Protein AF-A0A346S4J8-F1 (afdb_monomer_lite)

Foldseek 3Di:
DVVVVVVVLVVVQVLLVVLVVVCVVPVLSLLQWAWAPPDPDQFTFTQQLSVQVVSPHHSVVRNPRCVVRPVVSRVVSVVSCVVVVLGDRPAHSVLSNLLSLLVSLLVVCLVPVVSLVQQDDDQLFGPVVSNCVSCVVSVHDPLLVDDDPDPNSVNNVCCVPVPRSVSSSVVCVVVVNHDPPDDDDPPPPPPPPPDPPLVVLLVPDDAQAPVSLQVQQDDALSLLSVLLSLLCVPPDDPVLSVLSVVLSVLLVVLVVVVVDRRPDDSPVSQDQCSLVSSLVVVVVCVVVVVDPLVSQLSSSVSNVSSLVSNCSHHPNPVPHHDRDHGGPDPDDPLNLAAADDPLLLVLLLVLLVVLLVVLLCLQVDDQDQDPDADAQWDQDPVGIDGNLVRLDLRNLSNLCCPVVVLDDDAPVVVVPDDPPHSNVNSVVSVVSVCVVCVVVNDDPVNSCSVSSRHDAAALLSCVSLLLVLLLLQVDDSVQSLQFFLPQWDCQDPPGGFTWGWTADDDPPPDDDDPDPPPGTDIQTDDPVSSVVNVVSSVSLCVRCVVLLVPDDPPDPCNGTSAWTADDPPPRGSDIDRSPPDAPVPSQVVSCVVCVVSQARPVPRDGNRRNSSNSSSNVVVVCVVVVHDLVVNCVNRVPPDSVVSVVSCVSNPCVVVVVVVVVVVVVVVCVVVVDPDPPPPPPPDPPPDFFWWDDDLVGIDRAQLDDDVVQVPDPQDPNGGRPCPCCQLVPPPHDDDLVCLLVLLLLLVLLVVVQVVPPCCPDSCVVVSVVSNVSSCCCQHPVHPDDPVSSVVSNVSNVVDPHPTDRDDPDD

Secondary structure (DSSP, 8-state):
-HHHHHHHHHHHHHHHHHHHHHHTT-HHHHTTSPEE--SS-SS-EE-HHHHHHHTT--HHHHHHHHHHH-HHHHHHHHHHHHHTT---TT--HHHHHHHHHHHHHHHHHHH-HHHHHTS-EETTEE-HHHHHHH-GGG---GGGGS---SGGGHHHHHHIIIIIHHHHHHHHHHTT-S-S--PPP--------S--HHHHHHHH----BHHHHHHH--STTHHHHHHHHHHTTT---HHHHHHHHHHHHHHHHHHHHTT--S-S-HHHHT-TTHHHHHHHHHHHHHHTTSS-HHHHHHHHHHHHHHHHHHHTSBT-TT---PPPP----TT-TTGGGPPPPHHHHHHHHHHHHHHHHHHHHHHHSPPPPP------EEEETTEEEE-TTS--HHHHHHHHHHHSTT-PPPTTTTTTS-TT-HHHHHHHHHHHHHHHTGGG---HHHHHHHHT---PPBHHHHHHHHHHHHHHH---HHHHHT-BTT-EESS-TTT---EEEEE-----SS---S-GGG-EEEEE--HHHHHHHHHHHHHHHHHTHHHHHTS-TT-TTTTBSSEEEPPTTSSTT-EEETTSS-HHHHHHHHHHHTTTTSB-TTT--B----HHHHHHHHHHHHHHTT--HHHHHHHHT-SSHHHHHHHHHHTTHHHHHHHHHHHHHHHHHHHHHS-------------TT---EEETTEEES-TTS--HHHHTSTT--SSS-TTSSTTTT-TT----TTTHHHHHHHHHHHHHHHHTSTTTTSTTHHHHHHHHHHHHHHHSTT-SS-HHHHHHHHHHHTTS--S--------

Structure (mmCIF, N/CA/C/O backbone):
data_AF-A0A346S4J8-F1
#
_entry.id   AF-A0A346S4J8-F1
#
loop_
_atom_site.group_PDB
_atom_site.id
_atom_site.type_symbol
_atom_site.label_atom_id
_atom_site.label_alt_id
_atom_site.label_comp_id
_atom_site.label_asym_id
_atom_site.label_entity_id
_atom_site.label_seq_id
_atom_site.pdbx_PDB_ins_code
_atom_site.Cartn_x
_atom_site.Cartn_y
_atom_site.Cartn_z
_atom_site.occupancy
_atom_site.B_iso_or_equiv
_atom_site.auth_seq_id
_atom_site.auth_comp_id
_atom_site.auth_asym_id
_atom_site.auth_atom_id
_atom_site.pdbx_PDB_model_num
ATOM 1 N N . MET A 1 1 ? 22.183 -30.608 55.702 1.00 37.34 1 MET A N 1
ATOM 2 C CA . MET A 1 1 ? 21.819 -29.664 54.615 1.00 37.34 1 MET A CA 1
ATOM 3 C C . MET A 1 1 ? 22.971 -28.703 54.272 1.00 37.34 1 MET A C 1
ATOM 5 O O . MET A 1 1 ? 23.202 -28.449 53.096 1.00 37.34 1 MET A O 1
ATOM 9 N N . GLU A 1 2 ? 23.778 -28.271 55.250 1.00 33.50 2 GLU A N 1
ATOM 10 C CA . GLU A 1 2 ? 24.963 -27.404 55.054 1.00 33.50 2 GLU A CA 1
ATOM 11 C C . GLU A 1 2 ? 26.104 -28.022 54.215 1.00 33.50 2 GLU A C 1
ATOM 13 O O . GLU A 1 2 ? 26.750 -27.324 53.435 1.00 33.50 2 GLU A O 1
ATOM 18 N N . LEU A 1 3 ? 26.303 -29.345 54.272 1.00 31.64 3 LEU A N 1
ATOM 19 C CA . LEU A 1 3 ? 27.314 -30.059 53.468 1.00 31.64 3 LEU A CA 1
ATOM 20 C C . LEU A 1 3 ? 27.028 -30.060 51.949 1.00 31.64 3 LEU A C 1
ATOM 22 O O . LEU A 1 3 ? 27.965 -30.024 51.152 1.00 31.64 3 LEU A O 1
ATOM 26 N N . LYS A 1 4 ? 25.750 -30.037 51.527 1.00 42.16 4 LYS A N 1
ATOM 27 C CA . LYS A 1 4 ? 25.360 -29.881 50.106 1.00 42.16 4 LYS A CA 1
ATOM 28 C C . LYS A 1 4 ? 25.546 -28.436 49.611 1.00 42.16 4 LYS A C 1
ATOM 30 O O . LYS A 1 4 ? 25.823 -28.229 48.435 1.00 42.16 4 LYS A O 1
ATOM 35 N N . SER A 1 5 ? 25.441 -27.451 50.508 1.00 50.47 5 SER A N 1
ATOM 36 C CA . SER A 1 5 ? 25.664 -26.027 50.212 1.00 50.47 5 SER A CA 1
ATOM 37 C C . SER A 1 5 ? 27.150 -25.711 49.976 1.00 50.47 5 SER A C 1
ATOM 39 O O . SER A 1 5 ? 27.487 -25.044 48.999 1.00 50.47 5 SER A O 1
ATOM 41 N N . ARG A 1 6 ? 28.059 -26.275 50.792 1.00 49.91 6 ARG A N 1
ATOM 42 C CA . ARG A 1 6 ? 29.518 -26.111 50.619 1.00 49.91 6 ARG A CA 1
ATOM 43 C C . ARG A 1 6 ? 30.056 -26.741 49.324 1.00 49.91 6 ARG A C 1
ATOM 45 O O . ARG A 1 6 ? 30.763 -26.062 48.590 1.00 49.91 6 ARG A O 1
ATOM 52 N N . LYS A 1 7 ? 29.654 -27.973 48.974 1.00 54.97 7 LYS A N 1
ATOM 53 C CA . LYS A 1 7 ? 30.094 -28.629 47.718 1.00 54.97 7 LYS A CA 1
ATOM 54 C C . LYS A 1 7 ? 29.681 -27.865 46.450 1.00 54.97 7 LYS A C 1
ATOM 56 O O . LYS A 1 7 ? 30.449 -27.811 45.495 1.00 54.97 7 LYS A O 1
ATOM 61 N N . ASN A 1 8 ? 28.500 -27.243 46.447 1.00 59.34 8 ASN A N 1
ATOM 62 C CA . ASN A 1 8 ? 28.046 -26.414 45.325 1.00 59.34 8 ASN A CA 1
ATOM 63 C C . ASN A 1 8 ? 28.783 -25.066 45.246 1.00 59.34 8 ASN A C 1
ATOM 65 O O . ASN A 1 8 ? 28.968 -24.544 44.147 1.00 59.34 8 ASN A O 1
ATOM 69 N N . LYS A 1 9 ? 29.239 -24.525 46.384 1.00 62.66 9 LYS A N 1
ATOM 70 C CA . LYS A 1 9 ? 30.029 -23.286 46.458 1.00 62.66 9 LYS A CA 1
ATOM 71 C C . LYS A 1 9 ? 31.413 -23.454 45.825 1.00 62.66 9 LYS A C 1
ATOM 73 O O . LYS A 1 9 ? 31.794 -22.643 44.983 1.00 62.66 9 LYS A O 1
ATOM 78 N N . ASP A 1 10 ? 32.116 -24.533 46.164 1.00 67.38 10 ASP A N 1
ATOM 79 C CA . ASP A 1 10 ? 33.457 -24.814 45.628 1.00 67.38 10 ASP A CA 1
ATOM 80 C C . ASP A 1 10 ? 33.421 -25.217 44.146 1.00 67.38 10 ASP A C 1
ATOM 82 O O . ASP A 1 10 ? 34.368 -24.969 43.404 1.00 67.38 10 ASP A O 1
ATOM 86 N N . LEU A 1 11 ? 32.317 -25.811 43.681 1.00 73.69 11 LEU A N 1
ATOM 87 C CA . LEU A 1 11 ? 32.107 -26.093 42.261 1.00 73.69 11 LEU A CA 1
ATOM 88 C C . LEU A 1 11 ? 31.893 -24.808 41.446 1.00 73.69 11 LEU A C 1
ATOM 90 O O . LEU A 1 11 ? 32.565 -24.619 40.439 1.00 73.69 11 LEU A O 1
ATOM 94 N N . CYS A 1 12 ? 31.012 -23.902 41.891 1.00 72.81 12 CYS A N 1
ATOM 95 C CA . CYS A 1 12 ? 30.755 -22.646 41.174 1.00 72.81 12 CYS A CA 1
ATOM 96 C C . CYS A 1 12 ? 32.002 -21.756 41.114 1.00 72.81 12 CYS A C 1
ATOM 98 O O . CYS A 1 12 ? 32.2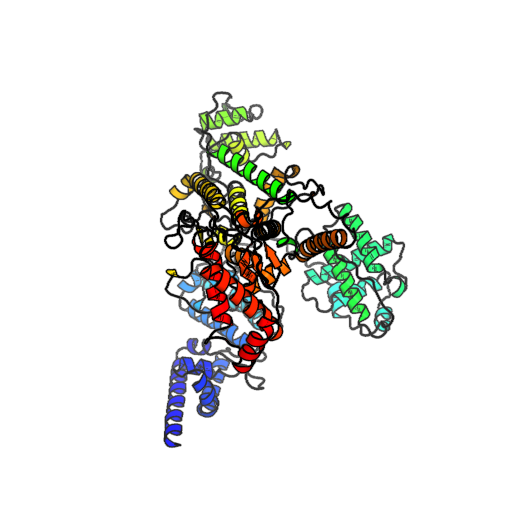90 -21.179 40.071 1.00 72.81 12 CYS A O 1
ATOM 100 N N . ARG A 1 13 ? 32.765 -21.677 42.212 1.00 77.06 13 ARG A N 1
ATOM 101 C CA . ARG A 1 13 ? 34.015 -20.913 42.256 1.00 77.06 13 ARG A CA 1
ATOM 102 C C . ARG A 1 13 ? 35.065 -21.466 41.289 1.00 77.06 13 ARG A C 1
ATOM 104 O O . ARG A 1 13 ? 35.664 -20.681 40.563 1.00 77.06 13 ARG A O 1
ATOM 111 N N . ARG A 1 14 ? 35.248 -22.791 41.234 1.00 80.50 14 ARG A N 1
ATOM 112 C CA . ARG A 1 14 ? 36.176 -23.425 40.281 1.00 80.50 14 ARG A CA 1
ATOM 113 C C . ARG A 1 14 ? 35.792 -23.147 38.829 1.00 80.50 14 ARG A C 1
ATOM 115 O O . ARG A 1 14 ? 36.650 -22.728 38.069 1.00 80.50 14 ARG A O 1
ATOM 122 N N . LEU A 1 15 ? 34.509 -23.270 38.478 1.00 81.88 15 LEU A N 1
ATOM 123 C CA . LEU A 1 15 ? 34.027 -22.987 37.119 1.00 81.88 15 LEU A CA 1
ATOM 124 C C . LEU A 1 15 ? 34.261 -21.527 36.697 1.00 81.88 15 LEU A C 1
ATOM 126 O O . LEU A 1 15 ? 34.626 -21.259 35.557 1.00 81.88 15 LEU A O 1
ATOM 130 N N . VAL A 1 16 ? 34.078 -20.569 37.613 1.00 81.62 16 VAL A N 1
ATOM 131 C CA . VAL A 1 16 ? 34.369 -19.153 37.329 1.00 81.62 16 VAL A CA 1
ATOM 132 C C . VAL A 1 16 ? 35.878 -18.912 37.198 1.00 81.62 16 VAL A C 1
ATOM 134 O O . VAL A 1 16 ? 36.291 -18.157 36.325 1.00 81.62 16 VAL A O 1
ATOM 137 N N . GLN A 1 17 ? 36.712 -19.560 38.015 1.00 83.56 17 GLN A N 1
ATOM 138 C CA . GLN A 1 17 ? 38.174 -19.441 37.932 1.00 83.56 17 GLN A CA 1
ATOM 139 C C . GLN A 1 17 ? 38.753 -20.076 36.659 1.00 83.56 17 GLN A C 1
ATOM 141 O O . GLN A 1 17 ? 39.645 -19.492 36.046 1.00 83.56 17 GLN A O 1
ATOM 146 N N . GLU A 1 18 ? 38.226 -21.223 36.228 1.00 83.38 18 GLU A N 1
ATOM 147 C CA . GLU A 1 18 ? 38.561 -21.840 34.937 1.00 83.38 18 GLU A CA 1
ATOM 148 C C . GLU A 1 18 ? 38.204 -20.896 33.784 1.00 83.38 18 GLU A C 1
ATOM 150 O O . GLU A 1 18 ? 39.050 -20.604 32.939 1.00 83.38 18 GLU A O 1
ATOM 155 N N . TRP A 1 19 ? 37.002 -20.314 33.821 1.00 86.06 19 TRP A N 1
ATOM 156 C CA . TRP A 1 19 ? 36.563 -19.331 32.832 1.00 86.06 19 TRP A CA 1
ATOM 157 C C . TRP A 1 19 ? 37.439 -18.065 32.816 1.00 86.06 19 TRP A C 1
ATOM 159 O O . TRP A 1 19 ? 37.783 -17.569 31.745 1.00 86.06 19 TRP A O 1
ATOM 169 N N . ILE A 1 20 ? 37.864 -17.555 33.980 1.00 84.12 20 ILE A N 1
ATOM 170 C CA . ILE A 1 20 ? 38.824 -16.438 34.082 1.00 84.12 20 ILE A CA 1
ATOM 171 C C . ILE A 1 20 ? 40.171 -16.821 33.455 1.00 84.12 20 ILE A C 1
ATOM 173 O O . ILE A 1 20 ? 40.773 -16.012 32.746 1.00 84.12 20 ILE A O 1
ATOM 177 N N . GLY A 1 21 ? 40.636 -18.054 33.671 1.00 82.62 21 GLY A N 1
ATOM 178 C CA . GLY A 1 21 ? 41.864 -18.569 33.064 1.00 82.62 21 GLY A CA 1
ATOM 179 C C . GLY A 1 21 ? 41.791 -18.655 31.537 1.00 82.62 21 GLY A C 1
ATOM 180 O O . GLY A 1 21 ? 42.778 -18.364 30.861 1.00 82.62 21 GLY A O 1
ATOM 181 N N . GLU A 1 22 ? 40.629 -19.002 30.981 1.00 82.50 22 GLU A N 1
ATOM 182 C CA . GLU A 1 22 ? 40.375 -18.981 29.534 1.00 82.50 22 GLU A CA 1
ATOM 183 C C . GLU A 1 22 ? 40.289 -17.552 28.987 1.00 82.50 22 GLU A C 1
ATOM 185 O O . GLU A 1 22 ? 40.945 -17.224 27.998 1.00 82.50 22 GLU A O 1
ATOM 190 N N . ALA A 1 23 ? 39.548 -16.677 29.667 1.00 81.81 23 ALA A N 1
ATOM 191 C CA . ALA A 1 23 ? 39.387 -15.277 29.288 1.00 81.81 23 ALA A CA 1
ATOM 192 C C . ALA A 1 23 ? 40.706 -14.485 29.330 1.00 81.81 23 ALA A C 1
ATOM 194 O O . ALA A 1 23 ? 40.900 -13.570 28.533 1.00 81.81 23 ALA A O 1
ATOM 195 N N . SER A 1 24 ? 41.639 -14.877 30.203 1.00 78.81 24 SER A N 1
ATOM 196 C CA . SER A 1 24 ? 42.995 -14.313 30.254 1.00 78.81 24 SER A CA 1
ATOM 197 C C . SER A 1 24 ? 43.858 -14.715 29.047 1.00 78.81 24 SER A C 1
ATOM 199 O O . SER A 1 24 ? 44.829 -14.031 28.737 1.00 78.81 24 SER A O 1
ATOM 201 N N . LYS A 1 25 ? 43.533 -15.825 28.365 1.00 80.44 25 LYS A N 1
ATOM 202 C CA . LYS A 1 25 ? 44.263 -16.320 27.183 1.00 80.44 25 LYS A CA 1
ATOM 203 C C . LYS A 1 25 ? 43.657 -15.825 25.871 1.00 80.44 25 LYS A C 1
ATOM 205 O O . LYS A 1 25 ? 44.398 -15.553 24.930 1.00 80.44 25 LYS A O 1
ATOM 210 N N . ASP A 1 26 ? 42.330 -15.708 25.800 1.00 78.88 26 ASP A N 1
ATOM 211 C CA . ASP A 1 26 ? 41.625 -15.101 24.668 1.00 78.88 26 ASP A CA 1
ATOM 212 C C . ASP A 1 26 ? 40.765 -13.924 25.143 1.00 78.88 26 ASP A C 1
ATOM 214 O O . ASP A 1 26 ? 39.636 -14.129 25.610 1.00 78.88 26 ASP A O 1
ATOM 218 N N . PRO A 1 27 ? 41.243 -12.679 24.946 1.00 73.69 27 PRO A N 1
ATOM 219 C CA . PRO A 1 27 ? 40.474 -11.485 25.267 1.00 73.69 27 PRO A CA 1
ATOM 220 C C . PRO A 1 27 ? 39.085 -11.497 24.626 1.00 73.69 27 PRO A C 1
ATOM 222 O O . PRO A 1 27 ? 38.149 -10.972 25.217 1.00 73.69 27 PRO A O 1
ATOM 225 N N . GLY A 1 28 ? 38.904 -12.159 23.469 1.00 75.12 28 GLY A N 1
ATOM 226 C CA . GLY A 1 28 ? 37.626 -12.305 22.764 1.00 75.12 28 GLY A CA 1
ATOM 227 C C . GLY A 1 28 ? 36.499 -12.944 23.586 1.00 75.12 28 GLY A C 1
ATOM 228 O O . GLY A 1 28 ? 35.324 -12.729 23.275 1.00 75.12 28 GLY A O 1
ATOM 229 N N . ILE A 1 29 ? 36.830 -13.687 24.643 1.00 80.94 29 ILE A N 1
ATOM 230 C CA . ILE A 1 29 ? 35.872 -14.292 25.577 1.00 80.94 29 ILE A CA 1
ATOM 231 C C . ILE A 1 29 ? 35.273 -13.225 26.511 1.00 80.94 29 ILE A C 1
ATOM 233 O O . ILE A 1 29 ? 34.066 -13.259 26.778 1.00 80.94 29 ILE A O 1
ATOM 237 N N . LEU A 1 30 ? 36.063 -12.219 26.917 1.00 81.25 30 LEU A N 1
ATOM 238 C CA . LEU A 1 30 ? 35.616 -11.101 27.764 1.00 81.25 30 LEU A CA 1
ATOM 239 C C . LEU A 1 30 ? 34.540 -10.252 27.072 1.00 81.25 30 LEU A C 1
ATOM 241 O O . LEU A 1 30 ? 33.540 -9.893 27.691 1.00 81.25 30 LEU A O 1
ATOM 245 N N . TYR A 1 31 ? 34.685 -9.993 25.767 1.00 80.62 31 TYR A N 1
ATOM 246 C CA . TYR A 1 31 ? 33.734 -9.181 24.985 1.00 80.62 31 TYR A CA 1
ATOM 247 C C . TYR A 1 31 ? 32.332 -9.792 24.888 1.00 80.62 31 TYR A C 1
ATOM 249 O O . TYR A 1 31 ? 31.378 -9.104 24.524 1.00 80.62 31 TYR A O 1
ATOM 257 N N . GLN A 1 32 ? 32.198 -11.089 25.165 1.00 79.50 32 GLN A N 1
ATOM 258 C CA . GLN A 1 32 ? 30.917 -11.777 25.088 1.00 79.50 32 GLN A CA 1
ATOM 259 C C . GLN A 1 32 ? 30.133 -11.723 26.404 1.00 79.50 32 GLN A C 1
ATOM 261 O O . GLN A 1 32 ? 28.987 -12.174 26.427 1.00 79.50 32 GLN A O 1
ATOM 266 N N . VAL A 1 33 ? 30.736 -11.238 27.494 1.00 83.62 33 VAL A N 1
ATOM 267 C CA . VAL A 1 33 ? 30.074 -11.095 28.794 1.00 83.62 33 VAL A CA 1
ATOM 268 C C . VAL A 1 33 ? 29.257 -9.812 28.823 1.00 83.62 33 VAL A C 1
ATOM 270 O O . VAL A 1 33 ? 29.766 -8.725 28.551 1.00 83.62 33 VAL A O 1
ATOM 273 N N . LYS A 1 34 ? 27.974 -9.933 29.176 1.00 85.31 34 LYS A N 1
ATOM 274 C CA . LYS A 1 34 ? 27.080 -8.777 29.292 1.00 85.31 34 LYS A CA 1
ATOM 275 C C . LYS A 1 34 ? 27.235 -8.066 30.634 1.00 85.31 34 LYS A C 1
ATOM 277 O O . LYS A 1 34 ? 27.268 -8.700 31.688 1.00 85.31 34 LYS A O 1
ATOM 282 N N . LEU A 1 35 ? 27.214 -6.740 30.592 1.00 85.38 35 LEU A N 1
ATOM 283 C CA . LEU A 1 35 ? 27.071 -5.866 31.754 1.00 85.38 35 LEU A CA 1
ATOM 284 C C . LEU A 1 35 ? 25.588 -5.607 32.069 1.00 85.38 35 LEU A C 1
ATOM 286 O O . LEU A 1 35 ? 24.733 -5.701 31.181 1.00 85.38 35 LEU A O 1
ATOM 290 N N . THR A 1 36 ? 25.280 -5.256 33.318 1.00 81.69 36 THR A N 1
ATOM 291 C CA . THR A 1 36 ? 23.940 -4.885 33.795 1.00 81.69 36 THR A CA 1
ATOM 292 C C . THR A 1 36 ? 23.993 -3.710 34.775 1.00 81.69 36 THR A C 1
ATOM 294 O O . THR A 1 36 ? 24.855 -3.664 35.645 1.00 81.69 36 THR A O 1
ATOM 297 N N . ASP A 1 37 ? 22.998 -2.823 34.699 1.00 75.12 37 ASP A N 1
ATOM 298 C CA . ASP A 1 37 ? 22.812 -1.686 35.625 1.00 75.12 37 ASP A CA 1
ATOM 299 C C . ASP A 1 37 ? 21.957 -2.073 36.859 1.00 75.12 37 ASP A C 1
ATOM 301 O O . ASP A 1 37 ? 21.333 -1.236 37.509 1.00 75.12 37 ASP A O 1
ATOM 305 N N . ARG A 1 38 ? 21.823 -3.376 37.160 1.00 61.69 38 ARG A N 1
ATOM 306 C CA . ARG A 1 38 ? 20.906 -3.851 38.211 1.00 61.69 38 ARG A CA 1
ATOM 307 C C . ARG A 1 38 ? 21.557 -3.700 39.586 1.00 61.69 38 ARG A C 1
ATOM 309 O O . ARG A 1 38 ? 22.345 -4.551 39.977 1.00 61.69 38 ARG A O 1
ATOM 316 N N . GLY A 1 39 ? 21.119 -2.673 40.316 1.00 52.81 39 GLY A N 1
ATOM 317 C CA . GLY A 1 39 ? 21.403 -2.449 41.735 1.00 52.81 39 GLY A CA 1
ATOM 318 C C . GLY A 1 39 ? 22.162 -1.149 41.967 1.00 52.81 39 GLY A C 1
ATOM 319 O O . GLY A 1 39 ? 23.378 -1.206 41.984 1.00 52.81 39 GLY A O 1
ATOM 320 N N . ASN A 1 40 ? 21.442 -0.024 42.122 1.00 48.12 40 ASN A N 1
ATOM 321 C CA . ASN A 1 40 ? 21.872 1.316 42.589 1.00 48.12 40 ASN A CA 1
ATOM 322 C C . ASN A 1 40 ? 23.390 1.548 42.762 1.00 48.12 40 ASN A C 1
ATOM 324 O O . ASN A 1 40 ? 23.862 1.905 43.838 1.00 48.12 40 ASN A O 1
ATOM 328 N N . THR A 1 41 ? 24.165 1.356 41.705 1.00 54.66 41 THR A N 1
ATOM 329 C CA . THR A 1 41 ? 25.608 1.574 41.688 1.00 54.66 41 THR A CA 1
ATOM 330 C C . THR A 1 41 ? 25.908 2.373 40.434 1.00 54.66 41 THR A C 1
ATOM 332 O O . THR A 1 41 ? 25.382 2.081 39.363 1.00 54.66 41 THR A O 1
ATOM 335 N N . GLU A 1 42 ? 26.726 3.418 40.565 1.00 56.66 42 GLU A N 1
ATOM 336 C CA . GLU A 1 42 ? 27.139 4.286 39.448 1.00 56.66 42 GLU A CA 1
ATOM 337 C C . GLU A 1 42 ? 27.988 3.540 38.401 1.00 56.66 42 GLU A C 1
ATOM 339 O O . GLU A 1 42 ? 28.301 4.077 37.339 1.00 56.66 42 GLU A O 1
ATOM 344 N N . VAL A 1 43 ? 28.356 2.288 38.692 1.00 63.19 43 VAL A N 1
ATOM 345 C CA . VAL A 1 43 ? 29.225 1.442 37.882 1.00 63.19 43 VAL A CA 1
ATOM 346 C C . VAL A 1 43 ? 28.468 0.170 37.475 1.00 63.19 43 VAL A C 1
ATOM 348 O O . VAL A 1 43 ? 27.979 -0.549 38.346 1.00 63.19 43 VAL A O 1
ATOM 351 N N . PRO A 1 44 ? 28.406 -0.161 36.176 1.00 71.06 44 PRO A N 1
ATOM 352 C CA . PRO A 1 44 ? 27.780 -1.390 35.704 1.00 71.06 44 PRO A CA 1
ATOM 353 C C . PRO A 1 44 ? 28.483 -2.645 36.225 1.00 71.06 44 PRO A C 1
ATOM 355 O O . PRO A 1 44 ? 29.711 -2.713 36.277 1.00 71.06 44 PRO A O 1
ATOM 358 N N . MET A 1 45 ? 27.695 -3.673 36.534 1.00 78.25 45 MET A N 1
ATOM 359 C CA . MET A 1 45 ? 28.178 -4.956 37.048 1.00 78.25 45 MET A CA 1
ATOM 360 C C . MET A 1 45 ? 28.151 -6.044 35.967 1.00 78.25 45 MET A C 1
ATOM 362 O O . MET A 1 45 ? 27.362 -5.976 35.024 1.00 78.25 45 MET A O 1
ATOM 366 N N . VAL A 1 46 ? 28.952 -7.101 36.125 1.00 82.88 46 VAL A N 1
ATOM 367 C CA . VAL A 1 46 ? 28.854 -8.306 35.281 1.00 82.88 46 VAL A CA 1
ATOM 368 C C . VAL A 1 46 ? 27.505 -8.995 35.504 1.00 82.88 46 VAL A C 1
ATOM 370 O O . VAL A 1 46 ? 27.088 -9.253 36.635 1.00 82.88 46 VAL A O 1
ATOM 373 N N . SER A 1 47 ? 26.812 -9.333 34.415 1.00 85.12 47 SER A N 1
ATOM 374 C CA . SER A 1 47 ? 25.556 -10.079 34.464 1.00 85.12 47 SER A CA 1
ATOM 375 C C . SER A 1 47 ? 25.806 -11.523 34.899 1.00 85.12 47 SER A C 1
ATOM 377 O O . SER A 1 47 ? 26.141 -12.393 34.093 1.00 85.12 47 SER A O 1
ATOM 379 N N . SER A 1 48 ? 25.578 -11.803 36.182 1.00 80.56 48 SER A N 1
ATOM 380 C CA . SER A 1 48 ? 25.706 -13.142 36.775 1.00 80.56 48 SER A CA 1
ATOM 381 C C . SER A 1 48 ? 24.848 -14.196 36.066 1.00 80.56 48 SER A C 1
ATOM 383 O O . SER A 1 48 ? 25.277 -15.330 35.875 1.00 80.56 48 SER A O 1
ATOM 385 N N . GLY A 1 49 ? 23.645 -13.832 35.620 1.00 79.06 49 GLY A N 1
ATOM 386 C CA . GLY A 1 49 ? 22.774 -14.739 34.873 1.00 79.06 49 GLY A CA 1
ATOM 387 C C . GLY A 1 49 ? 23.287 -15.080 33.469 1.00 79.06 49 GLY A C 1
ATOM 388 O O . GLY A 1 49 ? 23.001 -16.169 32.981 1.00 79.06 49 GLY A O 1
ATOM 389 N N . ASP A 1 50 ? 24.011 -14.167 32.817 1.00 82.75 50 ASP A N 1
ATOM 390 C CA . ASP A 1 50 ? 24.576 -14.375 31.475 1.00 82.75 50 ASP A CA 1
ATOM 391 C C . ASP A 1 50 ? 25.903 -15.142 31.544 1.00 82.75 50 ASP A C 1
ATOM 393 O O . ASP A 1 50 ? 26.072 -16.142 30.849 1.00 82.75 50 ASP A O 1
ATOM 397 N N . LEU A 1 51 ? 26.782 -14.756 32.478 1.00 83.12 51 LEU A N 1
ATOM 398 C CA . LEU A 1 51 ? 28.007 -15.495 32.794 1.00 83.12 51 LEU A CA 1
ATOM 399 C C . LEU A 1 51 ? 27.690 -16.940 33.199 1.00 83.12 51 LEU A C 1
ATOM 401 O O . LEU A 1 51 ? 28.335 -17.868 32.727 1.00 83.12 51 LEU A O 1
ATOM 405 N N . GLY A 1 52 ? 26.636 -17.131 33.997 1.00 79.31 52 GLY A N 1
ATOM 406 C CA . GLY A 1 52 ? 26.130 -18.440 34.395 1.00 79.31 52 GLY A CA 1
ATOM 407 C C . GLY A 1 52 ? 25.870 -19.393 33.237 1.00 79.31 52 GLY A C 1
ATOM 408 O O . GLY A 1 52 ? 26.288 -20.542 33.291 1.00 79.31 52 GLY A O 1
ATOM 409 N N . VAL A 1 53 ? 25.224 -18.903 32.177 1.00 81.31 53 VAL A N 1
ATOM 410 C CA . VAL A 1 53 ? 24.927 -19.713 30.987 1.00 81.31 53 VAL A CA 1
ATOM 411 C C . VAL A 1 53 ? 26.214 -20.124 30.271 1.00 81.31 53 VAL A C 1
ATOM 413 O O . VAL A 1 53 ? 26.307 -21.252 29.799 1.00 81.31 53 VAL A O 1
ATOM 416 N N . LYS A 1 54 ? 27.226 -19.247 30.236 1.00 79.56 54 LYS A N 1
ATOM 417 C CA . LYS A 1 54 ? 28.526 -19.532 29.606 1.00 79.56 54 LYS A CA 1
ATOM 418 C C . LYS A 1 54 ? 29.340 -20.587 30.353 1.00 79.56 54 LYS A C 1
ATOM 420 O O . LYS A 1 54 ? 30.070 -21.330 29.715 1.00 79.56 54 LYS A O 1
ATOM 425 N N . ILE A 1 55 ? 29.180 -20.678 31.673 1.00 80.00 55 ILE A N 1
ATOM 426 C CA . ILE A 1 55 ? 29.843 -21.684 32.520 1.00 80.00 55 ILE A CA 1
ATOM 427 C C . ILE A 1 55 ? 28.969 -22.929 32.777 1.00 80.00 55 ILE A C 1
ATOM 429 O O . ILE A 1 55 ? 29.254 -23.709 33.682 1.00 80.00 55 ILE A O 1
ATOM 433 N N . GLY A 1 56 ? 27.879 -23.113 32.017 1.00 76.88 56 GLY A N 1
ATOM 434 C CA . GLY A 1 56 ? 27.028 -24.311 32.076 1.00 76.88 56 GLY A CA 1
ATOM 435 C C . GLY A 1 56 ? 25.976 -24.339 33.197 1.00 76.88 56 GLY A C 1
ATOM 436 O O . 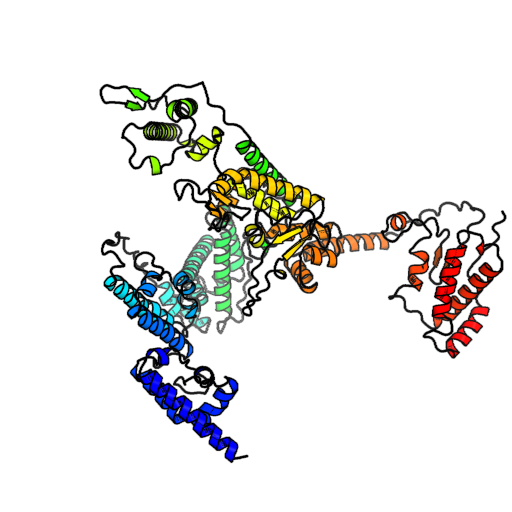GLY A 1 56 ? 25.361 -25.376 33.439 1.00 76.88 56 GLY A O 1
ATOM 437 N N . LEU A 1 57 ? 25.729 -23.219 33.885 1.00 79.06 57 LEU A N 1
ATOM 438 C CA . LEU A 1 57 ? 24.682 -23.078 34.904 1.00 79.06 57 LEU A CA 1
ATOM 439 C C . LEU A 1 57 ? 23.389 -22.497 34.315 1.00 79.06 57 LEU A C 1
ATOM 441 O O . LEU A 1 57 ? 23.396 -21.661 33.411 1.00 79.06 57 LEU A O 1
ATOM 445 N N . SER A 1 58 ? 22.236 -22.856 34.892 1.00 77.31 58 SER A N 1
ATOM 446 C CA . SER A 1 58 ? 20.982 -22.201 34.499 1.00 77.31 58 SER A CA 1
ATOM 447 C C . SER A 1 58 ? 20.964 -20.729 34.936 1.00 77.31 58 SER A C 1
ATOM 449 O O . SER A 1 58 ? 21.388 -20.376 36.041 1.00 77.31 58 SER A O 1
ATOM 451 N N . ARG A 1 59 ? 20.389 -19.856 34.097 1.00 78.19 59 ARG A N 1
ATOM 452 C CA . ARG A 1 59 ? 20.325 -18.399 34.327 1.00 78.19 59 ARG A CA 1
ATOM 453 C C . ARG A 1 59 ? 19.761 -18.021 35.707 1.00 78.19 59 ARG A C 1
ATOM 455 O O . ARG A 1 59 ? 20.273 -17.106 36.346 1.00 78.19 59 ARG A O 1
ATOM 462 N N . ARG A 1 60 ? 18.728 -18.731 36.189 1.00 73.25 60 ARG A N 1
ATOM 463 C CA . ARG A 1 60 ? 18.115 -18.495 37.516 1.00 73.25 60 ARG A CA 1
ATOM 464 C C . ARG A 1 60 ? 19.019 -18.935 38.669 1.00 73.25 60 ARG A C 1
ATOM 466 O O . ARG A 1 60 ? 19.084 -18.246 39.682 1.00 73.25 60 ARG A O 1
ATOM 473 N N . GLN A 1 61 ? 19.714 -20.064 38.522 1.00 73.69 61 GLN A N 1
ATOM 474 C CA . GLN A 1 61 ? 20.654 -20.540 39.539 1.00 73.69 61 GLN A CA 1
ATOM 475 C C . GLN A 1 61 ? 21.856 -19.599 39.640 1.00 73.69 61 GLN A C 1
ATOM 477 O O . GLN A 1 61 ? 22.198 -19.165 40.738 1.00 73.69 61 GLN A O 1
ATOM 482 N N . ALA A 1 62 ? 22.432 -19.204 38.506 1.00 76.00 62 ALA A N 1
ATOM 483 C CA . ALA A 1 62 ? 23.591 -18.323 38.462 1.00 76.00 62 ALA A CA 1
ATOM 484 C C . ALA A 1 62 ? 23.304 -16.917 39.013 1.00 76.00 62 ALA A C 1
ATOM 486 O O . ALA A 1 62 ? 24.083 -16.403 39.813 1.00 76.00 62 ALA A O 1
ATOM 487 N N . ALA A 1 63 ? 22.143 -16.338 38.679 1.00 75.25 63 ALA A N 1
ATOM 488 C CA . ALA A 1 63 ? 21.730 -15.031 39.193 1.00 75.25 63 ALA A CA 1
ATOM 489 C C . ALA A 1 63 ? 21.580 -14.995 40.726 1.00 75.25 63 ALA A C 1
ATOM 491 O O . ALA A 1 63 ? 21.781 -13.948 41.335 1.00 75.25 63 ALA A O 1
ATOM 492 N N . ARG A 1 64 ? 21.249 -16.132 41.356 1.00 76.38 64 ARG A N 1
ATOM 493 C CA . ARG A 1 64 ? 21.113 -16.253 42.817 1.00 76.38 64 ARG A CA 1
ATOM 494 C C . ARG A 1 64 ? 22.440 -16.574 43.508 1.00 76.38 64 ARG A C 1
ATOM 496 O O . ARG A 1 64 ? 22.709 -16.079 44.598 1.00 76.38 64 ARG A O 1
ATOM 503 N N . VAL A 1 65 ? 23.247 -17.441 42.901 1.00 74.25 65 VAL A N 1
ATOM 504 C CA . VAL A 1 65 ? 24.422 -18.039 43.549 1.00 74.25 65 VAL A CA 1
ATOM 505 C C . VAL A 1 65 ? 25.674 -17.183 43.356 1.00 74.25 65 VAL A C 1
ATOM 507 O O . VAL A 1 65 ? 26.367 -16.905 44.332 1.00 74.25 65 VAL A O 1
ATOM 510 N N . LEU A 1 66 ? 25.944 -16.697 42.140 1.00 77.31 66 LEU A N 1
ATOM 511 C CA . LEU A 1 66 ? 27.206 -16.013 41.832 1.00 77.31 66 LEU A CA 1
ATOM 512 C C . LEU A 1 66 ? 27.407 -14.692 42.602 1.00 77.31 66 LEU A C 1
ATOM 514 O O . LEU A 1 66 ? 28.498 -14.514 43.138 1.00 77.31 66 LEU A O 1
ATOM 518 N N . PRO A 1 67 ? 26.400 -13.804 42.773 1.00 77.00 67 PRO A N 1
ATOM 519 C CA . PRO A 1 67 ? 26.601 -12.550 43.512 1.00 77.00 67 PRO A CA 1
ATOM 520 C C . PRO A 1 67 ? 26.934 -12.731 45.001 1.00 77.00 67 PRO A C 1
ATOM 522 O O . PRO A 1 67 ? 27.545 -11.850 45.602 1.00 77.00 67 PRO A O 1
ATOM 525 N N . SER A 1 68 ? 26.518 -13.852 45.605 1.00 73.81 68 SER A N 1
ATOM 526 C CA . SER A 1 68 ? 26.744 -14.150 47.030 1.00 73.81 68 SER A CA 1
ATOM 527 C C . SER A 1 68 ? 27.980 -15.018 47.279 1.00 73.81 68 SER A C 1
ATOM 529 O O . SER A 1 68 ? 28.579 -14.944 48.350 1.00 73.81 68 SER A O 1
ATOM 531 N N . MET A 1 69 ? 28.371 -15.843 46.303 1.00 74.00 69 MET A N 1
ATOM 532 C CA . MET A 1 69 ? 29.428 -16.845 46.471 1.00 74.00 69 MET A CA 1
ATOM 533 C C . MET A 1 69 ? 30.724 -16.535 45.711 1.00 74.00 69 MET A C 1
ATOM 535 O O . MET A 1 69 ? 31.779 -17.000 46.146 1.00 74.00 69 MET A O 1
ATOM 539 N N . CYS A 1 70 ? 30.656 -15.742 44.635 1.00 76.06 70 CYS A N 1
ATOM 540 C CA . CYS A 1 70 ? 31.764 -15.471 43.710 1.00 76.06 70 CYS A CA 1
ATOM 541 C C . CYS A 1 70 ? 31.997 -13.963 43.488 1.00 76.06 70 CYS A C 1
ATOM 543 O O . CYS A 1 70 ? 32.325 -13.534 42.385 1.00 76.06 70 CYS A O 1
ATOM 545 N N . ARG A 1 71 ? 31.751 -13.128 44.511 1.00 77.69 71 ARG A N 1
ATOM 546 C CA . ARG A 1 71 ? 31.863 -11.663 44.387 1.00 77.69 71 ARG A CA 1
ATOM 547 C C . ARG A 1 71 ? 33.279 -11.225 43.984 1.00 77.69 71 ARG A C 1
ATOM 549 O O . ARG A 1 71 ? 33.404 -10.452 43.047 1.00 77.69 71 ARG A O 1
ATOM 556 N N . GLY A 1 72 ? 34.318 -11.777 44.617 1.00 79.06 72 GLY A N 1
ATOM 557 C CA . GLY A 1 72 ? 35.709 -11.419 44.308 1.00 79.06 72 GLY A CA 1
ATOM 558 C C . GLY A 1 72 ? 36.131 -11.793 42.883 1.00 79.06 72 GLY A C 1
ATOM 559 O O . GLY A 1 72 ? 36.852 -11.047 42.233 1.00 79.06 72 GLY A O 1
ATOM 560 N N . GLU A 1 73 ? 35.634 -12.913 42.363 1.00 82.44 73 GLU A N 1
ATOM 561 C CA . GLU A 1 73 ? 35.894 -13.358 40.994 1.00 82.44 73 GLU A CA 1
ATOM 562 C C . GLU A 1 73 ? 35.126 -12.512 39.961 1.00 82.44 73 GLU A C 1
ATOM 564 O O . GLU A 1 73 ? 35.647 -12.217 38.889 1.00 82.44 73 GLU A O 1
ATOM 569 N N . LEU A 1 74 ? 33.906 -12.063 40.280 1.00 81.69 74 LEU A N 1
ATOM 570 C CA . LEU A 1 74 ? 33.158 -11.119 39.437 1.00 81.69 74 LEU A CA 1
ATOM 571 C C . LEU A 1 74 ? 33.833 -9.740 39.381 1.00 81.69 74 LEU A C 1
ATOM 573 O O . LEU A 1 74 ? 33.871 -9.131 38.310 1.00 81.69 74 LEU A O 1
ATOM 577 N N . ASP A 1 75 ? 34.395 -9.277 40.499 1.00 81.31 75 ASP A N 1
ATOM 578 C CA . ASP A 1 75 ? 35.170 -8.033 40.562 1.00 81.31 75 ASP A CA 1
ATOM 579 C C . ASP A 1 75 ? 36.473 -8.153 39.751 1.00 81.31 75 ASP A C 1
ATOM 581 O O . ASP A 1 75 ? 36.835 -7.232 39.019 1.00 81.31 75 ASP A O 1
ATOM 585 N N . GLN A 1 76 ? 37.124 -9.321 39.775 1.00 84.12 76 GLN A N 1
ATOM 586 C CA . GLN A 1 76 ? 38.283 -9.610 38.926 1.00 84.12 76 GLN A CA 1
ATOM 587 C C . GLN A 1 76 ? 37.936 -9.545 37.428 1.00 84.12 76 GLN A C 1
ATOM 589 O O . GLN A 1 76 ? 38.703 -8.993 36.641 1.00 84.12 76 GLN A O 1
ATOM 594 N N . ILE A 1 77 ? 36.772 -10.063 37.017 1.00 83.31 77 ILE A N 1
ATOM 595 C CA . ILE A 1 77 ? 36.302 -9.969 35.623 1.00 83.31 77 ILE A CA 1
ATOM 596 C C . ILE A 1 77 ? 36.048 -8.512 35.227 1.00 83.31 77 ILE A C 1
ATOM 598 O O . ILE A 1 77 ? 36.428 -8.105 34.129 1.00 83.31 77 ILE A O 1
ATOM 602 N N . LEU A 1 78 ? 35.446 -7.714 36.112 1.00 82.31 78 LEU A N 1
ATOM 603 C CA . LEU A 1 78 ? 35.241 -6.284 35.869 1.00 82.31 78 LEU A CA 1
ATOM 604 C C . LEU A 1 78 ? 36.563 -5.534 35.694 1.00 82.31 78 LEU A C 1
ATOM 606 O O . LEU A 1 78 ? 36.651 -4.679 34.813 1.00 82.31 78 LEU A O 1
ATOM 610 N N . GLU A 1 79 ? 37.588 -5.865 36.478 1.00 82.69 79 GLU A N 1
ATOM 611 C CA . GLU A 1 79 ? 38.904 -5.236 36.355 1.00 82.69 79 GLU A CA 1
ATOM 612 C C . GLU A 1 79 ? 39.599 -5.610 35.037 1.00 82.69 79 GLU A C 1
ATOM 614 O O . GLU A 1 79 ? 40.105 -4.732 34.340 1.00 82.69 79 GLU A O 1
ATOM 619 N N . MET A 1 80 ? 39.511 -6.874 34.606 1.00 81.19 80 MET A N 1
ATOM 620 C CA . MET A 1 80 ? 39.986 -7.287 33.275 1.00 81.19 80 MET A CA 1
ATOM 621 C C . MET A 1 80 ? 39.239 -6.565 32.141 1.00 81.19 80 MET A C 1
ATOM 623 O O . MET A 1 80 ? 39.828 -6.159 31.140 1.00 81.19 80 MET A O 1
ATOM 627 N N . MET A 1 81 ? 37.927 -6.352 32.286 1.00 82.38 81 MET A N 1
ATOM 628 C CA . MET A 1 81 ? 37.153 -5.574 31.313 1.00 82.38 81 MET A CA 1
ATOM 629 C C . MET A 1 81 ? 37.549 -4.089 31.309 1.00 82.38 81 MET A C 1
ATOM 631 O O . MET A 1 81 ? 37.466 -3.442 30.262 1.00 82.38 81 MET A O 1
ATOM 635 N N . ARG A 1 82 ? 37.994 -3.531 32.442 1.00 82.06 82 ARG A N 1
ATOM 636 C CA . ARG A 1 82 ? 38.521 -2.159 32.518 1.00 82.06 82 ARG A CA 1
ATOM 637 C C . ARG A 1 82 ? 39.878 -2.032 31.840 1.00 82.06 82 ARG A C 1
ATOM 639 O O . ARG A 1 82 ? 40.043 -1.100 31.056 1.00 82.06 82 ARG A O 1
ATOM 646 N N . SER A 1 83 ? 40.804 -2.964 32.070 1.00 81.19 83 SER A N 1
ATOM 647 C CA . SER A 1 83 ? 42.130 -2.933 31.434 1.00 81.19 83 SER A CA 1
ATOM 648 C C . SER A 1 83 ? 42.054 -3.040 29.905 1.00 81.19 83 SER A C 1
ATOM 650 O O . SER A 1 83 ? 42.840 -2.412 29.206 1.00 81.19 83 SER A O 1
ATOM 652 N N . GLU A 1 84 ? 41.057 -3.759 29.379 1.00 78.31 84 GLU A N 1
ATOM 653 C CA . GLU A 1 84 ? 40.766 -3.881 27.938 1.00 78.31 84 GLU A CA 1
ATOM 654 C C . GLU A 1 84 ? 39.925 -2.711 27.369 1.00 78.31 84 GLU A C 1
ATOM 656 O O . GLU A 1 84 ? 39.552 -2.689 26.190 1.00 78.31 84 GLU A O 1
ATOM 661 N N . GLY A 1 85 ? 39.566 -1.720 28.195 1.00 76.50 85 GLY A N 1
ATOM 662 C CA . GLY A 1 85 ? 38.765 -0.564 27.780 1.00 76.50 85 GLY A CA 1
ATOM 663 C C . GLY A 1 85 ? 37.320 -0.905 27.385 1.00 76.50 85 GLY A C 1
ATOM 664 O O . GLY A 1 85 ? 36.727 -0.224 26.542 1.00 76.50 85 GLY A O 1
ATOM 665 N N . LEU A 1 86 ? 36.747 -1.977 27.940 1.00 78.25 86 LEU A N 1
ATOM 666 C CA . LEU A 1 86 ? 35.360 -2.429 27.711 1.00 78.25 86 LEU A CA 1
ATOM 667 C C . LEU A 1 86 ? 34.349 -1.778 28.656 1.00 78.25 86 LEU A C 1
ATOM 669 O O . LEU A 1 86 ? 33.139 -1.940 28.477 1.00 78.25 86 LEU A O 1
ATOM 673 N N . VAL A 1 87 ? 34.848 -1.038 29.645 1.00 75.00 87 VAL A N 1
ATOM 674 C CA . VAL A 1 87 ? 34.057 -0.256 30.591 1.00 75.00 87 VAL A CA 1
ATOM 675 C C . VAL A 1 87 ? 34.377 1.219 30.383 1.00 75.00 87 VAL A C 1
ATOM 677 O O . VAL A 1 87 ? 35.522 1.639 30.532 1.00 75.00 87 VAL A O 1
ATOM 680 N N . THR A 1 88 ? 33.368 2.014 30.029 1.00 68.94 88 THR A N 1
ATOM 681 C CA . THR A 1 88 ? 33.498 3.468 29.870 1.00 68.94 88 THR A CA 1
ATOM 682 C C . THR A 1 88 ? 32.752 4.165 31.009 1.00 68.94 88 THR A C 1
ATOM 684 O O . THR A 1 88 ? 31.547 3.933 31.152 1.00 68.94 88 THR A O 1
ATOM 687 N N . PRO A 1 89 ? 33.417 5.018 31.814 1.00 65.31 89 PRO A N 1
ATOM 688 C CA . PRO A 1 89 ? 32.755 5.774 32.875 1.00 65.31 89 PRO A CA 1
ATOM 689 C C . PRO A 1 89 ? 31.587 6.608 32.324 1.00 65.31 89 PRO A C 1
ATOM 691 O O . PRO A 1 89 ? 31.731 7.279 31.304 1.00 65.31 89 PRO A O 1
ATOM 694 N N . GLY A 1 90 ? 30.420 6.548 32.973 1.00 67.12 90 GLY A N 1
ATOM 695 C CA . GLY A 1 90 ? 29.227 7.316 32.583 1.00 67.12 90 GLY A CA 1
ATOM 696 C C . GLY A 1 90 ? 28.405 6.746 31.413 1.00 67.12 90 GLY A C 1
ATOM 697 O O . GLY A 1 90 ? 27.371 7.318 31.065 1.00 67.12 90 GLY A O 1
ATOM 698 N N . ALA A 1 91 ? 28.809 5.622 30.811 1.00 72.00 91 ALA A N 1
ATOM 699 C CA . ALA A 1 91 ? 27.981 4.893 29.849 1.00 72.00 91 ALA A CA 1
ATOM 700 C C . ALA A 1 91 ? 27.047 3.899 30.566 1.00 72.00 91 ALA A C 1
ATOM 702 O O . ALA A 1 91 ? 27.399 3.335 31.596 1.00 72.00 91 ALA A O 1
ATOM 703 N N . THR A 1 92 ? 25.862 3.638 30.008 1.00 78.50 92 THR A N 1
ATOM 704 C CA . THR A 1 92 ? 24.961 2.585 30.513 1.00 78.50 92 THR A CA 1
ATOM 705 C C . THR A 1 92 ? 25.480 1.194 30.139 1.00 78.50 92 THR A C 1
ATOM 707 O O . THR A 1 92 ? 26.115 1.035 29.087 1.00 78.50 92 THR A O 1
ATOM 710 N N . ALA A 1 93 ? 25.158 0.159 30.927 1.00 79.69 93 ALA A N 1
ATOM 711 C CA . ALA A 1 93 ? 25.493 -1.230 30.595 1.00 79.69 93 ALA A CA 1
ATOM 712 C C . ALA A 1 93 ? 25.060 -1.613 29.174 1.00 79.69 93 ALA A C 1
ATOM 714 O O . ALA A 1 93 ? 25.781 -2.299 28.448 1.00 79.69 93 ALA A O 1
ATOM 715 N N . GLN A 1 94 ? 23.888 -1.136 28.752 1.00 78.62 94 GLN A N 1
ATOM 716 C CA . GLN A 1 94 ? 23.361 -1.384 27.414 1.00 78.62 94 GLN A CA 1
ATOM 717 C C . GLN A 1 94 ? 24.272 -0.817 26.313 1.00 78.62 94 GLN A C 1
ATOM 719 O O . GLN A 1 94 ? 24.557 -1.518 25.341 1.00 78.62 94 GLN A O 1
ATOM 724 N N . ASN A 1 95 ? 24.777 0.410 26.472 1.00 77.00 95 ASN A N 1
ATOM 725 C CA . ASN A 1 95 ? 25.686 1.014 25.497 1.00 77.00 95 ASN A CA 1
ATOM 726 C C . ASN A 1 95 ? 27.027 0.297 25.424 1.00 77.00 95 ASN A C 1
ATOM 728 O O . ASN A 1 95 ? 27.536 0.065 24.326 1.00 77.00 95 ASN A O 1
ATOM 732 N N . MET A 1 96 ? 27.582 -0.076 26.577 1.00 81.50 96 MET A N 1
ATOM 733 C CA . MET A 1 96 ? 28.828 -0.836 26.630 1.00 81.50 96 MET A CA 1
ATOM 734 C C . MET A 1 96 ? 28.673 -2.204 25.973 1.00 81.50 96 MET A C 1
ATOM 736 O O . MET A 1 96 ? 29.506 -2.580 25.158 1.00 81.50 96 MET A O 1
ATOM 740 N N . ASN A 1 97 ? 27.559 -2.902 26.206 1.00 85.62 97 ASN A N 1
ATOM 741 C CA . ASN A 1 97 ? 27.279 -4.173 25.537 1.00 85.62 97 ASN A CA 1
ATOM 742 C C . ASN A 1 97 ? 27.214 -4.022 24.004 1.00 85.62 97 ASN A C 1
ATOM 744 O O . ASN A 1 97 ? 27.708 -4.884 23.279 1.00 85.62 97 ASN A O 1
ATOM 748 N N . HIS A 1 98 ? 26.644 -2.927 23.491 1.00 84.19 98 HIS A N 1
ATOM 749 C CA . HIS A 1 98 ? 26.627 -2.650 22.050 1.00 84.19 98 HIS A CA 1
ATOM 750 C C . HIS A 1 98 ? 28.025 -2.351 21.489 1.00 84.19 98 HIS A C 1
ATOM 752 O O . HIS A 1 98 ? 28.379 -2.852 20.422 1.00 84.19 98 HIS A O 1
ATOM 758 N N . ILE A 1 99 ? 28.824 -1.561 22.207 1.00 83.50 99 ILE A N 1
ATOM 759 C CA . ILE A 1 99 ? 30.203 -1.230 21.824 1.00 83.50 99 ILE A CA 1
ATOM 760 C C . ILE A 1 99 ? 31.079 -2.489 21.839 1.00 83.50 99 ILE A C 1
ATOM 762 O O . ILE A 1 99 ? 31.818 -2.734 20.888 1.00 83.50 99 ILE A O 1
ATOM 766 N N . ASN A 1 100 ? 30.943 -3.336 22.860 1.00 85.69 100 ASN A N 1
ATOM 767 C CA . ASN A 1 100 ? 31.710 -4.574 22.995 1.00 85.69 100 ASN A CA 1
ATOM 768 C C . ASN A 1 100 ? 31.413 -5.558 21.855 1.00 85.69 100 ASN A C 1
ATOM 770 O O . ASN A 1 100 ? 32.339 -6.193 21.355 1.00 85.69 100 ASN A O 1
ATOM 774 N N . LYS A 1 101 ? 30.169 -5.617 21.357 1.00 85.88 101 LYS A N 1
ATOM 775 C CA . LYS A 1 101 ? 29.823 -6.385 20.145 1.00 85.88 101 LYS A CA 1
ATOM 776 C C . LYS A 1 101 ? 30.567 -5.882 18.901 1.00 85.88 101 LYS A C 1
ATOM 778 O O . LYS A 1 101 ? 31.093 -6.693 18.141 1.00 85.88 101 LYS A O 1
ATOM 783 N N . LEU A 1 102 ? 30.645 -4.563 18.701 1.00 86.38 102 LEU A N 1
ATOM 784 C CA . LEU A 1 102 ? 31.387 -3.965 17.580 1.00 86.38 102 LEU A CA 1
ATOM 785 C C . LEU A 1 102 ? 32.893 -4.229 17.692 1.00 86.38 102 LEU A C 1
ATOM 787 O O . LEU A 1 102 ? 33.528 -4.604 16.708 1.00 86.38 102 LEU A O 1
ATOM 791 N N . LYS A 1 103 ? 33.460 -4.099 18.897 1.00 86.56 103 LYS A N 1
ATOM 792 C CA . LYS A 1 103 ? 34.871 -4.416 19.147 1.00 86.56 103 LYS A CA 1
A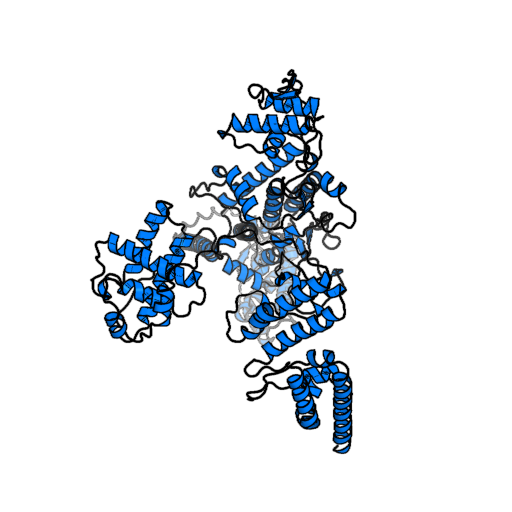TOM 793 C C . LYS A 1 103 ? 35.181 -5.897 18.916 1.00 86.56 103 LYS A C 1
ATOM 795 O O . LYS A 1 103 ? 36.179 -6.210 18.274 1.00 86.56 103 LYS A O 1
ATOM 800 N N . LEU A 1 104 ? 34.308 -6.804 19.366 1.00 85.81 104 LEU A N 1
ATOM 801 C CA . LEU A 1 104 ? 34.444 -8.245 19.129 1.00 85.81 104 LEU A CA 1
ATOM 802 C C . LEU A 1 104 ? 34.427 -8.574 17.636 1.00 85.81 104 LEU A C 1
ATOM 804 O O . LEU A 1 104 ? 35.238 -9.374 17.166 1.00 85.81 104 LEU A O 1
ATOM 808 N N . PHE A 1 105 ? 33.510 -7.958 16.890 1.00 86.56 105 PHE A N 1
ATOM 809 C CA . PHE A 1 105 ? 33.462 -8.109 15.443 1.00 86.56 105 PHE A CA 1
ATOM 810 C C . PHE A 1 105 ? 34.756 -7.626 14.798 1.00 86.56 105 PHE A C 1
ATOM 812 O O . PHE A 1 105 ? 35.347 -8.363 14.018 1.00 86.56 105 PHE A O 1
ATOM 819 N N . LEU A 1 106 ? 35.241 -6.440 15.169 1.00 85.31 106 LEU A N 1
ATOM 820 C CA . LEU A 1 106 ? 36.474 -5.888 14.619 1.00 85.31 106 LEU A CA 1
ATOM 821 C C . LEU A 1 106 ? 37.695 -6.761 14.940 1.00 85.31 106 LEU A C 1
ATOM 823 O O . LEU A 1 106 ? 38.526 -6.994 14.068 1.00 85.31 106 LEU A O 1
ATOM 827 N N . LEU A 1 107 ? 37.782 -7.298 16.160 1.00 84.56 107 LEU A N 1
ATOM 828 C CA . LEU A 1 107 ? 38.846 -8.216 16.575 1.00 84.56 107 LEU A CA 1
ATOM 829 C C . LEU A 1 107 ? 38.829 -9.506 15.742 1.00 84.56 107 LEU A C 1
ATOM 831 O O . LEU A 1 107 ? 39.880 -9.983 15.314 1.00 84.56 107 LEU A O 1
ATOM 835 N N . ARG A 1 108 ? 37.641 -10.053 15.462 1.00 83.56 108 ARG A N 1
ATOM 836 C CA . ARG A 1 108 ? 37.484 -11.234 14.598 1.00 83.56 108 ARG A CA 1
ATOM 837 C C . ARG A 1 108 ? 37.735 -10.919 13.124 1.00 83.56 108 ARG A C 1
ATOM 839 O O . ARG A 1 108 ? 38.367 -11.722 12.447 1.00 83.56 108 ARG A O 1
ATOM 846 N N . ALA A 1 109 ? 37.310 -9.755 12.642 1.00 82.88 109 ALA A N 1
ATOM 847 C CA . ALA A 1 109 ? 37.535 -9.307 11.270 1.00 82.88 109 ALA A CA 1
ATOM 848 C C . ALA A 1 109 ? 39.023 -9.043 10.987 1.00 82.88 109 ALA A C 1
ATOM 850 O O . ALA A 1 109 ? 39.507 -9.404 9.919 1.00 82.88 109 ALA A O 1
ATOM 851 N N . LYS A 1 110 ? 39.774 -8.515 11.967 1.00 82.75 110 LYS A N 1
ATOM 852 C CA . LYS A 1 110 ? 41.242 -8.377 11.896 1.00 82.75 110 LYS A CA 1
ATOM 853 C C . LYS A 1 110 ? 41.951 -9.737 11.795 1.00 82.75 110 LYS A C 1
ATOM 855 O O . LYS A 1 110 ? 42.964 -9.842 11.115 1.00 82.75 110 LYS A O 1
ATOM 860 N N . LYS A 1 111 ? 41.422 -10.786 12.443 1.00 82.50 111 LYS A N 1
ATOM 861 C CA . LYS A 1 111 ? 41.970 -12.158 12.376 1.00 82.50 111 LYS A CA 1
ATOM 862 C C . LYS A 1 111 ? 41.516 -12.942 11.136 1.00 82.50 111 LYS A C 1
ATOM 864 O O . LYS A 1 111 ? 42.221 -13.853 10.716 1.00 82.50 111 LYS A O 1
ATOM 869 N N . ASN A 1 112 ? 40.350 -12.623 10.566 1.00 81.56 112 ASN A N 1
ATOM 870 C CA . ASN A 1 112 ? 39.769 -13.338 9.431 1.00 81.56 112 ASN A CA 1
ATOM 871 C C . ASN A 1 112 ? 39.366 -12.376 8.289 1.00 81.56 112 ASN A C 1
ATOM 873 O O . ASN A 1 112 ? 38.269 -11.805 8.325 1.00 81.56 112 ASN A O 1
ATOM 877 N N . PRO A 1 113 ? 40.188 -12.252 7.228 1.00 75.12 113 PRO A N 1
ATOM 878 C CA . PRO A 1 113 ? 39.935 -11.330 6.120 1.00 75.12 113 PRO A CA 1
ATOM 879 C C . PRO A 1 113 ? 38.695 -11.681 5.277 1.00 75.12 113 PRO A C 1
ATOM 881 O O . PRO A 1 113 ? 38.206 -10.831 4.533 1.00 75.12 113 PRO A O 1
ATOM 884 N N . ALA A 1 114 ? 38.126 -12.887 5.401 1.00 77.06 114 ALA A N 1
ATOM 885 C CA . ALA A 1 114 ? 36.861 -13.229 4.745 1.00 77.06 114 ALA A CA 1
ATOM 886 C C . ALA A 1 114 ? 35.669 -12.441 5.320 1.00 77.06 114 ALA A C 1
ATOM 888 O O . ALA A 1 114 ? 34.741 -12.105 4.586 1.00 77.06 114 ALA A O 1
ATOM 889 N N . LEU A 1 115 ? 35.711 -12.087 6.612 1.00 80.94 115 LEU A N 1
ATOM 890 C CA . LEU A 1 115 ? 34.671 -11.268 7.245 1.00 80.94 115 LEU A CA 1
ATOM 891 C C . LEU A 1 115 ? 34.684 -9.831 6.721 1.00 80.94 115 LEU A C 1
ATOM 893 O O . LEU A 1 115 ? 33.625 -9.230 6.578 1.00 80.94 115 LEU A O 1
ATOM 897 N N . LEU A 1 116 ? 35.863 -9.299 6.380 1.00 78.88 116 LEU A N 1
ATOM 898 C CA . LEU A 1 116 ? 35.995 -7.964 5.794 1.00 78.88 116 LEU A CA 1
ATOM 899 C C . LEU A 1 116 ? 35.329 -7.882 4.411 1.00 78.88 116 LEU A C 1
ATOM 901 O O . LEU A 1 116 ? 34.653 -6.897 4.128 1.00 78.88 116 LEU A O 1
ATOM 905 N N . LYS A 1 117 ? 35.436 -8.934 3.584 1.00 76.88 117 LYS A N 1
ATOM 906 C CA . LYS A 1 117 ? 34.812 -8.990 2.244 1.00 76.88 117 LYS A CA 1
ATOM 907 C C . LYS A 1 117 ? 33.282 -8.951 2.272 1.00 76.88 117 LYS A C 1
ATOM 909 O O . LYS A 1 117 ? 32.673 -8.493 1.313 1.00 76.88 117 LYS A O 1
ATOM 914 N N . ARG A 1 118 ? 32.671 -9.426 3.359 1.00 80.19 118 ARG A N 1
ATOM 915 C CA . ARG A 1 118 ? 31.212 -9.427 3.540 1.00 80.19 118 ARG A CA 1
ATOM 916 C C . ARG A 1 118 ? 30.658 -8.053 3.926 1.00 80.19 118 ARG A C 1
ATOM 918 O O . ARG A 1 118 ? 29.461 -7.834 3.818 1.00 80.19 118 ARG A O 1
ATOM 925 N N . ILE A 1 119 ? 31.494 -7.107 4.367 1.00 82.44 119 ILE A N 1
ATOM 926 C CA . ILE A 1 119 ? 31.018 -5.803 4.850 1.00 82.44 119 ILE A CA 1
ATOM 927 C C . ILE A 1 119 ? 30.421 -4.994 3.682 1.00 82.44 119 ILE A C 1
ATOM 929 O O . ILE A 1 119 ? 31.144 -4.640 2.750 1.00 82.44 119 ILE A O 1
ATOM 933 N N . PRO A 1 120 ? 29.123 -4.633 3.727 1.00 79.00 120 PRO A N 1
ATOM 934 C CA . PRO A 1 120 ? 28.475 -3.928 2.631 1.00 79.00 120 PRO A CA 1
ATOM 935 C C . PRO A 1 120 ? 28.887 -2.453 2.619 1.00 79.00 120 PRO A C 1
ATOM 937 O O . PRO A 1 120 ? 28.485 -1.655 3.475 1.00 79.00 120 PRO A O 1
ATOM 940 N N . MET A 1 121 ? 29.677 -2.086 1.613 1.00 75.81 121 MET A N 1
ATOM 941 C CA . MET A 1 121 ? 30.192 -0.734 1.412 1.00 75.81 121 MET A CA 1
ATOM 942 C C . MET A 1 121 ? 29.443 -0.009 0.289 1.00 75.81 121 MET A C 1
ATOM 944 O O . MET A 1 121 ? 29.089 -0.591 -0.733 1.00 75.81 121 MET A O 1
ATOM 948 N N . HIS A 1 122 ? 29.225 1.294 0.461 1.00 66.44 122 HIS A N 1
ATOM 949 C CA . HIS A 1 122 ? 28.818 2.194 -0.618 1.00 66.44 122 HIS A CA 1
ATOM 950 C C . HIS A 1 122 ? 29.740 3.412 -0.631 1.00 66.44 122 HIS A C 1
ATOM 952 O O . HIS A 1 122 ? 29.683 4.274 0.254 1.00 66.44 122 HIS A O 1
ATOM 958 N N . GLY A 1 123 ? 30.645 3.454 -1.611 1.00 68.25 123 GLY A N 1
ATOM 959 C CA . GLY A 1 123 ? 31.798 4.352 -1.570 1.00 68.25 123 GLY A CA 1
ATOM 960 C C . GLY A 1 123 ? 32.657 4.068 -0.330 1.00 68.25 123 GLY A C 1
ATOM 961 O O . GLY A 1 123 ? 32.990 2.922 -0.055 1.00 68.25 123 GLY A O 1
ATOM 962 N N . ARG A 1 124 ? 32.965 5.102 0.468 1.00 64.94 124 ARG A N 1
ATOM 963 C CA . ARG A 1 124 ? 33.744 4.985 1.725 1.00 64.94 124 ARG A CA 1
ATOM 964 C C . ARG A 1 124 ? 32.893 4.766 2.986 1.00 64.94 124 ARG A C 1
ATOM 966 O O . ARG A 1 124 ? 33.402 4.920 4.092 1.00 64.94 124 ARG A O 1
ATOM 973 N N . LYS A 1 125 ? 31.591 4.490 2.854 1.00 72.56 125 LYS A N 1
ATOM 974 C CA . LYS A 1 125 ? 30.673 4.369 3.999 1.00 72.56 125 LYS A CA 1
ATOM 975 C C . LYS A 1 125 ? 30.104 2.960 4.109 1.00 72.56 125 LYS A C 1
ATOM 977 O O . LYS A 1 125 ? 29.638 2.403 3.118 1.00 72.56 125 LYS A O 1
ATOM 982 N N . ILE A 1 126 ? 30.079 2.437 5.334 1.00 80.50 126 ILE A N 1
ATOM 983 C CA . ILE A 1 126 ? 29.392 1.186 5.671 1.00 80.50 126 ILE A CA 1
ATOM 984 C C . ILE A 1 126 ? 27.883 1.418 5.561 1.00 80.50 126 ILE A C 1
ATOM 986 O O . ILE A 1 126 ? 27.339 2.345 6.170 1.00 80.50 126 ILE A O 1
ATOM 990 N N . GLN A 1 127 ? 27.190 0.572 4.801 1.00 79.31 127 GLN A N 1
ATOM 991 C CA . GLN A 1 127 ? 25.731 0.566 4.754 1.00 79.31 127 GLN A CA 1
ATOM 992 C C . GLN A 1 127 ? 25.186 -0.111 6.015 1.00 79.31 127 GLN A C 1
ATOM 994 O O . GLN A 1 127 ? 24.951 -1.314 6.028 1.00 79.31 127 GLN A O 1
ATOM 999 N N . VAL A 1 128 ? 24.980 0.672 7.079 1.00 77.19 128 VAL A N 1
ATOM 1000 C CA . VAL A 1 128 ? 24.665 0.184 8.437 1.00 77.19 128 VAL A CA 1
ATOM 1001 C C . VAL A 1 128 ? 23.522 -0.832 8.471 1.00 77.19 128 VAL A C 1
ATOM 1003 O O . VAL A 1 128 ? 23.657 -1.878 9.095 1.00 77.19 128 VAL A O 1
ATOM 1006 N N . THR A 1 129 ? 22.419 -0.571 7.766 1.00 75.62 129 THR A N 1
ATOM 1007 C CA . THR A 1 129 ? 21.273 -1.493 7.728 1.00 75.62 129 THR A CA 1
ATOM 1008 C C . THR A 1 129 ? 21.659 -2.841 7.125 1.00 75.62 129 THR A C 1
ATOM 1010 O O . THR A 1 129 ? 21.348 -3.877 7.700 1.00 75.62 129 THR A O 1
ATOM 1013 N N . ARG A 1 130 ? 22.394 -2.842 6.005 1.00 77.81 130 ARG A N 1
ATOM 1014 C CA . ARG A 1 130 ? 22.860 -4.082 5.372 1.00 77.81 130 ARG A CA 1
ATOM 1015 C C . ARG A 1 130 ? 23.914 -4.788 6.217 1.00 77.81 130 ARG A C 1
ATOM 1017 O O . ARG A 1 130 ? 23.886 -6.001 6.306 1.00 77.81 130 ARG A O 1
ATOM 1024 N N . PHE A 1 131 ? 24.794 -4.038 6.879 1.00 82.31 131 PHE A N 1
ATOM 1025 C CA . PHE A 1 131 ? 25.799 -4.593 7.784 1.00 82.31 131 PHE A CA 1
ATOM 1026 C C . PHE A 1 131 ? 25.152 -5.373 8.936 1.00 82.31 131 PHE A C 1
ATOM 1028 O O . PHE A 1 131 ? 25.604 -6.458 9.273 1.00 82.31 131 PHE A O 1
ATOM 1035 N N . ILE A 1 132 ? 24.060 -4.857 9.506 1.00 80.62 132 ILE A N 1
ATOM 1036 C CA . ILE A 1 132 ? 23.315 -5.562 10.557 1.00 80.62 132 ILE A CA 1
ATOM 1037 C C . ILE A 1 132 ? 22.673 -6.849 10.012 1.00 80.62 132 ILE A C 1
ATOM 1039 O O . ILE A 1 132 ? 22.713 -7.869 10.692 1.00 80.62 132 ILE A O 1
ATOM 1043 N N . HIS A 1 133 ? 22.108 -6.810 8.800 1.00 79.00 133 HIS A N 1
ATOM 1044 C CA . HIS A 1 133 ? 21.506 -7.988 8.160 1.00 79.00 133 HIS A CA 1
ATOM 1045 C C . HIS A 1 133 ? 22.525 -9.059 7.765 1.00 79.00 133 HIS A C 1
ATOM 1047 O O . HIS A 1 133 ? 22.202 -10.237 7.819 1.00 79.00 133 HIS A O 1
ATOM 1053 N N . GLU A 1 134 ? 23.733 -8.655 7.379 1.00 80.69 134 GLU A N 1
ATOM 1054 C CA . GLU A 1 134 ? 24.792 -9.565 6.939 1.00 80.69 134 GLU A CA 1
ATOM 1055 C C . GLU A 1 134 ? 25.404 -10.360 8.101 1.00 80.69 134 GLU A C 1
ATOM 1057 O O . GLU A 1 134 ? 25.905 -11.460 7.892 1.00 80.69 134 GLU A O 1
ATOM 1062 N N . PHE A 1 135 ? 25.356 -9.821 9.325 1.00 81.50 135 PHE A N 1
ATOM 1063 C CA . PHE A 1 135 ? 25.967 -10.416 10.519 1.00 81.50 135 PHE A CA 1
ATOM 1064 C C . PHE A 1 135 ? 24.942 -10.644 11.650 1.00 81.50 135 PHE A C 1
ATOM 1066 O O . PHE A 1 135 ? 25.096 -10.082 12.747 1.00 81.50 135 PHE A O 1
ATOM 1073 N N . PRO A 1 136 ? 23.882 -11.449 11.418 1.00 75.81 136 PRO A N 1
ATOM 1074 C CA . PRO A 1 136 ? 22.840 -11.702 12.412 1.00 75.81 136 PRO A CA 1
ATOM 1075 C C . PRO A 1 136 ? 23.385 -12.381 13.678 1.00 75.81 136 PRO A C 1
ATOM 1077 O O . PRO A 1 136 ? 22.880 -12.129 14.772 1.00 75.81 136 PRO A O 1
ATOM 1080 N N . GLU A 1 137 ? 24.463 -13.162 13.566 1.00 76.44 137 GLU A N 1
ATOM 1081 C CA . GLU A 1 137 ? 25.102 -13.898 14.662 1.00 76.44 137 GLU A CA 1
ATOM 1082 C C . GLU A 1 137 ? 25.722 -12.997 15.747 1.00 76.44 137 GLU A C 1
ATOM 1084 O O . GLU A 1 137 ? 25.964 -13.444 16.869 1.00 76.44 137 GLU A O 1
ATOM 1089 N N . TYR A 1 138 ? 25.952 -11.716 15.444 1.00 75.50 138 TYR A N 1
ATOM 1090 C CA . TYR A 1 138 ? 26.442 -10.725 16.409 1.00 75.50 138 TYR A CA 1
ATOM 1091 C C . TYR A 1 138 ? 25.309 -9.930 17.077 1.00 75.50 138 TYR A C 1
ATOM 1093 O O . TYR A 1 138 ? 25.563 -9.183 18.029 1.00 75.50 138 TYR A O 1
ATOM 1101 N N . GLU A 1 139 ? 24.059 -10.099 16.620 1.00 73.06 139 GLU A N 1
ATOM 1102 C CA . GLU A 1 139 ? 22.863 -9.423 17.137 1.00 73.06 139 GLU A CA 1
ATOM 1103 C C . GLU A 1 139 ? 23.081 -7.904 17.309 1.00 73.06 139 GLU A C 1
ATOM 1105 O O . GLU A 1 139 ? 22.938 -7.350 18.413 1.00 73.06 139 GLU A O 1
ATOM 1110 N N . PHE A 1 140 ? 23.522 -7.216 16.254 1.00 79.94 140 PHE A N 1
ATOM 1111 C CA . PHE A 1 140 ? 23.748 -5.774 16.323 1.00 79.94 140 PHE A CA 1
ATOM 1112 C C . PHE A 1 140 ? 22.425 -5.008 16.508 1.00 79.94 140 PHE A C 1
ATOM 1114 O O . PHE A 1 140 ? 21.426 -5.323 15.861 1.00 79.94 140 PHE A O 1
ATOM 1121 N N . PRO A 1 141 ? 22.382 -3.975 17.368 1.00 68.38 141 PRO A N 1
ATOM 1122 C CA . PRO A 1 141 ? 21.180 -3.174 17.556 1.00 68.38 141 PRO A CA 1
ATOM 1123 C C . PRO A 1 141 ? 20.864 -2.325 16.317 1.00 68.38 141 PRO A C 1
ATOM 1125 O O . PRO A 1 141 ? 21.737 -1.704 15.714 1.00 68.38 141 PRO A O 1
ATOM 1128 N N . THR A 1 142 ? 19.574 -2.165 16.020 1.00 64.75 142 THR A N 1
ATOM 1129 C CA . THR A 1 142 ? 19.083 -1.264 14.959 1.00 64.75 142 THR A CA 1
ATOM 1130 C C . THR A 1 142 ? 19.341 0.218 15.252 1.00 64.75 142 THR A C 1
ATOM 1132 O O . THR A 1 142 ? 19.174 1.063 14.373 1.00 64.75 142 THR A O 1
ATOM 1135 N N . ILE A 1 143 ? 19.788 0.557 16.466 1.00 64.44 143 ILE A N 1
ATOM 1136 C CA . ILE A 1 143 ? 20.008 1.934 16.923 1.00 64.44 143 ILE A CA 1
ATOM 1137 C C . ILE A 1 143 ? 21.134 2.655 16.168 1.00 64.44 143 ILE A C 1
ATOM 1139 O O . ILE A 1 143 ? 21.138 3.879 16.122 1.00 64.44 143 ILE A O 1
ATOM 1143 N N . PHE A 1 144 ? 22.030 1.917 15.502 1.00 61.31 144 PHE A N 1
ATOM 1144 C CA . PHE A 1 144 ? 23.060 2.489 14.628 1.00 61.31 144 PHE A CA 1
ATOM 1145 C C . PHE A 1 144 ? 22.485 3.115 13.340 1.00 61.31 144 PHE A C 1
ATOM 1147 O O . PHE A 1 144 ? 23.178 3.859 12.655 1.00 61.31 144 PHE A O 1
ATOM 1154 N N . THR A 1 145 ? 21.223 2.826 12.993 1.00 53.72 145 THR A N 1
ATOM 1155 C CA . THR A 1 145 ? 20.580 3.294 11.746 1.00 53.72 145 THR A CA 1
ATOM 1156 C C . THR A 1 145 ? 19.771 4.587 11.899 1.00 53.72 145 THR A C 1
ATOM 1158 O O . THR A 1 145 ? 19.378 5.181 10.896 1.00 53.72 145 THR A O 1
ATOM 1161 N N . LYS A 1 146 ? 19.504 5.041 13.131 1.00 51.31 146 LYS A N 1
ATOM 1162 C CA . LYS A 1 146 ? 18.680 6.228 13.415 1.00 51.31 146 LYS A CA 1
ATOM 1163 C C . LYS A 1 146 ? 19.542 7.317 14.048 1.00 51.31 146 LYS A C 1
ATOM 1165 O O . LYS A 1 146 ? 20.293 7.029 14.974 1.00 51.31 146 LYS A O 1
ATOM 1170 N N . SER A 1 147 ? 19.397 8.570 13.605 1.00 49.28 147 SER A N 1
ATOM 1171 C CA . SER A 1 147 ? 19.959 9.720 14.327 1.00 49.28 147 SER A CA 1
ATOM 1172 C C . SER A 1 147 ? 19.465 9.665 15.775 1.00 49.28 147 SER A C 1
ATOM 1174 O O . SER A 1 147 ? 18.254 9.641 16.000 1.00 49.28 147 SER A O 1
ATOM 1176 N N . ALA A 1 148 ? 20.374 9.560 16.743 1.00 43.41 148 ALA A N 1
ATOM 1177 C CA . ALA A 1 148 ? 20.028 9.243 18.125 1.00 43.41 148 ALA A CA 1
ATOM 1178 C C . ALA A 1 148 ? 19.083 10.299 18.740 1.00 43.41 148 ALA A C 1
ATOM 1180 O O . ALA A 1 148 ? 19.503 11.407 19.058 1.00 43.41 148 ALA A O 1
ATOM 1181 N N . PHE A 1 149 ? 17.806 9.944 18.933 1.00 43.03 149 PHE A N 1
ATOM 1182 C CA . PHE A 1 149 ? 16.810 10.782 19.621 1.00 43.03 149 PHE A CA 1
ATOM 1183 C C . PHE A 1 149 ? 16.924 10.702 21.160 1.00 43.03 149 PHE A C 1
ATOM 1185 O O . PHE A 1 149 ? 16.413 11.580 21.847 1.00 43.03 149 PHE A O 1
ATOM 1192 N N . ASN A 1 150 ? 17.631 9.700 21.709 1.00 53.50 150 ASN A N 1
ATOM 1193 C CA . ASN A 1 150 ? 17.785 9.485 23.156 1.00 53.50 150 ASN A CA 1
ATOM 1194 C C . ASN A 1 150 ? 19.245 9.649 23.618 1.00 53.50 150 ASN A C 1
ATOM 1196 O O . ASN A 1 150 ? 20.143 9.004 23.063 1.00 53.50 150 ASN A O 1
ATOM 1200 N N . ARG A 1 151 ? 19.473 10.419 24.704 1.00 51.41 151 ARG A N 1
ATOM 1201 C CA . ARG A 1 151 ? 20.792 10.582 25.372 1.00 51.41 151 ARG A CA 1
ATOM 1202 C C . ARG A 1 151 ? 21.455 9.236 25.683 1.00 51.41 151 ARG A C 1
ATOM 1204 O O . ARG A 1 151 ? 22.654 9.087 25.479 1.00 51.41 151 ARG A O 1
ATOM 1211 N N . SER A 1 152 ? 20.663 8.241 26.082 1.00 52.50 152 SER A N 1
ATOM 1212 C CA . SER A 1 152 ? 21.127 6.893 26.416 1.00 52.50 152 SER A CA 1
ATOM 1213 C C . SER A 1 152 ? 21.629 6.074 25.228 1.00 52.50 152 SER A C 1
ATOM 1215 O O . SER A 1 152 ? 22.143 5.001 25.468 1.00 52.50 152 SER A O 1
ATOM 1217 N N . SER A 1 153 ? 21.511 6.535 23.980 1.00 58.69 153 SER A N 1
ATOM 1218 C CA . SER A 1 153 ? 21.954 5.801 22.774 1.00 58.69 153 SER A CA 1
ATOM 1219 C C . SER A 1 153 ? 23.043 6.515 21.971 1.00 58.69 153 SER A C 1
ATOM 1221 O O . SER A 1 153 ? 23.601 5.962 21.022 1.00 58.69 153 SER A O 1
ATOM 1223 N N . ARG A 1 154 ? 23.360 7.751 22.370 1.00 67.12 154 ARG A N 1
ATOM 1224 C CA . ARG A 1 154 ? 24.293 8.637 21.676 1.00 67.12 154 ARG A CA 1
ATOM 1225 C C . ARG A 1 154 ? 25.724 8.092 21.679 1.00 67.12 154 ARG A C 1
ATOM 1227 O O . ARG A 1 154 ? 26.378 8.150 20.648 1.00 67.12 154 ARG A O 1
ATOM 1234 N N . VAL A 1 155 ? 26.165 7.488 22.784 1.00 72.44 155 VAL A N 1
ATOM 1235 C CA . VAL A 1 155 ? 27.541 6.981 22.952 1.00 72.44 155 VAL A CA 1
ATOM 1236 C C . VAL A 1 155 ? 27.855 5.835 21.982 1.00 72.44 155 VAL A C 1
ATOM 1238 O O . VAL A 1 155 ? 28.884 5.855 21.313 1.00 72.44 155 VAL A O 1
ATOM 1241 N N . SER A 1 156 ? 26.962 4.849 21.842 1.00 72.81 156 SER A N 1
ATOM 1242 C CA . SER A 1 156 ? 27.172 3.732 20.906 1.00 72.81 156 SER A CA 1
ATOM 1243 C C . SER A 1 156 ? 27.042 4.162 19.441 1.00 72.81 156 SER A C 1
ATOM 1245 O O . SER A 1 156 ? 27.742 3.621 18.588 1.00 72.81 156 SER A O 1
ATOM 1247 N N . TYR A 1 157 ? 26.174 5.137 19.146 1.00 77.19 157 TYR A N 1
ATOM 1248 C CA . TYR A 1 157 ? 26.071 5.745 17.817 1.00 77.19 157 TYR A CA 1
ATOM 1249 C C . TYR A 1 157 ? 27.351 6.510 17.447 1.00 77.19 157 TYR A C 1
ATOM 1251 O O . TYR A 1 157 ? 27.901 6.302 16.367 1.00 77.19 157 TYR A O 1
ATOM 1259 N N . GLU A 1 158 ? 27.858 7.353 18.353 1.00 78.56 158 GLU A N 1
ATOM 1260 C CA . GLU A 1 158 ? 29.116 8.079 18.164 1.00 78.56 158 GLU A CA 1
ATOM 1261 C C . GLU A 1 158 ? 30.271 7.099 17.957 1.00 78.56 158 GLU A C 1
ATOM 1263 O O . GLU A 1 158 ? 30.951 7.206 16.944 1.00 78.56 158 GLU A O 1
ATOM 1268 N N . TYR A 1 159 ? 30.420 6.080 18.813 1.00 81.94 159 TYR A N 1
ATOM 1269 C CA . TYR A 1 159 ? 31.464 5.060 18.663 1.00 81.94 159 TYR A CA 1
ATOM 1270 C C . TYR A 1 159 ? 31.422 4.351 17.298 1.00 81.94 159 TYR A C 1
ATOM 1272 O O . TYR A 1 159 ? 32.464 4.147 16.670 1.00 81.94 159 TYR A O 1
ATOM 1280 N N . PHE A 1 160 ? 30.226 4.006 16.804 1.00 82.94 160 PHE A N 1
ATOM 1281 C CA . PHE A 1 160 ? 30.075 3.374 15.493 1.00 82.94 160 PHE A CA 1
ATOM 1282 C C . PHE A 1 160 ? 30.613 4.268 14.364 1.00 82.94 160 PHE A C 1
ATOM 1284 O O . PHE A 1 160 ? 31.348 3.806 13.491 1.00 82.94 160 PHE A O 1
ATOM 1291 N N . HIS A 1 161 ? 30.263 5.555 14.382 1.00 80.38 161 HIS A N 1
ATOM 1292 C CA . HIS A 1 161 ? 30.593 6.478 13.298 1.00 80.38 161 HIS A CA 1
ATOM 1293 C C . HIS A 1 161 ? 31.992 7.096 13.397 1.00 80.38 161 HIS A C 1
ATOM 1295 O O . HIS A 1 161 ? 32.602 7.334 12.355 1.00 80.38 161 HIS A O 1
ATOM 1301 N N . SER A 1 162 ? 32.495 7.369 14.604 1.00 79.12 162 SER A N 1
ATOM 1302 C CA . SER A 1 162 ? 33.775 8.056 14.816 1.00 79.12 162 SER A CA 1
ATOM 1303 C C . SER A 1 162 ? 34.961 7.112 14.999 1.00 79.12 162 SER A C 1
ATOM 1305 O O . SER A 1 162 ? 36.080 7.512 14.695 1.00 79.12 162 SER A O 1
ATOM 1307 N N . VAL A 1 163 ? 34.734 5.873 15.454 1.00 83.31 163 VAL A N 1
ATOM 1308 C CA . VAL A 1 163 ? 35.811 4.911 15.746 1.00 83.31 163 VAL A CA 1
ATOM 1309 C C . VAL A 1 163 ? 35.696 3.667 14.871 1.00 83.31 163 VAL A C 1
ATOM 1311 O O . VAL A 1 163 ? 36.584 3.388 14.068 1.00 83.31 163 VAL A O 1
ATOM 1314 N N . PHE A 1 164 ? 34.578 2.942 14.959 1.00 86.12 164 PHE A N 1
ATOM 1315 C CA . PHE A 1 164 ? 34.434 1.644 14.296 1.00 86.12 164 PHE A CA 1
ATOM 1316 C C . PHE A 1 164 ? 34.469 1.745 12.764 1.00 86.12 164 PHE A C 1
ATOM 1318 O O . PHE A 1 164 ? 35.254 1.053 12.118 1.00 86.12 164 PHE A O 1
ATOM 1325 N N . ALA A 1 165 ? 33.645 2.610 12.164 1.00 83.00 165 ALA A N 1
ATOM 1326 C CA . ALA A 1 165 ? 33.577 2.727 10.709 1.00 83.00 165 ALA A CA 1
ATOM 1327 C C . ALA A 1 165 ? 34.909 3.189 10.073 1.00 83.00 165 ALA A C 1
ATOM 1329 O O . ALA A 1 165 ? 35.318 2.586 9.077 1.00 83.00 165 ALA A O 1
ATOM 1330 N N . PRO A 1 166 ? 35.627 4.185 10.632 1.00 83.56 166 PRO A N 1
ATOM 1331 C CA . PRO A 1 166 ? 36.972 4.529 10.172 1.00 83.56 166 PRO A CA 1
ATOM 1332 C C . PRO A 1 166 ? 37.988 3.387 10.306 1.00 83.56 166 PRO A C 1
ATOM 1334 O O . PRO A 1 166 ? 38.758 3.163 9.372 1.00 83.56 166 PRO A O 1
ATOM 1337 N N . GLU A 1 167 ? 37.980 2.636 11.414 1.00 83.62 167 GLU A N 1
ATOM 1338 C CA . GLU A 1 167 ? 38.886 1.492 11.586 1.00 83.62 167 GLU A CA 1
ATOM 1339 C C . GLU A 1 167 ? 38.623 0.386 10.561 1.00 83.62 167 GLU A C 1
ATOM 1341 O O . GLU A 1 167 ? 39.566 -0.110 9.948 1.00 83.62 167 GLU A O 1
ATOM 1346 N N . VAL A 1 168 ? 37.359 0.044 10.301 1.00 84.19 168 VAL A N 1
ATOM 1347 C CA . VAL A 1 168 ? 36.990 -0.945 9.274 1.00 84.19 168 VAL A CA 1
ATOM 1348 C C . VAL A 1 168 ? 37.466 -0.511 7.889 1.00 84.19 168 VAL A C 1
ATOM 1350 O O . VAL A 1 168 ? 38.019 -1.319 7.149 1.00 84.19 168 VAL A O 1
ATOM 1353 N N . VAL A 1 169 ? 37.299 0.766 7.537 1.00 81.31 169 VAL A N 1
ATOM 1354 C CA . VAL A 1 169 ? 37.785 1.304 6.256 1.00 81.31 169 VAL A CA 1
ATOM 1355 C C . VAL A 1 169 ? 39.312 1.212 6.171 1.00 81.31 169 VAL A C 1
ATOM 1357 O O . VAL A 1 169 ? 39.843 0.911 5.106 1.00 81.31 169 VAL A O 1
ATOM 1360 N N . ASN A 1 170 ? 40.029 1.435 7.275 1.00 82.75 170 ASN A N 1
ATOM 1361 C CA . ASN A 1 170 ? 41.484 1.293 7.313 1.00 82.75 170 ASN A CA 1
ATOM 1362 C C . ASN A 1 170 ? 41.928 -0.172 7.144 1.00 82.75 170 ASN A C 1
ATOM 1364 O O . ASN A 1 170 ? 42.856 -0.450 6.391 1.00 82.75 170 ASN A O 1
ATOM 1368 N N . GLU A 1 171 ? 41.240 -1.119 7.782 1.00 81.19 171 GLU A N 1
ATOM 1369 C CA . GLU A 1 171 ? 41.517 -2.553 7.614 1.00 81.19 171 GLU A CA 1
ATOM 1370 C C . GLU A 1 171 ? 41.162 -3.052 6.201 1.00 81.19 171 GLU A C 1
ATOM 1372 O O . GLU A 1 171 ? 41.911 -3.832 5.619 1.00 81.19 171 GLU A O 1
ATOM 1377 N N . LEU A 1 172 ? 40.092 -2.534 5.586 1.00 77.19 172 LEU A N 1
ATOM 1378 C CA . LEU A 1 172 ? 39.757 -2.805 4.181 1.00 77.19 172 LEU A CA 1
ATOM 1379 C C . LEU A 1 172 ? 40.822 -2.273 3.211 1.00 77.19 172 LEU A C 1
ATOM 1381 O O . LEU A 1 172 ? 41.122 -2.934 2.217 1.00 77.19 172 LEU A O 1
ATOM 1385 N N . LYS A 1 173 ? 41.421 -1.111 3.509 1.00 77.44 173 LYS A N 1
ATOM 1386 C CA . LYS A 1 173 ? 42.563 -0.578 2.749 1.00 77.44 173 LYS A CA 1
ATOM 1387 C C . LYS A 1 173 ? 43.796 -1.467 2.884 1.00 77.44 173 LYS A C 1
ATOM 1389 O O . LYS A 1 173 ? 44.392 -1.817 1.873 1.00 77.44 173 LYS A O 1
ATOM 1394 N N . LYS A 1 174 ? 44.151 -1.880 4.106 1.00 77.94 174 LYS A N 1
ATOM 1395 C CA . LYS A 1 174 ? 45.272 -2.810 4.343 1.00 77.94 174 LYS A CA 1
ATOM 1396 C C . LYS A 1 174 ? 45.073 -4.155 3.641 1.00 77.94 174 LYS A C 1
ATOM 1398 O O . LYS A 1 174 ? 46.042 -4.749 3.186 1.00 77.94 174 LYS A O 1
ATOM 1403 N N . ALA A 1 175 ? 43.827 -4.617 3.532 1.00 71.25 175 ALA A N 1
ATOM 1404 C CA . ALA A 1 175 ? 43.466 -5.851 2.840 1.00 71.25 175 ALA A CA 1
ATOM 1405 C C . ALA A 1 175 ? 43.392 -5.719 1.302 1.00 71.25 175 ALA A C 1
ATOM 1407 O O . ALA A 1 175 ? 43.070 -6.702 0.638 1.00 71.25 175 ALA A O 1
ATOM 1408 N N . GLY A 1 176 ? 43.652 -4.533 0.730 1.00 66.44 176 GLY A N 1
ATOM 1409 C CA . GLY A 1 176 ? 43.602 -4.295 -0.718 1.00 66.44 176 GLY A CA 1
ATOM 1410 C C . GLY A 1 176 ? 42.193 -4.345 -1.325 1.00 66.44 176 GLY A C 1
ATOM 1411 O O . GLY A 1 176 ? 42.052 -4.562 -2.521 1.00 66.44 176 GLY A O 1
ATOM 1412 N N . LEU A 1 177 ? 41.142 -4.179 -0.511 1.00 65.62 177 LEU A N 1
ATOM 1413 C CA . LEU A 1 177 ? 39.730 -4.292 -0.918 1.00 65.62 177 LEU A CA 1
ATOM 1414 C C . LEU A 1 177 ? 39.060 -2.929 -1.196 1.00 65.62 177 LEU A C 1
ATOM 1416 O O . LEU A 1 177 ? 37.854 -2.869 -1.430 1.00 65.62 177 LEU A O 1
ATOM 1420 N N . CYS A 1 178 ? 39.818 -1.831 -1.140 1.00 57.12 178 CYS A N 1
ATOM 1421 C CA . CYS A 1 178 ? 39.368 -0.475 -1.461 1.00 57.12 178 CYS A CA 1
ATOM 1422 C C . CYS A 1 178 ? 40.377 0.192 -2.408 1.00 57.12 178 CYS A C 1
ATOM 1424 O O . CYS A 1 178 ? 41.503 0.449 -1.986 1.00 57.12 178 CYS A O 1
ATOM 1426 N N . ASP A 1 179 ? 39.965 0.536 -3.631 1.00 48.22 179 ASP A N 1
ATOM 1427 C CA . ASP A 1 179 ? 40.794 1.295 -4.577 1.00 48.22 179 ASP A CA 1
ATOM 1428 C C . ASP A 1 179 ? 41.077 2.730 -4.087 1.00 48.22 179 ASP A C 1
ATOM 1430 O O . ASP A 1 179 ? 40.212 3.407 -3.515 1.00 48.22 179 ASP A O 1
ATOM 1434 N N . GLU A 1 180 ? 42.286 3.232 -4.362 1.00 45.56 180 GLU A N 1
ATOM 1435 C CA . GLU A 1 180 ? 42.691 4.624 -4.094 1.00 45.56 180 GLU A CA 1
ATOM 1436 C C . GLU A 1 180 ? 41.935 5.647 -4.968 1.00 45.56 180 GLU A C 1
ATOM 1438 O O . GLU A 1 180 ? 41.852 6.835 -4.636 1.00 45.56 180 GLU A O 1
ATOM 1443 N N . ILE A 1 181 ? 41.317 5.192 -6.060 1.00 41.12 181 ILE A N 1
ATOM 1444 C CA . ILE A 1 181 ? 40.749 6.040 -7.108 1.00 41.12 181 ILE A CA 1
ATOM 1445 C C . ILE A 1 181 ? 39.277 6.344 -6.819 1.00 41.12 181 ILE A C 1
ATOM 1447 O O . ILE A 1 181 ? 38.371 5.830 -7.454 1.00 41.12 181 ILE A O 1
ATOM 1451 N N . PHE A 1 182 ? 39.041 7.233 -5.860 1.00 36.50 182 PHE A N 1
ATOM 1452 C CA . PHE A 1 182 ? 37.884 8.132 -5.879 1.00 36.50 182 PHE A CA 1
ATOM 1453 C C . PHE A 1 182 ? 38.306 9.424 -5.177 1.00 36.50 182 PHE A C 1
ATOM 1455 O O . PHE A 1 182 ? 38.111 9.606 -3.969 1.00 36.50 182 PHE A O 1
ATOM 1462 N N . THR A 1 183 ? 38.917 10.330 -5.942 1.00 33.44 183 THR A N 1
ATOM 1463 C CA . THR A 1 183 ? 38.886 11.755 -5.621 1.00 33.44 183 THR A CA 1
ATOM 1464 C C . THR A 1 183 ? 37.422 12.166 -5.615 1.00 33.44 183 THR A C 1
ATOM 1466 O O . THR A 1 183 ? 36.684 11.954 -6.577 1.00 33.44 183 THR A O 1
ATOM 1469 N N . ALA A 1 184 ? 36.970 12.671 -4.469 1.00 29.58 184 ALA A N 1
ATOM 1470 C CA . ALA A 1 184 ? 35.624 13.185 -4.321 1.00 29.58 184 ALA A CA 1
ATOM 1471 C C . ALA A 1 184 ? 35.375 14.185 -5.453 1.00 29.58 184 ALA A C 1
ATOM 1473 O O . ALA A 1 184 ? 36.070 15.196 -5.537 1.00 29.58 184 ALA A O 1
ATOM 1474 N N . SER A 1 185 ? 34.391 13.916 -6.320 1.00 28.97 185 SER A N 1
ATOM 1475 C CA . SER A 1 185 ? 33.847 14.977 -7.160 1.00 28.97 185 SER A CA 1
ATOM 1476 C C . SER A 1 185 ? 33.520 16.115 -6.203 1.00 28.97 185 SER A C 1
ATOM 1478 O O . SER A 1 185 ? 32.819 15.865 -5.212 1.00 28.97 185 SER A O 1
ATOM 1480 N N . ASN A 1 186 ? 34.050 17.306 -6.470 1.00 32.97 186 ASN A N 1
ATOM 1481 C CA . ASN A 1 186 ? 33.722 18.533 -5.765 1.00 32.97 186 ASN A CA 1
ATOM 1482 C C . ASN A 1 186 ? 32.202 18.742 -5.806 1.00 32.97 186 ASN A C 1
ATOM 1484 O O . ASN A 1 186 ? 31.665 19.487 -6.622 1.00 32.97 186 ASN A O 1
ATOM 1488 N N . ARG A 1 187 ? 31.481 18.096 -4.888 1.00 28.17 187 ARG A N 1
ATOM 1489 C CA . ARG A 1 187 ? 30.258 18.659 -4.356 1.00 28.17 187 ARG A CA 1
ATOM 1490 C C . ARG A 1 187 ? 30.742 19.921 -3.684 1.00 28.17 187 ARG A C 1
ATOM 1492 O O . ARG A 1 187 ? 31.468 19.831 -2.694 1.00 28.17 187 ARG A O 1
ATOM 1499 N N . LYS A 1 188 ? 30.376 21.071 -4.261 1.00 26.00 188 LYS A N 1
ATOM 1500 C CA . LYS A 1 188 ? 30.422 22.351 -3.555 1.00 26.00 188 LYS A CA 1
ATOM 1501 C C . LYS A 1 188 ? 30.041 22.054 -2.103 1.00 26.00 188 LYS A C 1
ATOM 1503 O O . LYS A 1 188 ? 29.002 21.400 -1.923 1.00 26.00 188 LYS A O 1
ATOM 1508 N N . PRO A 1 189 ? 30.865 22.420 -1.102 1.00 27.17 189 PRO A N 1
ATOM 1509 C CA . PRO A 1 189 ? 30.414 22.344 0.273 1.00 27.17 189 PRO A CA 1
ATOM 1510 C C . PRO A 1 189 ? 29.046 23.003 0.271 1.00 27.17 189 PRO A C 1
ATOM 1512 O O . PRO A 1 189 ? 28.880 24.119 -0.228 1.00 27.17 189 PRO A O 1
ATOM 1515 N N . ARG A 1 190 ? 28.036 22.226 0.668 1.00 28.16 190 ARG A N 1
ATOM 1516 C CA . ARG A 1 190 ? 26.713 22.766 0.924 1.00 28.16 190 ARG A CA 1
ATOM 1517 C C . ARG A 1 190 ? 27.002 23.918 1.867 1.00 28.16 190 ARG A C 1
ATOM 1519 O O . ARG A 1 190 ? 27.552 23.656 2.935 1.00 28.16 190 ARG A O 1
ATOM 1526 N N . SER A 1 191 ? 26.776 25.147 1.406 1.00 29.75 191 SER A N 1
ATOM 1527 C CA . SER A 1 191 ? 26.932 26.332 2.236 1.00 29.75 191 SER A CA 1
ATOM 1528 C C . SER A 1 191 ? 26.312 25.985 3.578 1.00 29.75 191 SER A C 1
ATOM 1530 O O . SER A 1 191 ? 25.166 25.514 3.603 1.00 29.75 191 SER A O 1
ATOM 1532 N N . GLU A 1 192 ? 27.078 26.117 4.660 1.00 31.06 192 GLU A N 1
ATOM 1533 C CA . GLU A 1 192 ? 26.475 26.169 5.984 1.00 31.06 192 GLU A CA 1
ATOM 1534 C C . GLU A 1 192 ? 25.268 27.101 5.852 1.00 31.06 192 GLU A C 1
ATOM 1536 O O . GLU A 1 192 ? 25.423 28.189 5.283 1.00 31.06 192 GLU A O 1
ATOM 1541 N N . PRO A 1 193 ? 24.043 26.657 6.190 1.00 37.97 193 PRO A N 1
ATOM 1542 C CA . PRO A 1 193 ? 22.910 27.552 6.103 1.00 37.97 193 PRO A CA 1
ATOM 1543 C C . PRO A 1 193 ? 23.246 28.745 6.989 1.00 37.97 193 PRO A C 1
ATOM 1545 O O . PRO A 1 193 ? 23.480 28.595 8.189 1.00 37.97 193 PRO A O 1
ATOM 1548 N N . ALA A 1 194 ? 23.358 29.902 6.345 1.00 37.88 194 ALA A N 1
ATOM 1549 C CA . ALA A 1 194 ? 23.600 31.169 6.991 1.00 37.88 194 ALA A CA 1
ATOM 1550 C C . ALA A 1 194 ? 22.626 31.321 8.171 1.00 37.88 194 ALA A C 1
ATOM 1552 O O . ALA A 1 194 ? 21.416 31.194 7.994 1.00 37.88 194 ALA A O 1
ATOM 1553 N N . ASN A 1 195 ? 23.178 31.587 9.357 1.00 45.81 195 ASN A N 1
ATOM 1554 C CA . ASN A 1 195 ? 22.485 31.943 10.596 1.00 45.81 195 ASN A CA 1
ATOM 1555 C C . ASN A 1 195 ? 21.418 30.960 11.107 1.00 45.81 195 ASN A C 1
ATOM 1557 O O . ASN A 1 195 ? 20.234 31.049 10.784 1.00 45.81 195 ASN A O 1
ATOM 1561 N N . ASN A 1 196 ? 21.809 30.126 12.074 1.00 56.44 196 ASN A N 1
ATOM 1562 C CA . ASN A 1 196 ? 20.885 29.369 12.924 1.00 56.44 196 ASN A CA 1
ATOM 1563 C C . ASN A 1 196 ? 20.302 30.235 14.069 1.00 56.44 196 ASN A C 1
ATOM 1565 O O . ASN A 1 196 ? 20.015 29.730 15.154 1.00 56.44 196 ASN A O 1
ATOM 1569 N N . THR A 1 197 ? 20.099 31.535 13.826 1.00 69.25 197 THR A N 1
ATOM 1570 C CA . THR A 1 197 ? 19.622 32.515 14.817 1.00 69.25 197 THR A CA 1
ATOM 1571 C C . THR A 1 197 ? 18.290 32.111 15.444 1.00 69.25 197 THR A C 1
ATOM 1573 O O . THR A 1 197 ? 18.095 32.314 16.638 1.00 69.25 197 THR A O 1
ATOM 1576 N N . PHE A 1 198 ? 17.383 31.467 14.697 1.00 81.19 198 PHE A N 1
ATOM 1577 C CA . PHE A 1 198 ? 16.103 30.991 15.245 1.00 81.19 198 PHE A CA 1
ATOM 1578 C C . PHE A 1 198 ? 16.275 29.853 16.259 1.00 81.19 198 PHE A C 1
ATOM 1580 O O . PHE A 1 198 ? 15.610 29.828 17.293 1.00 81.19 198 PHE A O 1
ATOM 1587 N N . LYS A 1 199 ? 17.203 28.924 15.999 1.00 80.31 199 LYS A N 1
ATOM 1588 C CA . LYS A 1 199 ? 17.507 27.830 16.926 1.00 80.31 199 LYS A CA 1
ATOM 1589 C C . LYS A 1 199 ? 18.145 28.359 18.210 1.00 80.31 199 LYS A C 1
ATOM 1591 O O . LYS A 1 199 ? 17.758 27.925 19.289 1.00 80.31 199 LYS A O 1
ATOM 1596 N N . GLU A 1 200 ? 19.084 29.291 18.080 1.00 79.69 200 GLU A N 1
ATOM 1597 C CA . GLU A 1 200 ? 19.721 29.968 19.215 1.00 79.69 200 GLU A CA 1
ATOM 1598 C C . GLU A 1 200 ? 18.696 30.755 20.035 1.00 79.69 200 GLU A C 1
ATOM 1600 O O . GLU A 1 200 ? 18.673 30.632 21.255 1.00 79.69 200 GLU A O 1
ATOM 1605 N N . THR A 1 201 ? 17.781 31.469 19.368 1.00 80.69 201 THR A N 1
ATOM 1606 C CA . THR A 1 201 ? 16.672 32.170 20.033 1.00 80.69 201 THR A CA 1
ATOM 1607 C C . THR A 1 201 ? 15.805 31.179 20.813 1.00 80.69 201 THR A C 1
ATOM 1609 O O . THR A 1 201 ? 15.581 31.365 22.000 1.00 80.69 201 THR A O 1
ATOM 1612 N N . ARG A 1 202 ? 15.376 30.074 20.192 1.00 82.69 202 ARG A N 1
ATOM 1613 C CA . ARG A 1 202 ? 14.598 29.016 20.858 1.00 82.69 202 ARG A CA 1
ATOM 1614 C C . ARG A 1 202 ? 15.312 28.435 22.082 1.00 82.69 202 ARG A C 1
ATOM 1616 O O . ARG A 1 202 ? 14.672 28.218 23.104 1.00 82.69 202 ARG A O 1
ATOM 1623 N N . ASP A 1 203 ? 16.602 28.129 21.957 1.00 81.12 203 ASP A N 1
ATOM 1624 C CA . ASP A 1 203 ? 17.388 27.507 23.031 1.00 81.12 203 ASP A CA 1
ATOM 1625 C C . ASP A 1 203 ? 17.717 28.488 24.171 1.00 81.12 203 ASP A C 1
ATOM 1627 O O . ASP A 1 203 ? 17.924 28.045 25.298 1.00 81.12 203 ASP A O 1
ATOM 1631 N N . GLY A 1 204 ? 17.724 29.797 23.896 1.00 74.06 204 GLY A N 1
ATOM 1632 C CA . GLY A 1 204 ? 17.932 30.862 24.883 1.00 74.06 204 GLY A CA 1
ATOM 1633 C C . GLY A 1 204 ? 16.657 31.406 25.536 1.00 74.06 204 GLY A C 1
ATOM 1634 O O . GLY A 1 204 ? 16.752 32.201 26.466 1.00 74.06 204 GLY A O 1
ATOM 1635 N N . ILE A 1 205 ? 15.471 31.002 25.070 1.00 77.38 205 ILE A N 1
ATOM 1636 C CA . ILE A 1 205 ? 14.188 31.407 25.652 1.00 77.38 205 ILE A CA 1
ATOM 1637 C C . ILE A 1 205 ? 13.900 30.571 26.901 1.00 77.38 205 ILE A C 1
ATOM 1639 O O . ILE A 1 205 ? 13.623 29.369 26.809 1.00 77.38 205 ILE A O 1
ATOM 1643 N N . ASP A 1 206 ? 13.885 31.233 28.057 1.00 74.62 206 ASP A N 1
ATOM 1644 C CA . ASP A 1 206 ? 13.315 30.701 29.291 1.00 74.62 206 ASP A CA 1
ATOM 1645 C C . ASP A 1 206 ? 12.213 31.628 29.807 1.00 74.62 206 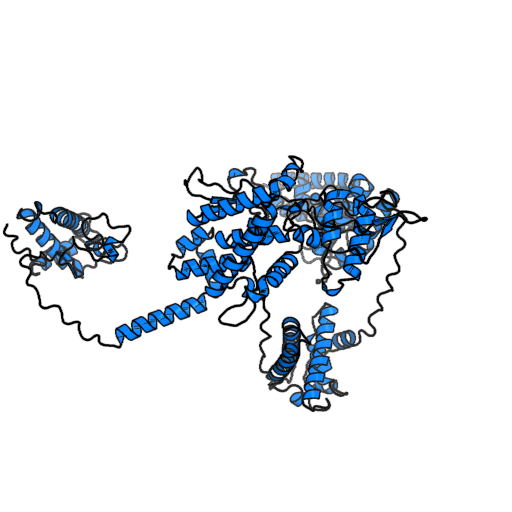ASP A C 1
ATOM 1647 O O . ASP A 1 206 ? 12.448 32.534 30.595 1.00 74.62 206 ASP A O 1
ATOM 1651 N N . ILE A 1 207 ? 11.013 31.440 29.255 1.00 80.00 207 ILE A N 1
ATOM 1652 C CA . ILE A 1 207 ? 9.809 32.200 29.601 1.00 80.00 207 ILE A CA 1
ATOM 1653 C C . ILE A 1 207 ? 8.882 31.281 30.386 1.00 80.00 207 ILE A C 1
ATOM 1655 O O . ILE A 1 207 ? 8.602 30.160 29.940 1.00 80.00 207 ILE A O 1
ATOM 1659 N N . SER A 1 208 ? 8.396 31.778 31.518 1.00 80.06 208 SER A N 1
ATOM 1660 C CA . SER A 1 208 ? 7.443 31.105 32.400 1.00 80.06 208 SER A CA 1
ATOM 1661 C C . SER A 1 208 ? 6.134 31.883 32.580 1.00 80.06 208 SER A C 1
ATOM 1663 O O . SER A 1 208 ? 5.127 31.286 32.964 1.00 80.06 208 SER A O 1
ATOM 1665 N N . SER A 1 209 ? 6.110 33.179 32.240 1.00 85.12 209 SER A N 1
ATOM 1666 C CA . SER A 1 209 ? 4.928 34.047 32.346 1.00 85.12 209 SER A CA 1
ATOM 1667 C C . SER A 1 209 ? 4.637 34.868 31.084 1.00 85.12 209 SER A C 1
ATOM 1669 O O . SER A 1 209 ? 5.521 35.119 30.262 1.00 85.12 209 SER A O 1
ATOM 1671 N N . VAL A 1 210 ? 3.391 35.330 30.936 1.00 83.06 210 VAL A N 1
ATOM 1672 C CA . VAL A 1 210 ? 2.978 36.216 29.828 1.00 83.06 210 VAL A CA 1
ATOM 1673 C C . VAL A 1 210 ? 3.686 37.575 29.900 1.00 83.06 210 VAL A C 1
ATOM 1675 O O . VAL A 1 210 ? 4.109 38.098 28.874 1.00 83.06 210 VAL A O 1
ATOM 1678 N N . SER A 1 211 ? 3.924 38.110 31.100 1.00 81.44 211 SER A N 1
ATOM 1679 C CA . SER A 1 211 ? 4.686 39.354 31.277 1.00 81.44 211 SER A CA 1
ATOM 1680 C C . SER A 1 211 ? 6.136 39.227 30.798 1.00 81.44 211 SER A C 1
ATOM 1682 O O . SER A 1 211 ? 6.656 40.131 30.150 1.00 81.44 211 SER A O 1
ATOM 1684 N N . GLU A 1 212 ? 6.793 38.089 31.056 1.00 84.06 212 GLU A N 1
ATOM 1685 C CA . GLU A 1 212 ? 8.135 37.813 30.521 1.00 84.06 212 GLU A CA 1
ATOM 1686 C C . GLU A 1 212 ? 8.111 37.717 28.990 1.00 84.06 212 GLU A C 1
ATOM 1688 O O . GLU A 1 212 ? 8.993 38.257 28.323 1.00 84.06 212 GLU A O 1
ATOM 1693 N N . PHE A 1 213 ? 7.072 37.099 28.421 1.00 85.75 213 PHE A N 1
ATOM 1694 C CA . PHE A 1 213 ? 6.877 37.026 26.973 1.00 85.75 213 PHE A CA 1
ATOM 1695 C C . PHE A 1 213 ? 6.737 38.416 26.329 1.00 85.75 213 PHE A C 1
ATOM 1697 O O . PHE A 1 213 ? 7.391 38.706 25.327 1.00 85.75 213 PHE A O 1
ATOM 1704 N N . GLU A 1 214 ? 5.933 39.302 26.920 1.00 84.12 214 GLU A N 1
ATOM 1705 C CA . GLU A 1 214 ? 5.723 40.668 26.425 1.00 84.12 214 GLU A CA 1
ATOM 1706 C C . GLU A 1 214 ? 7.004 41.511 26.487 1.00 84.12 214 GLU A C 1
ATOM 1708 O O . GLU A 1 214 ? 7.309 42.233 25.540 1.00 84.12 214 GLU A O 1
ATOM 1713 N N . THR A 1 215 ? 7.823 41.365 27.536 1.00 83.88 215 THR A N 1
ATOM 1714 C CA . THR A 1 215 ? 9.094 42.112 27.657 1.00 83.88 215 THR A CA 1
ATOM 1715 C C . THR A 1 215 ? 10.141 41.760 26.592 1.00 83.88 215 THR A C 1
ATOM 1717 O O . THR A 1 215 ? 11.061 42.548 26.334 1.00 83.88 215 THR A O 1
ATOM 1720 N N . LEU A 1 216 ? 10.015 40.590 25.959 1.00 81.69 216 LEU A N 1
ATOM 1721 C CA . LEU A 1 216 ? 10.876 40.163 24.855 1.00 81.69 216 LEU A CA 1
ATOM 1722 C C . LEU A 1 216 ? 10.457 40.773 23.515 1.00 81.69 216 LEU A C 1
ATOM 1724 O O . LEU A 1 216 ? 11.295 40.890 22.621 1.00 81.69 216 LEU A O 1
ATOM 1728 N N . CYS A 1 217 ? 9.198 41.193 23.386 1.00 83.50 217 CYS A N 1
ATOM 1729 C CA . CYS A 1 217 ? 8.644 41.743 22.157 1.00 83.50 217 CYS A CA 1
ATOM 1730 C C . CYS A 1 217 ? 9.041 43.217 22.000 1.00 83.50 217 CYS A C 1
ATOM 1732 O O . CYS A 1 217 ? 8.391 44.104 22.545 1.00 83.50 217 CYS A O 1
ATOM 1734 N N . LYS A 1 218 ? 10.133 43.491 21.275 1.00 80.88 218 LYS A N 1
ATOM 1735 C CA . LYS A 1 218 ? 10.688 44.853 21.120 1.00 80.88 218 LYS A CA 1
ATOM 1736 C C . LYS A 1 218 ? 10.621 45.376 19.690 1.00 80.88 218 LYS A C 1
ATOM 1738 O O . LYS A 1 218 ? 10.707 46.583 19.475 1.00 80.88 218 LYS A O 1
ATOM 1743 N N . LYS A 1 219 ? 10.525 44.481 18.713 1.00 82.75 219 LYS A N 1
ATOM 1744 C CA . LYS A 1 219 ? 10.439 44.772 17.284 1.00 82.75 219 LYS A CA 1
ATOM 1745 C C . LYS A 1 219 ? 9.085 44.320 16.731 1.00 82.75 219 LYS A C 1
ATOM 1747 O O . LYS A 1 219 ? 8.450 43.440 17.318 1.00 82.75 219 LYS A O 1
ATOM 1752 N N . PRO A 1 220 ? 8.664 44.873 15.580 1.00 82.00 220 PRO A N 1
ATOM 1753 C CA . PRO A 1 220 ? 7.446 44.435 14.919 1.00 82.00 220 PRO A CA 1
ATOM 1754 C C . PRO A 1 220 ? 7.440 42.923 14.667 1.00 82.00 220 PRO A C 1
ATOM 1756 O O . PRO A 1 220 ? 8.432 42.382 14.178 1.00 82.00 220 PRO A O 1
ATOM 1759 N N . PHE A 1 221 ? 6.328 42.258 14.988 1.00 85.62 221 PHE A N 1
ATOM 1760 C CA . PHE A 1 221 ? 6.125 40.804 14.872 1.00 85.62 221 PHE A CA 1
ATOM 1761 C C . PHE A 1 221 ? 7.015 39.918 15.757 1.00 85.62 221 PHE A C 1
ATOM 1763 O O . PHE A 1 221 ? 6.990 38.691 15.612 1.00 85.62 221 PHE A O 1
ATOM 1770 N N . ASP A 1 222 ? 7.730 40.485 16.734 1.00 86.12 222 ASP A N 1
ATOM 1771 C CA . ASP A 1 222 ? 8.453 39.681 17.726 1.00 86.12 222 ASP A CA 1
ATOM 1772 C C . ASP A 1 222 ? 7.500 38.744 18.485 1.00 86.12 222 ASP A C 1
ATOM 1774 O O . ASP A 1 222 ? 7.856 37.602 18.764 1.00 86.12 222 ASP A O 1
ATOM 1778 N N . SER A 1 223 ? 6.260 39.175 18.737 1.00 86.12 223 SER A N 1
ATOM 1779 C CA . SER A 1 223 ? 5.217 38.346 19.352 1.00 86.12 223 SER A CA 1
ATOM 1780 C C . SER A 1 223 ? 4.962 37.057 18.566 1.00 86.12 223 SER A C 1
ATOM 1782 O O . SER A 1 223 ? 4.872 35.980 19.149 1.00 86.12 223 SER A O 1
ATOM 1784 N N . VAL A 1 224 ? 4.938 37.119 17.232 1.00 89.25 224 VAL A N 1
ATOM 1785 C CA . VAL A 1 224 ? 4.805 35.940 16.363 1.00 89.25 224 VAL A CA 1
ATOM 1786 C C . VAL A 1 224 ? 6.095 35.119 16.384 1.00 89.25 224 VAL A C 1
ATOM 1788 O O . VAL A 1 224 ? 6.062 33.901 16.557 1.00 89.25 224 VAL A O 1
ATOM 1791 N N . TYR A 1 225 ? 7.250 35.768 16.254 1.00 90.00 225 TYR A N 1
ATOM 1792 C CA . TYR A 1 225 ? 8.546 35.093 16.221 1.00 90.00 225 TYR A CA 1
ATOM 1793 C C . TYR A 1 225 ? 8.830 34.296 17.509 1.00 90.00 225 TYR A C 1
ATOM 1795 O O . TYR A 1 225 ? 9.154 33.104 17.449 1.00 90.00 225 TYR A O 1
ATOM 1803 N N . PHE A 1 226 ? 8.641 34.918 18.675 1.00 89.25 226 PHE A N 1
ATOM 1804 C CA . PHE A 1 226 ? 8.830 34.291 19.982 1.00 89.25 226 PHE A CA 1
ATOM 1805 C C . PHE A 1 226 ? 7.745 33.258 20.301 1.00 89.25 226 PHE A C 1
ATOM 1807 O O . PHE A 1 226 ? 8.060 32.241 20.921 1.00 89.25 226 PHE A O 1
ATOM 1814 N N . LEU A 1 227 ? 6.511 33.429 19.810 1.00 91.00 227 LEU A N 1
ATOM 1815 C CA . LEU A 1 227 ? 5.461 32.408 19.910 1.00 91.00 227 LEU A CA 1
ATOM 1816 C C . LEU A 1 227 ? 5.893 31.100 19.232 1.00 91.00 227 LEU A C 1
ATOM 1818 O O . LEU A 1 227 ? 5.791 30.020 19.817 1.00 91.00 227 LEU A O 1
ATOM 1822 N N . PHE A 1 228 ? 6.399 31.172 18.000 1.00 92.38 228 PHE A N 1
ATOM 1823 C CA . PHE A 1 228 ? 6.844 29.980 17.274 1.00 92.38 228 PHE A CA 1
ATOM 1824 C C . PHE A 1 228 ? 8.145 29.396 17.832 1.00 92.38 228 PHE A C 1
ATOM 1826 O O . PHE A 1 228 ? 8.334 28.178 17.783 1.00 92.38 228 PHE A O 1
ATOM 1833 N N . ALA A 1 229 ? 9.015 30.222 18.417 1.00 89.31 229 ALA A N 1
ATOM 1834 C CA . ALA A 1 229 ? 10.173 29.737 19.160 1.00 89.31 229 ALA A CA 1
ATOM 1835 C C . ALA A 1 229 ? 9.748 28.985 20.440 1.00 89.31 229 ALA A C 1
ATOM 1837 O O . ALA A 1 229 ? 10.255 27.894 20.706 1.00 89.31 229 ALA A O 1
ATOM 1838 N N . LEU A 1 230 ? 8.751 29.491 21.175 1.00 88.38 230 LEU A N 1
ATOM 1839 C CA . LEU A 1 230 ? 8.138 28.814 22.323 1.00 88.38 230 LEU A CA 1
ATOM 1840 C C . LEU A 1 230 ? 7.489 27.481 21.909 1.00 88.38 230 LEU A C 1
ATOM 1842 O O . LEU A 1 230 ? 7.740 26.450 22.535 1.00 88.38 230 LEU A O 1
ATOM 1846 N N . GLY A 1 231 ? 6.728 27.465 20.810 1.00 85.75 231 GLY A N 1
ATOM 1847 C CA . GLY A 1 231 ? 6.109 26.254 20.254 1.00 85.75 231 GLY A CA 1
ATOM 1848 C C . GLY A 1 231 ? 7.112 25.190 19.791 1.00 85.75 231 GLY A C 1
ATOM 1849 O O . GLY A 1 231 ? 6.841 23.991 19.880 1.00 85.75 231 GLY A O 1
ATOM 1850 N N . ALA A 1 232 ? 8.302 25.610 19.355 1.00 87.88 232 ALA A N 1
ATOM 1851 C CA . ALA A 1 232 ? 9.387 24.716 18.962 1.00 87.88 232 ALA A CA 1
ATOM 1852 C C . ALA A 1 232 ? 10.166 24.117 20.155 1.00 87.88 232 ALA A C 1
ATOM 1854 O O . ALA A 1 232 ? 11.048 23.271 19.933 1.00 87.88 232 ALA A O 1
ATOM 1855 N N . ARG A 1 233 ? 9.874 24.509 21.412 1.00 79.75 233 ARG A N 1
ATOM 1856 C CA . ARG A 1 233 ? 10.509 23.920 22.608 1.00 79.75 233 ARG A CA 1
ATOM 1857 C C . ARG A 1 233 ? 10.201 22.416 22.666 1.00 79.75 233 ARG A C 1
ATOM 1859 O O . ARG A 1 233 ? 9.052 21.982 22.662 1.00 79.75 233 ARG A O 1
ATOM 1866 N N . GLY A 1 234 ? 11.260 21.602 22.678 1.00 74.19 234 GLY A N 1
ATOM 1867 C CA . GLY A 1 234 ? 11.181 20.133 22.657 1.00 74.19 234 GLY A CA 1
ATOM 1868 C C . GLY A 1 234 ? 11.315 19.477 21.274 1.00 74.19 234 GLY A C 1
ATOM 1869 O O . GLY A 1 234 ? 11.378 18.251 21.189 1.00 74.19 234 GLY A O 1
ATOM 1870 N N . VAL A 1 235 ? 11.419 20.252 20.187 1.00 82.62 235 VAL A N 1
ATOM 1871 C CA . VAL A 1 235 ? 11.652 19.720 18.832 1.00 82.62 235 VAL A CA 1
ATOM 1872 C C . VAL A 1 235 ? 13.153 19.536 18.578 1.00 82.62 235 VAL A C 1
ATOM 1874 O O . VAL A 1 235 ? 13.922 20.489 18.640 1.00 82.62 235 VAL A O 1
ATOM 1877 N N . SER A 1 236 ? 13.599 18.318 18.262 1.00 73.94 236 SER A N 1
ATOM 1878 C CA . SER A 1 236 ? 15.034 18.007 18.115 1.00 73.94 236 SER A CA 1
ATOM 1879 C C . SER A 1 236 ? 15.585 18.130 16.687 1.00 73.94 236 SER A C 1
ATOM 1881 O O . SER A 1 236 ? 16.785 18.340 16.514 1.00 73.94 236 SER A O 1
ATOM 1883 N N . SER A 1 237 ? 14.742 18.010 15.654 1.00 78.75 237 SER A N 1
ATOM 1884 C CA . SER A 1 237 ? 15.187 18.073 14.253 1.00 78.75 237 SER A CA 1
ATOM 1885 C C . SER A 1 237 ? 15.352 19.513 13.767 1.00 78.75 237 SER A C 1
ATOM 1887 O O . SER A 1 237 ? 14.405 20.292 13.847 1.00 78.75 237 SER A O 1
ATOM 1889 N N . LEU A 1 238 ? 16.499 19.833 13.152 1.00 77.12 238 LEU A N 1
ATOM 1890 C CA . LEU A 1 238 ? 16.739 21.121 12.482 1.00 77.12 238 LEU A CA 1
ATOM 1891 C C . LEU A 1 238 ? 15.685 21.429 11.414 1.00 77.12 238 LEU A C 1
ATOM 1893 O O . LEU A 1 238 ? 15.206 22.552 11.340 1.00 77.12 238 LEU A O 1
ATOM 1897 N N . SER A 1 239 ? 15.275 20.424 10.634 1.00 73.69 239 SER A N 1
ATOM 1898 C CA . SER A 1 239 ? 14.250 20.615 9.604 1.00 73.69 239 SER A CA 1
ATOM 1899 C C . SER A 1 239 ? 12.889 20.958 10.205 1.00 73.69 239 SER A C 1
ATOM 1901 O O . SER A 1 239 ? 12.134 21.713 9.611 1.00 73.69 239 SER A O 1
ATOM 1903 N N . ALA A 1 240 ? 12.569 20.404 11.376 1.00 77.81 240 ALA A N 1
ATOM 1904 C CA . ALA A 1 240 ? 11.314 20.682 12.059 1.00 77.81 240 ALA A CA 1
ATOM 1905 C C . ALA A 1 240 ? 11.362 22.041 12.769 1.00 77.81 240 ALA A C 1
ATOM 1907 O O . ALA A 1 240 ? 10.381 22.764 12.732 1.00 77.81 240 ALA A O 1
ATOM 1908 N N . ILE A 1 241 ? 12.503 22.431 13.346 1.00 84.31 241 ILE A N 1
ATOM 1909 C CA . ILE A 1 241 ? 12.711 23.776 13.912 1.00 84.31 241 ILE A CA 1
ATOM 1910 C C . ILE A 1 241 ? 12.521 24.844 12.826 1.00 84.31 241 ILE A C 1
ATOM 1912 O O . ILE A 1 241 ? 11.797 25.814 13.035 1.00 84.31 241 ILE A O 1
ATOM 1916 N N . GLU A 1 242 ? 13.091 24.620 11.642 1.00 84.25 242 GLU A N 1
ATOM 1917 C CA . GLU A 1 242 ? 12.939 25.537 10.510 1.00 84.25 242 GLU A CA 1
ATOM 1918 C C . GLU A 1 242 ? 11.491 25.608 9.999 1.00 84.25 242 GLU A C 1
ATOM 1920 O O . GLU A 1 242 ? 11.047 26.656 9.536 1.00 84.25 242 GLU A O 1
ATOM 1925 N N . GLN A 1 243 ? 10.701 24.537 10.149 1.00 87.06 243 GLN A N 1
ATOM 1926 C CA . GLN A 1 243 ? 9.268 24.583 9.841 1.00 87.06 243 GLN A CA 1
ATOM 1927 C C . GLN A 1 243 ? 8.508 25.548 10.757 1.00 87.06 243 GLN A C 1
ATOM 1929 O O . GLN A 1 243 ? 7.623 26.240 10.260 1.00 87.06 243 GLN A O 1
ATOM 1934 N N . TYR A 1 244 ? 8.848 25.649 12.049 1.00 90.56 244 TYR A N 1
ATOM 1935 C CA . TYR A 1 244 ? 8.233 26.641 12.948 1.00 90.56 244 TYR A CA 1
ATOM 1936 C C . TYR A 1 244 ? 8.607 28.069 12.538 1.00 90.56 244 TYR A C 1
ATOM 1938 O O . TYR A 1 244 ? 7.729 28.925 12.479 1.00 90.56 244 TYR A O 1
ATOM 1946 N N . ARG A 1 245 ? 9.870 28.312 12.162 1.00 90.00 245 ARG A N 1
ATOM 1947 C CA . ARG A 1 245 ? 10.307 29.608 11.613 1.00 90.00 245 ARG A CA 1
ATOM 1948 C C . ARG A 1 245 ? 9.554 29.965 10.334 1.00 90.00 245 ARG A C 1
ATOM 1950 O O . ARG A 1 245 ? 9.072 31.081 10.184 1.00 90.00 245 ARG A O 1
ATOM 1957 N N . THR A 1 246 ? 9.427 29.001 9.428 1.00 89.31 246 THR A N 1
ATOM 1958 C CA . THR A 1 246 ? 8.686 29.187 8.178 1.00 89.31 246 THR A CA 1
ATOM 1959 C C . THR A 1 246 ? 7.214 29.481 8.475 1.00 89.31 246 THR A C 1
ATOM 1961 O O . THR A 1 246 ? 6.644 30.395 7.892 1.00 89.31 246 THR A O 1
ATOM 1964 N N . THR A 1 247 ? 6.613 28.786 9.449 1.00 91.81 247 THR A N 1
ATOM 1965 C CA . THR A 1 247 ? 5.228 29.054 9.877 1.00 91.81 247 THR A CA 1
ATOM 1966 C C . THR A 1 247 ? 5.076 30.475 10.420 1.00 91.81 247 THR A C 1
ATOM 1968 O O . THR A 1 247 ? 4.104 31.145 10.081 1.00 91.81 247 THR A O 1
ATOM 1971 N N . ALA A 1 248 ? 6.053 30.972 11.187 1.00 91.25 248 ALA A N 1
ATOM 1972 C CA . ALA A 1 248 ? 6.059 32.350 11.677 1.00 91.25 248 ALA A CA 1
ATOM 1973 C C . ALA A 1 248 ? 6.016 33.373 10.530 1.00 91.25 248 ALA A C 1
ATOM 1975 O O . ALA A 1 248 ? 5.238 34.317 10.593 1.00 91.25 248 ALA A O 1
ATOM 1976 N N . GLN A 1 249 ? 6.770 33.145 9.450 1.00 91.19 249 GLN A N 1
ATOM 1977 C CA . GLN A 1 249 ? 6.761 34.012 8.262 1.00 91.19 249 GLN A CA 1
ATOM 1978 C C . GLN A 1 249 ? 5.417 33.989 7.519 1.00 91.19 249 GLN A C 1
ATOM 1980 O O . GLN A 1 249 ? 4.956 35.024 7.037 1.00 91.19 249 GLN A O 1
ATOM 1985 N N . PHE A 1 250 ? 4.763 32.824 7.435 1.00 90.94 250 PHE A N 1
ATOM 1986 C CA . PHE A 1 250 ? 3.417 32.719 6.860 1.00 90.94 250 PHE A CA 1
ATOM 1987 C C . PHE A 1 250 ? 2.383 33.467 7.706 1.00 90.94 250 PHE A C 1
ATOM 1989 O O . PHE A 1 250 ? 1.520 34.144 7.151 1.00 90.94 250 PHE A O 1
ATOM 1996 N N . VAL A 1 251 ? 2.474 33.372 9.035 1.00 91.31 251 VAL A N 1
ATOM 1997 C CA . VAL A 1 251 ? 1.586 34.108 9.944 1.00 91.31 251 VAL A CA 1
ATOM 1998 C C . VAL A 1 251 ? 1.853 35.609 9.874 1.00 91.31 251 VAL A C 1
ATOM 2000 O O . VAL A 1 251 ? 0.902 36.374 9.792 1.00 91.31 251 VAL A O 1
ATOM 2003 N N . GLU A 1 252 ? 3.113 36.042 9.815 1.00 90.94 252 GLU A N 1
ATOM 2004 C CA . GLU A 1 252 ? 3.467 37.450 9.596 1.00 90.94 252 GLU A CA 1
ATOM 2005 C C . GLU A 1 252 ? 2.872 37.973 8.280 1.00 90.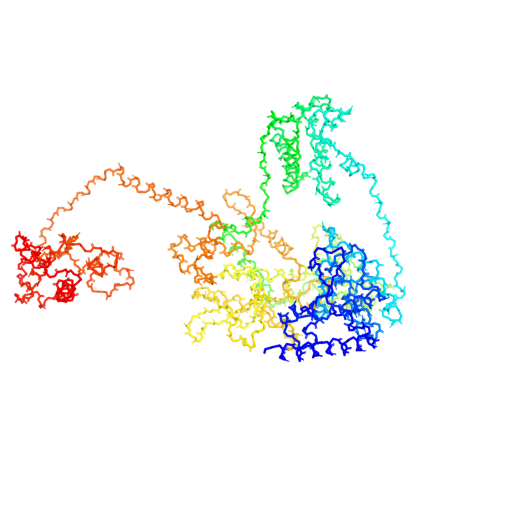94 252 GLU A C 1
ATOM 2007 O O . GLU A 1 252 ? 2.215 39.011 8.261 1.00 90.94 252 GLU A O 1
ATOM 2012 N N . SER A 1 253 ? 3.033 37.226 7.185 1.00 89.62 253 SER A N 1
ATOM 2013 C CA . SER A 1 253 ? 2.472 37.589 5.875 1.00 89.62 253 SER A CA 1
ATOM 2014 C C . SER A 1 253 ? 0.944 37.683 5.916 1.00 89.62 253 SER A C 1
ATOM 2016 O O . SER A 1 253 ? 0.358 38.603 5.344 1.00 89.62 253 SER A O 1
ATOM 2018 N N . PHE A 1 254 ? 0.295 36.766 6.638 1.00 92.06 254 PHE A N 1
ATOM 2019 C CA . PHE A 1 254 ? -1.142 36.808 6.886 1.00 92.06 254 PHE A CA 1
ATOM 2020 C C . PHE A 1 254 ? -1.550 38.061 7.675 1.00 92.06 254 PHE A C 1
ATOM 2022 O O . PHE A 1 254 ? -2.453 38.771 7.242 1.00 92.06 254 PHE A O 1
ATOM 2029 N N . LEU A 1 255 ? -0.887 38.379 8.787 1.00 89.31 255 LEU A N 1
ATOM 2030 C CA . LEU A 1 255 ? -1.223 39.548 9.608 1.00 89.31 255 LEU A CA 1
ATOM 2031 C C . LEU A 1 255 ? -1.005 40.857 8.835 1.00 89.31 255 LEU A C 1
ATOM 2033 O O . LEU A 1 255 ? -1.870 41.731 8.851 1.00 89.31 255 LEU A O 1
ATOM 2037 N N . ARG A 1 256 ? 0.070 40.948 8.041 1.00 90.19 256 ARG A N 1
ATOM 2038 C CA . ARG A 1 256 ? 0.291 42.068 7.111 1.00 90.19 256 ARG A CA 1
ATOM 2039 C C . ARG A 1 256 ? -0.834 42.194 6.082 1.00 90.19 256 ARG A C 1
ATOM 2041 O O . ARG A 1 256 ? -1.268 43.304 5.792 1.00 90.19 256 ARG A O 1
ATOM 2048 N N . SER A 1 257 ? -1.359 41.076 5.569 1.00 86.12 257 SER A N 1
ATOM 2049 C CA . SER A 1 257 ? -2.519 41.089 4.658 1.00 86.12 257 SER A CA 1
ATOM 2050 C C . SER A 1 257 ? -3.815 41.578 5.320 1.00 86.12 257 SER A C 1
ATOM 2052 O O . SER A 1 257 ? -4.729 42.010 4.624 1.00 86.12 257 SER A O 1
ATOM 2054 N N . GLN A 1 258 ? -3.893 41.532 6.654 1.00 84.06 258 GLN A N 1
ATOM 2055 C CA . GLN A 1 258 ? -4.998 42.076 7.449 1.00 84.06 258 GLN A CA 1
ATOM 2056 C C . GLN A 1 258 ? -4.768 43.542 7.865 1.00 84.06 258 GLN A C 1
ATOM 2058 O O . GLN A 1 258 ? -5.598 44.102 8.575 1.00 84.06 258 GLN A O 1
ATOM 2063 N N . GLY A 1 259 ? -3.669 44.166 7.424 1.00 83.38 259 GLY A N 1
ATOM 2064 C CA . GLY A 1 259 ? -3.335 45.559 7.729 1.00 83.38 259 GLY A CA 1
ATOM 2065 C C . GLY A 1 259 ? -2.596 45.772 9.051 1.00 83.38 259 GLY A C 1
ATOM 2066 O O . GLY A 1 259 ? -2.485 46.918 9.473 1.00 83.38 259 GLY A O 1
ATOM 2067 N N . MET A 1 260 ? -2.095 44.708 9.690 1.00 85.69 260 MET A N 1
ATOM 2068 C CA . MET A 1 260 ? -1.309 44.818 10.923 1.00 85.69 260 MET A CA 1
ATOM 2069 C C . MET A 1 260 ? 0.154 45.161 10.634 1.00 85.69 260 MET A C 1
ATOM 2071 O O . MET A 1 260 ? 0.751 44.644 9.680 1.00 85.69 260 MET A O 1
ATOM 2075 N N . ASP A 1 261 ? 0.742 46.012 11.470 1.00 81.75 261 ASP A N 1
ATOM 2076 C CA . ASP A 1 261 ? 2.127 46.472 11.339 1.00 81.75 261 ASP A CA 1
ATOM 2077 C C . ASP A 1 261 ? 3.115 45.711 12.237 1.00 81.75 261 ASP A C 1
ATOM 2079 O O . ASP A 1 261 ? 4.327 45.776 12.004 1.00 81.75 261 ASP A O 1
ATOM 2083 N N . GLY A 1 262 ? 2.599 44.916 13.180 1.00 75.38 262 GLY A N 1
ATOM 2084 C CA . GLY A 1 262 ? 3.350 44.081 14.109 1.00 75.38 262 GLY A CA 1
ATOM 2085 C C . GLY A 1 262 ? 3.713 44.780 15.418 1.00 75.38 262 GLY A C 1
ATOM 2086 O O . GLY A 1 262 ? 4.426 44.169 16.218 1.00 75.38 262 GLY A O 1
ATOM 2087 N N . SER A 1 263 ? 3.284 46.031 15.621 1.00 78.69 263 SER A N 1
ATOM 2088 C CA . SER A 1 263 ? 3.454 46.809 16.858 1.00 78.69 263 SER A CA 1
ATOM 2089 C C . SER A 1 263 ? 2.263 46.702 17.817 1.00 78.69 263 SER A C 1
ATOM 2091 O O . SER A 1 263 ? 2.311 47.243 18.924 1.00 78.69 263 SER A O 1
ATOM 2093 N N . GLU A 1 264 ? 1.215 45.987 17.407 1.00 82.94 264 GLU A N 1
ATOM 2094 C CA . GLU A 1 264 ? 0.021 45.736 18.202 1.00 82.94 264 GLU A CA 1
ATOM 2095 C C . GLU A 1 264 ? 0.332 44.912 19.459 1.00 82.94 264 GLU A C 1
ATOM 2097 O O . GLU A 1 264 ? 1.340 44.202 19.561 1.00 82.94 264 GLU A O 1
ATOM 2102 N N . THR A 1 265 ? -0.569 44.979 20.438 1.00 80.44 265 THR A N 1
ATOM 2103 C CA . THR A 1 265 ? -0.410 44.221 21.681 1.00 80.44 265 THR A CA 1
ATOM 2104 C C . THR A 1 265 ? -0.457 42.713 21.417 1.00 80.44 265 THR A C 1
ATOM 2106 O O . THR A 1 265 ? -1.117 42.237 20.490 1.00 80.44 265 THR A O 1
ATOM 2109 N N . VAL A 1 266 ? 0.201 41.912 22.267 1.00 80.31 266 VAL A N 1
ATOM 2110 C CA . VAL A 1 266 ? 0.217 40.440 22.126 1.00 80.31 266 VAL A CA 1
ATOM 2111 C C . VAL A 1 266 ? -1.204 39.866 22.065 1.00 80.31 266 VAL A C 1
ATOM 2113 O O . VAL A 1 266 ? -1.451 38.921 21.321 1.00 80.31 266 VAL A O 1
ATOM 2116 N N . ARG A 1 267 ? -2.161 40.474 22.774 1.00 78.12 267 ARG A N 1
ATOM 2117 C CA . ARG A 1 267 ? -3.571 40.064 22.766 1.00 78.12 267 ARG A CA 1
ATOM 2118 C C . ARG A 1 267 ? -4.300 40.382 21.455 1.00 78.12 267 ARG A C 1
ATOM 2120 O O . ARG A 1 267 ? -5.178 39.624 21.058 1.00 78.12 267 ARG A O 1
ATOM 2127 N N . GLU A 1 268 ? -3.939 41.466 20.775 1.00 79.69 268 GLU A N 1
ATOM 2128 C CA . GLU A 1 268 ? -4.493 41.812 19.459 1.00 79.69 268 GLU A CA 1
ATOM 2129 C C . GLU A 1 268 ? -3.929 40.903 18.361 1.00 79.69 268 GLU A C 1
ATOM 2131 O O . GLU A 1 268 ? -4.675 40.429 17.501 1.00 79.69 268 GLU A O 1
ATOM 2136 N N . VAL A 1 269 ? -2.631 40.585 18.436 1.00 82.88 269 VAL A N 1
ATOM 2137 C CA . VAL A 1 269 ? -1.969 39.655 17.508 1.00 82.88 269 VAL A CA 1
ATOM 2138 C C . VAL A 1 269 ? -2.479 38.221 17.701 1.00 82.88 269 VAL A C 1
ATOM 2140 O O . VAL A 1 269 ? -2.791 37.531 16.728 1.00 82.88 269 VAL A O 1
ATOM 2143 N N . LEU A 1 270 ? -2.606 37.764 18.951 1.00 84.25 270 LEU A N 1
ATOM 2144 C CA . LEU A 1 270 ? -3.060 36.417 19.312 1.00 84.25 270 LEU A CA 1
ATOM 2145 C C . LEU A 1 270 ? -4.571 36.360 19.573 1.00 84.25 270 LEU A C 1
ATOM 2147 O O . LEU A 1 270 ? -5.013 35.843 20.592 1.00 84.25 270 LEU A O 1
ATOM 2151 N N . SER A 1 271 ? -5.377 36.880 18.648 1.00 83.75 271 SER A N 1
ATOM 2152 C CA . SER A 1 271 ? -6.839 36.816 18.780 1.00 83.75 271 SER A CA 1
ATOM 2153 C C . SER A 1 271 ? -7.383 35.377 18.811 1.00 83.75 271 SER A C 1
ATOM 2155 O O . SER A 1 271 ? -6.848 34.480 18.152 1.00 83.75 271 SER A O 1
ATOM 2157 N N . ASP A 1 272 ? -8.530 35.177 19.461 1.00 83.25 272 ASP A N 1
ATOM 2158 C CA . ASP A 1 272 ? -9.210 33.877 19.587 1.00 83.25 272 ASP A CA 1
ATOM 2159 C C . ASP A 1 272 ? -9.503 33.214 18.223 1.00 83.25 272 ASP A C 1
ATOM 2161 O O . ASP A 1 272 ? -9.549 31.987 18.092 1.00 83.25 272 ASP A O 1
ATOM 2165 N N . TYR A 1 273 ? -9.674 34.034 17.179 1.00 84.56 273 TYR A N 1
ATOM 2166 C CA . TYR A 1 273 ? -9.982 33.619 15.806 1.00 84.56 273 TYR A CA 1
ATOM 2167 C C . TYR A 1 273 ? -8.747 33.479 14.905 1.00 84.56 273 TYR A C 1
ATOM 2169 O O . TYR A 1 273 ? -8.898 33.150 13.723 1.00 84.56 273 TYR A O 1
ATOM 2177 N N . LEU A 1 274 ? -7.534 33.710 15.421 1.00 88.25 274 LEU A N 1
ATOM 2178 C CA . LEU A 1 274 ? -6.294 33.712 14.638 1.00 88.25 274 LEU A CA 1
ATOM 2179 C C . LEU A 1 274 ? -6.130 32.424 13.822 1.00 88.25 274 LEU A C 1
ATOM 2181 O O . LEU A 1 274 ? -5.889 32.482 12.619 1.00 88.25 274 LEU A O 1
ATOM 2185 N N . ALA A 1 275 ? -6.319 31.256 14.443 1.00 86.12 275 ALA A N 1
ATOM 2186 C CA . ALA A 1 275 ? -6.148 29.974 13.761 1.00 86.12 275 ALA A CA 1
ATOM 2187 C C . ALA A 1 275 ? -7.183 29.744 12.643 1.00 86.12 275 ALA A C 1
ATOM 2189 O O . ALA A 1 275 ? -6.850 29.163 11.609 1.00 86.12 275 ALA A O 1
ATOM 2190 N N . VAL A 1 276 ? -8.421 30.216 12.823 1.00 85.75 276 VAL A N 1
ATOM 2191 C CA . VAL A 1 276 ? -9.497 30.083 11.827 1.00 85.75 276 VAL A CA 1
ATOM 2192 C C . VAL A 1 276 ? -9.247 31.009 10.637 1.00 85.75 276 VAL A C 1
ATOM 2194 O O . VAL A 1 276 ? -9.308 30.564 9.491 1.00 85.75 276 VAL A O 1
ATOM 2197 N N . LYS A 1 277 ? -8.892 32.274 10.891 1.00 88.56 277 LYS A N 1
ATOM 2198 C CA . LYS A 1 277 ? -8.580 33.243 9.829 1.00 88.56 277 LYS A CA 1
ATOM 2199 C C . LYS A 1 277 ? -7.303 32.869 9.070 1.00 88.56 277 LYS A C 1
ATOM 2201 O O . LYS A 1 277 ? -7.281 32.933 7.844 1.00 88.56 277 LYS A O 1
ATOM 2206 N N . PHE A 1 278 ? -6.272 32.402 9.777 1.00 91.94 278 PHE A N 1
ATOM 2207 C CA . PHE A 1 278 ? -5.041 31.916 9.154 1.00 91.94 278 PHE A CA 1
ATOM 2208 C C . PHE A 1 278 ? -5.293 30.692 8.268 1.00 91.94 278 PHE A C 1
ATOM 2210 O O . PHE A 1 278 ? -4.743 30.591 7.174 1.00 91.94 278 PHE A O 1
ATOM 2217 N N . ARG A 1 279 ? -6.174 29.777 8.690 1.00 89.00 279 ARG A N 1
ATOM 2218 C CA . ARG A 1 279 ? -6.592 28.662 7.839 1.00 89.00 279 ARG A CA 1
ATOM 2219 C C . ARG A 1 279 ? -7.266 29.157 6.555 1.00 89.00 279 ARG A C 1
ATOM 2221 O O . ARG A 1 279 ? -6.885 28.680 5.495 1.00 89.00 279 ARG A O 1
ATOM 2228 N N . ALA A 1 280 ? -8.209 30.096 6.630 1.00 87.50 280 ALA A N 1
ATOM 2229 C CA . ALA A 1 280 ? -8.869 30.647 5.439 1.00 87.50 280 ALA A CA 1
ATOM 2230 C C . ALA A 1 280 ? -7.865 31.319 4.478 1.00 87.50 280 ALA A C 1
ATOM 2232 O O . ALA A 1 280 ? -7.952 31.166 3.263 1.00 87.50 280 ALA A O 1
ATOM 2233 N N . TYR A 1 281 ? -6.848 31.995 5.017 1.00 90.81 281 TYR A N 1
ATOM 2234 C CA . TYR A 1 281 ? -5.738 32.522 4.221 1.00 90.81 281 TYR A CA 1
ATOM 2235 C C . TYR A 1 281 ? -4.950 31.414 3.500 1.00 90.81 281 TYR A C 1
ATOM 2237 O O . TYR A 1 281 ? -4.662 31.529 2.309 1.00 90.81 281 TYR A O 1
ATOM 2245 N N . LEU A 1 282 ? -4.653 30.308 4.187 1.00 89.12 282 LEU A N 1
ATOM 2246 C CA . LEU A 1 282 ? -4.009 29.147 3.569 1.00 89.12 282 LEU A CA 1
ATOM 2247 C C . LEU A 1 282 ? -4.915 28.448 2.536 1.00 89.12 282 LEU A C 1
ATOM 2249 O O . LEU A 1 282 ? -4.385 27.923 1.561 1.00 89.12 282 LEU A O 1
ATOM 2253 N N . GLU A 1 283 ? -6.246 28.458 2.695 1.00 85.75 283 GLU A N 1
ATOM 2254 C CA . GLU A 1 283 ? -7.193 27.931 1.688 1.00 85.75 283 GLU A CA 1
ATOM 2255 C C . GLU A 1 283 ? -7.058 28.674 0.359 1.00 85.75 283 GLU A C 1
ATOM 2257 O O . GLU A 1 283 ? -6.981 28.036 -0.691 1.00 85.75 283 GLU A O 1
ATOM 2262 N N . ASN A 1 284 ? -6.919 30.001 0.404 1.00 85.44 284 ASN A N 1
ATOM 2263 C CA . ASN A 1 284 ? -6.705 30.810 -0.795 1.00 85.44 284 ASN A CA 1
ATOM 2264 C C . ASN A 1 284 ? -5.369 30.482 -1.486 1.00 85.44 284 ASN A C 1
ATOM 2266 O O . ASN A 1 284 ? -5.327 30.356 -2.708 1.00 85.44 284 ASN A O 1
ATOM 2270 N N . LEU A 1 285 ? -4.290 30.267 -0.722 1.00 83.88 285 LEU A N 1
ATOM 2271 C CA . LEU A 1 285 ? -2.987 29.864 -1.278 1.00 83.88 285 LEU A CA 1
ATOM 2272 C C . LEU A 1 285 ? -2.999 28.437 -1.854 1.00 83.88 285 LEU A C 1
ATOM 2274 O O . LEU A 1 285 ? -2.307 28.150 -2.830 1.00 83.88 285 LEU A O 1
ATOM 2278 N N . ILE A 1 286 ? -3.793 27.534 -1.271 1.00 80.31 286 ILE A N 1
ATOM 2279 C CA . ILE A 1 286 ? -4.002 26.181 -1.808 1.00 80.31 286 ILE A CA 1
ATOM 2280 C C . ILE A 1 286 ? -4.800 26.249 -3.113 1.00 80.31 286 ILE A C 1
ATOM 2282 O O . ILE A 1 286 ? -4.429 25.586 -4.082 1.00 80.31 286 ILE A O 1
ATOM 2286 N N . ALA A 1 287 ? -5.856 27.066 -3.167 1.00 73.06 287 ALA A N 1
ATOM 2287 C CA . ALA A 1 287 ? -6.649 27.276 -4.379 1.00 73.06 287 ALA A CA 1
ATOM 2288 C C . ALA A 1 287 ? -5.802 27.870 -5.521 1.00 73.06 287 ALA A C 1
ATOM 2290 O O . ALA A 1 287 ? -5.940 27.453 -6.671 1.00 73.06 287 ALA A O 1
ATOM 2291 N N . ALA A 1 288 ? -4.863 28.764 -5.192 1.00 76.62 288 ALA A N 1
ATOM 2292 C CA . ALA A 1 288 ? -3.882 29.322 -6.125 1.00 76.62 288 ALA A CA 1
ATOM 2293 C C . ALA A 1 288 ? -2.753 28.344 -6.525 1.00 76.62 288 ALA A C 1
ATOM 2295 O O . ALA A 1 288 ? -1.988 28.640 -7.438 1.00 76.62 288 ALA A O 1
ATOM 2296 N N . LYS A 1 289 ? -2.674 27.159 -5.896 1.00 76.06 289 LYS A N 1
ATOM 2297 C CA . LYS A 1 289 ? -1.623 26.134 -6.071 1.00 76.06 289 LYS A CA 1
ATOM 2298 C C . LYS A 1 289 ? -0.214 26.557 -5.625 1.00 76.06 289 LYS A C 1
ATOM 2300 O O . LYS A 1 289 ? 0.754 25.886 -5.979 1.00 76.06 289 LYS A O 1
ATOM 2305 N N . ASP A 1 290 ? -0.094 27.585 -4.788 1.00 75.81 290 ASP A N 1
ATOM 2306 C CA . ASP A 1 290 ? 1.194 28.029 -4.234 1.00 75.81 290 ASP A CA 1
ATOM 2307 C C . ASP A 1 290 ? 1.721 27.071 -3.154 1.00 75.81 290 ASP A C 1
ATOM 2309 O O . ASP A 1 290 ? 2.929 26.893 -2.981 1.00 75.81 290 ASP A O 1
ATOM 2313 N N . ILE A 1 291 ? 0.811 26.417 -2.422 1.00 83.50 291 ILE A N 1
ATOM 2314 C CA . ILE A 1 291 ? 1.135 25.429 -1.387 1.00 83.50 291 ILE A CA 1
ATOM 2315 C C . ILE A 1 291 ? 0.258 24.177 -1.504 1.00 83.50 291 ILE A C 1
ATOM 2317 O O . ILE A 1 291 ? -0.892 24.231 -1.932 1.00 83.50 291 ILE A O 1
ATOM 2321 N N . SER A 1 292 ? 0.780 23.025 -1.071 1.00 77.06 292 SER A N 1
ATOM 2322 C CA . SER A 1 292 ? -0.007 21.783 -1.013 1.00 77.06 292 SER A CA 1
ATOM 2323 C C . SER A 1 292 ? -0.894 21.711 0.245 1.00 77.06 292 SER A C 1
ATOM 2325 O O . SER A 1 292 ? -0.496 22.228 1.296 1.00 77.06 292 SER A O 1
ATOM 2327 N N . PRO A 1 293 ? -2.030 20.983 0.217 1.00 73.62 293 PRO A N 1
ATOM 2328 C CA . PRO A 1 293 ? -2.879 20.763 1.399 1.00 73.62 293 PRO A CA 1
ATOM 2329 C C . PRO A 1 293 ? -2.132 20.141 2.591 1.00 73.62 293 PRO A C 1
ATOM 2331 O O . PRO A 1 293 ? -2.382 20.478 3.753 1.00 73.62 293 PRO A O 1
ATOM 2334 N N . THR A 1 294 ? -1.166 19.257 2.318 1.00 72.56 294 THR A N 1
ATOM 2335 C CA . THR A 1 294 ? -0.296 18.636 3.331 1.00 72.56 294 THR A CA 1
ATOM 2336 C C . THR A 1 294 ? 0.603 19.667 4.002 1.00 72.56 294 THR A C 1
ATOM 2338 O O . THR A 1 294 ? 0.755 19.678 5.228 1.00 72.56 294 THR A O 1
ATOM 2341 N N . TYR A 1 295 ? 1.187 20.556 3.199 1.00 82.38 295 TYR A N 1
ATOM 2342 C CA . TYR A 1 295 ? 2.024 21.631 3.704 1.00 82.38 295 TYR A CA 1
ATOM 2343 C C . TYR A 1 295 ? 1.200 22.638 4.512 1.00 82.38 295 TYR A C 1
ATOM 2345 O O . TYR A 1 295 ? 1.570 22.931 5.647 1.00 82.38 295 TYR A O 1
ATOM 2353 N N . GLY A 1 296 ? 0.033 23.057 4.010 1.00 84.38 296 GLY A N 1
ATOM 2354 C CA . GLY A 1 296 ? -0.903 23.917 4.742 1.00 84.38 296 GLY A CA 1
ATOM 2355 C C . GLY A 1 296 ? -1.344 23.316 6.082 1.00 84.38 296 GLY A C 1
ATOM 2356 O O . GLY A 1 296 ? -1.345 24.000 7.102 1.00 84.38 296 GLY A O 1
ATOM 2357 N N . SER A 1 297 ? -1.611 22.006 6.129 1.00 81.81 297 SER A N 1
ATOM 2358 C CA . SER A 1 297 ? -1.969 21.308 7.375 1.00 81.81 297 SER A CA 1
ATOM 2359 C C . SER A 1 297 ? -0.826 21.301 8.391 1.00 81.81 297 SER A C 1
ATOM 2361 O O . SER A 1 297 ? -1.063 21.368 9.597 1.00 81.81 297 SER A O 1
ATOM 2363 N N . THR A 1 298 ? 0.419 21.253 7.909 1.00 86.25 298 THR A N 1
ATOM 2364 C CA . THR A 1 298 ? 1.612 21.365 8.757 1.00 86.25 298 THR A CA 1
ATOM 2365 C C . THR A 1 298 ? 1.716 22.769 9.358 1.00 86.25 298 THR A C 1
ATOM 2367 O O . THR A 1 298 ? 1.944 22.883 10.561 1.00 86.25 298 THR A O 1
ATOM 2370 N N . GLN A 1 299 ? 1.460 23.825 8.573 1.00 90.75 299 GLN A N 1
ATOM 2371 C CA . GLN A 1 299 ? 1.455 25.209 9.070 1.00 90.75 299 GLN A CA 1
ATOM 2372 C C . GLN A 1 299 ? 0.384 25.420 10.155 1.00 90.75 299 GLN A C 1
ATOM 2374 O O . GLN A 1 299 ? 0.690 25.923 11.235 1.00 90.75 299 GLN A O 1
ATOM 2379 N N . VAL A 1 300 ? -0.853 24.955 9.923 1.00 88.62 300 VAL A N 1
ATOM 2380 C CA . VAL A 1 300 ? -1.938 25.025 10.924 1.00 88.62 300 VAL A CA 1
ATOM 2381 C C . VAL A 1 300 ? -1.561 24.257 12.195 1.00 88.62 300 VAL A C 1
ATOM 2383 O O . VAL A 1 300 ? -1.732 24.765 13.301 1.00 88.62 300 VAL A O 1
ATOM 2386 N N . SER A 1 301 ? -0.992 23.053 12.065 1.00 88.62 301 SER A N 1
ATOM 2387 C CA . SER A 1 301 ? -0.580 22.260 13.228 1.00 88.62 301 SER A CA 1
ATOM 2388 C C . SER A 1 301 ? 0.525 22.928 14.047 1.00 88.62 301 SER A C 1
ATOM 2390 O O . SER A 1 301 ? 0.517 22.792 15.271 1.00 88.62 301 SER A O 1
ATOM 2392 N N . ASN A 1 302 ? 1.482 23.597 13.404 1.00 91.50 302 ASN A N 1
ATOM 2393 C CA . ASN A 1 302 ? 2.545 24.312 14.104 1.00 91.50 302 ASN A CA 1
ATOM 2394 C C . ASN A 1 302 ? 1.981 25.525 14.851 1.00 91.50 302 ASN A C 1
ATOM 2396 O O . ASN A 1 302 ? 2.309 25.701 16.019 1.00 91.50 302 ASN A O 1
ATOM 2400 N N . LEU A 1 303 ? 1.076 26.296 14.232 1.00 92.44 303 LEU A N 1
ATOM 2401 C CA . LEU A 1 303 ? 0.398 27.418 14.890 1.00 92.44 303 LEU A CA 1
ATOM 2402 C C . LEU A 1 303 ? -0.371 26.961 16.138 1.00 92.44 303 LEU A C 1
ATOM 2404 O O . LEU A 1 303 ? -0.176 27.521 17.212 1.00 92.44 303 LEU A O 1
ATOM 2408 N N . LEU A 1 304 ? -1.190 25.908 16.030 1.00 88.75 304 LEU A N 1
ATOM 2409 C CA . LEU A 1 304 ? -1.979 25.403 17.162 1.00 88.75 304 LEU A CA 1
ATOM 2410 C C . LEU A 1 304 ? -1.104 24.936 18.330 1.00 88.75 304 LEU A C 1
ATOM 2412 O O . LEU A 1 304 ? -1.449 25.168 19.484 1.00 88.75 304 LEU A O 1
ATOM 2416 N N . ARG A 1 305 ? 0.033 24.288 18.042 1.00 88.81 305 ARG A N 1
ATOM 2417 C CA . ARG A 1 305 ? 0.992 23.876 19.077 1.00 88.81 305 ARG A CA 1
ATOM 2418 C C . ARG A 1 305 ? 1.637 25.074 19.757 1.00 88.81 305 ARG A C 1
ATOM 2420 O O . ARG A 1 305 ? 1.794 25.051 20.972 1.00 88.81 305 ARG A O 1
ATOM 2427 N N . SER A 1 306 ? 1.986 26.107 18.996 1.00 91.25 306 SER A N 1
ATOM 2428 C CA . SER A 1 306 ? 2.559 27.328 19.559 1.00 91.25 306 SER A CA 1
ATOM 2429 C C . SER A 1 306 ? 1.553 28.077 20.441 1.00 91.25 306 SER A C 1
ATOM 2431 O O . SER A 1 306 ? 1.905 28.465 21.550 1.00 91.25 306 SER A O 1
ATOM 2433 N N . LEU A 1 307 ? 0.288 28.191 20.015 1.00 89.31 307 LEU A N 1
ATOM 2434 C CA . LEU A 1 307 ? -0.793 28.782 20.822 1.00 89.31 307 LEU A CA 1
ATOM 2435 C C . LEU A 1 307 ? -1.081 27.963 22.088 1.00 89.31 307 LEU A C 1
ATOM 2437 O O . LEU A 1 307 ? -1.264 28.526 23.162 1.00 89.31 307 LEU A O 1
ATOM 2441 N N . GLN A 1 308 ? -1.047 26.629 21.991 1.00 87.94 308 GLN A N 1
ATOM 2442 C CA . GLN A 1 308 ? -1.200 25.754 23.154 1.00 87.94 308 GLN A CA 1
ATOM 2443 C C . GLN A 1 308 ? -0.064 25.955 24.168 1.00 87.94 308 GLN A C 1
ATOM 2445 O O . GLN A 1 308 ? -0.320 26.051 25.362 1.00 87.94 308 GLN A O 1
ATOM 2450 N N . ARG A 1 309 ? 1.188 26.080 23.714 1.00 86.00 309 ARG A N 1
ATOM 2451 C CA . ARG A 1 309 ? 2.313 26.382 24.615 1.00 86.00 309 ARG A CA 1
ATOM 2452 C C . ARG A 1 309 ? 2.218 27.766 25.245 1.00 86.00 309 ARG A C 1
ATOM 2454 O O . ARG A 1 309 ? 2.629 27.928 26.385 1.00 86.00 309 ARG A O 1
ATOM 2461 N N . PHE A 1 310 ? 1.666 28.743 24.533 1.00 88.69 310 PHE A N 1
ATOM 2462 C CA . PHE A 1 310 ? 1.407 30.066 25.094 1.00 88.69 310 PHE A CA 1
ATOM 2463 C C . PHE A 1 310 ? 0.332 30.023 26.191 1.00 88.69 310 PHE A C 1
ATOM 2465 O O . PHE A 1 310 ? 0.522 30.625 27.242 1.00 88.69 310 PHE A O 1
ATOM 2472 N N . SER A 1 311 ? -0.734 29.232 26.005 1.00 85.38 311 SER A N 1
ATOM 2473 C CA . SER A 1 311 ? -1.777 29.037 27.030 1.00 85.38 311 SER A CA 1
ATOM 2474 C C . SER A 1 311 ? -1.280 28.356 28.316 1.00 85.38 311 SER A C 1
ATOM 2476 O O . SER A 1 311 ? -1.944 28.423 29.342 1.00 85.38 311 SER A O 1
ATOM 2478 N N . GLU A 1 312 ? -0.111 27.706 28.279 1.00 85.75 312 GLU A N 1
ATOM 2479 C CA . GLU A 1 312 ? 0.513 27.068 29.447 1.00 85.75 312 GLU A CA 1
ATOM 2480 C C . GLU A 1 312 ? 1.331 28.058 30.310 1.00 85.75 312 GLU A C 1
ATOM 2482 O O . GLU A 1 312 ? 1.813 27.670 31.375 1.00 85.75 312 GLU A O 1
ATOM 2487 N N . LEU A 1 313 ? 1.517 29.313 29.873 1.00 86.00 313 LEU A N 1
ATOM 2488 C CA . LEU A 1 313 ? 2.273 30.325 30.619 1.00 86.00 313 LEU A CA 1
ATOM 2489 C C . LEU A 1 313 ? 1.485 30.872 31.817 1.00 86.00 313 LEU A C 1
ATOM 2491 O O . LEU A 1 313 ? 0.271 31.075 31.762 1.00 86.00 313 LEU A O 1
ATOM 2495 N N . VAL A 1 314 ? 2.199 31.200 32.895 1.00 81.81 314 VAL A N 1
ATOM 2496 C CA . VAL A 1 314 ? 1.617 31.861 34.070 1.00 81.81 314 VAL A CA 1
ATOM 2497 C C . VAL A 1 314 ? 1.096 33.248 33.665 1.00 81.81 314 VAL A C 1
ATOM 2499 O O . VAL A 1 314 ? 1.833 34.057 33.099 1.00 81.81 314 VAL A O 1
ATOM 2502 N N . GLY A 1 315 ? -0.184 33.523 33.934 1.00 77.50 315 GLY A N 1
ATOM 2503 C CA . GLY A 1 315 ? -0.867 34.755 33.510 1.00 77.50 315 GLY A CA 1
ATOM 2504 C C . GLY A 1 315 ? -1.664 34.645 32.201 1.00 77.50 315 GLY A C 1
ATOM 2505 O O . GLY A 1 315 ? -2.263 35.631 31.784 1.00 77.50 315 GLY A O 1
ATOM 2506 N N . ALA A 1 316 ? -1.727 33.463 31.573 1.00 78.75 316 ALA A N 1
ATOM 2507 C CA . ALA A 1 316 ? -2.548 33.201 30.383 1.00 78.75 316 ALA A CA 1
ATOM 2508 C C . ALA A 1 316 ? -3.981 32.710 30.705 1.00 78.75 316 ALA A C 1
ATOM 2510 O O . ALA A 1 316 ? -4.653 32.158 29.841 1.00 78.75 316 ALA A O 1
ATOM 2511 N N . GLU A 1 317 ? -4.480 32.910 31.930 1.00 75.25 317 GLU A N 1
ATOM 2512 C CA . GLU A 1 317 ? -5.762 32.349 32.416 1.00 75.25 317 GLU A CA 1
ATOM 2513 C C . GLU A 1 317 ? -7.004 32.812 31.631 1.00 75.25 317 GLU A C 1
ATOM 2515 O O . GLU A 1 317 ? -8.052 32.173 31.683 1.00 75.25 317 GLU A O 1
ATOM 2520 N N . HIS A 1 318 ? -6.894 33.920 30.896 1.00 73.38 318 HIS A N 1
ATOM 2521 C CA . HIS A 1 318 ? -7.957 34.478 30.054 1.00 73.38 318 HIS A CA 1
ATOM 2522 C C . HIS A 1 318 ? -7.669 34.344 28.552 1.00 73.38 318 HIS A C 1
ATOM 2524 O O . HIS A 1 318 ? -8.288 35.040 27.745 1.00 73.38 318 HIS A O 1
ATOM 2530 N N . PHE A 1 319 ? -6.693 33.515 28.180 1.00 81.38 319 PHE A N 1
ATOM 2531 C CA . PHE A 1 319 ? -6.322 33.271 26.795 1.00 81.38 319 PHE A CA 1
ATOM 2532 C C . PHE A 1 319 ? -6.964 31.978 26.286 1.00 81.38 319 PHE A C 1
ATOM 2534 O O . PHE A 1 319 ? -6.551 30.883 26.663 1.00 81.38 319 PHE A O 1
ATOM 2541 N N . ASP A 1 320 ? -7.924 32.118 25.374 1.00 77.94 320 ASP A N 1
ATOM 2542 C CA . ASP A 1 320 ? -8.561 31.011 24.666 1.00 77.94 320 ASP A CA 1
ATOM 2543 C C . ASP A 1 320 ? -8.407 31.185 23.152 1.00 77.94 320 ASP A C 1
ATOM 2545 O O . ASP A 1 320 ? -8.314 32.292 22.631 1.00 77.94 320 ASP A O 1
ATOM 2549 N N . PHE A 1 321 ? -8.388 30.073 22.414 1.00 84.88 321 PHE A N 1
ATOM 2550 C CA . PHE A 1 321 ? -8.342 30.112 20.954 1.00 84.88 321 PHE A CA 1
ATOM 2551 C C . PHE A 1 321 ? -9.178 29.003 20.322 1.00 84.88 321 PHE A C 1
ATOM 2553 O O . PHE A 1 321 ? -9.229 27.860 20.789 1.00 84.88 321 PHE A O 1
ATOM 2560 N N . ILE A 1 322 ? -9.805 29.324 19.192 1.00 78.75 322 ILE A N 1
ATOM 2561 C CA . ILE A 1 322 ? -10.623 28.379 18.439 1.00 78.75 322 ILE A CA 1
ATOM 2562 C C . ILE A 1 322 ? -9.710 27.516 17.571 1.00 78.75 322 ILE A C 1
ATOM 2564 O O . ILE A 1 322 ? -9.011 27.995 16.677 1.00 78.75 322 ILE A O 1
ATOM 2568 N N . LYS A 1 323 ? -9.733 26.204 17.809 1.00 78.81 323 LYS A N 1
ATOM 2569 C CA . LYS A 1 323 ? -8.938 25.248 17.031 1.00 78.81 323 LYS A CA 1
ATOM 2570 C C . LYS A 1 323 ? -9.481 25.137 15.606 1.00 78.81 323 LYS A C 1
ATOM 2572 O O . LYS A 1 323 ? -10.615 24.716 15.398 1.00 78.81 323 LYS A O 1
ATOM 2577 N N . ALA A 1 324 ? -8.640 25.427 14.619 1.00 77.62 324 ALA A N 1
ATOM 2578 C CA . ALA A 1 324 ? -8.932 25.142 13.218 1.00 77.62 324 ALA A CA 1
ATOM 2579 C C . ALA A 1 324 ? -8.542 23.696 12.868 1.00 77.62 324 ALA A C 1
ATOM 2581 O O . ALA A 1 324 ? -7.459 23.232 13.226 1.00 77.62 324 ALA A O 1
ATOM 2582 N N . SER A 1 325 ? -9.396 22.965 12.147 1.00 74.06 325 SER A N 1
ATOM 2583 C CA . SER A 1 325 ? -8.995 21.668 11.587 1.00 74.06 325 SER A CA 1
ATOM 2584 C C . SER A 1 325 ? -8.035 21.860 10.408 1.00 74.06 325 SER A C 1
ATOM 2586 O O . SER A 1 325 ? -8.102 22.869 9.709 1.00 74.06 325 SER A O 1
ATOM 2588 N N . GLY A 1 326 ? -7.124 20.905 10.201 1.00 72.00 326 GLY A N 1
ATOM 2589 C CA . GLY A 1 326 ? -6.252 20.890 9.022 1.00 72.00 326 GLY A CA 1
ATOM 2590 C C . GLY A 1 326 ? -7.032 20.670 7.720 1.00 72.00 326 GLY A C 1
ATOM 2591 O O . GLY A 1 326 ? -8.233 20.395 7.740 1.00 72.00 326 GLY A O 1
ATOM 2592 N N . PHE A 1 327 ? -6.337 20.750 6.587 1.00 72.38 327 PHE A N 1
ATOM 2593 C CA . PHE A 1 327 ? -6.937 20.499 5.278 1.00 72.38 327 PHE A CA 1
ATOM 2594 C C . PHE A 1 327 ? -7.192 19.009 5.069 1.00 72.38 327 PHE A C 1
ATOM 2596 O O . PHE A 1 327 ? -6.463 18.158 5.590 1.00 72.38 327 PHE A O 1
ATOM 2603 N N . LYS A 1 328 ? -8.228 18.686 4.288 1.00 55.41 328 LYS A N 1
ATOM 2604 C CA . LYS A 1 328 ? -8.429 17.324 3.794 1.00 55.41 328 LYS A CA 1
ATOM 2605 C C . LYS A 1 328 ? -7.273 17.000 2.851 1.00 55.41 328 LYS A C 1
ATOM 2607 O O . LYS A 1 328 ? -7.200 17.490 1.731 1.00 55.41 328 LYS A O 1
ATOM 2612 N N . VAL A 1 329 ? -6.315 16.239 3.363 1.00 49.25 329 VAL A N 1
ATOM 2613 C CA . VAL A 1 329 ? -5.224 15.673 2.579 1.00 49.25 329 VAL A CA 1
ATOM 2614 C C . VAL A 1 329 ? -5.714 14.325 2.083 1.00 49.25 329 VAL A C 1
ATOM 2616 O O . VAL A 1 329 ? -5.843 13.420 2.908 1.00 49.25 329 VAL A O 1
ATOM 2619 N N . MET A 1 330 ? -5.931 14.194 0.772 1.00 42.94 330 MET A N 1
ATOM 2620 C CA . MET A 1 330 ? -6.099 12.892 0.122 1.00 42.94 330 MET A CA 1
ATOM 2621 C C . MET A 1 330 ? -4.938 11.984 0.562 1.00 42.94 330 MET A C 1
ATOM 2623 O O . MET A 1 330 ? -3.779 12.226 0.216 1.00 42.94 330 MET A O 1
ATOM 2627 N N . GLY A 1 331 ? -5.224 10.977 1.389 1.00 41.66 331 GLY A N 1
ATOM 2628 C CA . GLY A 1 331 ? -4.249 9.979 1.829 1.00 41.66 331 GLY A CA 1
ATOM 2629 C C . GLY A 1 331 ? -3.801 10.020 3.296 1.00 41.66 331 GLY A C 1
ATOM 2630 O O . GLY A 1 331 ? -2.722 9.490 3.598 1.00 41.66 331 GLY A O 1
ATOM 2631 N N . ARG A 1 332 ? -4.588 10.553 4.250 1.00 37.28 332 ARG A N 1
ATOM 2632 C CA . ARG A 1 332 ? -4.342 10.227 5.680 1.00 37.28 332 ARG A CA 1
ATOM 2633 C C . ARG A 1 332 ? -4.353 8.707 5.885 1.00 37.28 332 ARG A C 1
ATOM 2635 O O . ARG A 1 332 ? -5.056 7.959 5.214 1.00 37.28 332 ARG A O 1
ATOM 2642 N N . THR A 1 333 ? -3.632 8.231 6.899 1.00 37.72 333 THR A N 1
ATOM 2643 C CA . THR A 1 333 ? -3.651 6.825 7.348 1.00 37.72 333 THR A CA 1
ATOM 2644 C C . THR A 1 333 ? -5.061 6.313 7.684 1.00 37.72 333 THR A C 1
ATOM 2646 O O . THR A 1 333 ? -5.260 5.103 7.720 1.00 37.72 333 THR A O 1
ATOM 2649 N N . THR A 1 334 ? -6.022 7.214 7.921 1.00 44.00 334 THR A N 1
ATOM 2650 C CA . THR A 1 334 ? -7.456 6.924 8.081 1.00 44.00 334 THR A CA 1
ATOM 2651 C C . THR A 1 334 ? -8.179 6.675 6.748 1.00 44.00 334 THR A C 1
ATOM 2653 O O . THR A 1 334 ? -9.049 5.820 6.708 1.00 44.00 334 THR A O 1
ATOM 2656 N N . GLU A 1 335 ? -7.772 7.302 5.640 1.00 50.81 335 GLU A N 1
ATOM 2657 C CA . GLU A 1 335 ? -8.382 7.119 4.304 1.00 50.81 335 GLU A CA 1
ATOM 2658 C C . GLU A 1 335 ? -7.806 5.920 3.532 1.00 50.81 335 GLU A C 1
ATOM 2660 O O . GLU A 1 335 ? -8.459 5.372 2.648 1.00 50.81 335 GLU A O 1
ATOM 2665 N N . LYS A 1 336 ? -6.611 5.424 3.901 1.00 56.75 336 LYS A N 1
ATOM 2666 C CA . LYS A 1 336 ? -6.020 4.193 3.315 1.00 56.75 336 LYS A CA 1
ATOM 2667 C C . LYS A 1 336 ? -6.903 2.948 3.456 1.00 56.75 336 LYS A C 1
ATOM 2669 O O . LYS A 1 336 ? -6.659 1.942 2.786 1.00 56.75 336 LYS A O 1
ATOM 2674 N N . TYR A 1 337 ? -7.866 3.015 4.364 1.00 61.25 337 TYR A N 1
ATOM 2675 C CA . TYR A 1 337 ? -8.740 1.930 4.772 1.00 61.25 337 TYR A CA 1
ATOM 2676 C C . TYR A 1 337 ? -10.222 2.257 4.548 1.00 61.25 337 TYR A C 1
ATOM 2678 O O . TYR A 1 337 ? -11.076 1.443 4.877 1.00 61.25 337 TYR A O 1
ATOM 2686 N N . GLN A 1 338 ? -10.541 3.421 3.980 1.00 75.00 338 GLN A N 1
ATOM 2687 C CA . GLN A 1 338 ? -11.923 3.761 3.674 1.00 75.00 338 GLN A CA 1
ATOM 2688 C C . GLN A 1 338 ? -12.388 2.950 2.451 1.00 75.00 338 GLN A C 1
ATOM 2690 O O . GLN A 1 338 ? -11.644 2.877 1.463 1.00 75.00 338 GLN A O 1
ATOM 2695 N N . PRO A 1 339 ? -13.576 2.321 2.487 1.00 79.19 339 PRO A N 1
ATOM 2696 C CA . PRO A 1 339 ? -14.111 1.629 1.321 1.00 79.19 339 PRO A CA 1
ATOM 2697 C C . PRO A 1 339 ? -14.330 2.605 0.156 1.00 79.19 339 PRO A C 1
ATOM 2699 O O . PRO A 1 339 ? -14.520 3.806 0.357 1.00 79.19 339 PRO A O 1
ATOM 2702 N N . TYR A 1 340 ? -14.242 2.095 -1.067 1.00 84.62 340 TYR A N 1
ATOM 2703 C CA . TYR A 1 340 ? -14.716 2.784 -2.262 1.00 84.62 340 TYR A CA 1
ATOM 2704 C C . TYR A 1 340 ? -16.245 2.742 -2.301 1.00 84.62 340 TYR A C 1
ATOM 2706 O O . TYR A 1 340 ? -16.849 1.720 -1.950 1.00 84.62 340 TYR A O 1
ATOM 2714 N N . SER A 1 341 ? -16.865 3.829 -2.753 1.00 81.25 341 SER A N 1
ATOM 2715 C CA . SER A 1 341 ? -18.293 3.861 -3.062 1.00 81.25 341 SER A CA 1
ATOM 2716 C C . SER A 1 341 ? -18.626 2.852 -4.171 1.00 81.25 341 SER A C 1
ATOM 2718 O O . SER A 1 341 ? -17.748 2.283 -4.825 1.00 81.25 341 SER A O 1
ATOM 2720 N N . ARG A 1 342 ? -19.915 2.580 -4.387 1.00 81.44 342 ARG A N 1
ATOM 2721 C CA . ARG A 1 342 ? -20.342 1.686 -5.471 1.00 81.44 342 ARG A CA 1
ATOM 2722 C C . ARG A 1 342 ? -19.953 2.233 -6.853 1.00 81.44 342 ARG A C 1
ATOM 2724 O O . ARG A 1 342 ? -19.433 1.473 -7.664 1.00 81.44 342 ARG A O 1
ATOM 2731 N N . THR A 1 343 ? -20.124 3.536 -7.079 1.00 83.19 343 THR A N 1
ATOM 2732 C CA . THR A 1 343 ? -19.744 4.214 -8.330 1.00 83.19 343 THR A CA 1
ATOM 2733 C C . THR A 1 343 ? -18.231 4.165 -8.549 1.00 83.19 343 THR A C 1
ATOM 2735 O O . THR A 1 343 ? -17.774 3.724 -9.604 1.00 83.19 343 THR A O 1
ATOM 2738 N N . GLU A 1 344 ? -17.437 4.481 -7.519 1.00 84.31 344 GLU A N 1
ATOM 2739 C CA . GLU A 1 344 ? -15.972 4.376 -7.560 1.00 84.31 344 GLU A CA 1
ATOM 2740 C C . GLU A 1 344 ? -15.516 2.939 -7.877 1.00 84.31 344 GLU A C 1
ATOM 2742 O O . GLU A 1 344 ? -14.601 2.733 -8.675 1.00 84.31 344 GLU A O 1
ATOM 2747 N N . ARG A 1 345 ? -16.158 1.921 -7.281 1.00 86.19 345 ARG A N 1
ATOM 2748 C CA . ARG A 1 345 ? -15.838 0.502 -7.527 1.00 86.19 345 ARG A CA 1
ATOM 2749 C C . ARG A 1 345 ? -16.038 0.106 -8.990 1.00 86.19 345 ARG A C 1
ATOM 2751 O O . ARG A 1 345 ? -15.177 -0.581 -9.546 1.00 86.19 345 ARG A O 1
ATOM 2758 N N . GLU A 1 346 ? -17.156 0.510 -9.588 1.00 86.50 346 GLU A N 1
ATOM 2759 C CA . GLU A 1 346 ? -17.508 0.199 -10.979 1.00 86.50 346 GLU A CA 1
ATOM 2760 C C . GLU A 1 346 ? -16.551 0.892 -11.959 1.00 86.50 346 GLU A C 1
ATOM 2762 O O . GLU A 1 346 ? -15.995 0.240 -12.848 1.00 86.50 346 GLU A O 1
ATOM 2767 N N . VAL A 1 347 ? -16.257 2.173 -11.721 1.00 88.25 347 VAL A N 1
ATOM 2768 C CA . VAL A 1 347 ? -15.290 2.963 -12.496 1.00 88.25 347 VAL A CA 1
ATOM 2769 C C . VAL A 1 347 ? -13.890 2.340 -12.459 1.00 88.25 347 VAL A C 1
ATOM 2771 O O . VAL A 1 347 ? -13.277 2.108 -13.506 1.00 88.25 347 VAL A O 1
ATOM 2774 N N . ILE A 1 348 ? -13.392 1.995 -11.265 1.00 90.06 348 ILE A N 1
ATOM 2775 C CA . ILE A 1 348 ? -12.070 1.371 -11.113 1.00 90.06 348 ILE A CA 1
ATOM 2776 C C . ILE A 1 348 ? -12.029 0.008 -11.815 1.00 90.06 348 ILE A C 1
ATOM 2778 O O . ILE A 1 348 ? -11.050 -0.301 -12.498 1.00 90.06 348 ILE A O 1
ATOM 2782 N N . ALA A 1 349 ? -13.072 -0.817 -11.666 1.00 89.38 349 ALA A N 1
ATOM 2783 C CA . ALA A 1 349 ? -13.139 -2.117 -12.331 1.00 89.38 349 ALA A CA 1
ATOM 2784 C C . ALA A 1 349 ? -13.095 -1.976 -13.862 1.00 89.38 349 ALA A C 1
ATOM 2786 O O . ALA A 1 349 ? -12.330 -2.691 -14.511 1.00 89.38 349 ALA A O 1
ATOM 2787 N N . GLY A 1 350 ? -13.849 -1.024 -14.422 1.00 89.50 350 GLY A N 1
ATOM 2788 C CA . GLY A 1 350 ? -13.857 -0.739 -15.856 1.00 89.50 350 GLY A CA 1
ATOM 2789 C C . GLY A 1 350 ? -12.494 -0.275 -16.378 1.00 89.50 350 GLY A C 1
ATOM 2790 O O . GLY A 1 350 ? -12.016 -0.787 -17.392 1.00 89.50 350 GLY A O 1
ATOM 2791 N N . ALA A 1 351 ? -11.823 0.632 -15.660 1.00 91.88 351 ALA A N 1
ATOM 2792 C CA . ALA A 1 351 ? -10.487 1.105 -16.028 1.00 91.88 351 ALA A CA 1
ATOM 2793 C C . ALA A 1 351 ? -9.440 -0.026 -16.003 1.00 91.88 351 ALA A C 1
ATOM 2795 O O . ALA A 1 351 ? -8.624 -0.144 -16.920 1.00 91.88 351 ALA A O 1
ATOM 2796 N N . LEU A 1 352 ? -9.480 -0.896 -14.985 1.00 92.50 352 LEU A N 1
ATOM 2797 C CA . LEU A 1 352 ? -8.573 -2.044 -14.877 1.00 92.50 352 LEU A CA 1
ATOM 2798 C C . LEU A 1 352 ? -8.793 -3.062 -16.002 1.00 92.50 352 LEU A C 1
ATOM 2800 O O . LEU A 1 352 ? -7.824 -3.526 -16.601 1.00 92.50 352 LEU A O 1
ATOM 2804 N N . GLU A 1 353 ? -10.045 -3.395 -16.323 1.00 91.56 353 GLU A N 1
ATOM 2805 C CA . GLU A 1 353 ? -10.364 -4.327 -17.412 1.00 91.56 353 GLU A CA 1
ATOM 2806 C C . GLU A 1 353 ? -9.972 -3.772 -18.785 1.00 91.56 353 GLU A C 1
ATOM 2808 O O . GLU A 1 353 ? -9.462 -4.516 -19.629 1.00 91.56 353 GLU A O 1
ATOM 2813 N N . LYS A 1 354 ? -10.149 -2.463 -18.998 1.00 91.12 354 LYS A N 1
ATOM 2814 C CA . LYS A 1 354 ? -9.710 -1.772 -20.215 1.00 91.12 354 LYS A CA 1
ATOM 2815 C C . LYS A 1 354 ? -8.191 -1.845 -20.382 1.00 91.12 354 LYS A C 1
ATOM 2817 O O . LYS A 1 354 ? -7.721 -2.185 -21.467 1.00 91.12 354 LYS A O 1
ATOM 2822 N N . ASP A 1 355 ? -7.420 -1.604 -19.319 1.00 90.81 355 ASP A N 1
ATOM 2823 C CA . ASP A 1 355 ? -5.956 -1.694 -19.395 1.00 90.81 355 ASP A CA 1
ATOM 2824 C C . ASP A 1 355 ? -5.465 -3.133 -19.566 1.00 90.81 355 ASP A C 1
ATOM 2826 O O . ASP A 1 355 ? -4.581 -3.376 -20.384 1.00 90.81 355 ASP A O 1
ATOM 2830 N N . MET A 1 356 ? -6.072 -4.102 -18.872 1.00 91.69 356 MET A N 1
ATOM 2831 C CA . MET A 1 356 ? -5.755 -5.523 -19.058 1.00 91.69 356 MET A CA 1
ATOM 2832 C C . MET A 1 356 ? -5.999 -5.974 -20.499 1.00 91.69 356 MET A C 1
ATOM 2834 O O . MET A 1 356 ? -5.187 -6.716 -21.048 1.00 91.69 356 MET A O 1
ATOM 2838 N N . ARG A 1 357 ? -7.094 -5.520 -21.123 1.00 89.81 357 ARG A N 1
ATOM 2839 C CA . ARG A 1 357 ? -7.401 -5.819 -22.526 1.00 89.81 357 ARG A CA 1
ATOM 2840 C C . ARG A 1 357 ? -6.382 -5.190 -23.469 1.00 89.81 357 ARG A C 1
ATOM 2842 O O . ARG A 1 357 ? -5.839 -5.901 -24.304 1.00 89.81 357 ARG A O 1
ATOM 2849 N N . ARG A 1 358 ? -6.060 -3.907 -23.273 1.00 88.38 358 ARG A N 1
ATOM 2850 C CA . ARG A 1 358 ? -5.027 -3.192 -24.039 1.00 88.38 358 ARG A CA 1
ATOM 2851 C C . ARG A 1 358 ? -3.688 -3.931 -23.997 1.00 88.38 358 ARG A C 1
ATOM 2853 O O . ARG A 1 358 ? -3.054 -4.119 -25.030 1.00 88.38 358 ARG A O 1
ATOM 2860 N N . VAL A 1 359 ? -3.261 -4.351 -22.804 1.00 87.69 359 VAL A N 1
ATOM 2861 C CA . VAL A 1 359 ? -2.032 -5.138 -22.638 1.00 87.69 359 VAL A CA 1
ATOM 2862 C C . VAL A 1 359 ? -2.182 -6.494 -23.322 1.00 87.69 359 VAL A C 1
ATOM 2864 O O . VAL A 1 359 ? -1.305 -6.892 -24.068 1.00 87.69 359 VAL A O 1
ATOM 2867 N N . TRP A 1 360 ? -3.287 -7.211 -23.142 1.00 87.00 360 TRP A N 1
ATOM 2868 C CA . TRP A 1 360 ? -3.460 -8.516 -23.783 1.00 87.00 360 TRP A CA 1
ATOM 2869 C C . TRP A 1 360 ? -3.414 -8.448 -25.317 1.00 87.00 360 TRP A C 1
ATOM 2871 O O . TRP A 1 360 ? -2.735 -9.260 -25.945 1.00 87.00 360 TRP A O 1
ATOM 2881 N N . GLU A 1 361 ? -4.086 -7.465 -25.914 1.00 84.38 361 GLU A N 1
ATOM 2882 C CA . GLU A 1 361 ? -4.100 -7.229 -27.361 1.00 84.38 361 GLU A CA 1
ATOM 2883 C C . GLU A 1 361 ? -2.696 -6.926 -27.890 1.00 84.38 361 GLU A C 1
ATOM 2885 O O . GLU A 1 361 ? -2.270 -7.550 -28.858 1.00 84.38 361 GLU A O 1
ATOM 2890 N N . GLN A 1 362 ? -1.943 -6.063 -27.197 1.00 79.94 362 GLN A N 1
ATOM 2891 C CA . GLN A 1 362 ? -0.576 -5.696 -27.574 1.00 79.94 362 GLN A CA 1
ATOM 2892 C C . GLN A 1 362 ? 0.384 -6.902 -27.624 1.00 79.94 362 GLN A C 1
ATOM 2894 O O . GLN A 1 362 ? 1.317 -6.909 -28.421 1.00 79.94 362 GLN A O 1
ATOM 2899 N N . TYR A 1 363 ? 0.186 -7.909 -26.769 1.00 77.62 363 TYR A N 1
ATOM 2900 C CA . TYR A 1 363 ? 1.081 -9.074 -26.680 1.00 77.62 363 TYR A CA 1
ATOM 2901 C C . TYR A 1 363 ? 0.583 -10.277 -27.484 1.00 77.62 363 TYR A C 1
ATOM 2903 O O . TYR A 1 363 ? 1.369 -11.168 -27.795 1.00 77.62 363 TYR A O 1
ATOM 2911 N N . SER A 1 364 ? -0.711 -10.313 -27.810 1.00 76.38 364 SER A N 1
ATOM 2912 C CA . SER A 1 364 ? -1.311 -11.375 -28.625 1.00 76.38 364 SER A CA 1
ATOM 2913 C C . SER A 1 364 ? -1.199 -11.088 -30.123 1.00 76.38 364 SER A C 1
ATOM 2915 O O . SER A 1 364 ? -1.262 -12.015 -30.928 1.00 76.38 364 SER A O 1
ATOM 2917 N N . SER A 1 365 ? -1.043 -9.819 -30.513 1.00 72.44 365 SER A N 1
ATOM 2918 C CA . SER A 1 365 ? -0.859 -9.420 -31.908 1.00 72.44 365 SER A CA 1
ATOM 2919 C C . SER A 1 365 ? 0.503 -9.861 -32.450 1.00 72.44 365 SER A C 1
ATOM 2921 O O . SER A 1 365 ? 1.542 -9.531 -31.877 1.00 72.44 365 SER A O 1
ATOM 2923 N N . VAL A 1 366 ? 0.505 -10.566 -33.585 1.00 75.75 366 VAL A N 1
ATOM 2924 C CA . VAL A 1 366 ? 1.732 -10.867 -34.337 1.00 75.75 366 VAL A CA 1
ATOM 2925 C C . VAL A 1 366 ? 2.208 -9.584 -35.015 1.00 75.75 366 VAL A C 1
ATOM 2927 O O . VAL A 1 366 ? 1.428 -8.905 -35.677 1.00 75.75 366 VAL A O 1
ATOM 2930 N N . TYR A 1 367 ? 3.483 -9.240 -34.843 1.00 80.25 367 TYR A N 1
ATOM 2931 C CA . TYR A 1 367 ? 4.065 -8.070 -35.493 1.00 80.25 367 TYR A CA 1
ATOM 2932 C C . TYR A 1 367 ? 4.238 -8.306 -36.997 1.00 80.25 367 TYR A C 1
ATOM 2934 O O . TYR A 1 367 ? 4.934 -9.238 -37.404 1.00 80.25 367 TYR A O 1
ATOM 2942 N N . GLU A 1 368 ? 3.638 -7.438 -37.813 1.00 79.69 368 GLU A N 1
ATOM 2943 C CA . GLU A 1 368 ? 3.775 -7.457 -39.270 1.00 79.69 368 GLU A CA 1
ATOM 2944 C C . GLU A 1 368 ? 4.812 -6.413 -39.732 1.00 79.69 368 GLU A C 1
ATOM 2946 O O . GLU A 1 368 ? 4.632 -5.210 -39.474 1.00 79.69 368 GLU A O 1
ATOM 2951 N N . PRO A 1 369 ? 5.894 -6.843 -40.417 1.00 80.94 369 PRO A N 1
ATOM 2952 C CA . PRO A 1 369 ? 6.874 -5.931 -40.998 1.00 80.94 369 PRO A CA 1
ATOM 2953 C C . PRO A 1 369 ? 6.222 -5.004 -42.027 1.00 80.94 369 PRO A C 1
ATOM 2955 O O . PRO A 1 369 ? 5.473 -5.455 -42.896 1.00 80.94 369 PRO A O 1
ATOM 2958 N N . THR A 1 370 ? 6.520 -3.707 -41.960 1.00 84.12 370 THR A N 1
ATOM 2959 C CA . THR A 1 370 ? 6.040 -2.759 -42.968 1.00 84.12 370 THR A CA 1
ATOM 2960 C C . THR A 1 370 ? 6.790 -2.953 -44.279 1.00 84.12 370 THR A C 1
ATOM 2962 O O . THR A 1 370 ? 8.004 -3.135 -44.281 1.00 84.12 370 THR A O 1
ATOM 2965 N N . GLN A 1 371 ? 6.082 -2.856 -45.403 1.00 78.81 371 GLN A N 1
ATOM 2966 C CA . GLN A 1 371 ? 6.695 -2.752 -46.733 1.00 78.81 371 GLN A CA 1
ATOM 2967 C C . GLN A 1 371 ? 6.751 -1.302 -47.235 1.00 78.81 371 GLN A C 1
ATOM 2969 O O . GLN A 1 371 ? 7.453 -1.017 -48.203 1.00 78.81 371 GLN A O 1
ATOM 2974 N N . SER A 1 372 ? 6.041 -0.380 -46.575 1.00 77.38 372 SER A N 1
ATOM 2975 C CA . SER A 1 372 ? 6.005 1.037 -46.937 1.00 77.38 372 SER A CA 1
ATOM 2976 C C . SER A 1 372 ? 7.051 1.846 -46.169 1.00 77.38 372 SER A C 1
ATOM 2978 O O . SER A 1 372 ? 7.308 1.594 -44.989 1.00 77.38 372 SER A O 1
ATOM 2980 N N . GLY A 1 373 ? 7.665 2.805 -46.861 1.00 83.00 373 GLY A N 1
ATOM 2981 C CA . GLY A 1 373 ? 8.706 3.691 -46.344 1.00 83.00 373 GLY A CA 1
ATOM 2982 C C . GLY A 1 373 ? 9.989 3.649 -47.176 1.00 83.00 373 GLY A C 1
ATOM 2983 O O . GLY A 1 373 ? 10.111 2.896 -48.141 1.00 83.00 373 GLY A O 1
ATOM 2984 N N . GLN A 1 374 ? 10.948 4.497 -46.813 1.00 84.94 374 GLN A N 1
ATOM 2985 C CA . GLN A 1 374 ? 12.253 4.594 -47.467 1.00 84.94 374 GLN A CA 1
ATOM 2986 C C . GLN A 1 374 ? 13.375 4.801 -46.447 1.00 84.94 374 GLN A C 1
ATOM 2988 O O . GLN A 1 374 ? 13.142 5.219 -45.311 1.00 84.94 374 GLN A O 1
ATOM 2993 N N . THR A 1 375 ? 14.614 4.517 -46.852 1.00 85.75 375 THR A N 1
ATOM 2994 C CA . THR A 1 375 ? 15.787 4.787 -46.012 1.00 85.75 375 THR A CA 1
ATOM 2995 C C . THR A 1 375 ? 16.002 6.294 -45.843 1.00 85.75 375 THR A C 1
ATOM 2997 O O . THR A 1 375 ? 15.866 7.059 -46.793 1.00 85.75 375 THR A O 1
ATOM 3000 N N . PHE A 1 376 ? 16.378 6.717 -44.636 1.00 85.50 376 PHE A N 1
ATOM 3001 C CA . PHE A 1 376 ? 16.848 8.078 -44.340 1.00 85.50 376 PHE A CA 1
ATOM 3002 C C . PHE A 1 376 ? 18.385 8.175 -44.332 1.00 85.50 376 PHE A C 1
ATOM 3004 O O . PHE A 1 376 ? 18.944 9.217 -43.999 1.00 85.50 376 PHE A O 1
ATOM 3011 N N . VAL A 1 377 ? 19.081 7.081 -44.659 1.00 83.94 377 VAL A N 1
ATOM 3012 C CA . VAL A 1 377 ? 20.544 7.035 -44.771 1.00 83.94 377 VAL A CA 1
ATOM 3013 C C . VAL A 1 377 ? 20.947 7.256 -46.228 1.00 83.94 377 VAL A C 1
ATOM 3015 O O . VAL A 1 377 ? 20.499 6.519 -47.105 1.00 83.94 377 VAL A O 1
ATOM 3018 N N . VAL A 1 378 ? 21.802 8.251 -46.462 1.00 83.56 378 VAL A N 1
ATOM 3019 C CA . VAL A 1 378 ? 22.316 8.666 -47.772 1.00 83.56 378 VAL A CA 1
ATOM 3020 C C . VAL A 1 378 ? 23.830 8.456 -47.808 1.00 83.56 378 VAL A C 1
ATOM 3022 O O . VAL A 1 378 ? 24.538 8.819 -46.869 1.00 83.56 378 VAL A O 1
ATOM 3025 N N . GLU A 1 379 ? 24.346 7.884 -48.894 1.00 78.81 379 GLU A N 1
ATOM 3026 C CA . GLU A 1 379 ? 25.789 7.780 -49.122 1.00 78.81 379 GLU A CA 1
ATOM 3027 C C . GLU A 1 379 ? 26.349 9.109 -49.642 1.00 78.81 379 GLU A C 1
ATOM 3029 O O . GLU A 1 379 ? 25.931 9.614 -50.685 1.00 78.81 379 GLU A O 1
ATOM 3034 N N . THR A 1 380 ? 27.323 9.680 -48.930 1.00 74.00 380 THR A N 1
ATOM 3035 C CA . THR A 1 380 ? 28.091 10.843 -49.387 1.00 74.00 380 THR A CA 1
ATOM 3036 C C . THR A 1 380 ? 29.572 10.503 -49.530 1.00 74.00 380 THR A C 1
ATOM 3038 O O . THR A 1 380 ? 30.056 9.472 -49.066 1.00 74.00 380 THR A O 1
ATOM 3041 N N . LYS A 1 381 ? 30.341 11.392 -50.175 1.00 65.69 381 LYS A N 1
ATOM 3042 C CA . LYS A 1 381 ? 31.791 11.216 -50.403 1.00 65.69 381 LYS A CA 1
ATOM 3043 C C . LYS A 1 381 ? 32.610 11.051 -49.106 1.00 65.69 381 LYS A C 1
ATOM 3045 O O . LYS A 1 381 ? 33.756 10.625 -49.170 1.00 65.69 381 LYS A O 1
ATOM 3050 N N . SER A 1 382 ? 32.032 11.391 -47.952 1.00 59.69 382 SER A N 1
ATOM 3051 C CA . SER A 1 382 ? 32.609 11.265 -46.606 1.00 59.69 382 SER A CA 1
ATOM 3052 C C . SER A 1 382 ? 32.108 10.045 -45.810 1.00 59.69 382 SER A C 1
ATOM 3054 O O . SER A 1 382 ? 32.496 9.891 -44.653 1.00 59.69 382 SER A O 1
ATOM 3056 N N . GLY A 1 383 ? 31.254 9.194 -46.393 1.00 72.56 383 GLY A N 1
ATOM 3057 C CA . GLY A 1 383 ? 30.645 8.024 -45.745 1.00 72.56 383 GLY A CA 1
ATOM 3058 C C . GLY A 1 383 ? 29.113 8.088 -45.683 1.00 72.56 383 GLY A C 1
ATOM 3059 O O . GLY A 1 383 ? 28.484 8.887 -46.373 1.00 72.56 383 GLY A O 1
ATOM 3060 N N . LEU A 1 384 ? 28.502 7.240 -44.852 1.00 78.69 384 LEU A N 1
ATOM 3061 C CA . LEU A 1 384 ? 27.049 7.218 -44.634 1.00 78.69 384 LEU A CA 1
ATOM 3062 C C . LEU A 1 384 ? 26.611 8.428 -43.786 1.00 78.69 384 LEU A C 1
ATOM 3064 O O . LEU A 1 384 ? 27.149 8.655 -42.701 1.00 78.69 384 LEU A O 1
ATOM 3068 N N . GLN A 1 385 ? 25.624 9.190 -44.261 1.00 78.56 385 GLN A N 1
ATOM 3069 C CA . GLN A 1 385 ? 25.008 10.322 -43.557 1.00 78.56 385 GLN A CA 1
ATOM 3070 C C . GLN A 1 385 ? 23.494 10.147 -43.415 1.00 78.56 385 GLN A C 1
ATOM 3072 O O . GLN A 1 385 ? 22.873 9.368 -44.130 1.00 78.56 385 GLN A O 1
ATOM 3077 N N . ILE A 1 386 ? 22.895 10.875 -42.471 1.00 82.19 386 ILE A N 1
ATOM 3078 C CA . ILE A 1 386 ? 21.455 10.834 -42.190 1.00 82.19 386 ILE A CA 1
ATOM 3079 C C . ILE A 1 386 ? 20.796 12.089 -42.747 1.00 82.19 386 ILE A C 1
ATOM 3081 O O . ILE A 1 386 ? 21.166 13.202 -42.369 1.00 82.19 386 ILE A O 1
ATOM 3085 N N . ASP A 1 387 ? 19.789 11.904 -43.594 1.00 83.69 387 ASP A N 1
ATOM 3086 C CA . ASP A 1 387 ? 18.904 12.973 -44.036 1.00 83.69 387 ASP A CA 1
ATOM 3087 C C . ASP A 1 387 ? 17.772 13.165 -43.019 1.00 83.69 387 ASP A C 1
ATOM 3089 O O . ASP A 1 387 ? 16.786 12.425 -42.984 1.00 83.69 387 ASP A O 1
ATOM 3093 N N . GLY A 1 388 ? 17.911 14.195 -42.182 1.00 76.88 388 GLY A N 1
ATOM 3094 C CA . GLY A 1 388 ? 16.932 14.528 -41.147 1.00 76.88 388 GLY A CA 1
ATOM 3095 C C . GLY A 1 388 ? 15.540 14.894 -41.680 1.00 76.88 388 GLY A C 1
ATOM 3096 O O . GLY A 1 388 ? 14.578 14.847 -40.914 1.00 76.88 388 GLY A O 1
ATOM 3097 N N . SER A 1 389 ? 15.394 15.238 -42.966 1.00 78.75 389 SER A N 1
ATOM 3098 C CA . SER A 1 389 ? 14.081 15.501 -43.575 1.00 78.75 389 SER A CA 1
ATOM 3099 C C . SER A 1 389 ? 13.276 14.219 -43.820 1.00 78.75 389 SER A C 1
ATOM 3101 O O . SER A 1 389 ? 12.046 14.254 -43.802 1.00 78.75 389 SER A O 1
ATOM 3103 N N . LEU A 1 390 ? 13.967 13.084 -43.964 1.00 84.00 390 LEU A N 1
ATOM 3104 C CA . LEU A 1 390 ? 13.389 11.765 -44.210 1.00 84.00 390 LEU A CA 1
ATOM 3105 C C . LEU A 1 390 ? 13.169 10.954 -42.926 1.00 84.00 390 LEU A C 1
ATOM 3107 O O . LEU A 1 390 ? 12.584 9.873 -42.985 1.00 84.00 390 LEU A O 1
ATOM 3111 N N . CYS A 1 391 ? 13.585 11.459 -41.763 1.00 84.06 391 CYS A N 1
ATOM 3112 C CA . CYS A 1 391 ? 13.369 10.827 -40.461 1.00 84.06 391 CYS A CA 1
ATOM 3113 C C . CYS A 1 391 ? 11.908 10.971 -39.992 1.00 84.06 391 CYS A C 1
ATOM 3115 O O . CYS A 1 391 ? 11.625 11.690 -39.036 1.00 84.06 391 CYS A O 1
ATOM 3117 N N . THR A 1 392 ? 10.972 10.299 -40.665 1.00 85.56 392 THR A N 1
ATOM 3118 C CA . THR A 1 392 ? 9.557 10.187 -40.268 1.00 85.56 392 THR A CA 1
ATOM 3119 C C . THR A 1 392 ? 9.297 8.874 -39.523 1.00 85.56 392 THR A C 1
ATOM 3121 O O . THR A 1 392 ? 10.082 7.928 -39.609 1.00 85.56 392 THR A O 1
ATOM 3124 N N . LYS A 1 393 ? 8.166 8.777 -38.809 1.00 85.50 393 LYS A N 1
ATOM 3125 C CA . LYS A 1 393 ? 7.767 7.550 -38.094 1.00 85.50 393 LYS A CA 1
ATOM 3126 C C . LYS A 1 393 ? 7.661 6.329 -39.022 1.00 85.50 393 LYS A C 1
ATOM 3128 O O . LYS A 1 393 ? 8.016 5.226 -38.615 1.00 85.50 393 LYS A O 1
ATOM 3133 N N . GLU A 1 394 ? 7.206 6.533 -40.257 1.00 86.19 394 GLU A N 1
ATOM 3134 C CA . GLU A 1 394 ? 7.087 5.487 -41.280 1.00 86.19 394 GLU A CA 1
ATOM 3135 C C . GLU A 1 394 ? 8.460 5.013 -41.782 1.00 86.19 394 GLU A C 1
ATOM 3137 O O . GLU A 1 394 ? 8.734 3.816 -41.790 1.00 86.19 394 GLU A O 1
ATOM 3142 N N . ASN A 1 395 ? 9.369 5.941 -42.090 1.00 87.56 395 ASN A N 1
ATOM 3143 C CA . ASN A 1 395 ? 10.718 5.611 -42.563 1.00 87.56 395 ASN A CA 1
ATOM 3144 C C . ASN A 1 395 ? 11.587 4.972 -41.469 1.00 87.56 395 ASN A C 1
ATOM 3146 O O . ASN A 1 395 ? 12.397 4.088 -41.749 1.00 87.56 395 ASN A O 1
ATOM 3150 N N . LEU A 1 396 ? 11.385 5.363 -40.205 1.00 86.62 396 LEU A N 1
ATOM 3151 C CA . LEU A 1 396 ? 11.985 4.680 -39.058 1.00 86.62 396 LEU A CA 1
ATOM 3152 C C . LEU A 1 396 ? 11.489 3.230 -38.952 1.00 86.62 396 LEU A C 1
ATOM 3154 O O . LEU A 1 396 ? 12.310 2.330 -38.784 1.00 86.62 396 LEU A O 1
ATOM 3158 N N . ARG A 1 397 ? 10.180 2.982 -39.107 1.00 86.50 397 ARG A N 1
ATOM 3159 C CA . ARG A 1 397 ? 9.623 1.617 -39.094 1.00 86.50 397 ARG A CA 1
ATOM 3160 C C . ARG A 1 397 ? 10.187 0.775 -40.240 1.00 86.50 397 ARG A C 1
ATOM 3162 O O . ARG A 1 397 ? 10.637 -0.343 -40.013 1.00 86.50 397 ARG A O 1
ATOM 3169 N N . TRP A 1 398 ? 10.258 1.340 -41.445 1.00 89.06 398 TRP A N 1
ATOM 3170 C CA . TRP A 1 398 ? 10.834 0.660 -42.605 1.00 89.06 398 TRP A CA 1
ATOM 3171 C C . TRP A 1 398 ? 12.296 0.260 -42.382 1.00 89.06 398 TRP A C 1
ATOM 3173 O O . TRP A 1 398 ? 12.676 -0.878 -42.665 1.00 89.06 398 TRP A O 1
ATOM 3183 N N . PHE A 1 399 ? 13.112 1.168 -41.833 1.00 86.69 399 PHE A N 1
ATOM 3184 C CA . PHE A 1 399 ? 14.517 0.890 -41.527 1.00 86.69 399 PHE A CA 1
ATOM 3185 C C . PHE A 1 399 ? 14.657 -0.188 -40.445 1.00 86.69 399 PHE A C 1
ATOM 3187 O O . PHE A 1 399 ? 15.509 -1.069 -40.558 1.00 86.69 399 PHE A O 1
ATOM 3194 N N . PHE A 1 400 ? 13.806 -0.157 -39.417 1.00 86.75 400 PHE A N 1
ATOM 3195 C CA . PHE A 1 400 ? 13.758 -1.194 -38.386 1.00 86.75 400 PHE A CA 1
ATOM 3196 C C . PHE A 1 400 ? 13.474 -2.582 -38.980 1.00 86.75 400 PHE A C 1
ATOM 3198 O O . PHE A 1 400 ? 14.184 -3.544 -38.683 1.00 86.75 400 PHE A O 1
ATOM 3205 N N . ASP A 1 401 ? 12.508 -2.680 -39.888 1.00 86.56 401 ASP A N 1
ATOM 3206 C CA . ASP A 1 401 ? 12.128 -3.959 -40.486 1.00 86.56 401 ASP A CA 1
ATOM 3207 C C . ASP A 1 401 ? 13.169 -4.489 -41.481 1.00 86.56 401 ASP A C 1
ATOM 3209 O O . ASP A 1 401 ? 13.571 -5.649 -41.404 1.00 86.56 401 ASP A O 1
ATOM 3213 N N . HIS A 1 402 ? 13.687 -3.634 -42.366 1.00 84.81 402 HIS A N 1
ATOM 3214 C CA . HIS A 1 402 ? 14.566 -4.068 -43.458 1.00 84.81 402 HIS A CA 1
ATOM 3215 C C . HIS A 1 402 ? 16.055 -4.096 -43.102 1.00 84.81 402 HIS A C 1
ATOM 3217 O O . HIS A 1 402 ? 16.813 -4.856 -43.706 1.00 84.81 402 HIS A O 1
ATOM 3223 N N . LYS A 1 403 ? 16.512 -3.245 -42.173 1.00 84.06 403 LYS A N 1
ATOM 3224 C CA . LYS A 1 403 ? 17.944 -3.097 -41.839 1.00 84.06 403 LYS A CA 1
ATOM 3225 C C . LYS A 1 403 ? 18.311 -3.639 -40.460 1.00 84.06 403 LYS A C 1
ATOM 3227 O O . LYS A 1 403 ? 19.458 -4.041 -40.278 1.00 84.06 403 LYS A O 1
ATOM 3232 N N . LEU A 1 404 ? 17.362 -3.678 -39.521 1.00 79.69 404 LEU A N 1
ATOM 3233 C CA . LEU A 1 404 ? 17.541 -4.268 -38.184 1.00 79.69 404 LEU A CA 1
ATOM 3234 C C . LEU A 1 404 ? 16.844 -5.635 -38.033 1.00 79.69 404 LEU A C 1
ATOM 3236 O O . LEU A 1 404 ? 16.918 -6.252 -36.971 1.00 79.69 404 LEU A O 1
ATOM 3240 N N . GLY A 1 405 ? 16.182 -6.130 -39.086 1.00 77.44 405 GLY A N 1
ATOM 3241 C CA . GLY A 1 405 ? 15.523 -7.439 -39.093 1.00 77.44 405 GLY A CA 1
ATOM 3242 C C . GLY A 1 405 ? 14.385 -7.549 -38.077 1.00 77.44 405 GLY A C 1
ATOM 3243 O O . GLY A 1 405 ? 14.208 -8.611 -37.478 1.00 77.44 405 GLY A O 1
ATOM 3244 N N . SER A 1 406 ? 13.679 -6.440 -37.830 1.00 80.38 406 SER A N 1
ATOM 3245 C CA . SER A 1 406 ? 12.574 -6.327 -36.870 1.00 80.38 406 SER A CA 1
ATOM 3246 C C . SER A 1 406 ? 12.938 -6.719 -35.428 1.00 80.38 406 SER A C 1
ATOM 3248 O O . SER A 1 406 ? 12.072 -7.115 -34.645 1.00 80.38 406 SER A O 1
ATOM 3250 N N . LYS A 1 407 ? 14.221 -6.615 -35.049 1.00 75.38 407 LYS A N 1
ATOM 3251 C CA . LYS A 1 407 ? 14.697 -6.906 -33.690 1.00 75.38 407 LYS A CA 1
ATOM 3252 C C . LYS A 1 407 ? 15.080 -5.622 -32.953 1.00 75.38 407 LYS A C 1
ATOM 3254 O O . LYS A 1 407 ? 15.924 -4.868 -33.440 1.00 75.38 407 LYS A O 1
ATOM 3259 N N . PRO A 1 408 ? 14.510 -5.358 -31.764 1.00 74.50 408 PRO A N 1
ATOM 3260 C CA . PRO A 1 408 ? 14.949 -4.238 -30.942 1.00 74.50 408 PRO A CA 1
ATOM 3261 C C . PRO A 1 408 ? 16.374 -4.489 -30.426 1.00 74.50 408 PRO A C 1
ATOM 3263 O O . PRO A 1 408 ? 16.678 -5.574 -29.936 1.00 74.50 408 PRO A O 1
ATOM 3266 N N . PHE A 1 409 ? 17.240 -3.477 -30.510 1.00 70.56 409 PHE A N 1
ATOM 3267 C CA . PHE A 1 409 ? 18.625 -3.534 -30.024 1.00 70.56 409 PHE A CA 1
ATOM 3268 C C . PHE A 1 409 ? 18.792 -2.823 -28.674 1.00 70.56 409 PHE A C 1
ATOM 3270 O O . PHE A 1 409 ? 18.014 -1.933 -28.305 1.00 70.56 409 PHE A O 1
ATOM 3277 N N . ARG A 1 410 ? 19.835 -3.195 -27.924 1.00 63.47 410 ARG A N 1
ATOM 3278 C CA . ARG A 1 410 ? 20.135 -2.626 -26.603 1.00 63.47 410 ARG A CA 1
ATOM 3279 C C . ARG A 1 410 ? 21.057 -1.418 -26.714 1.00 63.47 410 ARG A C 1
ATOM 3281 O O . ARG A 1 410 ? 22.016 -1.398 -27.477 1.00 63.47 410 ARG A O 1
ATOM 3288 N N . LEU A 1 411 ? 20.855 -0.424 -25.846 1.00 61.66 411 LEU A N 1
ATOM 3289 C CA . LEU A 1 411 ? 21.756 0.735 -25.786 1.00 61.66 411 LEU A CA 1
ATOM 3290 C C . LEU A 1 411 ? 23.191 0.348 -25.375 1.00 61.66 411 LEU A C 1
ATOM 3292 O O . LEU A 1 411 ? 24.137 1.040 -25.734 1.00 61.66 411 LEU A O 1
ATOM 3296 N N . SER A 1 412 ? 23.349 -0.759 -24.642 1.00 58.19 412 SER A N 1
ATOM 3297 C CA . SER A 1 412 ? 24.646 -1.348 -24.297 1.00 58.19 412 SER A CA 1
ATOM 3298 C C . SER A 1 412 ? 25.335 -2.014 -25.488 1.00 58.19 412 SER A C 1
ATOM 3300 O O . SER A 1 412 ? 26.556 -2.002 -25.544 1.00 58.19 412 SER A O 1
ATOM 3302 N N . GLU A 1 413 ? 24.580 -2.549 -26.453 1.00 61.91 413 GLU A N 1
ATOM 3303 C CA . GLU A 1 413 ? 25.125 -3.165 -27.678 1.00 61.91 413 GLU A CA 1
ATOM 3304 C C . GLU A 1 413 ? 25.718 -2.110 -28.627 1.00 61.91 413 GLU A C 1
ATOM 3306 O O . GLU A 1 413 ? 26.570 -2.412 -29.456 1.00 61.91 413 GLU A O 1
ATOM 3311 N N . LEU A 1 414 ? 25.350 -0.836 -28.449 1.00 64.81 414 LEU A N 1
ATOM 3312 C CA . LEU A 1 414 ? 25.977 0.282 -29.158 1.00 64.81 414 LEU A CA 1
ATOM 3313 C C . LEU A 1 414 ? 27.402 0.566 -28.654 1.00 64.81 414 LEU A C 1
ATOM 3315 O O . LEU A 1 414 ? 28.199 1.146 -29.395 1.00 64.81 414 LEU A O 1
ATOM 3319 N N . ILE A 1 415 ? 27.733 0.175 -27.417 1.00 56.62 415 ILE A N 1
ATOM 3320 C CA . ILE A 1 415 ? 29.045 0.397 -26.798 1.00 56.62 415 ILE A CA 1
ATOM 3321 C C . ILE A 1 415 ? 30.011 -0.665 -27.342 1.00 56.62 415 ILE A C 1
ATOM 3323 O O . ILE A 1 415 ? 30.016 -1.800 -26.883 1.00 56.62 415 ILE A O 1
ATOM 3327 N N . GLY A 1 416 ? 30.811 -0.295 -28.346 1.00 57.47 416 GLY A N 1
ATOM 3328 C CA . GLY A 1 416 ? 31.769 -1.192 -29.016 1.00 57.47 416 GLY A CA 1
ATOM 3329 C C . GLY A 1 416 ? 31.378 -1.616 -30.438 1.00 57.47 416 GLY A C 1
ATOM 3330 O O . GLY A 1 416 ? 32.201 -2.201 -31.132 1.00 57.47 416 GLY A O 1
ATOM 3331 N N . SER A 1 417 ? 30.168 -1.279 -30.897 1.00 62.97 417 SER A N 1
ATOM 3332 C CA . SER A 1 417 ? 29.760 -1.451 -32.304 1.00 62.97 417 SER A CA 1
ATOM 3333 C C . SER A 1 417 ? 30.563 -0.546 -33.251 1.00 62.97 417 SER A C 1
ATOM 3335 O O . SER A 1 417 ? 31.046 0.519 -32.843 1.00 62.97 417 SER A O 1
ATOM 3337 N N . GLU A 1 418 ? 30.680 -0.931 -34.525 1.00 68.38 418 GLU A N 1
ATOM 3338 C CA . GLU A 1 418 ? 31.334 -0.126 -35.567 1.00 68.38 418 GLU A CA 1
ATOM 3339 C C . GLU A 1 418 ? 30.699 1.270 -35.693 1.00 68.38 418 GLU A C 1
ATOM 3341 O O . GLU A 1 418 ? 29.541 1.492 -35.332 1.00 68.38 418 GLU A O 1
ATOM 3346 N N . ALA A 1 419 ? 31.461 2.265 -36.158 1.00 61.50 419 ALA A N 1
ATOM 3347 C CA . ALA A 1 419 ? 30.991 3.654 -36.238 1.00 61.50 419 ALA A CA 1
ATOM 3348 C C . ALA A 1 419 ? 29.774 3.835 -37.169 1.00 61.50 419 ALA A C 1
ATOM 3350 O O . ALA A 1 419 ? 29.001 4.768 -36.968 1.00 61.50 419 ALA A O 1
ATOM 3351 N N . GLN A 1 420 ? 29.588 2.927 -38.133 1.00 67.62 420 GLN A N 1
ATOM 3352 C CA . GLN A 1 420 ? 28.522 2.950 -39.139 1.00 67.62 420 GLN A CA 1
ATOM 3353 C C . GLN A 1 420 ? 27.534 1.775 -39.011 1.00 67.62 420 GLN A C 1
ATOM 3355 O O . GLN A 1 420 ? 26.884 1.410 -39.986 1.00 67.62 420 GLN A O 1
ATOM 3360 N N . SER A 1 421 ? 27.404 1.165 -37.827 1.00 79.12 421 SER A N 1
ATOM 3361 C CA . SER A 1 421 ? 26.441 0.074 -37.644 1.00 79.12 421 SER A CA 1
ATOM 3362 C C . SER A 1 421 ? 24.990 0.558 -37.828 1.00 79.12 421 SER A C 1
ATOM 3364 O O . SER A 1 421 ? 24.653 1.709 -37.515 1.00 79.12 421 SER A O 1
ATOM 3366 N N . ASN A 1 422 ? 24.111 -0.323 -38.315 1.00 80.31 422 ASN A N 1
ATOM 3367 C CA . ASN A 1 422 ? 22.699 0.002 -38.553 1.00 80.31 422 ASN A CA 1
ATOM 3368 C C . ASN A 1 422 ? 21.988 0.478 -37.271 1.00 80.31 422 ASN A C 1
ATOM 3370 O O . ASN A 1 422 ? 21.109 1.335 -37.336 1.00 80.31 422 ASN A O 1
ATOM 3374 N N . GLU A 1 423 ? 22.395 -0.006 -36.096 1.00 80.94 423 GLU A N 1
ATOM 3375 C CA . GLU A 1 423 ? 21.860 0.389 -34.787 1.00 80.94 423 GLU A CA 1
ATOM 3376 C C . GLU A 1 423 ? 22.188 1.849 -34.448 1.00 80.94 423 GLU A C 1
ATOM 3378 O O . GLU A 1 423 ? 21.331 2.588 -33.951 1.00 80.94 423 GLU A O 1
ATOM 3383 N N . LYS A 1 424 ? 23.419 2.298 -34.738 1.00 80.69 424 LYS A N 1
ATOM 3384 C CA . LYS A 1 424 ? 23.819 3.699 -34.539 1.00 80.69 424 LYS A CA 1
ATOM 3385 C C . LYS A 1 424 ? 23.107 4.622 -35.515 1.00 80.69 424 LYS A C 1
ATOM 3387 O O . LYS A 1 424 ? 22.618 5.670 -35.097 1.00 80.69 424 LYS A O 1
ATOM 3392 N N . LEU A 1 425 ? 22.998 4.213 -36.780 1.00 83.62 425 LEU A N 1
ATOM 3393 C CA . LEU A 1 425 ? 22.282 4.975 -37.806 1.00 83.62 425 LEU A CA 1
ATOM 3394 C C . LEU A 1 425 ? 20.802 5.135 -37.445 1.00 83.62 425 LEU A C 1
ATOM 3396 O O . LEU A 1 425 ? 20.272 6.245 -37.496 1.00 83.62 425 LEU A O 1
ATOM 3400 N N . PHE A 1 426 ? 20.158 4.061 -36.987 1.00 85.75 426 PHE A N 1
ATOM 3401 C CA . PHE A 1 426 ? 18.781 4.112 -36.509 1.00 85.75 426 PHE A CA 1
ATOM 3402 C C . PHE A 1 426 ? 18.617 5.032 -35.298 1.00 85.75 426 PHE A C 1
ATOM 3404 O O . PHE A 1 426 ? 17.698 5.851 -35.266 1.00 85.75 426 PHE A O 1
ATOM 3411 N N . ARG A 1 427 ? 19.523 4.956 -34.314 1.00 84.12 427 ARG A N 1
ATOM 3412 C CA . ARG A 1 427 ? 19.487 5.843 -33.144 1.00 84.12 427 ARG A CA 1
ATOM 3413 C C . ARG A 1 427 ? 19.601 7.311 -33.542 1.00 84.12 427 ARG A C 1
ATOM 3415 O O . ARG A 1 427 ? 18.822 8.127 -33.059 1.00 84.12 427 ARG A O 1
ATOM 3422 N N . SER A 1 428 ? 20.550 7.646 -34.406 1.00 82.94 428 SER A N 1
ATOM 3423 C CA . SER A 1 428 ? 20.728 9.020 -34.869 1.00 82.94 428 SER A CA 1
ATOM 3424 C C . SER A 1 428 ? 19.534 9.497 -35.709 1.00 82.94 428 SER A C 1
ATOM 3426 O O . SER A 1 428 ? 19.121 10.645 -35.569 1.00 82.94 428 SER A O 1
ATOM 3428 N N . GLY A 1 429 ? 18.902 8.619 -36.497 1.00 84.56 429 GLY A N 1
ATOM 3429 C CA . GLY A 1 429 ? 17.639 8.916 -37.183 1.00 84.56 429 GLY A CA 1
ATOM 3430 C C . GLY A 1 429 ? 16.485 9.188 -36.210 1.00 84.56 429 GLY A C 1
ATOM 3431 O O . GLY A 1 429 ? 15.733 10.148 -36.379 1.00 84.56 429 GLY A O 1
ATOM 3432 N N . PHE A 1 430 ? 16.382 8.400 -35.138 1.00 86.25 430 PHE A N 1
ATOM 3433 C CA . PHE A 1 430 ? 15.397 8.603 -34.073 1.00 86.25 430 PHE A CA 1
ATOM 3434 C C . PHE A 1 430 ? 15.630 9.903 -33.283 1.00 86.25 430 PHE A C 1
ATOM 3436 O O . PHE A 1 430 ? 14.676 10.604 -32.949 1.00 86.25 430 PHE A O 1
ATOM 3443 N N . GLU A 1 431 ? 16.884 10.261 -32.999 1.00 84.69 431 GLU A N 1
ATOM 3444 C CA . GLU A 1 431 ? 17.236 11.534 -32.353 1.00 84.69 431 GLU A CA 1
ATOM 3445 C C . GLU A 1 431 ? 16.854 12.736 -33.240 1.00 84.69 431 GLU A C 1
ATOM 3447 O O . GLU A 1 431 ? 16.295 13.708 -32.729 1.00 84.69 431 GLU A O 1
ATOM 3452 N N . GLN A 1 432 ? 17.040 12.637 -34.563 1.00 83.88 432 GLN A N 1
ATOM 3453 C CA . GLN A 1 432 ? 16.581 13.651 -35.526 1.00 83.88 432 GLN A CA 1
ATOM 3454 C C . GLN A 1 432 ? 15.049 13.765 -35.578 1.00 83.88 432 GLN A C 1
ATOM 3456 O O . GLN A 1 432 ? 14.519 14.877 -35.562 1.00 83.88 432 GLN A O 1
ATOM 3461 N N . TYR A 1 433 ? 14.326 12.637 -35.568 1.00 85.38 433 TYR A N 1
ATOM 3462 C CA . TYR A 1 433 ? 12.862 12.638 -35.442 1.00 85.38 433 TYR A CA 1
ATOM 3463 C C . TYR A 1 433 ? 12.422 13.364 -34.164 1.00 85.38 433 TYR A C 1
ATOM 3465 O O . TYR A 1 433 ? 11.591 14.267 -34.217 1.00 85.38 433 TYR A O 1
ATOM 3473 N N . ARG A 1 434 ? 13.025 13.038 -33.014 1.00 83.25 434 ARG A N 1
ATOM 3474 C CA . ARG A 1 434 ? 12.697 13.681 -31.730 1.00 83.25 434 ARG A CA 1
ATOM 3475 C C . ARG A 1 434 ? 12.987 15.177 -31.708 1.00 83.25 434 ARG A C 1
ATOM 3477 O O . ARG A 1 434 ? 12.260 15.913 -31.050 1.00 83.25 434 ARG A O 1
ATOM 3484 N N . TRP A 1 435 ? 14.053 15.617 -32.373 1.00 81.00 435 TRP A N 1
ATOM 3485 C CA . TRP A 1 435 ? 14.378 17.037 -32.477 1.00 81.00 435 TRP A CA 1
ATOM 3486 C C . TRP A 1 435 ? 13.356 17.787 -33.340 1.00 81.00 435 TRP A C 1
ATOM 3488 O O . TRP A 1 435 ? 12.945 18.887 -32.984 1.00 81.00 435 TRP A O 1
ATOM 3498 N N . ARG A 1 436 ? 12.902 17.170 -34.437 1.00 78.75 436 ARG A N 1
ATOM 3499 C CA . ARG A 1 436 ? 11.912 17.749 -35.356 1.00 78.75 436 ARG A CA 1
ATOM 3500 C C . ARG A 1 436 ? 10.494 17.779 -34.778 1.00 78.75 436 ARG A C 1
ATOM 3502 O O . ARG A 1 436 ? 9.758 18.724 -35.039 1.00 78.75 436 ARG A O 1
ATOM 3509 N N . TYR A 1 437 ? 10.125 16.762 -34.004 1.00 76.62 437 TYR A N 1
ATOM 3510 C CA . TYR A 1 437 ? 8.810 16.606 -33.377 1.00 76.62 437 TYR A CA 1
ATOM 3511 C C . TYR A 1 437 ? 8.931 16.710 -31.850 1.00 76.62 437 TYR A C 1
ATOM 3513 O O . TYR A 1 437 ? 8.625 15.770 -31.112 1.00 76.62 437 TYR A O 1
ATOM 3521 N N . SER A 1 438 ? 9.422 17.857 -31.366 1.00 64.19 438 SER A N 1
ATOM 3522 C CA . SER A 1 438 ? 9.713 18.087 -29.942 1.00 64.19 438 SER A CA 1
ATOM 3523 C C . SER A 1 438 ? 8.492 17.960 -29.028 1.00 64.19 438 SER A C 1
ATOM 3525 O O . SER A 1 438 ? 8.641 17.585 -27.863 1.00 64.19 438 SER A O 1
ATOM 3527 N N . ASP A 1 439 ? 7.299 18.233 -29.559 1.00 60.94 439 ASP A N 1
ATOM 3528 C CA . ASP A 1 439 ? 6.042 18.233 -28.804 1.00 60.94 439 ASP A CA 1
ATOM 3529 C C . ASP A 1 439 ? 5.569 16.817 -28.435 1.00 60.94 439 ASP A C 1
ATOM 3531 O O . ASP A 1 439 ? 4.865 16.641 -27.443 1.00 60.94 439 ASP A O 1
ATOM 3535 N N . GLU A 1 440 ? 6.004 15.780 -29.163 1.00 62.41 440 GLU A N 1
ATOM 3536 C CA . GLU A 1 440 ? 5.563 14.398 -28.926 1.00 62.41 440 GLU A CA 1
ATOM 3537 C C . GLU A 1 440 ? 6.355 13.670 -27.824 1.00 62.41 440 GLU A C 1
ATOM 3539 O O . GLU A 1 440 ? 5.936 12.597 -27.396 1.00 62.41 440 GLU A O 1
ATOM 3544 N N . GLN A 1 441 ? 7.496 14.214 -27.362 1.00 62.62 441 GLN A N 1
ATOM 3545 C CA . GLN A 1 441 ? 8.404 13.657 -26.330 1.00 62.62 441 GLN A CA 1
ATOM 3546 C C . GLN A 1 441 ? 8.483 12.114 -26.248 1.00 62.62 441 GLN A C 1
ATOM 3548 O O . GLN A 1 441 ? 8.622 11.526 -25.171 1.00 62.62 441 GLN A O 1
ATOM 3553 N N . MET A 1 442 ? 8.438 11.433 -27.393 1.00 71.50 442 MET A N 1
ATOM 3554 C CA . MET A 1 442 ? 8.300 9.983 -27.420 1.00 71.50 442 MET A CA 1
ATOM 3555 C C . MET A 1 442 ? 9.644 9.304 -27.133 1.00 71.50 442 MET A C 1
ATOM 3557 O O . MET A 1 442 ? 10.690 9.649 -27.690 1.00 71.50 442 MET A O 1
ATOM 3561 N N . THR A 1 443 ? 9.633 8.322 -26.236 1.00 74.44 443 THR A N 1
ATOM 3562 C CA . THR A 1 443 ? 10.790 7.465 -25.946 1.00 74.44 443 THR A CA 1
ATOM 3563 C C . THR A 1 443 ? 10.905 6.332 -26.964 1.00 74.44 443 THR A C 1
ATOM 3565 O O . THR A 1 443 ? 9.921 5.942 -27.586 1.00 74.44 443 THR A O 1
ATOM 3568 N N . LEU A 1 444 ? 12.101 5.751 -27.109 1.00 76.69 444 LEU A N 1
ATOM 3569 C CA . LEU A 1 444 ? 12.325 4.641 -28.044 1.00 76.69 444 LEU A CA 1
ATOM 3570 C C . LEU A 1 444 ? 11.408 3.435 -27.751 1.00 76.69 444 LEU A C 1
ATOM 3572 O O . LEU A 1 444 ? 10.884 2.816 -28.668 1.00 76.69 444 LEU A O 1
ATOM 3576 N N . SER A 1 445 ? 11.156 3.153 -26.467 1.00 72.38 445 SER A N 1
ATOM 3577 C CA . SER A 1 445 ? 10.198 2.123 -26.041 1.00 72.38 445 SER A CA 1
ATOM 3578 C C . SER A 1 445 ? 8.782 2.421 -26.533 1.00 72.38 445 SER A C 1
ATOM 3580 O O . SER A 1 445 ? 8.136 1.534 -27.069 1.00 72.38 445 SER A O 1
ATOM 3582 N N . GLN A 1 446 ? 8.317 3.667 -26.389 1.00 76.19 446 GLN A N 1
ATOM 3583 C CA . GLN A 1 446 ? 6.983 4.075 -26.842 1.00 76.19 446 GLN A CA 1
ATOM 3584 C C . GLN A 1 446 ? 6.852 4.027 -28.369 1.00 76.19 446 GLN A C 1
ATOM 3586 O O . GLN A 1 446 ? 5.775 3.726 -28.876 1.00 76.19 446 GLN A O 1
ATOM 3591 N N . LEU A 1 447 ? 7.941 4.280 -29.105 1.00 81.31 447 LEU A N 1
ATOM 3592 C CA . LEU A 1 447 ? 7.963 4.121 -30.558 1.00 81.31 447 LEU A CA 1
ATOM 3593 C C . LEU A 1 447 ? 7.730 2.653 -30.947 1.00 81.31 447 LEU A C 1
ATOM 3595 O O . LEU A 1 447 ? 6.827 2.382 -31.736 1.00 81.31 447 LEU A O 1
ATOM 3599 N N . TYR A 1 448 ? 8.472 1.721 -30.341 1.00 79.69 448 TYR A N 1
ATOM 3600 C CA . TYR A 1 448 ? 8.287 0.281 -30.553 1.00 79.69 448 TYR A CA 1
ATOM 3601 C C . TYR A 1 448 ? 6.902 -0.209 -30.112 1.00 79.69 448 TYR A C 1
ATOM 3603 O O . TYR A 1 448 ? 6.263 -0.959 -30.849 1.00 79.69 448 TYR A O 1
ATOM 3611 N N . ASP A 1 449 ? 6.405 0.266 -28.963 1.00 77.12 449 ASP A N 1
ATOM 3612 C CA . ASP A 1 449 ? 5.041 -0.009 -28.494 1.00 77.12 449 ASP A CA 1
ATOM 3613 C C . ASP A 1 449 ? 4.005 0.441 -29.537 1.00 77.12 449 ASP A C 1
ATOM 3615 O O . ASP A 1 449 ? 3.064 -0.288 -29.833 1.00 77.12 449 ASP A O 1
ATOM 3619 N N . SER A 1 450 ? 4.204 1.614 -30.150 1.00 79.62 450 SER A N 1
ATOM 3620 C CA . SER A 1 450 ? 3.289 2.151 -31.163 1.00 79.62 450 SER A CA 1
ATOM 3621 C C . SER A 1 450 ? 3.292 1.382 -32.486 1.00 79.62 450 SER A C 1
ATOM 3623 O O . SER A 1 450 ? 2.365 1.534 -33.279 1.00 79.62 450 SER A O 1
ATOM 3625 N N . TRP A 1 451 ? 4.331 0.588 -32.741 1.00 79.75 451 TRP A N 1
ATOM 3626 C CA . TRP A 1 451 ? 4.413 -0.306 -33.894 1.00 79.75 451 TRP A CA 1
ATOM 3627 C C . TRP A 1 451 ? 3.933 -1.726 -33.570 1.00 79.75 451 TRP A C 1
ATOM 3629 O O . TRP A 1 451 ? 3.776 -2.522 -34.489 1.00 79.75 451 TRP A O 1
ATOM 3639 N N . GLY A 1 452 ? 3.700 -2.049 -32.293 1.00 76.06 452 GLY A N 1
ATOM 3640 C CA . GLY A 1 452 ? 3.335 -3.398 -31.856 1.00 76.06 452 GLY A CA 1
ATOM 3641 C C . GLY A 1 452 ? 4.508 -4.382 -31.858 1.00 76.06 452 GLY A C 1
ATOM 3642 O O . GLY A 1 452 ? 4.300 -5.576 -32.048 1.00 76.06 452 GLY A O 1
ATOM 3643 N N . VAL A 1 453 ? 5.749 -3.904 -31.693 1.00 78.75 453 VAL A N 1
ATOM 3644 C CA . VAL A 1 453 ? 6.930 -4.786 -31.664 1.00 78.75 453 VAL A CA 1
ATOM 3645 C C . VAL A 1 453 ? 6.873 -5.694 -30.423 1.00 78.75 453 VAL A C 1
ATOM 3647 O O . VAL A 1 453 ? 6.647 -5.181 -29.320 1.00 78.75 453 VAL A O 1
ATOM 3650 N N . PRO A 1 454 ? 7.126 -7.014 -30.546 1.00 72.44 454 PRO A N 1
ATOM 3651 C CA . PRO A 1 454 ? 7.060 -7.927 -29.413 1.00 72.44 454 PRO A CA 1
ATOM 3652 C C . PRO A 1 454 ? 8.154 -7.604 -28.391 1.00 72.44 454 PRO A C 1
ATOM 3654 O O . PRO A 1 454 ? 9.334 -7.499 -28.732 1.00 72.44 454 PRO A O 1
ATOM 3657 N N . ARG A 1 455 ? 7.774 -7.483 -27.119 1.00 77.50 455 ARG A N 1
ATOM 3658 C CA . ARG A 1 455 ? 8.700 -7.303 -25.991 1.00 77.50 455 ARG A CA 1
ATOM 3659 C C . ARG A 1 455 ? 8.199 -8.046 -24.759 1.00 77.50 455 ARG A C 1
ATOM 3661 O O . ARG A 1 455 ? 7.039 -8.441 -24.710 1.00 77.50 455 ARG A O 1
ATOM 3668 N N . ASN A 1 456 ? 9.051 -8.208 -23.748 1.00 77.94 456 ASN A N 1
ATOM 3669 C CA . ASN A 1 456 ? 8.593 -8.719 -22.457 1.00 77.94 456 ASN A CA 1
ATOM 3670 C C . ASN A 1 456 ? 7.812 -7.641 -21.680 1.00 77.94 456 ASN A C 1
ATOM 3672 O O . ASN A 1 456 ? 8.015 -6.436 -21.896 1.00 77.94 456 ASN A O 1
ATOM 3676 N N . PRO A 1 457 ? 6.945 -8.060 -20.740 1.00 83.44 457 PRO A N 1
ATOM 3677 C CA . PRO A 1 457 ? 6.153 -7.143 -19.937 1.00 83.44 457 PRO A CA 1
ATOM 3678 C C . PRO A 1 457 ? 6.982 -6.311 -18.969 1.00 83.44 457 PRO A C 1
ATOM 3680 O O . PRO A 1 457 ? 7.814 -6.827 -18.220 1.00 83.44 457 PRO A O 1
ATOM 3683 N N . TYR A 1 458 ? 6.698 -5.007 -18.948 1.00 84.69 458 TYR A N 1
ATOM 3684 C CA . TYR A 1 458 ? 7.193 -4.094 -17.926 1.00 84.69 458 TYR A CA 1
ATOM 3685 C C . TYR A 1 458 ? 6.241 -4.082 -16.729 1.00 84.69 458 TYR A C 1
ATOM 3687 O O . TYR A 1 458 ? 5.090 -4.508 -16.800 1.00 84.69 458 TYR A O 1
ATOM 3695 N N . ARG A 1 459 ? 6.694 -3.519 -15.606 1.00 84.81 459 ARG A N 1
ATOM 3696 C CA . ARG A 1 459 ? 5.864 -3.392 -14.393 1.00 84.81 459 ARG A CA 1
ATOM 3697 C C . ARG A 1 459 ? 4.571 -2.609 -14.622 1.00 84.81 459 ARG A C 1
ATOM 3699 O O . ARG A 1 459 ? 3.573 -2.900 -13.978 1.00 84.81 459 ARG A O 1
ATOM 3706 N N . GLU A 1 460 ? 4.598 -1.641 -15.536 1.00 84.81 460 GLU A N 1
ATOM 3707 C CA . GLU A 1 460 ? 3.427 -0.853 -15.942 1.00 84.81 460 GLU A CA 1
ATOM 3708 C C . GLU A 1 460 ? 2.346 -1.733 -16.595 1.00 84.81 460 GLU A C 1
ATOM 3710 O O . GLU A 1 460 ? 1.166 -1.467 -16.403 1.00 84.81 460 GLU A O 1
ATOM 3715 N N . ASP A 1 461 ? 2.740 -2.794 -17.308 1.00 85.62 461 ASP A N 1
ATOM 3716 C CA . ASP A 1 461 ? 1.825 -3.709 -18.005 1.00 85.62 461 ASP A CA 1
ATOM 3717 C C . ASP A 1 461 ? 1.218 -4.748 -17.046 1.00 85.62 461 ASP A C 1
ATOM 3719 O O . ASP A 1 461 ? 0.068 -5.153 -17.189 1.00 85.62 461 ASP A O 1
ATOM 3723 N N . ILE A 1 462 ? 1.978 -5.154 -16.023 1.00 89.12 462 ILE A N 1
ATOM 3724 C CA . ILE A 1 462 ? 1.539 -6.112 -14.995 1.00 89.12 462 ILE A CA 1
ATOM 3725 C C . ILE A 1 462 ? 0.659 -5.450 -13.918 1.00 89.12 462 ILE A C 1
ATOM 3727 O O . ILE A 1 462 ? -0.125 -6.127 -13.250 1.00 89.12 462 ILE A O 1
ATOM 3731 N N . PHE A 1 463 ? 0.753 -4.125 -13.755 1.00 90.38 463 PHE A N 1
ATOM 3732 C CA . PHE A 1 463 ? 0.077 -3.373 -12.693 1.00 90.38 463 PHE A CA 1
ATOM 3733 C C . PHE A 1 463 ? -1.438 -3.621 -12.651 1.00 90.38 463 PHE A C 1
ATOM 3735 O O . PHE A 1 463 ? -1.973 -3.910 -11.580 1.00 90.38 463 PHE A O 1
ATOM 3742 N N . ALA A 1 464 ? -2.127 -3.570 -13.796 1.00 91.19 464 ALA A N 1
ATOM 3743 C CA . ALA A 1 464 ? -3.577 -3.758 -13.846 1.00 91.19 464 ALA A CA 1
ATOM 3744 C C . ALA A 1 464 ? -4.004 -5.177 -13.424 1.00 91.19 464 ALA A C 1
ATOM 3746 O O . ALA A 1 464 ? -4.959 -5.329 -12.661 1.00 91.19 464 ALA A O 1
ATOM 3747 N N . PHE A 1 465 ? -3.253 -6.207 -13.833 1.00 91.44 465 PHE A N 1
ATOM 3748 C CA . PHE A 1 465 ? -3.501 -7.600 -13.437 1.00 91.44 465 PHE A CA 1
ATOM 3749 C C . PHE A 1 465 ? -3.345 -7.796 -11.927 1.00 91.44 465 PHE A C 1
ATOM 3751 O O . PHE A 1 465 ? -4.193 -8.422 -11.291 1.00 91.44 465 PHE A O 1
ATOM 3758 N N . TYR A 1 466 ? -2.293 -7.216 -11.341 1.00 91.12 466 TYR A N 1
ATOM 3759 C CA . TYR A 1 466 ? -2.074 -7.232 -9.895 1.00 91.12 466 TYR A CA 1
ATOM 3760 C C . TYR A 1 466 ? -3.225 -6.554 -9.142 1.00 91.12 466 TYR A C 1
ATOM 3762 O O . TYR A 1 466 ? -3.811 -7.141 -8.230 1.00 91.12 466 TYR A O 1
ATOM 3770 N N . MET A 1 467 ? -3.600 -5.341 -9.554 1.00 90.88 467 MET A N 1
ATOM 3771 C CA . MET A 1 467 ? -4.669 -4.585 -8.901 1.00 90.88 467 MET A CA 1
ATOM 3772 C C . MET A 1 467 ? -6.024 -5.284 -9.026 1.00 90.88 467 MET A C 1
ATOM 3774 O O . MET A 1 467 ? -6.763 -5.344 -8.044 1.00 90.88 467 MET A O 1
ATOM 3778 N N . ARG A 1 468 ? -6.326 -5.885 -10.185 1.00 91.81 468 ARG A N 1
ATOM 3779 C CA . ARG A 1 468 ? -7.553 -6.665 -10.387 1.00 91.81 468 ARG A CA 1
ATOM 3780 C C . ARG A 1 468 ? -7.579 -7.926 -9.524 1.00 91.81 468 ARG A C 1
ATOM 3782 O O . ARG A 1 468 ? -8.622 -8.236 -8.954 1.00 91.81 468 ARG A O 1
ATOM 3789 N N . LEU A 1 469 ? -6.449 -8.620 -9.367 1.00 90.81 469 LEU A N 1
ATOM 3790 C CA . LEU A 1 469 ? -6.356 -9.789 -8.489 1.00 90.81 469 LEU A CA 1
ATOM 3791 C C . LEU A 1 469 ? -6.653 -9.408 -7.033 1.00 90.81 469 LEU A C 1
ATOM 3793 O O . LEU A 1 469 ? -7.478 -10.055 -6.387 1.00 90.81 469 LEU A O 1
ATOM 3797 N N . VAL A 1 470 ? -6.048 -8.328 -6.530 1.00 89.50 470 VAL A N 1
ATOM 3798 C CA . VAL A 1 470 ? -6.306 -7.826 -5.168 1.00 89.50 470 VAL A CA 1
ATOM 3799 C C . VAL A 1 470 ? -7.754 -7.346 -5.015 1.00 89.50 470 VAL A C 1
ATOM 3801 O O . VAL A 1 470 ? -8.368 -7.595 -3.980 1.00 89.50 470 VAL A O 1
ATOM 3804 N N . GLN A 1 471 ? -8.328 -6.713 -6.043 1.00 89.75 471 GLN A N 1
ATOM 3805 C CA . GLN A 1 471 ? -9.725 -6.271 -6.047 1.00 89.75 471 GLN A CA 1
ATOM 3806 C C . GLN A 1 471 ? -10.709 -7.440 -5.913 1.00 89.75 471 GLN A C 1
ATOM 3808 O O . GLN A 1 471 ? -11.645 -7.357 -5.126 1.00 89.75 471 GLN A O 1
ATOM 3813 N N . VAL A 1 472 ? -10.498 -8.528 -6.660 1.00 87.19 472 VAL A N 1
ATOM 3814 C CA . VAL A 1 472 ? -11.412 -9.685 -6.685 1.00 87.19 472 VAL A CA 1
ATOM 3815 C C . VAL A 1 472 ? -11.261 -10.567 -5.443 1.00 87.19 472 VAL A C 1
ATOM 3817 O O . VAL A 1 472 ? -12.247 -11.124 -4.960 1.00 87.19 472 VAL A O 1
ATOM 3820 N N . THR A 1 473 ? -10.037 -10.716 -4.934 1.00 82.69 473 THR A N 1
ATOM 3821 C CA . THR A 1 473 ? -9.731 -11.589 -3.786 1.00 82.69 473 THR A CA 1
ATOM 3822 C C . THR A 1 473 ? -9.896 -10.894 -2.438 1.00 82.69 473 THR A C 1
ATOM 3824 O O . THR A 1 473 ? -10.073 -11.563 -1.423 1.00 82.69 473 THR A O 1
ATOM 3827 N N . GLY A 1 474 ? -9.762 -9.565 -2.394 1.00 80.19 474 GLY A N 1
ATOM 3828 C CA . GLY A 1 474 ? -9.669 -8.810 -1.147 1.00 80.19 474 GLY A CA 1
ATOM 3829 C C . GLY A 1 474 ? -8.460 -9.200 -0.289 1.00 80.19 474 GLY A C 1
ATOM 3830 O O . GLY A 1 474 ? -8.452 -8.941 0.916 1.00 80.19 474 GLY A O 1
ATOM 3831 N N . MET A 1 475 ? -7.444 -9.861 -0.850 1.00 80.94 475 MET A N 1
ATOM 3832 C CA . MET A 1 475 ? -6.284 -10.311 -0.083 1.00 80.94 475 MET A CA 1
ATOM 3833 C C . MET A 1 475 ? -5.376 -9.141 0.321 1.00 80.94 475 MET A C 1
ATOM 3835 O O . MET A 1 475 ? -5.475 -8.034 -0.207 1.00 80.94 475 MET A O 1
ATOM 3839 N N . ASN A 1 476 ? -4.483 -9.363 1.288 1.00 79.31 476 ASN A N 1
ATOM 3840 C CA . ASN A 1 476 ? -3.504 -8.339 1.653 1.00 79.31 476 ASN A CA 1
ATOM 3841 C C . ASN A 1 476 ? -2.611 -8.022 0.432 1.00 79.31 476 ASN A C 1
ATOM 3843 O O . ASN A 1 476 ? -2.000 -8.954 -0.095 1.00 79.31 476 ASN A O 1
ATOM 3847 N N . PRO A 1 477 ? -2.473 -6.747 0.011 1.00 81.44 477 PRO A N 1
ATOM 3848 C CA . PRO A 1 477 ? -1.653 -6.374 -1.141 1.00 81.44 477 PRO A CA 1
ATOM 3849 C C . PRO A 1 477 ? -0.216 -6.901 -1.088 1.00 81.44 477 PRO A C 1
ATOM 3851 O O . PRO A 1 477 ? 0.323 -7.267 -2.126 1.00 81.44 477 PRO A O 1
ATOM 3854 N N . MET A 1 478 ? 0.394 -6.970 0.102 1.00 77.88 478 MET A N 1
ATOM 3855 C CA . MET A 1 478 ? 1.743 -7.532 0.254 1.00 77.88 478 MET A CA 1
ATOM 3856 C C . MET A 1 478 ? 1.759 -9.037 -0.014 1.00 77.88 478 MET A C 1
ATOM 3858 O O . MET A 1 478 ? 2.581 -9.507 -0.782 1.00 77.88 478 MET A O 1
ATOM 3862 N N . SER A 1 479 ? 0.796 -9.773 0.540 1.00 81.38 479 SER A N 1
ATOM 3863 C CA . SER A 1 479 ? 0.676 -11.220 0.333 1.00 81.38 479 SER A CA 1
ATOM 3864 C C . SER A 1 479 ? 0.368 -11.588 -1.121 1.00 81.38 479 SER A C 1
ATOM 3866 O O . SER A 1 479 ? 0.811 -12.625 -1.591 1.00 81.38 479 SER A O 1
ATOM 3868 N N . ALA A 1 480 ? -0.355 -10.733 -1.852 1.00 83.69 480 ALA A N 1
ATOM 3869 C CA . ALA A 1 480 ? -0.609 -10.929 -3.280 1.00 83.69 480 ALA A CA 1
ATOM 3870 C C . ALA A 1 480 ? 0.666 -10.868 -4.139 1.00 83.69 480 ALA A C 1
ATOM 3872 O O . ALA A 1 480 ? 0.700 -11.439 -5.224 1.00 83.69 480 ALA A O 1
ATOM 3873 N N . LEU A 1 481 ? 1.699 -10.149 -3.690 1.00 82.31 481 LEU A N 1
ATOM 3874 C CA . LEU A 1 481 ? 2.953 -9.996 -4.436 1.00 82.31 481 LEU A CA 1
ATOM 3875 C C . LEU A 1 481 ? 3.840 -11.236 -4.350 1.00 82.31 481 LEU A C 1
ATOM 3877 O O . LEU A 1 481 ? 4.587 -11.501 -5.290 1.00 82.31 481 LEU A O 1
ATOM 3881 N N . ASP A 1 482 ? 3.722 -11.979 -3.252 1.00 81.44 482 ASP A N 1
ATOM 3882 C CA . ASP A 1 482 ? 4.479 -13.201 -2.982 1.00 81.44 482 ASP A CA 1
ATOM 3883 C C . ASP A 1 482 ? 3.761 -14.455 -3.512 1.00 81.44 482 ASP A C 1
ATOM 3885 O O . ASP A 1 482 ? 4.151 -15.575 -3.198 1.00 81.44 482 ASP A O 1
ATOM 3889 N N . LEU A 1 483 ? 2.695 -14.282 -4.304 1.00 84.75 483 LEU A N 1
ATOM 3890 C CA . LEU A 1 483 ? 2.023 -15.394 -4.969 1.00 84.75 483 LEU A CA 1
ATOM 3891 C C . LEU A 1 483 ? 2.944 -16.042 -5.999 1.00 84.75 483 LEU A C 1
ATOM 3893 O O . LEU A 1 483 ? 3.579 -15.364 -6.812 1.00 84.75 483 LEU A O 1
ATOM 3897 N N . GLU A 1 484 ? 2.933 -17.366 -6.003 1.00 86.88 484 GLU A N 1
ATOM 3898 C CA . GLU A 1 484 ? 3.630 -18.209 -6.961 1.00 86.88 484 GLU A CA 1
ATOM 3899 C C . GLU A 1 484 ? 2.695 -18.666 -8.093 1.00 86.88 484 GLU A C 1
ATOM 3901 O O . GLU A 1 484 ? 1.467 -18.544 -8.035 1.00 86.88 484 GLU A O 1
ATOM 3906 N N . VAL A 1 485 ? 3.286 -19.174 -9.171 1.00 84.19 485 VAL A N 1
ATOM 3907 C CA . VAL A 1 485 ? 2.598 -19.630 -10.394 1.00 84.19 485 VAL A CA 1
ATOM 3908 C C . VAL A 1 485 ? 1.615 -20.786 -10.124 1.00 84.19 485 VAL A C 1
ATOM 3910 O O . VAL A 1 485 ? 0.628 -20.940 -10.850 1.00 84.19 485 VAL A O 1
ATOM 3913 N N . ASP A 1 486 ? 1.858 -21.571 -9.077 1.00 82.88 486 ASP A N 1
ATOM 3914 C CA . ASP A 1 486 ? 1.081 -22.729 -8.617 1.00 82.88 486 ASP A CA 1
ATOM 3915 C C . ASP A 1 486 ? 0.176 -22.424 -7.407 1.00 82.88 486 ASP A C 1
ATOM 3917 O O . ASP A 1 486 ? -0.550 -23.294 -6.930 1.00 82.88 486 ASP A O 1
ATOM 3921 N N . SER A 1 487 ? 0.153 -21.175 -6.933 1.00 84.31 487 SER A N 1
ATOM 3922 C CA . SER A 1 487 ? -0.595 -20.780 -5.732 1.00 84.31 487 SER A CA 1
ATOM 3923 C C . SER A 1 487 ? -2.117 -20.913 -5.865 1.00 84.31 487 SER A C 1
ATOM 3925 O O . SER A 1 487 ? -2.827 -20.886 -4.858 1.00 84.31 487 SER A O 1
ATOM 3927 N N . PHE A 1 488 ? -2.651 -21.032 -7.083 1.00 85.81 488 PHE A N 1
ATOM 3928 C CA . PHE A 1 488 ? -4.078 -21.240 -7.322 1.00 85.81 488 PHE A CA 1
ATOM 3929 C C . PHE A 1 488 ? -4.416 -22.721 -7.459 1.00 85.81 488 PHE A C 1
ATOM 3931 O O . PHE A 1 488 ? -4.020 -23.375 -8.422 1.00 85.81 488 PHE A O 1
ATOM 3938 N N . GLU A 1 489 ? -5.241 -23.215 -6.538 1.00 83.25 489 GLU A N 1
ATOM 3939 C CA . GLU A 1 489 ? -5.841 -24.540 -6.622 1.00 83.25 489 GLU A CA 1
ATOM 3940 C C . GLU A 1 489 ? -7.320 -24.436 -7.016 1.00 83.25 489 GLU A C 1
ATOM 3942 O O . GLU A 1 489 ? -8.129 -23.909 -6.244 1.00 83.25 489 GLU A O 1
ATOM 3947 N N . PRO A 1 490 ? -7.721 -24.996 -8.172 1.00 80.75 490 PRO A N 1
ATOM 3948 C CA . PRO A 1 490 ? -9.123 -25.033 -8.585 1.00 80.75 490 PRO A CA 1
ATOM 3949 C C . PRO A 1 490 ? -10.012 -25.846 -7.635 1.00 80.75 490 PRO A C 1
ATOM 3951 O O . PRO A 1 490 ? -11.195 -25.547 -7.482 1.00 80.75 490 PRO A O 1
ATOM 3954 N N . LYS A 1 491 ? -9.456 -26.893 -7.012 1.00 81.62 491 LYS A N 1
ATOM 3955 C CA . LYS A 1 491 ? -10.146 -27.757 -6.048 1.00 81.62 491 LYS A CA 1
ATOM 3956 C C . LYS A 1 491 ? -9.176 -28.182 -4.952 1.00 81.62 491 LYS A C 1
ATOM 3958 O O . LYS A 1 491 ? -8.322 -29.032 -5.185 1.00 81.62 491 LYS A O 1
ATOM 3963 N N . HIS A 1 492 ? -9.334 -27.621 -3.758 1.00 76.38 492 HIS A N 1
ATOM 3964 C CA . HIS A 1 492 ? -8.543 -28.021 -2.601 1.00 76.38 492 HIS A CA 1
ATOM 3965 C C . HIS A 1 492 ? -8.861 -29.479 -2.200 1.00 76.38 492 HIS A C 1
ATOM 3967 O O . HIS A 1 492 ? -10.045 -29.810 -2.071 1.00 76.38 492 HIS A O 1
ATOM 3973 N N . PRO A 1 493 ? -7.863 -30.342 -1.920 1.00 70.50 493 PRO A N 1
ATOM 3974 C CA . PRO A 1 493 ? -8.084 -31.772 -1.664 1.00 70.50 493 PRO A CA 1
ATOM 3975 C C . PRO A 1 493 ? -9.063 -32.078 -0.521 1.00 70.50 493 PRO A C 1
ATOM 3977 O O . PRO A 1 493 ? -9.811 -33.046 -0.593 1.00 70.50 493 PRO A O 1
ATOM 3980 N N . ALA A 1 494 ? -9.080 -31.248 0.527 1.00 68.25 494 ALA A N 1
ATOM 3981 C CA . ALA A 1 494 ? -9.902 -31.492 1.717 1.00 68.25 494 ALA A CA 1
ATOM 3982 C C . ALA A 1 494 ? -11.322 -30.905 1.650 1.00 68.25 494 ALA A C 1
ATOM 3984 O O . ALA A 1 494 ? -12.212 -31.374 2.349 1.00 68.25 494 ALA A O 1
ATOM 3985 N N . THR A 1 495 ? -11.545 -29.850 0.863 1.00 68.25 495 THR A N 1
ATOM 3986 C CA . THR A 1 495 ? -12.812 -29.090 0.884 1.00 68.25 495 THR A CA 1
ATOM 3987 C C . THR A 1 495 ? -13.483 -29.009 -0.481 1.00 68.25 495 THR A C 1
ATOM 3989 O O . THR A 1 495 ? -14.613 -28.534 -0.565 1.00 68.25 495 THR A O 1
ATOM 3992 N N . LEU A 1 496 ? -12.794 -29.437 -1.547 1.00 73.50 496 LEU A N 1
ATOM 3993 C CA . LEU A 1 496 ? -13.219 -29.373 -2.949 1.00 73.50 496 LEU A CA 1
ATOM 3994 C C . LEU A 1 496 ? -13.563 -27.959 -3.447 1.00 73.50 496 LEU A C 1
ATOM 3996 O O . LEU A 1 496 ? -14.111 -27.802 -4.537 1.00 73.50 496 LEU A O 1
ATOM 4000 N N . LYS A 1 497 ? -13.220 -26.926 -2.670 1.00 71.94 497 LYS A N 1
ATOM 4001 C CA . LYS A 1 497 ? -13.434 -25.518 -3.008 1.00 71.94 497 LYS A CA 1
ATOM 4002 C C . LYS A 1 497 ? -12.175 -24.918 -3.641 1.00 71.94 497 LYS A C 1
ATOM 4004 O O . LYS A 1 497 ? -11.074 -25.327 -3.264 1.00 71.94 497 LYS A O 1
ATOM 4009 N N . PRO A 1 498 ? -12.315 -23.953 -4.565 1.00 80.31 498 PRO A N 1
ATOM 4010 C CA . PRO A 1 498 ? -11.175 -23.237 -5.116 1.00 80.31 498 PRO A CA 1
ATOM 4011 C C . PRO A 1 498 ? -10.540 -22.338 -4.055 1.00 80.31 498 PRO A C 1
ATOM 4013 O O . PRO A 1 498 ? -11.241 -21.692 -3.264 1.00 80.31 498 PRO A O 1
ATOM 4016 N N . CYS A 1 499 ? -9.212 -22.274 -4.044 1.00 79.19 499 CYS A N 1
ATOM 4017 C CA . CYS A 1 499 ? -8.485 -21.443 -3.096 1.00 79.19 499 CYS A CA 1
ATOM 4018 C C . CYS A 1 499 ? -7.141 -20.939 -3.623 1.00 79.19 499 CYS A C 1
ATOM 4020 O O . CYS A 1 499 ? -6.520 -21.556 -4.487 1.00 79.19 499 CYS A O 1
ATOM 4022 N N . LEU A 1 500 ? -6.679 -19.829 -3.045 1.00 82.06 500 LEU A N 1
ATOM 4023 C CA . LEU A 1 500 ? -5.300 -19.362 -3.173 1.00 82.06 500 LEU A CA 1
ATOM 4024 C C . LEU A 1 500 ? -4.514 -19.750 -1.921 1.00 82.06 500 LEU A C 1
ATOM 4026 O O . LEU A 1 500 ? -4.933 -19.418 -0.807 1.00 82.06 500 LEU A O 1
ATOM 4030 N N . ARG A 1 501 ? -3.378 -20.418 -2.118 1.00 79.88 501 ARG A N 1
ATOM 4031 C CA . ARG A 1 501 ? -2.391 -20.720 -1.081 1.00 79.88 501 ARG A CA 1
ATOM 4032 C C . ARG A 1 501 ? -1.291 -19.673 -1.143 1.00 79.88 501 ARG A C 1
ATOM 4034 O O . ARG A 1 501 ? -0.751 -19.420 -2.211 1.00 79.88 501 ARG A O 1
ATOM 4041 N N . TYR A 1 502 ? -0.971 -19.053 -0.016 1.00 75.44 502 TYR A N 1
ATOM 4042 C CA . TYR A 1 502 ? 0.130 -18.094 0.040 1.00 75.44 502 TYR A CA 1
ATOM 4043 C C . TYR A 1 502 ? 0.820 -18.111 1.399 1.00 75.44 502 TYR A C 1
ATOM 4045 O O . TYR A 1 502 ? 0.242 -18.492 2.425 1.00 75.44 502 TYR A O 1
ATOM 4053 N N . TRP A 1 503 ? 2.072 -17.664 1.398 1.00 67.12 503 TRP A N 1
ATOM 4054 C CA . TRP A 1 503 ? 2.887 -17.554 2.596 1.00 67.12 503 TRP A CA 1
ATOM 4055 C C . TRP A 1 503 ? 2.738 -16.191 3.259 1.00 67.12 503 TRP A C 1
ATOM 4057 O O . TRP A 1 503 ? 2.630 -15.149 2.611 1.00 67.12 503 TRP A O 1
ATOM 4067 N N . LYS A 1 504 ? 2.737 -16.193 4.591 1.00 60.88 504 LYS A N 1
ATOM 4068 C CA . LYS A 1 504 ? 2.718 -14.967 5.384 1.00 60.88 504 LYS A CA 1
ATOM 4069 C C . LYS A 1 504 ? 3.668 -15.097 6.555 1.00 60.88 504 LYS A C 1
ATOM 4071 O O . LYS A 1 504 ? 3.378 -15.799 7.523 1.00 60.88 504 LYS A O 1
ATOM 4076 N N . GLU A 1 505 ? 4.771 -14.363 6.493 1.00 53.47 505 GLU A N 1
ATOM 4077 C CA . GLU A 1 505 ? 5.686 -14.246 7.621 1.00 53.47 505 GLU A CA 1
ATOM 4078 C C . GLU A 1 505 ? 4.952 -13.623 8.811 1.00 53.47 505 GLU A C 1
ATOM 4080 O O . GLU A 1 505 ? 4.557 -12.452 8.805 1.00 53.47 505 GLU A O 1
ATOM 4085 N N . ARG A 1 506 ? 4.733 -14.415 9.863 1.00 44.62 506 ARG A N 1
ATOM 4086 C CA . ARG A 1 506 ? 4.256 -13.876 11.132 1.00 44.62 506 ARG A CA 1
ATOM 4087 C C . ARG A 1 506 ? 5.463 -13.415 11.923 1.00 44.62 506 ARG A C 1
ATOM 4089 O O . ARG A 1 506 ? 6.292 -14.217 12.336 1.00 44.62 506 ARG A O 1
ATOM 4096 N N . SER A 1 507 ? 5.524 -12.115 12.194 1.00 38.00 507 SER A N 1
ATOM 4097 C CA . SER A 1 507 ? 6.476 -11.528 13.133 1.00 38.00 507 SER A CA 1
ATOM 4098 C C . SER A 1 507 ? 6.109 -11.905 14.577 1.00 38.00 507 SER A C 1
ATOM 4100 O O . SER A 1 507 ? 5.746 -11.053 15.388 1.00 38.00 507 SER A O 1
ATOM 4102 N N . SER A 1 508 ? 6.144 -13.190 14.916 1.00 30.22 508 SER A N 1
ATOM 4103 C CA . SER A 1 508 ? 6.245 -13.636 16.300 1.00 30.22 508 SER A CA 1
ATOM 4104 C C . SER A 1 508 ? 7.698 -14.009 16.523 1.00 30.22 508 SER A C 1
ATOM 4106 O O . SER A 1 508 ? 8.167 -14.998 15.974 1.00 30.22 508 SER A O 1
ATOM 4108 N N . GLY A 1 509 ? 8.422 -13.199 17.296 1.00 38.94 509 GLY A N 1
ATOM 4109 C CA . GLY A 1 509 ? 9.845 -13.378 17.600 1.00 38.94 509 GLY A CA 1
ATOM 4110 C C . GLY A 1 509 ? 10.191 -14.622 18.431 1.00 38.94 509 GLY A C 1
ATOM 4111 O O . GLY A 1 509 ? 10.999 -14.520 19.347 1.00 38.94 509 GLY A O 1
ATOM 4112 N N . ALA A 1 510 ? 9.591 -15.781 18.159 1.00 33.22 510 ALA A N 1
ATOM 4113 C CA . ALA A 1 510 ? 10.002 -17.067 18.699 1.00 33.22 510 ALA A CA 1
ATOM 4114 C C . ALA A 1 510 ? 9.458 -18.237 17.856 1.00 33.22 510 ALA A C 1
ATOM 4116 O O . ALA A 1 510 ? 8.247 -18.338 17.663 1.00 33.22 510 ALA A O 1
ATOM 4117 N N . LYS A 1 511 ? 10.381 -19.159 17.536 1.00 34.66 511 LYS A N 1
ATOM 4118 C CA . LYS A 1 511 ? 10.250 -20.534 17.006 1.00 34.66 511 LYS A CA 1
ATOM 4119 C C . LYS A 1 511 ? 10.257 -20.706 15.482 1.00 34.66 511 LYS A C 1
ATOM 4121 O O . LYS A 1 511 ? 9.252 -20.493 14.817 1.00 34.66 511 LYS A O 1
ATOM 4126 N N . GLU A 1 512 ? 11.377 -21.238 14.984 1.00 32.75 512 GLU A N 1
ATOM 4127 C CA . GLU A 1 512 ? 11.377 -22.165 13.848 1.00 32.75 512 GLU A CA 1
ATOM 4128 C C . GLU A 1 512 ? 10.426 -23.326 14.175 1.00 32.75 512 GLU A C 1
ATOM 4130 O O . GLU A 1 512 ? 10.571 -23.993 15.204 1.00 32.75 512 GLU A O 1
ATOM 4135 N N . MET A 1 513 ? 9.427 -23.554 13.326 1.00 36.56 513 MET A N 1
ATOM 4136 C CA . MET A 1 513 ? 8.720 -24.829 13.271 1.00 36.56 513 MET A CA 1
ATOM 4137 C C . MET A 1 513 ? 9.169 -25.525 11.993 1.00 36.56 513 MET A C 1
ATOM 4139 O O . MET A 1 513 ? 8.859 -25.060 10.906 1.00 36.56 513 MET A O 1
ATOM 4143 N N . HIS A 1 514 ? 9.889 -26.638 12.130 1.00 39.94 514 HIS A N 1
ATOM 4144 C CA . HIS A 1 514 ? 10.395 -27.466 11.026 1.00 39.94 514 HIS A CA 1
ATOM 4145 C C . HIS A 1 514 ? 9.296 -28.276 10.301 1.00 39.94 514 HIS A C 1
ATOM 4147 O O . HIS A 1 514 ? 9.543 -29.390 9.850 1.00 39.94 514 HIS A O 1
ATOM 4153 N N . LEU A 1 515 ? 8.066 -27.763 10.228 1.00 38.44 515 LEU A N 1
ATOM 4154 C CA . LEU A 1 515 ? 6.960 -28.403 9.516 1.00 38.44 515 LEU A CA 1
ATOM 4155 C C . LEU A 1 515 ? 6.230 -27.353 8.671 1.00 38.44 515 LEU A C 1
ATOM 4157 O O . LEU A 1 515 ? 5.260 -26.745 9.123 1.00 38.44 515 LEU A O 1
ATOM 4161 N N . ASP A 1 516 ? 6.683 -27.203 7.426 1.00 44.72 516 ASP A N 1
ATOM 4162 C CA . ASP A 1 516 ? 6.128 -26.315 6.385 1.00 44.72 516 ASP A CA 1
ATOM 4163 C C . ASP A 1 516 ? 4.669 -26.629 5.993 1.00 44.72 516 ASP A C 1
ATOM 4165 O O . ASP A 1 516 ? 4.035 -25.890 5.246 1.00 44.72 516 ASP A O 1
ATOM 4169 N N . ILE A 1 517 ? 4.101 -27.720 6.514 1.00 41.59 517 ILE A N 1
ATOM 4170 C CA . ILE A 1 517 ? 2.758 -28.213 6.176 1.00 41.59 517 ILE A CA 1
ATOM 4171 C C . ILE A 1 517 ? 1.645 -27.372 6.844 1.00 41.59 517 ILE A C 1
ATOM 4173 O O . ILE A 1 517 ? 0.502 -27.396 6.394 1.00 41.59 517 ILE A O 1
ATOM 4177 N N . PHE A 1 518 ? 1.948 -26.598 7.896 1.00 40.75 518 PHE A N 1
ATOM 4178 C CA . PHE A 1 518 ? 0.941 -25.884 8.706 1.00 40.75 518 PHE A CA 1
ATOM 4179 C C . PHE A 1 518 ? 0.924 -24.351 8.541 1.00 40.75 518 PHE A C 1
ATOM 4181 O O . PHE A 1 518 ? 0.202 -23.668 9.270 1.00 40.75 518 PHE A O 1
ATOM 4188 N N . SER A 1 519 ? 1.701 -23.790 7.611 1.00 46.94 519 SER A N 1
ATOM 4189 C CA . SER A 1 519 ? 1.970 -22.341 7.532 1.00 46.94 519 SER A CA 1
ATOM 4190 C C . SER A 1 519 ? 1.439 -21.623 6.285 1.00 46.94 519 SER A C 1
ATOM 4192 O O . SER A 1 519 ? 1.524 -20.394 6.230 1.00 46.94 519 SER A O 1
ATOM 4194 N N . SER A 1 520 ? 0.835 -22.325 5.321 1.00 52.25 520 SER A N 1
ATOM 4195 C CA . SER A 1 520 ? 0.147 -21.677 4.195 1.00 52.25 520 SER A CA 1
ATOM 4196 C C . SER A 1 520 ? -1.228 -21.153 4.629 1.00 52.25 520 SER A C 1
ATOM 4198 O O . SER A 1 520 ? -2.092 -21.936 5.034 1.00 52.25 520 SER A O 1
ATOM 4200 N N . GLU A 1 521 ? -1.462 -19.840 4.530 1.00 62.38 521 GLU A N 1
ATOM 4201 C CA . GLU A 1 521 ? -2.815 -19.290 4.670 1.00 62.38 521 GLU A CA 1
ATOM 4202 C C . GLU A 1 521 ? -3.619 -19.616 3.398 1.00 62.38 521 GLU A C 1
ATOM 4204 O O . GLU A 1 521 ? -3.100 -19.546 2.282 1.00 62.38 521 GLU A O 1
ATOM 4209 N N . ILE A 1 522 ? -4.892 -19.985 3.570 1.00 61.38 522 ILE A N 1
ATOM 4210 C CA . ILE A 1 522 ? -5.804 -20.325 2.472 1.00 61.38 522 ILE A CA 1
ATOM 4211 C C . ILE A 1 522 ? -6.857 -19.224 2.363 1.00 61.38 522 ILE A C 1
ATOM 4213 O O . ILE A 1 522 ? -7.593 -18.970 3.317 1.00 61.38 522 ILE A O 1
ATOM 4217 N N . THR A 1 523 ? -6.953 -18.580 1.198 1.00 66.75 523 THR A N 1
ATOM 4218 C CA . THR A 1 523 ? -8.106 -17.727 0.861 1.00 66.75 523 THR A CA 1
ATOM 4219 C C . THR A 1 523 ? -9.105 -18.532 0.047 1.00 66.75 523 THR A C 1
ATOM 4221 O O . THR A 1 523 ? -8.803 -18.951 -1.071 1.00 66.75 523 THR A O 1
ATOM 4224 N N . TRP A 1 524 ? -10.293 -18.746 0.612 1.00 70.56 524 TRP A N 1
ATOM 4225 C CA . TRP A 1 524 ? -11.405 -19.410 -0.064 1.00 70.56 524 TRP A CA 1
ATOM 4226 C C . TRP A 1 524 ? -12.044 -18.491 -1.102 1.00 70.56 524 TRP A C 1
ATOM 4228 O O . TRP A 1 524 ? -12.240 -17.303 -0.849 1.00 70.56 524 TRP A O 1
ATOM 4238 N N . LEU A 1 525 ? -12.392 -19.054 -2.258 1.00 72.06 525 LEU A N 1
ATOM 4239 C CA . LEU A 1 525 ? -12.974 -18.318 -3.375 1.00 72.06 525 LEU A CA 1
ATOM 4240 C C . LEU A 1 525 ? -14.366 -18.861 -3.715 1.00 72.06 525 LEU A C 1
ATOM 4242 O O . LEU A 1 525 ? -14.631 -20.059 -3.608 1.00 72.06 525 LEU A O 1
ATOM 4246 N N . SER A 1 526 ? -15.257 -17.981 -4.169 1.00 73.88 526 SER A N 1
ATOM 4247 C CA . SER A 1 526 ? -16.482 -18.397 -4.863 1.00 73.88 526 SER A CA 1
ATOM 4248 C C . SER A 1 526 ? -16.163 -18.917 -6.271 1.00 73.88 526 SER A C 1
ATOM 4250 O O . SER A 1 526 ? -15.101 -18.630 -6.828 1.00 73.88 526 SER A O 1
ATOM 4252 N N . ALA A 1 527 ? -17.094 -19.650 -6.888 1.00 73.69 527 ALA A N 1
ATOM 4253 C CA . ALA A 1 527 ? -16.915 -20.167 -8.248 1.00 73.69 527 ALA A CA 1
ATOM 4254 C C . ALA A 1 527 ? -16.691 -19.046 -9.287 1.00 73.69 527 ALA A C 1
ATOM 4256 O O . ALA A 1 527 ? -15.845 -19.177 -10.172 1.00 73.69 527 ALA A O 1
ATOM 4257 N N . SER A 1 528 ? -17.392 -17.914 -9.146 1.00 76.25 528 SER A N 1
ATOM 4258 C CA . SER A 1 528 ? -17.238 -16.754 -10.034 1.00 76.25 528 SER A CA 1
ATOM 4259 C C . SER A 1 528 ? -15.886 -16.056 -9.852 1.00 76.25 528 SER A C 1
ATOM 4261 O O . SER A 1 528 ? -15.247 -15.689 -10.839 1.00 76.25 528 SER A O 1
ATOM 4263 N N . GLN A 1 529 ? -15.408 -15.920 -8.610 1.00 81.25 529 GLN A N 1
ATOM 4264 C CA . GLN A 1 529 ? -14.065 -15.405 -8.325 1.00 81.25 529 GLN A CA 1
ATOM 4265 C C . GLN A 1 529 ? -12.984 -16.341 -8.865 1.00 81.25 529 GLN A C 1
ATOM 4267 O O . GLN A 1 529 ? -12.036 -15.870 -9.486 1.00 81.25 529 GLN A O 1
ATOM 4272 N N . ALA A 1 530 ? -13.138 -17.653 -8.680 1.00 82.62 530 ALA A N 1
ATOM 4273 C CA . ALA A 1 530 ? -12.180 -18.650 -9.145 1.00 82.62 530 ALA A CA 1
ATOM 4274 C C . ALA A 1 530 ? -12.001 -18.614 -10.668 1.00 82.62 530 ALA A C 1
ATOM 4276 O O . ALA A 1 530 ? -10.868 -18.641 -11.140 1.00 82.62 530 ALA A O 1
ATOM 4277 N N . SER A 1 531 ? -13.091 -18.462 -11.430 1.00 85.19 531 SER A N 1
ATOM 4278 C CA . SER A 1 531 ? -13.017 -18.305 -12.888 1.00 85.19 531 SER A CA 1
ATOM 4279 C C . SER A 1 531 ? -12.211 -17.064 -13.288 1.00 85.19 531 SER A C 1
ATOM 4281 O O . SER A 1 531 ? -11.305 -17.158 -14.113 1.00 85.19 531 SER A O 1
ATOM 4283 N N . LYS A 1 532 ? -12.493 -15.907 -12.667 1.00 86.69 532 LYS A N 1
ATOM 4284 C CA . LYS A 1 532 ? -11.783 -14.645 -12.949 1.00 86.69 532 LYS A CA 1
ATOM 4285 C C . LYS A 1 532 ? -10.307 -14.714 -12.557 1.00 86.69 532 LYS A C 1
ATOM 4287 O O . LYS A 1 532 ? -9.448 -14.215 -13.274 1.00 86.69 532 LYS A O 1
ATOM 4292 N N . ILE A 1 533 ? -10.002 -15.328 -11.417 1.00 87.00 533 ILE A N 1
ATOM 4293 C CA . ILE A 1 533 ? -8.630 -15.473 -10.917 1.00 87.00 533 ILE A CA 1
ATOM 4294 C C . ILE A 1 533 ? -7.836 -16.426 -11.804 1.00 87.00 533 ILE A C 1
ATOM 4296 O O . ILE A 1 533 ? -6.707 -16.105 -12.161 1.00 87.00 533 ILE A O 1
ATOM 4300 N N . SER A 1 534 ? -8.435 -17.546 -12.214 1.00 88.06 534 SER A N 1
ATOM 4301 C CA . SER A 1 534 ? -7.821 -18.466 -13.171 1.00 88.06 534 SER A CA 1
ATOM 4302 C C . SER A 1 534 ? -7.474 -17.747 -14.474 1.00 88.06 534 SER A C 1
ATOM 4304 O O . SER A 1 534 ? -6.360 -17.884 -14.964 1.00 88.06 534 SER A O 1
ATOM 4306 N N . GLU A 1 535 ? -8.386 -16.931 -15.009 1.00 89.44 535 GLU A N 1
ATOM 4307 C CA . GLU A 1 535 ? -8.140 -16.138 -16.219 1.00 89.44 535 GLU A CA 1
ATOM 4308 C C . GLU A 1 535 ? -6.981 -15.144 -16.035 1.00 89.44 535 GLU A C 1
ATOM 4310 O O . GLU A 1 535 ? -6.105 -15.050 -16.895 1.00 89.44 535 GLU A O 1
ATOM 4315 N N . ILE A 1 536 ? -6.938 -14.424 -14.908 1.00 89.94 536 ILE A N 1
ATOM 4316 C CA . ILE A 1 536 ? -5.854 -13.478 -14.597 1.00 89.94 536 ILE A CA 1
ATOM 4317 C C . ILE A 1 536 ? -4.511 -14.204 -14.505 1.00 89.94 536 ILE A C 1
ATOM 4319 O O . ILE A 1 536 ? -3.536 -13.757 -15.106 1.00 89.94 536 ILE A O 1
ATOM 4323 N N . ILE A 1 537 ? -4.456 -15.317 -13.773 1.00 89.12 537 ILE A N 1
ATOM 4324 C CA . ILE A 1 537 ? -3.226 -16.082 -13.555 1.00 89.12 537 ILE A CA 1
ATOM 4325 C C . ILE A 1 537 ? -2.713 -16.661 -14.873 1.00 89.12 537 ILE A C 1
ATOM 4327 O O . ILE A 1 537 ? -1.536 -16.490 -15.183 1.00 89.12 537 ILE A O 1
ATOM 4331 N N . GLU A 1 538 ? -3.576 -17.275 -15.683 1.00 90.50 538 GLU A N 1
ATOM 4332 C CA . GLU A 1 538 ? -3.179 -17.836 -16.978 1.00 90.50 538 GLU A CA 1
ATOM 4333 C C . GLU A 1 538 ? -2.726 -16.750 -17.964 1.00 90.50 538 GLU A C 1
ATOM 4335 O O . GLU A 1 538 ? -1.707 -16.917 -18.639 1.00 90.50 538 GLU A O 1
ATOM 4340 N N . ARG A 1 539 ? -3.389 -15.584 -17.990 1.00 90.00 539 ARG A N 1
ATOM 4341 C CA . ARG A 1 539 ? -2.918 -14.442 -18.791 1.00 90.00 539 ARG A CA 1
ATOM 4342 C C . ARG A 1 539 ? -1.559 -13.938 -18.329 1.00 90.00 539 ARG A C 1
ATOM 4344 O O . ARG A 1 539 ? -0.685 -13.715 -19.162 1.00 90.00 539 ARG A O 1
ATOM 4351 N N . VAL A 1 540 ? -1.350 -13.781 -17.021 1.00 90.25 540 VAL A N 1
ATOM 4352 C CA . VAL A 1 540 ? -0.050 -13.353 -16.486 1.00 90.25 540 VAL A CA 1
ATOM 4353 C C . VAL A 1 540 ? 1.023 -14.379 -16.840 1.00 90.25 540 VAL A C 1
ATOM 4355 O O . VAL A 1 540 ? 2.073 -13.977 -17.340 1.00 90.25 540 VAL A O 1
ATOM 4358 N N . LYS A 1 541 ? 0.760 -15.684 -16.672 1.00 89.06 541 LYS A N 1
ATOM 4359 C CA . LYS A 1 541 ? 1.674 -16.767 -17.076 1.00 89.06 541 LYS A CA 1
ATOM 4360 C C . LYS A 1 541 ? 2.057 -16.661 -18.549 1.00 89.06 541 LYS A C 1
ATOM 4362 O O . LYS A 1 541 ? 3.247 -16.680 -18.849 1.00 89.06 541 LYS A O 1
ATOM 4367 N N . ALA A 1 542 ? 1.077 -16.482 -19.435 1.00 87.62 542 ALA A N 1
ATOM 4368 C CA . ALA A 1 542 ? 1.306 -16.324 -20.868 1.00 87.62 542 ALA A CA 1
ATOM 4369 C C . ALA A 1 542 ? 2.166 -15.088 -21.186 1.00 87.62 542 ALA A C 1
ATOM 4371 O O . ALA A 1 542 ? 3.162 -15.208 -21.897 1.00 87.62 542 ALA A O 1
ATOM 4372 N N . LEU A 1 543 ? 1.852 -13.929 -20.595 1.00 86.31 543 LEU A N 1
ATOM 4373 C CA . LEU A 1 543 ? 2.599 -12.677 -20.799 1.00 86.31 543 LEU A CA 1
ATOM 4374 C C . LEU A 1 543 ? 4.060 -12.778 -20.351 1.00 86.31 5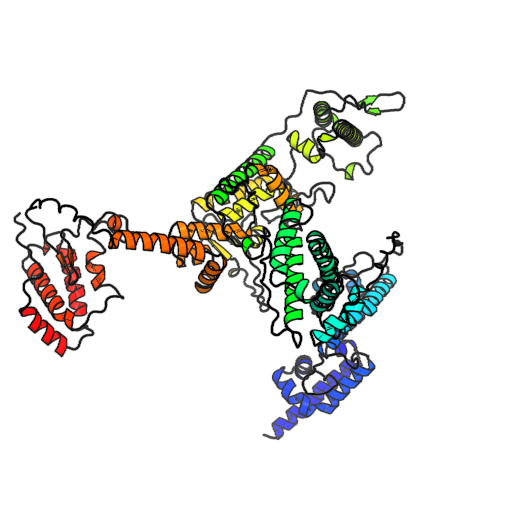43 LEU A C 1
ATOM 4376 O O . LEU A 1 543 ? 4.953 -12.195 -20.958 1.00 86.31 543 LEU A O 1
ATOM 4380 N N . THR A 1 544 ? 4.312 -13.509 -19.268 1.00 87.19 544 THR A N 1
ATOM 4381 C CA . THR A 1 544 ? 5.643 -13.615 -18.655 1.00 87.19 544 THR A CA 1
ATOM 4382 C C . THR A 1 544 ? 6.376 -14.908 -19.031 1.00 87.19 544 THR A C 1
ATOM 4384 O O . THR A 1 544 ? 7.458 -15.159 -18.507 1.00 87.19 544 THR A O 1
ATOM 4387 N N . LYS A 1 545 ? 5.839 -15.712 -19.963 1.00 85.19 545 LYS A N 1
ATOM 4388 C CA . LYS A 1 545 ? 6.408 -17.004 -20.386 1.00 85.19 545 LYS A CA 1
ATOM 4389 C C . LYS A 1 545 ? 7.842 -16.872 -20.902 1.00 85.19 545 LYS A C 1
ATOM 4391 O O . LYS A 1 545 ? 8.747 -17.456 -20.320 1.00 85.19 545 LYS A O 1
ATOM 4396 N N . ASN A 1 546 ? 8.060 -16.018 -21.904 1.00 81.00 546 ASN A N 1
ATOM 4397 C CA . ASN A 1 546 ? 9.385 -15.800 -22.504 1.00 81.00 546 ASN A CA 1
ATOM 4398 C C . ASN A 1 546 ? 10.428 -15.348 -21.469 1.00 81.00 546 ASN A C 1
ATOM 4400 O O . ASN A 1 546 ? 11.598 -15.715 -21.539 1.00 81.00 546 ASN A O 1
ATOM 4404 N N . LEU A 1 547 ? 9.988 -14.569 -20.479 1.00 81.38 547 LEU A N 1
ATOM 4405 C CA . LEU A 1 547 ? 10.837 -14.084 -19.402 1.00 81.38 547 LEU A CA 1
ATOM 4406 C C . LEU A 1 547 ? 11.200 -15.209 -18.416 1.00 81.38 547 LEU A C 1
ATOM 4408 O O . LEU A 1 547 ? 12.353 -15.293 -18.002 1.00 81.38 547 LEU A O 1
ATOM 4412 N N . ARG A 1 548 ? 10.259 -16.102 -18.078 1.00 83.44 548 ARG A N 1
ATOM 4413 C CA . ARG A 1 548 ? 10.527 -17.277 -17.225 1.00 83.44 548 ARG A CA 1
ATOM 4414 C C . ARG A 1 548 ? 11.422 -18.302 -17.903 1.00 83.44 548 ARG A C 1
ATOM 4416 O O . ARG A 1 548 ? 12.334 -18.808 -17.256 1.00 83.44 548 ARG A O 1
ATOM 4423 N N . ASP A 1 549 ? 11.192 -18.561 -19.187 1.00 84.25 549 ASP A N 1
ATOM 4424 C CA . ASP A 1 549 ? 11.974 -19.520 -19.973 1.00 84.25 549 ASP A CA 1
ATOM 4425 C C . ASP A 1 549 ? 13.444 -19.073 -20.096 1.00 84.25 549 ASP A C 1
ATOM 4427 O O . ASP A 1 549 ? 14.345 -19.900 -20.199 1.00 84.25 549 ASP A O 1
ATOM 4431 N N . SER A 1 550 ? 13.703 -17.761 -20.021 1.00 78.38 550 SER A N 1
ATOM 4432 C CA . SER A 1 550 ? 15.060 -17.200 -20.038 1.00 78.38 550 SER A CA 1
ATOM 4433 C C . SER A 1 550 ? 15.834 -17.334 -18.714 1.00 78.38 550 SER A C 1
ATOM 4435 O O . SER A 1 550 ? 17.040 -17.084 -18.690 1.00 78.38 550 SER A O 1
ATOM 4437 N N . LEU A 1 551 ? 15.170 -17.708 -17.611 1.00 80.94 551 LEU A N 1
ATOM 4438 C CA . LEU A 1 551 ? 15.774 -17.790 -16.278 1.00 80.94 551 LEU A CA 1
ATOM 4439 C C . LEU A 1 551 ? 16.235 -19.219 -15.919 1.00 80.94 551 LEU A C 1
ATOM 4441 O O . LEU A 1 551 ? 15.523 -20.187 -16.213 1.00 80.94 551 LEU A O 1
ATOM 4445 N N . PRO A 1 552 ? 17.363 -19.367 -15.190 1.00 78.75 552 PRO A N 1
ATOM 4446 C CA . PRO A 1 552 ? 17.766 -20.642 -14.588 1.00 78.75 552 PRO A CA 1
ATOM 4447 C C . PRO A 1 552 ? 16.673 -21.240 -13.683 1.00 78.75 552 PRO A C 1
ATOM 4449 O O . PRO A 1 552 ? 15.919 -20.493 -13.063 1.00 78.75 552 PRO A O 1
ATOM 4452 N N . GLU A 1 553 ? 16.599 -22.575 -13.585 1.00 74.12 553 GLU A N 1
ATOM 4453 C CA . GLU A 1 553 ? 15.661 -23.305 -12.700 1.00 74.12 553 GLU A CA 1
ATOM 4454 C C . GLU A 1 553 ? 15.707 -22.807 -11.245 1.00 74.12 553 GLU A C 1
ATOM 4456 O O . GLU A 1 553 ? 14.660 -22.514 -10.678 1.00 74.12 553 GLU A O 1
ATOM 4461 N N . ASP A 1 554 ? 16.899 -22.573 -10.691 1.00 72.88 554 ASP A N 1
ATOM 4462 C CA . ASP A 1 554 ? 17.086 -22.172 -9.285 1.00 72.88 554 ASP A CA 1
ATOM 4463 C C . ASP A 1 554 ? 16.946 -20.655 -9.028 1.00 72.88 554 ASP A C 1
ATOM 4465 O O . ASP A 1 554 ? 17.357 -20.142 -7.985 1.00 72.88 554 ASP A O 1
ATOM 4469 N N . HIS A 1 555 ? 16.428 -19.880 -9.985 1.00 76.62 555 HIS A N 1
ATOM 4470 C CA . HIS A 1 555 ? 16.370 -18.425 -9.848 1.00 76.62 555 HIS A CA 1
ATOM 4471 C C . HIS A 1 555 ? 15.221 -17.978 -8.920 1.00 76.62 555 HIS A C 1
ATOM 4473 O O . HIS A 1 555 ? 14.053 -18.228 -9.211 1.00 76.62 555 HIS A O 1
ATOM 4479 N N . GLU A 1 556 ? 15.528 -17.187 -7.880 1.00 77.31 556 GLU A N 1
ATOM 4480 C CA . GLU A 1 556 ? 14.599 -16.731 -6.814 1.00 77.31 556 GLU A CA 1
ATOM 4481 C C . GLU A 1 556 ? 13.292 -16.061 -7.289 1.00 77.31 556 GLU A C 1
ATOM 4483 O O . GLU A 1 556 ? 12.347 -15.906 -6.517 1.00 77.31 556 GLU A O 1
ATOM 4488 N N . ASN A 1 557 ? 13.246 -15.591 -8.537 1.00 78.81 557 ASN A N 1
ATOM 4489 C CA . ASN A 1 557 ? 12.088 -14.902 -9.116 1.00 78.81 557 ASN A CA 1
ATOM 4490 C C . ASN A 1 557 ? 11.289 -15.759 -10.109 1.00 78.81 557 ASN A C 1
ATOM 4492 O O . ASN A 1 557 ? 10.244 -15.306 -10.561 1.00 78.81 557 ASN A O 1
ATOM 4496 N N . LYS A 1 558 ? 11.757 -16.955 -10.489 1.00 81.19 558 LYS A N 1
ATOM 4497 C CA . LYS A 1 558 ? 11.144 -17.750 -11.569 1.00 81.19 558 LYS A CA 1
ATOM 4498 C C . LYS A 1 558 ? 9.736 -18.237 -11.210 1.00 81.19 558 LYS A C 1
ATOM 4500 O O . LYS A 1 558 ? 8.831 -18.143 -12.041 1.00 81.19 558 LYS A O 1
ATOM 4505 N N . ASN A 1 559 ? 9.546 -18.657 -9.959 1.00 83.38 559 ASN A N 1
ATOM 4506 C CA . ASN A 1 559 ? 8.271 -19.181 -9.459 1.00 83.38 559 ASN A CA 1
ATOM 4507 C C . ASN A 1 559 ? 7.266 -18.090 -9.078 1.00 83.38 559 ASN A C 1
ATOM 4509 O O . ASN A 1 559 ? 6.090 -18.387 -8.899 1.00 83.38 559 ASN A O 1
ATOM 4513 N N . LEU A 1 560 ? 7.685 -16.823 -9.004 1.00 86.12 560 LEU A N 1
ATOM 4514 C CA . LEU A 1 560 ? 6.784 -15.722 -8.673 1.00 86.12 560 LEU A CA 1
ATOM 4515 C C . LEU A 1 560 ? 5.797 -15.447 -9.818 1.00 86.12 560 LEU A C 1
ATOM 4517 O O . LEU A 1 560 ? 6.142 -15.422 -11.008 1.00 86.12 560 LEU A O 1
ATOM 4521 N N . LEU A 1 561 ? 4.546 -15.178 -9.448 1.00 85.75 561 LEU A N 1
ATOM 4522 C CA . LEU A 1 561 ? 3.482 -14.848 -10.389 1.00 85.75 561 LEU A CA 1
ATOM 4523 C C . LEU A 1 561 ? 3.742 -13.487 -11.051 1.00 85.75 561 LEU A C 1
ATOM 4525 O O . LEU A 1 561 ? 3.683 -13.367 -12.275 1.00 85.75 561 LEU A O 1
ATOM 4529 N N . PHE A 1 562 ? 4.075 -12.470 -10.251 1.00 87.56 562 PHE A N 1
ATOM 4530 C CA . PHE A 1 562 ? 4.247 -11.092 -10.715 1.00 87.56 562 PHE A CA 1
ATOM 4531 C C . PHE A 1 562 ? 5.717 -10.727 -10.937 1.00 87.56 562 PHE A C 1
ATOM 4533 O O . PHE A 1 562 ? 6.395 -10.162 -10.071 1.00 87.56 562 PHE A O 1
ATOM 4540 N N . ILE A 1 563 ? 6.182 -10.996 -12.152 1.00 86.31 563 ILE A N 1
ATOM 4541 C CA . ILE A 1 563 ? 7.520 -10.645 -12.631 1.00 86.31 563 ILE A CA 1
ATOM 4542 C C . ILE A 1 563 ? 7.441 -9.718 -13.839 1.00 86.31 563 ILE A C 1
ATOM 4544 O O . ILE A 1 563 ? 6.475 -9.746 -14.598 1.00 86.31 563 ILE A O 1
ATOM 4548 N N . ALA A 1 564 ? 8.460 -8.884 -14.010 1.00 84.25 564 ALA A N 1
ATOM 4549 C CA . ALA A 1 564 ? 8.555 -7.966 -15.135 1.00 84.25 564 ALA A CA 1
ATOM 4550 C C . ALA A 1 564 ? 10.014 -7.722 -15.528 1.00 84.25 564 ALA A C 1
ATOM 4552 O O . ALA A 1 564 ? 10.923 -7.860 -14.706 1.00 84.25 564 ALA A O 1
ATOM 4553 N N . GLU A 1 565 ? 10.232 -7.302 -16.770 1.00 81.44 565 GLU A N 1
ATOM 4554 C CA . GLU A 1 565 ? 11.533 -6.823 -17.229 1.00 81.44 565 GLU A CA 1
ATOM 4555 C C . GLU A 1 565 ? 11.775 -5.376 -16.762 1.00 81.44 565 GLU A C 1
ATOM 4557 O O . GLU A 1 565 ? 10.850 -4.562 -16.644 1.00 81.44 565 GLU A O 1
ATOM 4562 N N . ALA A 1 566 ? 13.032 -5.032 -16.482 1.00 72.81 566 ALA A N 1
ATOM 4563 C CA . ALA A 1 566 ? 13.421 -3.648 -16.242 1.00 72.81 566 ALA A CA 1
ATOM 4564 C C . ALA A 1 566 ? 13.295 -2.785 -17.513 1.00 72.81 566 ALA A C 1
ATOM 4566 O O . ALA A 1 566 ? 13.618 -3.216 -18.620 1.00 72.81 566 ALA A O 1
ATOM 4567 N N . LYS A 1 567 ? 12.878 -1.524 -17.347 1.00 68.12 567 LYS A N 1
ATOM 4568 C CA . LYS A 1 567 ? 12.770 -0.560 -18.453 1.00 68.12 567 LYS A CA 1
ATOM 4569 C C . LYS A 1 567 ? 14.154 0.043 -18.772 1.00 68.12 567 LYS A C 1
ATOM 4571 O O . LYS A 1 567 ? 14.853 0.452 -17.840 1.00 68.12 567 LYS A O 1
ATOM 4576 N N . PRO A 1 568 ? 14.552 0.175 -20.054 1.00 58.06 568 PRO A N 1
ATOM 4577 C CA . PRO A 1 568 ? 15.798 0.849 -20.426 1.00 58.06 568 PRO A CA 1
ATOM 4578 C C . PRO A 1 568 ? 15.853 2.295 -19.889 1.00 58.06 568 PRO A C 1
ATOM 4580 O O . PRO A 1 568 ? 14.808 2.945 -19.801 1.00 58.06 568 PRO A O 1
ATOM 4583 N N . PRO A 1 569 ? 17.039 2.851 -19.564 1.00 50.03 569 PRO A N 1
ATOM 4584 C CA . PRO A 1 569 ? 18.387 2.293 -19.737 1.00 50.03 569 PRO A CA 1
ATOM 4585 C C . PRO A 1 569 ? 18.902 1.495 -18.523 1.00 50.03 569 PRO A C 1
ATOM 4587 O O . PRO A 1 569 ? 20.028 1.006 -18.545 1.00 50.03 569 PRO A O 1
ATOM 4590 N N . GLN A 1 570 ? 18.119 1.389 -17.446 1.00 46.50 570 GLN A N 1
ATOM 4591 C CA . GLN A 1 570 ? 18.546 0.748 -16.202 1.00 46.50 570 GLN A CA 1
ATOM 4592 C C . GLN A 1 570 ? 18.258 -0.760 -16.263 1.00 46.50 570 GLN A C 1
ATOM 4594 O O . GLN A 1 570 ? 17.106 -1.170 -16.211 1.00 46.50 570 GLN A O 1
ATOM 4599 N N . ALA A 1 571 ? 19.316 -1.574 -16.352 1.00 53.75 571 ALA A N 1
ATOM 4600 C CA . ALA A 1 571 ? 19.289 -3.034 -16.168 1.00 53.75 571 ALA A CA 1
ATOM 4601 C C . ALA A 1 571 ? 18.347 -3.832 -17.103 1.00 53.75 571 ALA A C 1
ATOM 4603 O O . ALA A 1 571 ? 17.667 -4.758 -16.666 1.00 53.75 571 ALA A O 1
ATOM 4604 N N . LEU A 1 572 ? 18.325 -3.497 -18.397 1.00 52.81 572 LEU A N 1
ATOM 4605 C CA . LEU A 1 572 ? 17.598 -4.248 -19.433 1.00 52.81 572 LEU A CA 1
ATOM 4606 C C . LEU A 1 572 ? 17.964 -5.748 -19.405 1.00 52.81 572 LEU A C 1
ATOM 4608 O O . LEU A 1 572 ? 19.138 -6.086 -19.259 1.00 52.81 572 LEU A O 1
ATOM 4612 N N . GLY A 1 573 ? 16.978 -6.641 -19.519 1.00 57.22 573 GLY A N 1
ATOM 4613 C CA . GLY A 1 573 ? 17.152 -8.091 -19.370 1.00 57.22 573 GLY A CA 1
ATOM 4614 C C . GLY A 1 573 ? 17.194 -8.605 -17.927 1.00 57.22 573 GLY A C 1
ATOM 4615 O O . GLY A 1 573 ? 17.191 -9.814 -17.717 1.00 57.22 573 GLY A O 1
ATOM 4616 N N . THR A 1 574 ? 17.208 -7.728 -16.915 1.00 68.50 574 THR A N 1
ATOM 4617 C CA . THR A 1 574 ? 17.082 -8.163 -15.516 1.00 68.50 574 THR A CA 1
ATOM 4618 C C . THR A 1 574 ? 15.617 -8.382 -15.165 1.00 68.50 574 THR A C 1
ATOM 4620 O O . THR A 1 574 ? 14.788 -7.478 -15.307 1.00 68.50 574 THR A O 1
ATOM 4623 N N . VAL A 1 575 ? 15.310 -9.577 -14.661 1.00 74.62 575 VAL A N 1
ATOM 4624 C CA . VAL A 1 575 ? 13.987 -9.892 -14.127 1.00 74.62 575 VAL A CA 1
ATOM 4625 C C . VAL A 1 575 ? 13.832 -9.260 -12.760 1.00 74.62 575 VAL A C 1
ATOM 4627 O O . VAL A 1 575 ? 14.561 -9.561 -11.814 1.00 74.62 575 VAL A O 1
ATOM 4630 N N . LEU A 1 576 ? 12.846 -8.383 -12.658 1.00 74.19 576 LEU A N 1
ATOM 4631 C CA . LEU A 1 576 ? 12.544 -7.672 -11.442 1.00 74.19 576 LEU A CA 1
ATOM 4632 C C . LEU A 1 576 ? 11.250 -8.190 -10.819 1.00 74.19 576 LEU A C 1
ATOM 4634 O O . LEU A 1 576 ? 10.228 -8.344 -11.490 1.00 74.19 576 LEU A O 1
ATOM 4638 N N . ARG A 1 577 ? 11.265 -8.327 -9.490 1.00 78.31 577 ARG A N 1
ATOM 4639 C CA . ARG A 1 577 ? 10.031 -8.401 -8.702 1.00 78.31 577 ARG A CA 1
ATOM 4640 C C . ARG A 1 577 ? 9.226 -7.124 -8.903 1.00 78.31 577 ARG A C 1
ATOM 4642 O O . ARG A 1 577 ? 9.798 -6.035 -9.053 1.00 78.31 577 ARG A O 1
ATOM 4649 N N . PHE A 1 578 ? 7.906 -7.221 -8.826 1.00 72.06 578 PHE A N 1
ATOM 4650 C CA . PHE A 1 578 ? 7.049 -6.039 -8.878 1.00 72.06 578 PHE A CA 1
ATOM 4651 C C . PHE A 1 578 ? 7.383 -5.016 -7.761 1.00 72.06 578 PHE A C 1
ATOM 4653 O O . PHE A 1 578 ? 7.339 -3.811 -8.000 1.00 72.06 578 PHE A O 1
ATOM 4660 N N . TYR A 1 579 ? 7.841 -5.473 -6.580 1.00 63.81 579 TYR A N 1
ATOM 4661 C CA . TYR A 1 579 ? 8.026 -4.643 -5.374 1.00 63.81 579 TYR A CA 1
ATOM 4662 C C . TYR A 1 579 ? 9.428 -4.031 -5.131 1.00 63.81 579 TYR A C 1
ATOM 4664 O O . TYR A 1 579 ? 9.741 -3.629 -4.012 1.00 63.81 579 TYR A O 1
ATOM 4672 N N . SER A 1 580 ? 10.305 -3.863 -6.126 1.00 52.28 580 SER A N 1
ATOM 4673 C CA . SER A 1 580 ? 11.503 -3.031 -5.878 1.00 52.28 580 SER A CA 1
ATOM 4674 C C . SER A 1 580 ? 11.128 -1.545 -6.012 1.00 52.28 580 SER A C 1
ATOM 4676 O O . SER A 1 580 ? 11.205 -1.006 -7.109 1.00 52.28 580 SER A O 1
ATOM 4678 N N . SER A 1 581 ? 10.672 -0.899 -4.929 1.00 54.31 581 SER A N 1
ATOM 4679 C CA . SER A 1 581 ? 10.470 0.564 -4.794 1.00 54.31 581 SER A CA 1
ATOM 4680 C C . SER A 1 581 ? 9.837 1.282 -6.008 1.00 54.31 581 SER A C 1
ATOM 4682 O O . SER A 1 581 ? 10.511 1.570 -6.995 1.00 54.31 581 SER A O 1
ATOM 4684 N N . GLY A 1 582 ? 8.560 1.665 -5.929 1.00 61.06 582 GLY A N 1
ATOM 4685 C CA . GLY A 1 582 ? 7.938 2.456 -7.003 1.00 61.06 582 GLY A CA 1
ATOM 4686 C C . GLY A 1 582 ? 6.447 2.247 -7.233 1.00 61.06 582 GLY A C 1
ATOM 4687 O O . GLY A 1 582 ? 5.966 2.664 -8.279 1.00 61.06 582 GLY A O 1
ATOM 4688 N N . TYR A 1 583 ? 5.712 1.636 -6.294 1.00 72.00 583 TYR A N 1
ATOM 4689 C CA . TYR A 1 583 ? 4.253 1.476 -6.392 1.00 72.00 583 TYR A CA 1
ATOM 4690 C C . TYR A 1 583 ? 3.554 2.791 -6.777 1.00 72.00 583 TYR A C 1
ATOM 4692 O O . TYR A 1 583 ? 2.793 2.815 -7.738 1.00 72.00 583 TYR A O 1
ATOM 4700 N N . ASP A 1 584 ? 3.899 3.900 -6.109 1.00 74.06 584 ASP A N 1
ATOM 4701 C CA . ASP A 1 584 ? 3.331 5.221 -6.409 1.00 74.06 584 ASP A CA 1
ATOM 4702 C C . ASP A 1 584 ? 3.636 5.686 -7.840 1.00 74.06 584 ASP A C 1
ATOM 4704 O O . ASP A 1 584 ? 2.801 6.321 -8.471 1.00 74.06 584 ASP A O 1
ATOM 4708 N N . LYS A 1 585 ? 4.805 5.334 -8.392 1.00 80.75 585 LYS A N 1
ATOM 4709 C CA . LYS A 1 585 ? 5.166 5.679 -9.772 1.00 80.75 585 LYS A CA 1
ATOM 4710 C C . LYS A 1 585 ? 4.254 4.963 -10.769 1.00 80.75 585 LYS A C 1
ATOM 4712 O O . LYS A 1 585 ? 3.734 5.606 -11.672 1.00 80.75 585 LYS A O 1
ATOM 4717 N N . TYR A 1 586 ? 4.069 3.651 -10.617 1.00 81.88 586 TYR A N 1
ATOM 4718 C CA . TYR A 1 586 ? 3.236 2.870 -11.540 1.00 81.88 586 TYR A CA 1
ATOM 4719 C C . TYR A 1 586 ? 1.753 3.206 -11.386 1.00 81.88 586 TYR A C 1
ATOM 4721 O O . TYR A 1 586 ? 1.060 3.321 -12.394 1.00 81.88 586 TYR A O 1
ATOM 4729 N N . ARG A 1 587 ? 1.301 3.468 -10.151 1.00 83.81 587 ARG A N 1
ATOM 4730 C CA . ARG A 1 587 ? -0.037 4.003 -9.895 1.00 83.81 587 ARG A CA 1
ATOM 4731 C C . ARG A 1 587 ? -0.242 5.318 -10.637 1.00 83.81 587 ARG A C 1
ATOM 4733 O O . ARG A 1 587 ? -1.182 5.408 -11.410 1.00 83.81 587 ARG A O 1
ATOM 4740 N N . ASN A 1 588 ? 0.654 6.291 -10.471 1.00 82.44 588 ASN A N 1
ATOM 4741 C CA . ASN A 1 588 ? 0.514 7.592 -11.125 1.00 82.44 588 ASN A CA 1
ATOM 4742 C C . ASN A 1 588 ? 0.498 7.466 -12.660 1.00 82.44 588 ASN A C 1
ATOM 4744 O O . ASN A 1 588 ? -0.241 8.190 -13.318 1.00 82.44 588 ASN A O 1
ATOM 4748 N N . ILE A 1 589 ? 1.281 6.546 -13.242 1.00 83.31 589 ILE A N 1
ATOM 4749 C CA . ILE A 1 589 ? 1.270 6.280 -14.694 1.00 83.31 589 ILE A CA 1
ATOM 4750 C C . ILE A 1 589 ? -0.096 5.748 -15.142 1.00 83.31 589 ILE A C 1
ATOM 4752 O O . ILE A 1 589 ? -0.633 6.217 -16.144 1.00 83.31 589 ILE A O 1
ATOM 4756 N N . PHE A 1 590 ? -0.655 4.787 -14.405 1.00 87.44 590 PHE A N 1
ATOM 4757 C CA . PHE A 1 590 ? -1.986 4.249 -14.676 1.00 87.44 590 PHE A CA 1
ATOM 4758 C C . PHE A 1 590 ? -3.065 5.332 -14.529 1.00 87.44 590 PHE A C 1
ATOM 4760 O O . PHE A 1 590 ? -3.861 5.550 -15.435 1.00 87.44 590 PHE A O 1
ATOM 4767 N N . GLU A 1 591 ? -3.045 6.049 -13.411 1.00 86.81 591 GLU A N 1
ATOM 4768 C CA . GLU A 1 591 ? -3.990 7.111 -13.069 1.00 86.81 591 GLU A CA 1
ATOM 4769 C C . GLU A 1 591 ? -3.971 8.260 -14.085 1.00 86.81 591 GLU A C 1
ATOM 4771 O O . GLU A 1 591 ? -5.022 8.743 -14.485 1.00 86.81 591 GLU A O 1
ATOM 4776 N N . THR A 1 592 ? -2.790 8.654 -14.571 1.00 84.69 592 THR A N 1
ATOM 4777 C CA . THR A 1 592 ? -2.662 9.682 -15.618 1.00 84.69 592 THR A CA 1
ATOM 4778 C C . THR A 1 592 ? -3.225 9.194 -16.954 1.00 84.69 592 THR A C 1
ATOM 4780 O O . THR A 1 592 ? -3.823 9.974 -17.689 1.00 84.69 592 THR A O 1
ATOM 4783 N N . ARG A 1 593 ? -3.048 7.905 -17.283 1.00 85.06 593 ARG A N 1
ATOM 4784 C CA . ARG A 1 593 ? -3.557 7.314 -18.531 1.00 85.06 593 ARG A CA 1
ATOM 4785 C C . ARG A 1 593 ? -5.084 7.274 -18.568 1.00 85.06 593 ARG A C 1
ATOM 4787 O O . ARG A 1 593 ? -5.648 7.476 -19.636 1.00 85.06 593 ARG A O 1
ATOM 4794 N N . TYR A 1 594 ? -5.716 7.017 -17.425 1.00 86.69 594 TYR A N 1
ATOM 4795 C CA . TYR A 1 594 ? -7.167 6.862 -17.297 1.00 86.69 594 TYR A CA 1
ATOM 4796 C C . TYR A 1 594 ? -7.817 7.996 -16.501 1.00 86.69 594 TYR A C 1
ATOM 4798 O O . TYR A 1 594 ? -8.803 7.774 -15.810 1.00 86.69 594 TYR A O 1
ATOM 4806 N N . ILE A 1 595 ? -7.258 9.210 -16.545 1.00 82.62 595 ILE A N 1
ATOM 4807 C CA . ILE A 1 595 ? -7.729 10.334 -15.719 1.00 82.62 595 ILE A CA 1
ATOM 4808 C C . ILE A 1 595 ? -9.199 10.685 -15.985 1.00 82.62 595 ILE A C 1
ATOM 4810 O O . ILE A 1 595 ? -9.950 10.947 -15.050 1.00 82.62 595 ILE A O 1
ATOM 4814 N N . ASN A 1 596 ? -9.622 10.625 -17.251 1.00 80.56 596 ASN A N 1
ATOM 4815 C CA . ASN A 1 596 ? -10.993 10.936 -17.652 1.00 80.56 596 ASN A CA 1
ATOM 4816 C C . ASN A 1 596 ? -11.971 9.848 -17.203 1.00 80.56 596 ASN A C 1
ATOM 4818 O O . ASN A 1 596 ? -13.109 10.148 -16.864 1.00 80.56 596 ASN A O 1
ATOM 4822 N N . GLU A 1 597 ? -11.539 8.586 -17.207 1.00 82.56 597 GLU A N 1
ATOM 4823 C CA . GLU A 1 597 ? -12.363 7.478 -16.739 1.00 82.56 597 GLU A CA 1
ATOM 4824 C C . GLU A 1 597 ? -12.383 7.377 -15.212 1.00 82.56 597 GLU A C 1
ATOM 4826 O O . GLU A 1 597 ? -13.420 7.055 -14.655 1.00 82.56 597 GLU A O 1
ATOM 4831 N N . LEU A 1 598 ? -11.280 7.688 -14.526 1.00 81.62 598 LEU A N 1
ATOM 4832 C CA . LEU A 1 598 ? -11.146 7.677 -13.064 1.00 81.62 598 LEU A CA 1
ATOM 4833 C C . LEU A 1 598 ? -11.645 8.981 -12.432 1.00 81.62 598 LEU A C 1
ATOM 4835 O O . LEU A 1 598 ? -11.000 9.531 -11.540 1.00 81.62 598 LEU A O 1
ATOM 4839 N N . THR A 1 599 ? -12.781 9.483 -12.897 1.00 79.19 599 THR A N 1
ATOM 4840 C CA . THR A 1 599 ? -13.460 10.632 -12.299 1.00 79.19 599 THR A CA 1
ATOM 4841 C C . THR A 1 599 ? -14.773 10.151 -11.699 1.00 79.19 599 THR A C 1
ATOM 4843 O O . THR A 1 599 ? -15.536 9.441 -12.352 1.00 79.19 599 THR A O 1
ATOM 4846 N N . ASP A 1 600 ? -15.019 10.498 -10.442 1.00 72.12 600 ASP A N 1
ATOM 4847 C CA . ASP A 1 600 ? -16.281 10.202 -9.773 1.00 72.12 600 ASP A CA 1
ATOM 4848 C C . ASP A 1 600 ? -17.405 11.029 -10.415 1.00 72.12 600 ASP A C 1
ATOM 4850 O O . ASP A 1 600 ? -17.295 12.251 -10.547 1.00 72.12 600 ASP A O 1
ATOM 4854 N N . SER A 1 601 ? -18.483 10.357 -10.822 1.00 67.00 601 SER A N 1
ATOM 4855 C CA . SER A 1 601 ? -19.651 10.984 -11.443 1.00 67.00 601 SER A CA 1
ATOM 4856 C C . SER A 1 601 ? -20.337 11.996 -10.529 1.00 67.00 601 SER A C 1
ATOM 4858 O O . SER A 1 601 ? -20.924 12.957 -11.024 1.00 67.00 601 SER A O 1
ATOM 4860 N N . ASP A 1 602 ? -20.259 11.787 -9.214 1.00 64.94 602 ASP A N 1
ATOM 4861 C CA . ASP A 1 602 ? -21.051 12.533 -8.238 1.00 64.94 602 ASP A CA 1
ATOM 4862 C C . ASP A 1 602 ? -20.296 13.760 -7.713 1.00 64.94 602 ASP A C 1
ATOM 4864 O O . ASP A 1 602 ? -20.898 14.790 -7.406 1.00 64.94 602 ASP A O 1
ATOM 4868 N N . THR A 1 603 ? -18.967 13.666 -7.615 1.00 65.75 603 THR A N 1
ATOM 4869 C CA . THR A 1 603 ? -18.109 14.727 -7.063 1.00 65.75 603 THR A CA 1
ATOM 4870 C C . THR A 1 603 ? -17.272 15.445 -8.120 1.00 65.75 603 THR A C 1
ATOM 4872 O O . THR A 1 603 ? -16.800 16.554 -7.870 1.00 65.75 603 THR A O 1
ATOM 4875 N N . GLY A 1 604 ? -17.082 14.846 -9.301 1.00 67.75 604 GLY A N 1
ATOM 4876 C CA . GLY A 1 604 ? -16.156 15.345 -10.320 1.00 67.75 604 GLY A CA 1
ATOM 4877 C C . GLY A 1 604 ? -14.684 15.262 -9.896 1.00 67.75 604 GLY A C 1
ATOM 4878 O O . GLY A 1 604 ? -13.820 15.829 -10.567 1.00 67.75 604 GLY A O 1
ATOM 4879 N N . GLU A 1 605 ? -14.385 14.591 -8.779 1.00 73.75 605 GLU A N 1
ATOM 4880 C CA . GLU A 1 605 ? -13.029 14.418 -8.272 1.00 73.75 605 GLU A CA 1
ATOM 4881 C C . GLU A 1 605 ? -12.372 13.165 -8.860 1.00 73.75 605 GLU A C 1
ATOM 4883 O O . GLU A 1 605 ? -13.018 12.171 -9.196 1.00 73.75 605 GLU A O 1
ATOM 4888 N N . MET A 1 606 ? -11.045 13.208 -8.974 1.00 77.19 606 MET A N 1
ATOM 4889 C CA . MET A 1 606 ? -10.261 12.076 -9.455 1.00 77.19 606 MET A CA 1
ATOM 4890 C C . MET A 1 606 ? -10.194 10.967 -8.396 1.00 77.19 606 MET A C 1
ATOM 4892 O O . MET A 1 606 ? -9.722 11.180 -7.276 1.00 77.19 606 MET A O 1
ATOM 4896 N N . VAL A 1 607 ? -10.577 9.751 -8.780 1.00 82.38 607 VAL A N 1
ATOM 4897 C CA . VAL A 1 607 ? -10.558 8.568 -7.918 1.00 82.38 607 VAL A CA 1
ATOM 4898 C C . VAL A 1 607 ? -9.166 7.939 -7.928 1.00 82.38 607 VAL A C 1
ATOM 4900 O O . VAL A 1 607 ? -8.755 7.297 -8.896 1.00 82.38 607 VAL A O 1
ATOM 4903 N N . SER A 1 608 ? -8.428 8.080 -6.822 1.00 82.56 608 SER A N 1
ATOM 4904 C CA . SER A 1 608 ? -7.115 7.436 -6.683 1.00 82.56 608 SER A CA 1
ATOM 4905 C C . SER A 1 608 ? -7.225 5.958 -6.301 1.00 82.56 608 SER A C 1
ATOM 4907 O O . SER A 1 608 ? -7.978 5.571 -5.397 1.00 82.56 608 SER A O 1
ATOM 4909 N N . ILE A 1 609 ? -6.405 5.122 -6.943 1.00 84.75 609 ILE A N 1
ATOM 4910 C CA . ILE A 1 609 ? -6.417 3.666 -6.794 1.00 84.75 609 ILE A CA 1
ATOM 4911 C C . ILE A 1 609 ? -5.401 3.207 -5.742 1.00 84.75 609 ILE A C 1
ATOM 4913 O O . ILE A 1 609 ? -4.181 3.282 -5.901 1.00 84.75 609 ILE A O 1
ATOM 4917 N N . VAL A 1 610 ? -5.899 2.634 -4.652 1.00 84.25 610 VAL A N 1
ATOM 4918 C CA . VAL A 1 610 ? -5.105 2.201 -3.504 1.00 84.25 610 VAL A CA 1
ATOM 4919 C C . VAL A 1 610 ? -5.438 0.749 -3.182 1.00 84.25 610 VAL A C 1
ATOM 4921 O O . VAL A 1 610 ? -6.540 0.440 -2.734 1.00 84.25 610 VAL A O 1
ATOM 4924 N N . ALA A 1 611 ? -4.458 -0.147 -3.336 1.00 83.38 611 ALA A N 1
ATOM 4925 C CA . ALA A 1 611 ? -4.659 -1.588 -3.162 1.00 83.38 611 ALA A CA 1
ATOM 4926 C C . ALA A 1 611 ? -5.235 -1.966 -1.782 1.00 83.38 611 ALA A C 1
ATOM 4928 O O . ALA A 1 611 ? -6.042 -2.885 -1.671 1.00 83.38 611 ALA A O 1
ATOM 4929 N N . THR A 1 612 ? -4.878 -1.234 -0.718 1.00 81.38 612 THR A N 1
ATOM 4930 C CA . THR A 1 612 ? -5.388 -1.492 0.641 1.00 81.38 612 THR A CA 1
ATOM 4931 C C . THR A 1 612 ? -6.879 -1.185 0.809 1.00 81.38 612 THR A C 1
ATOM 4933 O O . THR A 1 612 ? -7.509 -1.775 1.687 1.00 81.38 612 THR A O 1
ATOM 4936 N N . ARG A 1 613 ? -7.458 -0.307 -0.026 1.00 84.44 613 ARG A N 1
ATOM 4937 C CA . ARG A 1 613 ? -8.888 0.047 0.016 1.00 84.44 613 ARG A CA 1
ATOM 4938 C C . ARG A 1 613 ? -9.774 -1.039 -0.595 1.00 84.44 613 ARG A C 1
ATOM 4940 O O . ARG A 1 613 ? -10.931 -1.160 -0.202 1.00 84.44 613 ARG A O 1
ATOM 4947 N N . PHE A 1 614 ? -9.254 -1.882 -1.492 1.00 87.81 614 PHE A N 1
ATOM 4948 C CA . PHE A 1 614 ? -10.050 -2.946 -2.117 1.00 87.81 614 PHE A CA 1
ATOM 4949 C C . PHE A 1 614 ? -10.614 -3.941 -1.110 1.00 87.81 614 PHE A C 1
ATOM 4951 O O . PHE A 1 614 ? -11.799 -4.257 -1.159 1.00 87.81 614 PHE A O 1
ATOM 4958 N N . ARG A 1 615 ? -9.801 -4.362 -0.136 1.00 83.94 615 ARG A N 1
ATOM 4959 C CA . ARG A 1 615 ? -10.260 -5.254 0.934 1.00 83.94 615 ARG A CA 1
ATOM 4960 C C . ARG A 1 615 ? -11.383 -4.627 1.766 1.00 83.94 615 ARG A C 1
ATOM 4962 O O . ARG A 1 615 ? -12.356 -5.302 2.075 1.00 83.94 615 ARG A O 1
ATOM 4969 N N . ALA A 1 616 ? -11.277 -3.333 2.075 1.00 83.00 616 ALA A N 1
ATOM 4970 C CA . ALA A 1 616 ? -12.325 -2.585 2.773 1.00 83.00 616 ALA A CA 1
ATOM 4971 C C . ALA A 1 616 ? -13.622 -2.523 1.953 1.00 83.00 616 ALA A C 1
ATOM 4973 O O . ALA A 1 616 ? -14.712 -2.728 2.476 1.00 83.00 616 ALA A O 1
ATOM 4974 N N . SER A 1 617 ? -13.480 -2.278 0.652 1.00 85.25 617 SER A N 1
ATOM 4975 C CA . SER A 1 617 ? -14.591 -2.143 -0.295 1.00 85.25 617 SER A CA 1
ATOM 4976 C C . SER A 1 617 ? -15.334 -3.463 -0.489 1.00 85.25 617 SER A C 1
ATOM 4978 O O . SER A 1 617 ? -16.557 -3.476 -0.519 1.00 85.25 617 SER A O 1
ATOM 4980 N N . MET A 1 618 ? -14.605 -4.581 -0.534 1.00 84.06 618 MET A N 1
ATOM 4981 C CA . MET A 1 618 ? -15.191 -5.922 -0.585 1.00 84.06 618 MET A CA 1
ATOM 4982 C C . MET A 1 618 ? -16.001 -6.235 0.682 1.00 84.06 618 MET A C 1
ATOM 4984 O O . MET A 1 618 ? -17.061 -6.847 0.611 1.00 84.06 618 MET A O 1
ATOM 4988 N N . VAL A 1 619 ? -15.525 -5.796 1.852 1.00 82.25 619 VAL A N 1
ATOM 4989 C CA . VAL A 1 619 ? -16.281 -5.929 3.107 1.00 82.25 619 VAL A CA 1
ATOM 4990 C C . VAL A 1 619 ? -17.524 -5.040 3.109 1.00 82.25 619 VAL A C 1
ATOM 4992 O O . VAL A 1 619 ? -18.573 -5.510 3.535 1.00 82.25 619 VAL A O 1
ATOM 4995 N N . SER A 1 620 ? -17.444 -3.816 2.572 1.00 81.56 620 SER A N 1
ATOM 4996 C CA . SER A 1 620 ? -18.622 -2.952 2.367 1.00 81.56 620 SER A CA 1
ATOM 4997 C C . SER A 1 620 ? -19.682 -3.650 1.517 1.00 81.56 620 SER A C 1
ATOM 4999 O O . SER A 1 620 ? -20.843 -3.689 1.900 1.00 81.56 620 SER A O 1
ATOM 5001 N N . GLU A 1 621 ? -19.276 -4.278 0.412 1.00 82.31 621 GLU A N 1
ATOM 5002 C CA . GLU A 1 621 ? -20.180 -5.016 -0.478 1.00 82.31 621 GLU A CA 1
ATOM 5003 C C . GLU A 1 621 ? -20.875 -6.187 0.221 1.00 82.31 621 GLU A C 1
ATOM 5005 O O . GLU A 1 621 ? -22.073 -6.391 0.056 1.00 82.31 621 GLU A O 1
ATOM 5010 N N . MET A 1 622 ? -20.136 -6.937 1.044 1.00 80.00 622 MET A N 1
ATOM 5011 C CA . MET A 1 622 ? -20.705 -8.031 1.834 1.00 80.00 622 MET A CA 1
ATOM 5012 C C . MET A 1 622 ? -21.729 -7.525 2.859 1.00 80.00 622 MET A C 1
ATOM 5014 O O . MET A 1 622 ? -22.759 -8.164 3.056 1.00 80.00 622 MET A O 1
ATOM 5018 N N . ILE A 1 623 ? -21.475 -6.376 3.491 1.00 78.31 623 ILE A N 1
ATOM 5019 C CA . ILE A 1 623 ? -22.412 -5.760 4.443 1.00 78.31 623 ILE A CA 1
ATOM 5020 C C . ILE A 1 623 ? -23.663 -5.256 3.718 1.00 78.31 623 ILE A C 1
ATOM 5022 O O . ILE A 1 623 ? -24.772 -5.530 4.169 1.00 78.31 623 ILE A O 1
ATOM 5026 N N . GLU A 1 624 ? -23.494 -4.575 2.581 1.00 74.31 624 GLU A N 1
ATOM 5027 C CA . GLU A 1 624 ? -24.592 -4.118 1.714 1.00 74.31 624 GLU A CA 1
ATOM 5028 C C . GLU A 1 624 ? -25.464 -5.294 1.238 1.00 74.31 624 GLU A C 1
ATOM 5030 O O . GLU A 1 624 ? -26.684 -5.169 1.164 1.00 74.31 624 GLU A O 1
ATOM 5035 N N . ALA A 1 625 ? -24.855 -6.456 0.980 1.00 74.19 625 ALA A N 1
ATOM 5036 C CA . ALA A 1 625 ? -25.545 -7.692 0.610 1.00 74.19 625 ALA A CA 1
ATOM 5037 C C . ALA A 1 625 ? -26.165 -8.457 1.800 1.00 74.19 625 ALA A C 1
ATOM 5039 O O . ALA A 1 625 ? -26.778 -9.504 1.596 1.00 74.19 625 ALA A O 1
ATOM 5040 N N . GLY A 1 626 ? -26.014 -7.969 3.037 1.00 70.19 626 GLY A N 1
ATOM 5041 C CA . GLY A 1 626 ? -26.588 -8.589 4.236 1.00 70.19 626 GLY A CA 1
ATOM 5042 C C . GLY A 1 626 ? -25.862 -9.847 4.729 1.00 70.19 626 GLY A C 1
ATOM 5043 O O . GLY A 1 626 ? -26.450 -10.638 5.466 1.00 70.19 626 GLY A O 1
ATOM 5044 N N . VAL A 1 627 ? -24.598 -10.050 4.344 1.00 74.81 627 VAL A N 1
ATOM 5045 C CA . VAL A 1 627 ? -23.781 -11.200 4.769 1.00 74.81 627 VAL A CA 1
ATOM 5046 C C . VAL A 1 627 ? -23.490 -11.126 6.270 1.00 74.81 627 VAL A C 1
ATOM 5048 O O . VAL A 1 627 ? -23.195 -10.061 6.819 1.00 74.81 627 VAL A O 1
ATOM 5051 N N . SER A 1 628 ? -23.530 -12.269 6.959 1.00 74.56 628 SER A N 1
ATOM 5052 C CA . SER A 1 628 ? -23.310 -12.300 8.405 1.00 74.56 628 SER A CA 1
ATOM 5053 C C . SER A 1 628 ? -21.857 -11.971 8.781 1.00 74.56 628 SER A C 1
ATOM 5055 O O . SER A 1 628 ? -20.900 -12.315 8.083 1.00 74.56 628 SER A O 1
ATOM 5057 N N . VAL A 1 629 ? -21.646 -11.381 9.964 1.00 74.06 629 VAL A N 1
ATOM 5058 C CA . VAL A 1 629 ? -20.295 -11.065 10.480 1.00 74.06 629 VAL A CA 1
ATOM 5059 C C . VAL A 1 629 ? -19.407 -12.316 10.585 1.00 74.06 629 VAL A C 1
ATOM 5061 O O . VAL A 1 629 ? -18.186 -12.233 10.432 1.00 74.06 629 VAL A O 1
ATOM 5064 N N . ARG A 1 630 ? -20.009 -13.491 10.821 1.00 66.69 630 ARG A N 1
ATOM 5065 C CA . ARG A 1 630 ? -19.305 -14.780 10.905 1.00 66.69 630 ARG A CA 1
ATOM 5066 C C . ARG A 1 630 ? -18.779 -15.224 9.539 1.00 66.69 630 ARG A C 1
ATOM 5068 O O . ARG A 1 630 ? -17.648 -15.693 9.444 1.00 66.69 630 ARG A O 1
ATOM 5075 N N . GLU A 1 631 ? -19.565 -15.034 8.486 1.00 69.81 631 GLU A N 1
ATOM 5076 C CA . GLU A 1 631 ? -19.138 -15.301 7.111 1.00 69.81 631 GLU A CA 1
ATOM 5077 C C . GLU A 1 631 ? -18.071 -14.299 6.667 1.00 69.81 631 GLU A C 1
ATOM 5079 O O . GLU A 1 631 ? -17.048 -14.710 6.121 1.00 69.81 631 GLU A O 1
ATOM 5084 N N . ILE A 1 632 ? -18.225 -13.012 7.008 1.00 75.06 632 ILE A N 1
ATOM 5085 C CA . ILE A 1 632 ? -17.196 -11.986 6.765 1.00 75.06 632 ILE A CA 1
ATOM 5086 C C . ILE A 1 632 ? -15.881 -12.371 7.457 1.00 75.06 632 ILE A C 1
ATOM 5088 O O . ILE A 1 632 ? -14.813 -12.261 6.857 1.00 75.06 632 ILE A O 1
ATOM 5092 N N . GLN A 1 633 ? -15.929 -12.864 8.701 1.00 71.31 633 GLN A N 1
ATOM 5093 C CA . GLN A 1 633 ? -14.741 -13.349 9.413 1.00 71.31 633 GLN A CA 1
ATOM 5094 C C . GLN A 1 633 ? -14.033 -14.468 8.635 1.00 71.31 633 GLN A C 1
ATOM 5096 O O . GLN A 1 633 ? -12.805 -14.445 8.518 1.00 71.31 633 GLN A O 1
ATOM 5101 N N . LEU A 1 634 ? -14.801 -15.431 8.121 1.00 68.44 634 LEU A N 1
ATOM 5102 C CA . LEU A 1 634 ? -14.289 -16.601 7.411 1.00 68.44 634 LEU A CA 1
ATOM 5103 C C . LEU A 1 634 ? -13.678 -16.200 6.060 1.00 68.44 634 LEU A C 1
ATOM 5105 O O . LEU A 1 634 ? -12.552 -16.593 5.762 1.00 68.44 634 LEU A O 1
ATOM 5109 N N . MET A 1 635 ? -14.355 -15.328 5.308 1.00 68.81 635 MET A N 1
ATOM 5110 C CA . MET A 1 635 ? -13.862 -14.771 4.041 1.00 68.81 635 MET A CA 1
ATOM 5111 C C . MET A 1 635 ? -12.619 -13.894 4.224 1.00 68.81 635 MET A C 1
ATOM 5113 O O . MET A 1 635 ? -11.720 -13.889 3.387 1.00 68.81 635 MET A O 1
ATOM 5117 N N . MET A 1 636 ? -12.529 -13.170 5.339 1.00 70.75 636 MET A N 1
ATOM 5118 C CA . MET A 1 636 ? -11.359 -12.361 5.675 1.00 70.75 636 MET A CA 1
ATOM 5119 C C . MET A 1 636 ? -10.208 -13.179 6.278 1.00 70.75 636 MET A C 1
ATOM 5121 O O . MET A 1 636 ? -9.103 -12.648 6.413 1.00 70.75 636 MET A O 1
ATOM 5125 N N . GLY A 1 637 ? -10.418 -14.441 6.656 1.00 67.88 637 GLY A N 1
ATOM 5126 C CA . GLY A 1 637 ? -9.397 -15.238 7.343 1.00 67.88 637 GLY A CA 1
ATOM 5127 C C . GLY A 1 637 ? -8.996 -14.646 8.702 1.00 67.88 637 GLY A C 1
ATOM 5128 O O . GLY A 1 637 ? -7.849 -14.768 9.136 1.00 67.88 637 GLY A O 1
ATOM 5129 N N . HIS A 1 638 ? -9.913 -13.942 9.373 1.00 74.19 638 HIS A N 1
ATOM 5130 C CA . HIS A 1 638 ? -9.660 -13.386 10.699 1.00 74.19 638 HIS A CA 1
ATOM 5131 C C . HIS A 1 638 ? -9.746 -14.488 11.763 1.00 74.19 638 HIS A C 1
ATOM 5133 O O . HIS A 1 638 ? -10.755 -15.183 11.887 1.00 74.19 638 HIS A O 1
ATOM 5139 N N . SER A 1 639 ? -8.706 -14.612 12.592 1.00 67.75 639 SER A N 1
ATOM 5140 C CA . SER A 1 639 ? -8.626 -15.661 13.619 1.00 67.75 639 SER A CA 1
ATOM 5141 C C . SER A 1 639 ? -9.688 -15.537 14.712 1.00 67.75 639 SER A C 1
ATOM 5143 O O . SER A 1 639 ? -9.995 -16.519 15.379 1.00 67.75 639 SER A O 1
ATOM 5145 N N . SER A 1 640 ? -10.252 -14.344 14.916 1.00 71.62 640 SER A N 1
ATOM 5146 C CA . SER A 1 640 ? -11.297 -14.112 15.910 1.00 71.62 640 SER A CA 1
ATOM 5147 C C . SER A 1 640 ? -12.345 -13.128 15.408 1.00 71.62 640 SER A C 1
ATOM 5149 O O . SER A 1 640 ? -12.032 -12.194 14.667 1.00 71.62 640 SER A O 1
ATOM 5151 N N . ILE A 1 641 ? -13.579 -13.284 15.891 1.00 73.00 641 ILE A N 1
ATOM 5152 C CA . ILE A 1 641 ? -14.668 -12.342 15.613 1.00 73.00 641 ILE A CA 1
ATOM 5153 C C . ILE A 1 641 ? -14.360 -10.941 16.151 1.00 73.00 641 ILE A C 1
ATOM 5155 O O . ILE A 1 641 ? -14.722 -9.950 15.528 1.00 73.00 641 ILE A O 1
ATOM 5159 N N . LYS A 1 642 ? -13.600 -10.846 17.252 1.00 69.12 642 LYS A N 1
ATOM 5160 C CA . LYS A 1 642 ? -13.125 -9.571 17.802 1.00 69.12 642 LYS A CA 1
ATOM 5161 C C . LYS A 1 642 ? -12.262 -8.819 16.790 1.00 69.12 642 LYS A C 1
ATOM 5163 O O . LYS A 1 642 ? -12.416 -7.615 16.639 1.00 69.12 642 LYS A O 1
ATOM 5168 N N . THR A 1 643 ? -11.394 -9.526 16.066 1.00 68.81 643 THR A N 1
ATOM 5169 C CA . THR A 1 643 ? -10.588 -8.940 14.986 1.00 68.81 643 THR A CA 1
ATOM 5170 C C . THR A 1 643 ? -11.472 -8.413 13.859 1.00 68.81 643 THR A C 1
ATOM 5172 O O . THR A 1 643 ? -11.201 -7.331 13.350 1.00 68.81 643 THR A O 1
ATOM 5175 N N . THR A 1 644 ? -12.541 -9.130 13.506 1.00 73.31 644 THR A N 1
ATOM 5176 C CA . THR A 1 644 ? -13.519 -8.668 12.511 1.00 73.31 644 THR A CA 1
ATOM 5177 C C . THR A 1 644 ? -14.274 -7.434 12.989 1.00 73.31 644 THR A C 1
ATOM 5179 O O . THR A 1 644 ? -14.322 -6.459 12.254 1.00 73.31 644 THR A O 1
ATOM 5182 N N . LEU A 1 645 ? -14.780 -7.415 14.222 1.00 72.12 645 LEU A N 1
ATOM 5183 C CA . LEU A 1 645 ? -15.488 -6.255 14.777 1.00 72.12 645 LEU A CA 1
ATOM 5184 C C . LEU A 1 645 ? -14.578 -5.024 14.879 1.00 72.12 645 LEU A C 1
ATOM 5186 O O . LEU A 1 645 ? -14.922 -3.970 14.364 1.00 72.12 645 LEU A O 1
ATOM 5190 N N . SER A 1 646 ? -13.363 -5.171 15.419 1.00 68.44 646 SER A N 1
ATOM 5191 C CA . SER A 1 646 ? -12.390 -4.069 15.466 1.00 68.44 646 SER A CA 1
ATOM 5192 C C . SER A 1 646 ? -11.954 -3.593 14.077 1.00 68.44 646 SER A C 1
ATOM 5194 O O . SER A 1 646 ? -11.581 -2.433 13.913 1.00 68.44 646 SER A O 1
ATOM 5196 N N . TYR A 1 647 ? -11.957 -4.481 13.079 1.00 70.00 647 TYR A N 1
ATOM 5197 C CA . TYR A 1 647 ? -11.720 -4.101 11.692 1.00 70.00 647 TYR A CA 1
ATOM 5198 C C . TYR A 1 647 ? -12.884 -3.266 11.156 1.00 70.00 647 TYR A C 1
ATOM 5200 O O . TYR A 1 647 ? -12.640 -2.186 10.630 1.00 70.00 647 TYR A O 1
ATOM 5208 N N . LEU A 1 648 ? -14.129 -3.711 11.353 1.00 72.44 648 LEU A N 1
ATOM 5209 C CA . LEU A 1 648 ? -15.330 -2.984 10.937 1.00 72.44 648 LEU A CA 1
ATOM 5210 C C . LEU A 1 648 ? -15.420 -1.595 11.592 1.00 72.44 648 LEU A C 1
ATOM 5212 O O . LEU A 1 648 ? -15.632 -0.600 10.900 1.00 72.44 648 LEU A O 1
ATOM 5216 N N . ASP A 1 649 ? -15.140 -1.504 12.892 1.00 67.50 649 ASP A N 1
ATOM 5217 C CA . ASP A 1 649 ? -15.107 -0.233 13.624 1.00 67.50 649 ASP A CA 1
ATOM 5218 C C . ASP A 1 649 ? -14.074 0.749 13.047 1.00 67.50 649 ASP A C 1
ATOM 5220 O O . ASP A 1 649 ? -14.277 1.964 13.054 1.00 67.50 649 ASP A O 1
ATOM 5224 N N . ARG A 1 650 ? -12.953 0.230 12.529 1.00 64.94 650 ARG A N 1
ATOM 5225 C CA . ARG A 1 650 ? -11.842 1.030 11.999 1.00 64.94 650 ARG A CA 1
ATOM 5226 C C . ARG A 1 650 ? -12.099 1.589 10.598 1.00 64.94 650 ARG A C 1
ATOM 5228 O O . ARG A 1 650 ? -11.515 2.622 10.277 1.00 64.94 650 ARG A O 1
ATOM 5235 N N . MET A 1 651 ? -12.922 0.937 9.772 1.00 62.59 651 MET A N 1
ATOM 5236 C CA . MET A 1 651 ? -13.183 1.376 8.386 1.00 62.59 651 MET A CA 1
ATOM 5237 C C . MET A 1 651 ? -14.298 2.434 8.277 1.00 62.59 651 MET A C 1
ATOM 5239 O O . MET A 1 651 ? -14.746 2.734 7.174 1.00 62.59 651 MET A O 1
ATOM 5243 N N . ASP A 1 652 ? -14.746 2.994 9.407 1.00 58.94 652 ASP A N 1
ATOM 5244 C CA . ASP A 1 652 ? -15.805 4.011 9.501 1.00 58.94 652 ASP A CA 1
ATOM 5245 C C . ASP A 1 652 ? -17.182 3.552 8.972 1.00 58.94 652 ASP A C 1
ATOM 5247 O O . ASP A 1 652 ? -18.036 4.353 8.585 1.00 58.94 652 ASP A O 1
ATOM 5251 N N . PHE A 1 653 ? -17.455 2.240 9.044 1.00 59.16 653 PHE A N 1
ATOM 5252 C CA . PHE A 1 653 ? -18.786 1.678 8.776 1.00 59.16 653 PHE A CA 1
ATOM 5253 C C . PHE A 1 653 ? -19.853 2.205 9.739 1.00 59.16 653 PHE A C 1
ATOM 5255 O O . PHE A 1 653 ? -21.037 2.032 9.482 1.00 59.16 653 PHE A O 1
ATOM 5262 N N . ASN A 1 654 ? -19.474 2.894 10.817 1.00 55.25 654 ASN A N 1
ATOM 5263 C CA . ASN A 1 654 ? -20.404 3.545 11.732 1.00 55.25 654 ASN A CA 1
ATOM 5264 C C . ASN A 1 654 ? -21.295 4.582 11.037 1.00 55.25 654 ASN A C 1
ATOM 5266 O O . ASN A 1 654 ? -22.455 4.716 11.418 1.00 55.25 654 ASN A O 1
ATOM 5270 N N . LYS A 1 655 ? -20.810 5.291 10.007 1.00 56.03 655 LYS A N 1
ATOM 5271 C CA . LYS A 1 655 ? -21.648 6.242 9.259 1.00 56.03 655 LYS A CA 1
ATOM 5272 C C . LYS A 1 655 ? -22.706 5.522 8.417 1.00 56.03 655 LYS A C 1
ATOM 5274 O O . LYS A 1 655 ? -23.879 5.864 8.515 1.00 56.03 655 LYS A O 1
ATOM 5279 N N . GLN A 1 656 ? -22.304 4.499 7.659 1.00 55.47 656 GLN A N 1
ATOM 5280 C CA . GLN A 1 656 ? -23.226 3.662 6.877 1.00 55.47 656 GLN A CA 1
ATOM 5281 C C . GLN A 1 656 ? -24.201 2.896 7.781 1.00 55.47 656 GLN A C 1
ATOM 5283 O O . GLN A 1 656 ? -25.396 2.875 7.517 1.00 55.47 656 GLN A O 1
ATOM 5288 N N . SER A 1 657 ? -23.714 2.354 8.900 1.00 57.31 657 SER A N 1
ATOM 5289 C CA . SER A 1 657 ? -24.533 1.662 9.901 1.00 57.31 657 SER A CA 1
ATOM 5290 C C . SER A 1 657 ? -25.566 2.606 10.499 1.00 57.31 657 SER A C 1
ATOM 5292 O O . SER A 1 657 ? -26.730 2.249 10.586 1.00 57.31 657 SER A O 1
ATOM 5294 N N . ARG A 1 658 ? -25.182 3.839 10.864 1.00 61.88 658 ARG A N 1
ATOM 5295 C CA . ARG A 1 658 ? -26.127 4.857 11.349 1.00 61.88 658 ARG A CA 1
ATOM 5296 C C . ARG A 1 658 ? -27.143 5.253 10.289 1.00 61.88 658 ARG A C 1
ATOM 5298 O O . ARG A 1 658 ? -28.286 5.475 10.651 1.00 61.88 658 ARG A O 1
ATOM 5305 N N . GLN A 1 659 ? -26.744 5.331 9.021 1.00 67.25 659 GLN A N 1
ATOM 5306 C CA . GLN A 1 659 ? -27.652 5.648 7.922 1.00 67.25 659 GLN A CA 1
ATOM 5307 C C . GLN A 1 659 ? -28.661 4.520 7.686 1.00 67.25 659 GLN A C 1
ATOM 5309 O O . GLN A 1 659 ? -29.850 4.797 7.675 1.00 67.25 659 GLN A O 1
ATOM 5314 N N . MET A 1 660 ? -28.223 3.257 7.620 1.00 63.50 660 MET A N 1
ATOM 5315 C CA . MET A 1 660 ? -29.128 2.101 7.549 1.00 63.50 660 MET A CA 1
ATOM 5316 C C . MET A 1 660 ? -30.017 1.989 8.790 1.00 63.50 660 MET A C 1
ATOM 5318 O O . MET A 1 660 ? -31.197 1.680 8.671 1.00 63.50 660 MET A O 1
ATOM 5322 N N . ILE A 1 661 ? -29.475 2.233 9.988 1.00 69.44 661 ILE A N 1
ATOM 5323 C CA . ILE A 1 661 ? -30.256 2.241 11.229 1.00 69.44 661 ILE A CA 1
ATOM 5324 C C . ILE A 1 661 ? -31.302 3.351 11.174 1.00 69.44 661 ILE A C 1
ATOM 5326 O O . ILE A 1 661 ? -32.453 3.076 11.473 1.00 69.44 661 ILE A O 1
ATOM 5330 N N . LEU A 1 662 ? -30.937 4.570 10.771 1.00 75.31 662 LEU A N 1
ATOM 5331 C CA . LEU A 1 662 ? -31.878 5.679 10.603 1.00 75.31 662 LEU A CA 1
ATOM 5332 C C . LEU A 1 662 ? -32.952 5.344 9.575 1.00 75.31 662 LEU A C 1
ATOM 5334 O O . LEU A 1 662 ? -34.121 5.494 9.882 1.00 75.31 662 LEU A O 1
ATOM 5338 N N . GLU A 1 663 ? -32.578 4.813 8.417 1.00 80.25 663 GLU A N 1
ATOM 5339 C CA . GLU A 1 663 ? -33.506 4.427 7.354 1.00 80.25 663 GLU A CA 1
ATOM 5340 C C . GLU A 1 663 ? -34.472 3.326 7.826 1.00 80.25 663 GLU A C 1
ATOM 5342 O O . GLU A 1 663 ? -35.678 3.402 7.610 1.00 80.25 663 GLU A O 1
ATOM 5347 N N . LYS A 1 664 ? -33.982 2.320 8.566 1.00 75.31 664 LYS A N 1
ATOM 5348 C CA . LYS A 1 664 ? -34.835 1.285 9.172 1.00 75.31 664 LYS A CA 1
ATOM 5349 C C . LYS A 1 664 ? -35.683 1.813 10.323 1.00 75.31 664 LYS A C 1
ATOM 5351 O O . LYS A 1 664 ? -36.822 1.379 10.465 1.00 75.31 664 LYS A O 1
ATOM 5356 N N . LEU A 1 665 ? -35.170 2.737 11.129 1.00 74.19 665 LEU A N 1
ATOM 5357 C CA . LEU A 1 665 ? -35.938 3.409 12.175 1.00 74.19 665 LEU A CA 1
ATOM 5358 C C . LEU A 1 665 ? -37.013 4.312 11.573 1.00 74.19 665 LEU A C 1
ATOM 5360 O O . LEU A 1 665 ? -38.112 4.336 12.106 1.00 74.19 665 LEU A O 1
ATOM 5364 N N . GLU A 1 666 ? -36.744 4.984 10.456 1.00 76.94 666 GLU A N 1
ATOM 5365 C CA . GLU A 1 666 ? -37.727 5.737 9.676 1.00 76.94 666 GLU A CA 1
ATOM 5366 C C . GLU A 1 666 ? -38.778 4.802 9.085 1.00 76.94 666 GLU A C 1
ATOM 5368 O O . GLU A 1 666 ? -39.963 5.088 9.196 1.00 76.94 666 GLU A O 1
ATOM 5373 N N . MET A 1 667 ? -38.390 3.645 8.539 1.00 74.06 667 MET A N 1
ATOM 5374 C CA . MET A 1 667 ? -39.353 2.624 8.110 1.00 74.06 667 MET A CA 1
ATOM 5375 C C . MET A 1 667 ? -40.234 2.152 9.273 1.00 74.06 667 MET A C 1
ATOM 5377 O O . MET A 1 667 ? -41.448 2.067 9.120 1.00 74.06 667 MET A O 1
ATOM 5381 N N . ILE A 1 668 ? -39.649 1.858 10.440 1.00 73.62 668 ILE A N 1
ATOM 5382 C CA . ILE A 1 668 ? -40.397 1.453 11.640 1.00 73.62 668 ILE A CA 1
ATOM 5383 C C . ILE A 1 668 ? -41.311 2.586 12.104 1.00 73.62 668 ILE A C 1
ATOM 5385 O O . ILE A 1 668 ? -42.469 2.336 12.409 1.00 73.62 668 ILE A O 1
ATOM 5389 N N . TYR A 1 669 ? -40.812 3.819 12.133 1.00 70.56 669 TYR A N 1
ATOM 5390 C CA . TYR A 1 669 ? -41.564 5.001 12.532 1.00 70.56 669 TYR A CA 1
ATOM 5391 C C . TYR A 1 669 ? -42.738 5.252 11.583 1.00 70.56 669 TYR A C 1
ATOM 5393 O O . TYR A 1 669 ? -43.864 5.396 12.042 1.00 70.56 669 TYR A O 1
ATOM 5401 N N . ASN A 1 670 ? -42.517 5.199 10.270 1.00 71.56 670 ASN A N 1
ATOM 5402 C CA . ASN A 1 670 ? -43.563 5.348 9.259 1.00 71.56 670 ASN A CA 1
ATOM 5403 C C . ASN A 1 670 ? -44.598 4.215 9.343 1.00 71.56 670 ASN A C 1
ATOM 5405 O O . ASN A 1 670 ? -45.796 4.477 9.257 1.00 71.56 670 ASN A O 1
ATOM 5409 N N . ASN A 1 671 ? -44.157 2.977 9.589 1.00 64.25 671 ASN A N 1
ATOM 5410 C CA . ASN A 1 671 ? -45.045 1.830 9.797 1.00 64.25 671 ASN A CA 1
ATOM 5411 C C . ASN A 1 671 ? -45.809 1.892 11.131 1.00 64.25 671 ASN A C 1
ATOM 5413 O O . ASN A 1 671 ? -46.886 1.314 11.239 1.00 64.25 671 ASN A O 1
ATOM 5417 N N . ALA A 1 672 ? -45.258 2.556 12.149 1.00 64.50 672 ALA A N 1
ATOM 5418 C CA . ALA A 1 672 ? -45.874 2.699 13.466 1.00 64.50 672 ALA A CA 1
ATOM 5419 C C . ALA A 1 672 ? -46.798 3.925 13.569 1.00 64.50 672 ALA A C 1
ATOM 5421 O O . ALA A 1 672 ? -47.732 3.907 14.368 1.00 64.50 672 ALA A O 1
ATOM 5422 N N . TRP A 1 673 ? -46.534 4.991 12.803 1.00 52.94 673 TRP A N 1
ATOM 5423 C CA . TRP A 1 673 ? -47.226 6.280 12.925 1.00 52.94 673 TRP A CA 1
ATOM 5424 C C . TRP A 1 673 ? -48.376 6.461 11.936 1.00 52.94 673 TRP A C 1
ATOM 5426 O O . TRP A 1 673 ? -49.301 7.222 12.216 1.00 52.94 673 TRP A O 1
ATOM 5436 N N . VAL A 1 674 ? -48.360 5.765 10.798 1.00 53.81 674 VAL A N 1
ATOM 5437 C CA . VAL A 1 674 ? -49.529 5.693 9.920 1.00 53.81 674 VAL A CA 1
ATOM 5438 C C . VAL A 1 674 ? -50.366 4.508 10.396 1.00 53.81 674 VAL A C 1
ATOM 5440 O O . VAL A 1 674 ? -49.923 3.369 10.232 1.00 53.81 674 VAL A O 1
ATOM 5443 N N . PRO A 1 675 ? -51.566 4.719 10.975 1.00 48.09 675 PRO A N 1
ATOM 5444 C CA . PRO A 1 675 ? -52.534 3.645 11.069 1.00 48.09 675 PRO A CA 1
ATOM 5445 C C . PRO A 1 675 ? -52.814 3.255 9.624 1.00 48.09 675 PRO A C 1
ATOM 5447 O O . PRO A 1 675 ? -53.476 3.994 8.899 1.00 48.09 675 PRO A O 1
ATOM 5450 N N . GLN A 1 676 ? -52.233 2.144 9.179 1.00 48.44 676 GLN A N 1
ATOM 5451 C CA . GLN A 1 676 ? -52.647 1.517 7.937 1.00 48.44 676 GLN A CA 1
ATOM 5452 C C . GLN A 1 676 ? -54.166 1.376 8.062 1.00 48.44 676 GLN A C 1
ATOM 5454 O O . GLN A 1 676 ? -54.648 0.806 9.052 1.00 48.44 676 GLN A O 1
ATOM 5459 N N . GLU A 1 677 ? -54.929 1.959 7.128 1.00 48.78 677 GLU A N 1
ATOM 5460 C CA . GLU A 1 677 ? -56.316 1.537 6.968 1.00 48.78 677 GLU A CA 1
ATOM 5461 C C . GLU A 1 677 ? -56.246 0.021 6.919 1.00 48.78 677 GLU A C 1
ATOM 5463 O O . GLU A 1 677 ? -55.456 -0.516 6.145 1.00 48.78 677 GLU A O 1
ATOM 5468 N N . LYS A 1 678 ? -56.953 -0.657 7.834 1.00 40.81 678 LYS A N 1
ATOM 5469 C CA . LYS A 1 678 ? -57.009 -2.116 7.815 1.00 40.81 678 LYS A CA 1
ATOM 5470 C C . LYS A 1 678 ? -57.325 -2.474 6.377 1.00 40.81 678 LYS A C 1
ATOM 5472 O O . LYS A 1 678 ? -58.433 -2.152 5.939 1.00 40.81 678 LYS A O 1
ATOM 5477 N N . ASP A 1 679 ? -56.367 -3.086 5.675 1.00 40.91 679 ASP A N 1
ATOM 5478 C CA . ASP A 1 679 ? -56.640 -3.708 4.392 1.00 40.91 679 ASP A CA 1
ATOM 5479 C C . ASP A 1 679 ? -57.943 -4.448 4.608 1.00 40.91 679 ASP A C 1
ATOM 5481 O O . ASP A 1 679 ? -58.064 -5.202 5.586 1.00 40.91 679 ASP A O 1
ATOM 5485 N N . LYS A 1 680 ? -58.967 -4.090 3.822 1.00 41.66 680 LYS A N 1
ATOM 5486 C CA . LYS A 1 680 ? -60.270 -4.735 3.927 1.00 41.66 680 LYS A CA 1
ATOM 5487 C C . LYS A 1 680 ? -59.959 -6.215 3.880 1.00 41.66 680 LYS A C 1
ATOM 5489 O O . LYS A 1 680 ? -59.514 -6.696 2.840 1.00 41.66 680 LYS A O 1
ATOM 5494 N N . LEU A 1 681 ? -60.114 -6.882 5.030 1.00 40.38 681 LEU A N 1
ATOM 5495 C CA . LEU A 1 681 ? -59.990 -8.325 5.130 1.00 40.38 681 LEU A CA 1
ATOM 5496 C C . LEU A 1 681 ? -60.794 -8.839 3.942 1.00 40.38 681 LEU A C 1
ATOM 5498 O O . LEU A 1 681 ? -61.973 -8.463 3.865 1.00 40.38 681 LEU A O 1
ATOM 5502 N N . PRO A 1 682 ? -60.172 -9.555 2.986 1.00 39.78 682 PRO A N 1
ATOM 5503 C CA . PRO A 1 682 ? -60.924 -10.098 1.873 1.00 39.78 682 PRO A CA 1
ATOM 5504 C C . PRO A 1 682 ? -62.125 -10.801 2.489 1.00 39.78 682 PRO A C 1
ATOM 5506 O O . PRO A 1 682 ? -61.981 -11.509 3.495 1.00 39.78 682 PRO A O 1
ATOM 5509 N N . GLU A 1 683 ? -63.319 -10.459 1.995 1.00 39.88 683 GLU A N 1
ATOM 5510 C CA . GLU A 1 683 ? -64.551 -11.091 2.445 1.00 39.88 683 GLU A CA 1
ATOM 5511 C C . GLU A 1 683 ? -64.282 -12.585 2.515 1.00 39.88 683 GLU A C 1
ATOM 5513 O O . GLU A 1 683 ? -63.778 -13.157 1.551 1.00 39.88 683 GLU A O 1
ATOM 5518 N N . LYS A 1 684 ? -64.522 -13.170 3.695 1.00 42.84 684 LYS A N 1
ATOM 5519 C CA . LYS A 1 684 ? -64.323 -14.595 3.936 1.00 42.84 684 LYS A CA 1
ATOM 5520 C C . LYS A 1 684 ? -65.017 -15.362 2.816 1.00 42.84 684 LYS A C 1
ATOM 5522 O O . LYS A 1 684 ? -66.230 -15.571 2.889 1.00 42.84 684 LYS A O 1
ATOM 5527 N N . GLU A 1 685 ? -64.252 -15.847 1.845 1.00 38.00 685 GLU A N 1
ATOM 5528 C CA . GLU A 1 685 ? -64.593 -17.109 1.224 1.00 38.00 685 GLU A CA 1
ATOM 5529 C C . GLU A 1 685 ? -64.598 -18.092 2.388 1.00 38.00 685 GLU A C 1
ATOM 5531 O O . GLU A 1 685 ? -63.585 -18.354 3.038 1.00 38.00 685 GLU A O 1
ATOM 5536 N N . LYS A 1 686 ? -65.806 -18.499 2.779 1.00 41.44 686 LYS A N 1
ATOM 5537 C CA . LYS A 1 686 ? -65.993 -19.637 3.663 1.00 41.44 686 LYS A CA 1
ATOM 5538 C C . LYS A 1 686 ? -65.515 -20.841 2.871 1.00 41.44 686 LYS A C 1
ATOM 5540 O O . LYS A 1 686 ? -66.327 -21.504 2.232 1.00 41.44 686 LYS A O 1
ATOM 5545 N N . ASP A 1 687 ? -64.213 -21.081 2.893 1.00 36.12 687 ASP A N 1
ATOM 5546 C CA . ASP A 1 687 ? -63.698 -22.341 2.411 1.00 36.12 687 ASP A CA 1
ATOM 5547 C C . ASP A 1 687 ? -64.091 -23.389 3.452 1.00 36.12 687 ASP A C 1
ATOM 5549 O O . ASP A 1 687 ? -63.750 -23.330 4.640 1.00 36.12 687 ASP A O 1
ATOM 5553 N N . HIS A 1 688 ? -64.999 -24.256 3.032 1.00 39.25 688 HIS A N 1
ATOM 5554 C CA . HIS A 1 688 ? -65.584 -25.280 3.869 1.00 39.25 688 HIS A CA 1
ATOM 5555 C C . HIS A 1 688 ? -64.511 -26.344 4.141 1.00 39.25 688 HIS A C 1
ATOM 5557 O O . HIS A 1 688 ? -64.214 -27.143 3.262 1.00 39.25 688 HIS A O 1
ATOM 5563 N N . GLY A 1 689 ? -63.956 -26.372 5.360 1.00 46.97 689 GLY A N 1
ATOM 5564 C CA . GLY A 1 689 ? -63.160 -27.509 5.854 1.00 46.97 689 GLY A CA 1
ATOM 5565 C C . GLY A 1 689 ? -61.717 -27.236 6.300 1.00 46.97 689 GLY A C 1
ATOM 5566 O O . GLY A 1 689 ? -60.960 -28.193 6.450 1.00 46.97 689 GLY A O 1
ATOM 5567 N N . GLU A 1 690 ? -61.296 -25.988 6.534 1.00 50.91 690 GLU A N 1
ATOM 5568 C CA . GLU A 1 690 ? -59.924 -25.721 6.999 1.00 50.91 690 GLU A CA 1
ATOM 5569 C C . GLU A 1 690 ? -59.702 -26.101 8.477 1.00 50.91 690 GLU A C 1
ATOM 5571 O O . GLU A 1 690 ? -60.289 -25.524 9.398 1.00 50.91 690 GLU A O 1
ATOM 5576 N N . VAL A 1 691 ? -58.801 -27.061 8.713 1.00 54.78 691 VAL A N 1
ATOM 5577 C CA . VAL A 1 691 ? -58.324 -27.437 10.052 1.00 54.78 691 VAL A CA 1
ATOM 5578 C C . VAL A 1 691 ? -57.352 -26.369 10.556 1.00 54.78 691 VAL A C 1
ATOM 5580 O O . VAL A 1 691 ? -56.223 -26.270 10.079 1.00 54.78 691 VAL A O 1
ATOM 5583 N N . ILE A 1 692 ? -57.765 -25.585 11.556 1.00 59.66 692 ILE A N 1
ATOM 5584 C CA . ILE A 1 692 ? -56.885 -24.593 12.189 1.00 59.66 692 ILE A CA 1
ATOM 5585 C C . ILE A 1 692 ? -55.996 -25.295 13.217 1.00 59.66 692 ILE A C 1
ATOM 5587 O O . ILE A 1 692 ? -56.448 -25.678 14.299 1.00 59.66 692 ILE A O 1
ATOM 5591 N N . PHE A 1 693 ? -54.705 -25.392 12.915 1.00 62.41 693 PHE A N 1
ATOM 5592 C CA . PHE A 1 693 ? -53.713 -25.900 13.854 1.00 62.41 693 PHE A CA 1
ATOM 5593 C C . PHE A 1 693 ? -53.302 -24.797 14.820 1.00 62.41 693 PHE A C 1
ATOM 5595 O O . PHE A 1 693 ? -52.712 -23.793 14.415 1.00 62.41 693 PHE A O 1
ATOM 5602 N N . LYS A 1 694 ? -53.603 -24.971 16.108 1.00 61.00 694 LYS A N 1
ATOM 5603 C CA . LYS A 1 694 ? -53.199 -24.021 17.148 1.00 61.00 694 LYS A CA 1
ATOM 5604 C C . LYS A 1 694 ? -51.935 -24.477 17.868 1.00 61.00 694 LYS A C 1
ATOM 5606 O O . LYS A 1 694 ? -51.758 -25.649 18.186 1.00 61.00 694 LYS A O 1
ATOM 5611 N N . THR A 1 695 ? -51.083 -23.507 18.157 1.00 63.16 695 THR A N 1
ATOM 5612 C CA . THR A 1 695 ? -50.003 -23.573 19.140 1.00 63.16 695 THR A CA 1
ATOM 5613 C C . THR A 1 695 ? -50.359 -22.644 20.309 1.00 63.16 695 THR A C 1
ATOM 5615 O O . THR A 1 695 ? -51.236 -21.786 20.160 1.00 63.16 695 THR A O 1
ATOM 5618 N N . PRO A 1 696 ? -49.670 -22.738 21.459 1.00 55.19 696 PRO A N 1
ATOM 5619 C CA . PRO A 1 696 ? -49.896 -21.832 22.591 1.00 55.19 696 PRO A CA 1
ATOM 5620 C C . PRO A 1 696 ? -49.651 -20.347 22.267 1.00 55.19 696 PRO A C 1
ATOM 5622 O O . PRO A 1 696 ? -50.065 -19.476 23.023 1.00 55.19 696 PRO A O 1
ATOM 5625 N N . LEU A 1 697 ? -48.973 -20.048 21.150 1.00 56.97 697 LEU A N 1
ATOM 5626 C CA . LEU A 1 697 ? -48.573 -18.698 20.740 1.00 56.97 697 LEU A CA 1
ATOM 5627 C C . LEU A 1 697 ? -49.332 -18.179 19.503 1.00 56.97 697 LEU A C 1
ATOM 5629 O O . LEU A 1 697 ? -49.152 -17.023 19.124 1.00 56.97 697 LEU A O 1
ATOM 5633 N N . GLY A 1 698 ? -50.178 -18.996 18.863 1.00 63.16 698 GLY A N 1
ATOM 5634 C CA . GLY A 1 698 ? -50.929 -18.597 17.666 1.00 63.16 698 GLY A CA 1
ATOM 5635 C C . GLY A 1 698 ? -51.530 -19.770 16.886 1.00 63.16 698 GLY A C 1
ATOM 5636 O O . GLY A 1 698 ? -51.261 -20.928 17.187 1.00 63.16 698 GLY A O 1
ATOM 5637 N N . GLY A 1 699 ? -52.345 -19.483 15.867 1.00 64.50 699 GLY A N 1
ATOM 5638 C CA . GLY A 1 699 ? -52.962 -20.491 14.993 1.00 64.50 699 GLY A CA 1
ATOM 5639 C C . GLY A 1 699 ? -52.515 -20.373 13.536 1.00 64.50 699 GLY A C 1
ATOM 5640 O O . GLY A 1 699 ? -52.275 -19.269 13.054 1.00 64.50 699 GLY A O 1
ATOM 5641 N N . CYS A 1 700 ? -52.425 -21.501 12.832 1.00 68.06 700 CYS A N 1
ATOM 5642 C CA . CYS A 1 700 ? -52.163 -21.575 11.397 1.00 68.06 700 CYS A CA 1
ATOM 5643 C C . CYS A 1 700 ? -53.351 -22.230 10.682 1.00 68.06 700 CYS A C 1
ATOM 5645 O O . CYS A 1 700 ? -53.785 -23.311 11.077 1.00 68.06 700 CYS A O 1
ATOM 5647 N N . ALA A 1 701 ? -53.858 -21.573 9.635 1.00 65.25 701 ALA A N 1
ATOM 5648 C CA . ALA A 1 701 ? -54.947 -22.096 8.809 1.00 65.25 701 ALA A CA 1
ATOM 5649 C C . ALA A 1 701 ? -54.489 -23.262 7.914 1.00 65.25 701 ALA A C 1
ATOM 5651 O O . ALA A 1 701 ? -55.205 -24.245 7.773 1.00 65.25 701 ALA A O 1
ATOM 5652 N N . ASN A 1 702 ? -53.271 -23.196 7.356 1.00 71.94 702 ASN A N 1
ATOM 5653 C CA . ASN A 1 702 ? -52.723 -24.268 6.527 1.00 71.94 702 ASN A CA 1
ATOM 5654 C C . ASN A 1 702 ? -51.194 -24.373 6.645 1.00 71.94 702 ASN A C 1
ATOM 5656 O O . ASN A 1 702 ? -50.447 -23.578 6.074 1.00 71.94 702 ASN A O 1
ATOM 5660 N N . ILE A 1 703 ? -50.724 -25.400 7.356 1.00 71.56 703 ILE A N 1
ATOM 5661 C CA . ILE A 1 703 ? -49.291 -25.654 7.567 1.00 71.56 703 ILE A CA 1
ATOM 5662 C C . ILE A 1 703 ? -48.603 -26.112 6.264 1.00 71.56 703 ILE A C 1
ATOM 5664 O O . ILE A 1 703 ? -47.408 -25.884 6.095 1.00 71.56 703 ILE A O 1
ATOM 5668 N N . PHE A 1 704 ? -49.332 -26.710 5.317 1.00 69.94 704 PHE A N 1
ATOM 5669 C CA . PHE A 1 704 ? -48.779 -27.222 4.053 1.00 69.94 704 PHE A CA 1
ATOM 5670 C C . PHE A 1 704 ? -48.726 -26.187 2.923 1.00 69.94 704 PHE A C 1
ATOM 5672 O O . PHE A 1 704 ? -48.203 -26.481 1.851 1.00 69.94 704 PHE A O 1
ATOM 5679 N N . ASN A 1 705 ? -49.208 -24.963 3.153 1.00 73.62 705 ASN A N 1
ATOM 5680 C CA . ASN A 1 705 ? -49.007 -23.846 2.233 1.00 73.62 705 ASN A CA 1
ATOM 5681 C C . ASN A 1 705 ? -48.302 -22.676 2.937 1.00 73.62 705 ASN A C 1
ATOM 5683 O O . ASN A 1 705 ? -48.918 -21.637 3.186 1.00 73.62 705 ASN A O 1
ATOM 5687 N N . PRO A 1 706 ? -47.013 -22.825 3.296 1.00 76.69 706 PRO A N 1
ATOM 5688 C CA . PRO A 1 706 ? -46.290 -21.751 3.952 1.00 76.69 706 PRO A CA 1
ATOM 5689 C C . PRO A 1 706 ? -46.031 -20.576 2.986 1.00 76.69 706 PRO A C 1
ATOM 5691 O O . PRO A 1 706 ? -45.923 -20.784 1.774 1.00 76.69 706 PRO A O 1
ATOM 5694 N N . PRO A 1 707 ? -45.883 -19.341 3.498 1.00 75.31 707 PRO A N 1
ATOM 5695 C CA . PRO A 1 707 ? -45.512 -18.186 2.684 1.00 75.31 707 PRO A CA 1
ATOM 5696 C C . PRO A 1 707 ? -44.208 -18.392 1.899 1.00 75.31 707 PRO A C 1
ATOM 5698 O O . PRO A 1 707 ? -43.310 -19.114 2.343 1.00 75.31 707 PRO A O 1
ATOM 5701 N N . ASP A 1 708 ? -44.058 -17.689 0.775 1.00 76.75 708 ASP A N 1
ATOM 5702 C CA . ASP A 1 708 ? -42.933 -17.877 -0.155 1.00 76.75 708 ASP A CA 1
ATOM 5703 C C . ASP A 1 708 ? -41.557 -17.675 0.492 1.00 76.75 708 ASP A C 1
ATOM 5705 O O . ASP A 1 708 ? -40.596 -18.354 0.139 1.00 76.75 708 ASP A O 1
ATOM 5709 N N . PHE A 1 709 ? -41.447 -16.811 1.505 1.00 72.88 709 PHE A N 1
ATOM 5710 C CA . PHE A 1 709 ? -40.187 -16.632 2.232 1.00 72.88 709 PHE A CA 1
ATOM 5711 C C . PHE A 1 709 ? -39.752 -17.892 3.006 1.00 72.88 709 PHE A C 1
ATOM 5713 O O . PHE A 1 709 ? -38.556 -18.113 3.184 1.00 72.88 709 PHE A O 1
ATOM 5720 N N . ILE A 1 710 ? -40.698 -18.728 3.454 1.00 68.62 710 ILE A N 1
ATOM 5721 C CA . ILE A 1 710 ? -40.413 -20.015 4.107 1.00 68.62 710 ILE A CA 1
ATOM 5722 C C . ILE A 1 710 ? -40.080 -21.061 3.048 1.00 68.62 710 ILE A C 1
ATOM 5724 O O . ILE A 1 710 ? -39.100 -21.783 3.220 1.00 68.62 710 ILE A O 1
ATOM 5728 N N . LYS A 1 711 ? -40.825 -21.091 1.933 1.00 75.31 711 LYS A N 1
ATOM 5729 C CA . LYS A 1 711 ? -40.537 -21.978 0.790 1.00 75.31 711 LYS A CA 1
ATOM 5730 C C . LYS A 1 711 ? -39.126 -21.763 0.233 1.00 75.31 711 LYS A C 1
ATOM 5732 O O . LYS A 1 711 ? -38.466 -22.717 -0.156 1.00 75.31 711 LYS A O 1
ATOM 5737 N N . ASN A 1 712 ? -38.653 -20.518 0.260 1.00 76.44 712 ASN A N 1
ATOM 5738 C CA . ASN A 1 712 ? -37.317 -20.120 -0.184 1.00 76.44 712 ASN A CA 1
ATOM 5739 C C . ASN A 1 712 ? -36.232 -20.261 0.902 1.00 76.44 712 ASN A C 1
ATOM 5741 O O . ASN A 1 712 ? -35.075 -19.914 0.660 1.00 76.44 712 ASN A O 1
ATOM 5745 N N . SER A 1 713 ? -36.574 -20.732 2.106 1.00 73.00 713 SER A N 1
ATOM 5746 C CA . SER A 1 713 ? -35.599 -20.942 3.179 1.00 73.00 713 SER A CA 1
ATOM 5747 C C . SER A 1 713 ? -34.835 -22.255 2.987 1.00 73.00 713 SER A C 1
ATOM 5749 O O . SER A 1 713 ? -35.399 -23.265 2.579 1.00 73.00 713 SER A O 1
ATOM 5751 N N . ALA A 1 714 ? -33.548 -22.273 3.347 1.00 67.81 714 ALA A N 1
ATOM 5752 C CA . ALA A 1 714 ? -32.702 -23.468 3.231 1.00 67.81 714 ALA A CA 1
ATOM 5753 C C . ALA A 1 714 ? -33.158 -24.648 4.117 1.00 67.81 714 ALA A C 1
ATOM 5755 O O . ALA A 1 714 ? -32.681 -25.765 3.948 1.00 67.81 714 ALA A O 1
ATOM 5756 N N . SER A 1 715 ? -34.048 -24.391 5.080 1.00 58.88 715 SER A N 1
ATOM 5757 C CA . SER A 1 715 ? -34.586 -25.373 6.027 1.00 58.88 715 SER A CA 1
ATOM 5758 C C . SER A 1 715 ? -35.929 -25.963 5.587 1.00 58.88 715 SER A C 1
ATOM 5760 O O . SER A 1 715 ? -36.531 -26.705 6.357 1.00 58.88 715 SER A O 1
ATOM 5762 N N . TYR A 1 716 ? -36.441 -25.591 4.410 1.00 71.94 716 TYR A N 1
ATOM 5763 C CA . TYR A 1 716 ? -37.700 -26.108 3.883 1.00 71.94 716 TYR A CA 1
ATOM 5764 C C . TYR A 1 716 ? -37.448 -27.313 2.974 1.00 71.94 716 TYR A C 1
ATOM 5766 O O . TYR A 1 716 ? -36.728 -27.225 1.983 1.00 71.94 716 TYR A O 1
ATOM 5774 N N . ASP A 1 717 ? -38.050 -28.442 3.325 1.00 70.50 717 ASP A N 1
ATOM 5775 C CA . ASP A 1 717 ? -37.885 -29.748 2.680 1.00 70.50 717 ASP A CA 1
ATOM 5776 C C . ASP A 1 717 ? -39.008 -30.077 1.678 1.00 70.50 717 ASP A C 1
ATOM 5778 O O . ASP A 1 717 ? -39.067 -31.183 1.143 1.00 70.50 717 ASP A O 1
ATOM 5782 N N . GLY A 1 718 ? -39.893 -29.112 1.398 1.00 69.88 718 GLY A N 1
ATOM 5783 C CA . GLY A 1 718 ? -41.064 -29.304 0.542 1.00 69.88 718 GLY A CA 1
ATOM 5784 C C . GLY A 1 718 ? -42.299 -29.846 1.269 1.00 69.88 718 GLY A C 1
ATOM 5785 O O . GLY A 1 718 ? -43.302 -30.103 0.605 1.00 69.88 718 GLY A O 1
ATOM 5786 N N . GLY A 1 719 ? -42.237 -30.021 2.594 1.00 73.50 719 GLY A N 1
ATOM 5787 C CA . GLY A 1 719 ? -43.322 -30.536 3.425 1.00 73.50 719 GLY A CA 1
ATOM 5788 C C . GLY A 1 719 ? -44.107 -29.463 4.188 1.00 73.50 719 GLY A C 1
ATOM 5789 O O . GLY A 1 719 ? -44.438 -28.395 3.676 1.00 73.50 719 GLY A O 1
ATOM 5790 N N . ALA A 1 720 ? -44.455 -29.775 5.436 1.00 71.06 720 ALA A N 1
ATOM 5791 C CA . ALA A 1 720 ? -45.134 -28.844 6.330 1.00 71.06 720 ALA A CA 1
ATOM 5792 C C . ALA A 1 720 ? -44.223 -27.640 6.654 1.00 71.06 720 ALA A C 1
ATOM 5794 O O . ALA A 1 720 ? -42.998 -27.743 6.637 1.00 71.06 720 ALA A O 1
ATOM 5795 N N . CYS A 1 721 ? -44.808 -26.487 6.972 1.00 71.06 721 CYS A N 1
ATOM 5796 C CA . CYS A 1 721 ? -44.086 -25.292 7.395 1.00 71.06 721 CYS A CA 1
ATOM 5797 C C . CYS A 1 721 ? -43.073 -25.599 8.513 1.00 71.06 721 CYS A C 1
ATOM 5799 O O . CYS A 1 721 ? -43.451 -25.823 9.665 1.00 71.06 721 CYS A O 1
ATOM 5801 N N . SER A 1 722 ? -41.779 -25.496 8.196 1.00 67.12 722 SER A N 1
ATOM 5802 C CA . SER A 1 722 ? -40.668 -25.741 9.131 1.00 67.12 722 SER A CA 1
ATOM 5803 C C . SER A 1 722 ? -40.625 -24.769 10.318 1.00 67.12 722 SER A C 1
ATOM 5805 O O . SER A 1 722 ? -39.934 -25.012 11.305 1.00 67.12 722 SER A O 1
ATOM 5807 N N . ASN A 1 723 ? -41.372 -23.663 10.254 1.00 69.94 723 ASN A N 1
ATOM 5808 C CA . ASN A 1 723 ? -41.456 -22.682 11.335 1.00 69.94 723 ASN A CA 1
ATOM 5809 C C . ASN A 1 723 ? -42.672 -22.876 12.259 1.00 69.94 723 ASN A C 1
ATOM 5811 O O . ASN A 1 723 ? -42.760 -22.164 13.256 1.00 69.94 723 ASN A O 1
ATOM 5815 N N . PHE A 1 724 ? -43.593 -23.805 11.971 1.00 66.75 724 PHE A N 1
ATOM 5816 C CA . PHE A 1 724 ? -44.852 -23.932 12.719 1.00 66.75 724 PHE A CA 1
ATOM 5817 C C . PHE A 1 724 ? -44.644 -24.298 14.203 1.00 66.75 724 PHE A C 1
ATOM 5819 O O . PHE A 1 724 ? -45.207 -23.643 15.076 1.00 66.75 724 PHE A O 1
ATOM 5826 N N . ASN A 1 725 ? -43.757 -25.254 14.502 1.00 65.69 725 ASN A N 1
ATOM 5827 C CA . ASN A 1 725 ? -43.445 -25.683 15.878 1.00 65.69 725 ASN A CA 1
ATOM 5828 C C . ASN A 1 725 ? -42.170 -25.052 16.454 1.00 65.69 725 ASN A C 1
ATOM 5830 O O . ASN A 1 725 ? -41.760 -25.362 17.573 1.00 65.69 725 ASN A O 1
ATOM 5834 N N . LYS A 1 726 ? -41.541 -24.138 15.710 1.00 69.19 726 LYS A N 1
ATOM 5835 C CA . LYS A 1 726 ? -40.196 -23.647 16.022 1.00 69.19 726 LYS A CA 1
ATOM 5836 C C . LYS A 1 726 ? -40.108 -22.943 17.370 1.00 69.19 726 LYS A C 1
ATOM 5838 O O . LYS A 1 726 ? -39.051 -22.962 17.982 1.00 69.19 726 LYS A O 1
ATOM 5843 N N . CYS A 1 727 ? -41.196 -22.332 17.839 1.00 67.50 727 CYS A N 1
ATOM 5844 C CA . CYS A 1 727 ? -41.230 -21.670 19.140 1.00 67.50 727 CYS A CA 1
ATOM 5845 C C . CYS A 1 727 ? -41.183 -22.655 20.317 1.00 67.50 727 CYS A C 1
ATOM 5847 O O . CYS A 1 727 ? -40.551 -22.337 21.316 1.00 67.50 727 CYS A O 1
ATOM 5849 N N . LEU A 1 728 ? -41.796 -23.840 20.205 1.00 67.75 728 LEU A N 1
ATOM 5850 C CA . LEU A 1 728 ? -41.737 -24.862 21.262 1.00 67.75 728 LEU A CA 1
ATOM 5851 C C . LEU A 1 728 ? -40.370 -25.558 21.311 1.00 67.75 728 LEU A C 1
ATOM 5853 O O . LEU A 1 728 ? -39.952 -26.005 22.370 1.00 67.75 728 LEU A O 1
ATOM 5857 N N . SER A 1 729 ? -39.656 -25.595 20.184 1.00 62.94 729 SER A N 1
ATOM 5858 C CA . SER A 1 729 ? -38.302 -26.147 20.072 1.00 62.94 729 SER A CA 1
ATOM 5859 C C . SER A 1 729 ? -37.190 -25.084 20.137 1.00 62.94 729 SER A C 1
ATOM 5861 O O . SER A 1 729 ? -36.038 -25.380 19.824 1.00 62.94 729 SER A O 1
ATOM 5863 N N . CYS A 1 730 ? -37.513 -23.823 20.444 1.00 66.12 730 CYS A N 1
ATOM 5864 C CA . CYS A 1 730 ? -36.546 -22.724 20.434 1.00 66.12 730 CYS A CA 1
ATOM 5865 C C . CYS A 1 730 ? -35.807 -22.638 21.772 1.00 66.12 730 CYS A C 1
ATOM 5867 O O . CYS A 1 730 ? -36.432 -22.409 22.802 1.00 66.12 730 CYS A O 1
ATOM 5869 N N . GLU A 1 731 ? -34.473 -22.665 21.742 1.00 59.12 731 GLU A N 1
ATOM 5870 C CA . GLU A 1 731 ? -33.621 -22.471 22.932 1.00 59.12 731 GLU A CA 1
ATOM 5871 C C . GLU A 1 731 ? -33.823 -21.106 23.623 1.00 59.12 731 GLU A C 1
ATOM 5873 O O . GLU A 1 731 ? -33.450 -20.929 24.778 1.00 59.12 731 GLU A O 1
ATOM 5878 N N . ASN A 1 732 ? -34.418 -20.127 22.929 1.00 63.06 732 ASN A N 1
ATOM 5879 C CA . ASN A 1 732 ? -34.678 -18.784 23.461 1.00 63.06 732 ASN A CA 1
ATOM 5880 C C . ASN A 1 732 ? -36.091 -18.614 24.047 1.00 63.06 732 ASN A C 1
ATOM 5882 O O . ASN A 1 732 ? -36.451 -17.503 24.439 1.00 63.06 732 ASN A O 1
ATOM 5886 N N . VAL A 1 733 ? -36.916 -19.666 24.067 1.00 68.88 733 VAL A N 1
ATOM 5887 C CA . VAL A 1 733 ? -38.266 -19.621 24.643 1.00 68.88 733 VAL A CA 1
ATOM 5888 C C . VAL A 1 733 ? -38.236 -20.217 26.044 1.00 68.88 733 VAL A C 1
ATOM 5890 O O . VAL A 1 733 ? -37.815 -21.350 26.245 1.00 68.88 733 VAL A O 1
ATOM 5893 N N . ILE A 1 734 ? -38.701 -19.440 27.023 1.00 72.81 734 ILE A N 1
ATOM 5894 C CA . ILE A 1 734 ? -38.800 -19.871 28.419 1.00 72.81 734 ILE A CA 1
ATOM 5895 C C . ILE A 1 734 ? -40.244 -20.288 28.686 1.00 72.81 734 ILE A C 1
ATOM 5897 O O . ILE A 1 734 ? -41.147 -19.449 28.692 1.00 72.81 734 ILE A O 1
ATOM 5901 N N . ILE A 1 735 ? -40.459 -21.580 28.933 1.00 77.44 735 ILE A N 1
ATOM 5902 C CA . ILE A 1 735 ? -41.742 -22.102 29.409 1.00 77.44 735 ILE A CA 1
ATOM 5903 C C . ILE A 1 735 ? -41.782 -21.922 30.927 1.00 77.44 735 ILE A C 1
ATOM 5905 O O . ILE A 1 735 ? -40.867 -22.315 31.643 1.00 77.44 735 ILE A O 1
ATOM 5909 N N . THR A 1 736 ? -42.846 -21.304 31.427 1.00 82.88 736 THR A N 1
ATOM 5910 C CA . THR A 1 736 ? -43.071 -21.098 32.868 1.00 82.88 736 THR A CA 1
ATOM 5911 C C . THR A 1 736 ? -44.286 -21.888 33.343 1.00 82.88 736 THR A C 1
ATOM 5913 O O . THR A 1 736 ? -45.116 -22.321 32.543 1.00 82.88 736 THR A O 1
ATOM 5916 N N . THR A 1 737 ? -44.445 -22.016 34.662 1.00 81.88 737 THR A N 1
ATOM 5917 C CA . THR A 1 737 ? -45.553 -22.755 35.293 1.00 81.88 737 THR A CA 1
ATOM 5918 C C . THR A 1 737 ? -46.948 -22.259 34.896 1.00 81.88 737 THR A C 1
ATOM 5920 O O . THR A 1 737 ? -47.900 -23.036 34.927 1.00 81.88 737 THR A O 1
ATOM 5923 N N . SER A 1 738 ? -47.087 -20.997 34.474 1.00 81.19 738 SER A N 1
ATOM 5924 C CA . SER A 1 738 ? -48.354 -20.435 33.987 1.00 81.19 738 SER A CA 1
ATOM 5925 C C . SER A 1 738 ? -48.798 -20.989 32.634 1.00 81.19 738 SER A C 1
ATOM 5927 O O . SER A 1 738 ? -49.986 -20.956 32.350 1.00 81.19 738 SER A O 1
ATOM 5929 N N . HIS A 1 739 ? -47.872 -21.503 31.820 1.00 83.81 739 HIS A N 1
ATOM 5930 C CA . HIS A 1 739 ? -48.159 -22.028 30.480 1.00 83.81 739 HIS A CA 1
ATOM 5931 C C . HIS A 1 739 ? -48.509 -23.526 30.487 1.00 83.81 739 HIS A C 1
ATOM 5933 O O . HIS A 1 739 ? -49.045 -24.048 29.513 1.00 83.81 739 HIS A O 1
ATOM 5939 N N . LEU A 1 740 ? -48.218 -24.235 31.584 1.00 86.19 740 LEU A N 1
ATOM 5940 C CA . LEU A 1 740 ? -48.435 -25.681 31.693 1.00 86.19 740 LEU A CA 1
ATOM 5941 C C . LEU A 1 740 ? -49.903 -26.112 31.497 1.00 86.19 740 LEU A C 1
ATOM 5943 O O . LEU A 1 740 ? -50.116 -27.109 30.808 1.00 86.19 740 LEU A O 1
ATOM 5947 N N . PRO A 1 741 ? -50.925 -25.412 32.040 1.00 86.00 741 PRO A N 1
ATOM 5948 C CA . PRO A 1 741 ? -52.320 -25.802 31.828 1.00 86.00 741 PRO A CA 1
ATOM 5949 C C . PRO A 1 741 ? -52.722 -25.813 30.346 1.00 86.00 741 PRO A C 1
ATOM 5951 O O . PRO A 1 741 ? -53.386 -26.753 29.907 1.00 86.00 741 PRO A O 1
ATOM 5954 N N . ASP A 1 742 ? -52.273 -24.819 29.573 1.00 81.75 742 ASP A N 1
ATOM 5955 C CA . ASP A 1 742 ? -52.553 -24.708 28.135 1.00 81.75 742 ASP A CA 1
ATOM 5956 C C . ASP A 1 742 ? -51.857 -25.820 27.338 1.00 81.75 742 ASP A C 1
ATOM 5958 O O . ASP A 1 742 ? -52.443 -26.404 26.426 1.00 81.75 742 ASP A O 1
ATOM 5962 N N . LEU A 1 743 ? -50.623 -26.171 27.717 1.00 84.50 743 LEU A N 1
ATOM 5963 C CA . LEU A 1 743 ? -49.874 -27.271 27.102 1.00 84.50 743 LEU A CA 1
ATOM 5964 C C . LEU A 1 743 ? -50.534 -28.634 27.370 1.00 84.50 743 LEU A C 1
ATOM 5966 O O . LEU A 1 743 ? -50.629 -29.457 26.459 1.00 84.50 743 LEU A O 1
ATOM 5970 N N . PHE A 1 744 ? -51.045 -28.866 28.585 1.00 85.94 744 PHE A N 1
ATOM 5971 C CA . PHE A 1 744 ? -51.810 -30.076 28.910 1.00 85.94 744 PHE A CA 1
ATOM 5972 C C . PHE A 1 744 ? -53.139 -30.148 28.145 1.00 85.94 744 PHE A C 1
ATOM 5974 O O . PHE A 1 744 ? -53.522 -31.230 27.690 1.00 85.94 744 PHE A O 1
ATOM 5981 N N . ALA A 1 745 ? -53.828 -29.016 27.964 1.00 82.44 745 ALA A N 1
ATOM 5982 C CA . ALA A 1 745 ? -55.046 -28.950 27.158 1.00 82.44 745 ALA A CA 1
ATOM 5983 C C . ALA A 1 745 ? -54.751 -29.272 25.682 1.00 82.44 745 ALA A C 1
ATOM 5985 O O . ALA A 1 745 ? -55.451 -30.076 25.071 1.00 82.44 745 ALA A O 1
ATOM 5986 N N . LEU A 1 746 ? -53.652 -28.741 25.141 1.00 80.50 746 LEU A N 1
ATOM 5987 C CA . LEU A 1 746 ? -53.208 -29.015 23.775 1.00 80.50 746 LEU A CA 1
ATOM 5988 C C . LEU A 1 746 ? -52.812 -30.489 23.568 1.00 80.50 746 LEU A C 1
ATOM 5990 O O . LEU A 1 746 ? -53.211 -31.104 22.578 1.00 80.50 746 LEU A O 1
ATOM 5994 N N . LEU A 1 747 ? -52.083 -31.089 24.517 1.00 83.50 747 LEU A N 1
ATOM 5995 C CA . LEU A 1 747 ? -51.721 -32.511 24.481 1.00 83.50 747 LEU A CA 1
ATOM 5996 C C . LEU A 1 747 ? -52.963 -33.415 24.530 1.00 83.50 747 LEU A C 1
ATOM 5998 O O . LEU A 1 747 ? -53.040 -34.411 23.806 1.00 83.50 747 LEU A O 1
ATOM 6002 N N . ARG A 1 748 ? -53.950 -33.073 25.368 1.00 82.12 748 ARG A N 1
ATOM 6003 C CA . ARG A 1 748 ? -55.247 -33.764 25.418 1.00 82.12 748 ARG A CA 1
ATOM 6004 C C . ARG A 1 748 ? -55.922 -33.726 24.050 1.00 82.12 748 ARG A C 1
ATOM 6006 O O . ARG A 1 748 ? -56.327 -34.777 23.556 1.00 82.12 748 ARG A O 1
ATOM 6013 N N . ASP A 1 749 ? -56.013 -32.548 23.446 1.00 76.44 749 ASP A N 1
ATOM 6014 C CA . ASP A 1 749 ? -56.723 -32.351 22.185 1.00 76.44 749 ASP A CA 1
ATOM 6015 C C . ASP A 1 749 ? -56.030 -33.104 21.031 1.00 76.44 749 ASP A C 1
ATOM 6017 O O . ASP A 1 749 ? -56.696 -33.815 20.275 1.00 76.44 749 ASP A O 1
ATOM 6021 N N . TYR A 1 750 ? -54.692 -33.084 20.960 1.00 77.56 750 TYR A N 1
ATOM 6022 C CA . TYR A 1 750 ? -53.936 -33.885 19.988 1.00 77.56 750 TYR A CA 1
ATOM 6023 C C . TYR A 1 750 ? -54.087 -35.396 20.203 1.00 77.56 750 TYR A C 1
ATOM 6025 O O . TYR A 1 750 ? -54.247 -36.141 19.235 1.00 77.56 750 TYR A O 1
ATOM 6033 N N . ARG A 1 751 ? -54.106 -35.876 21.454 1.00 81.38 751 ARG A N 1
ATOM 6034 C CA . ARG A 1 751 ? -54.343 -37.300 21.758 1.00 81.38 751 ARG A CA 1
ATOM 6035 C C . ARG A 1 751 ? -55.753 -37.747 21.376 1.00 81.38 751 ARG A C 1
ATOM 6037 O O . ARG A 1 751 ? -55.923 -38.874 20.912 1.00 81.38 751 ARG A O 1
ATOM 6044 N N . VAL A 1 752 ? -56.759 -36.894 21.567 1.00 76.62 752 VAL A N 1
ATOM 6045 C CA . VAL A 1 752 ? -58.142 -37.167 21.142 1.00 76.62 752 VAL A CA 1
ATOM 6046 C C . VAL A 1 752 ? -58.230 -37.202 19.614 1.00 76.62 752 VAL A C 1
ATOM 6048 O O . VAL A 1 752 ? -58.767 -38.163 19.063 1.00 76.62 752 VAL A O 1
ATOM 6051 N N . ALA A 1 753 ? -57.627 -36.226 18.927 1.00 69.31 753 ALA A N 1
ATOM 6052 C CA . ALA A 1 753 ? -57.549 -36.191 17.466 1.00 69.31 753 ALA A CA 1
ATOM 6053 C C . ALA A 1 753 ? -56.850 -37.431 16.881 1.00 69.31 753 ALA A C 1
ATOM 6055 O O . ALA A 1 753 ? -57.314 -38.000 15.893 1.00 69.31 753 ALA A O 1
ATOM 6056 N N . TRP A 1 754 ? -55.770 -37.892 17.520 1.00 75.06 754 TRP A N 1
ATOM 6057 C CA . TRP A 1 754 ? -55.035 -39.092 17.119 1.00 75.06 754 TRP A CA 1
ATOM 6058 C C . TRP A 1 754 ? -55.853 -40.377 17.314 1.00 75.06 754 TRP A C 1
ATOM 6060 O O . TRP A 1 754 ? -55.906 -41.226 16.425 1.00 75.06 754 TRP A O 1
ATOM 6070 N N . LYS A 1 755 ? -56.538 -40.515 18.459 1.00 71.69 755 LYS A N 1
ATOM 6071 C CA . LYS A 1 755 ? -57.353 -41.700 18.785 1.00 71.69 755 LYS A CA 1
ATOM 6072 C C . LYS A 1 755 ? -58.608 -41.834 17.924 1.00 71.69 755 LYS A C 1
ATOM 6074 O O . LYS A 1 755 ? -59.020 -42.957 17.651 1.00 71.69 755 LYS A O 1
ATOM 6079 N N . ASN A 1 756 ? -59.193 -40.722 17.479 1.00 66.69 756 ASN A N 1
ATOM 6080 C CA . ASN A 1 756 ? -60.409 -40.727 16.659 1.00 66.69 756 ASN A CA 1
ATOM 6081 C C . ASN A 1 756 ? -60.165 -41.129 15.185 1.00 66.69 756 ASN A C 1
ATOM 6083 O O . ASN A 1 756 ? -61.111 -41.173 14.403 1.00 66.69 756 ASN A O 1
ATOM 6087 N N . GLY A 1 757 ? -58.926 -41.467 14.799 1.00 52.31 757 GLY A N 1
ATOM 6088 C CA . GLY A 1 757 ? -58.582 -42.207 13.575 1.00 52.31 757 GLY A CA 1
ATOM 6089 C C . GLY A 1 757 ? -58.675 -41.441 12.248 1.00 52.31 757 GLY A C 1
ATOM 6090 O O . GLY A 1 757 ? -57.927 -41.756 11.326 1.00 52.31 757 GLY A O 1
ATOM 6091 N N . SER A 1 758 ? -59.520 -40.412 12.142 1.00 56.56 758 SER A N 1
ATOM 6092 C CA . SER A 1 758 ? -59.712 -39.652 10.898 1.00 56.56 758 SER A CA 1
ATOM 6093 C C . SER A 1 758 ? -58.483 -38.832 10.494 1.00 56.56 758 SER A C 1
ATOM 6095 O O . SER A 1 758 ? -58.190 -38.728 9.309 1.00 56.56 758 SER A O 1
ATOM 6097 N N . VAL A 1 759 ? -57.720 -38.299 11.455 1.00 59.53 759 VAL A N 1
ATOM 6098 C CA . VAL A 1 759 ? -56.570 -37.415 11.181 1.00 59.53 759 VAL A CA 1
ATOM 6099 C C . VAL A 1 759 ? -55.265 -38.192 10.981 1.00 59.53 759 VAL A C 1
ATOM 6101 O O . VAL A 1 759 ? -54.407 -37.766 10.210 1.00 59.53 759 VAL A O 1
ATOM 6104 N N . ALA A 1 760 ? -55.128 -39.370 11.598 1.00 57.94 760 ALA A N 1
ATOM 6105 C CA . ALA A 1 760 ? -53.942 -40.222 11.463 1.00 57.94 760 ALA A CA 1
ATOM 6106 C C . ALA A 1 760 ? -53.727 -40.737 10.024 1.00 57.94 760 ALA A C 1
ATOM 6108 O O . ALA A 1 760 ? -52.593 -41.004 9.635 1.00 57.94 760 ALA A O 1
ATOM 6109 N N . ALA A 1 761 ? -54.802 -40.844 9.233 1.00 56.06 761 ALA A N 1
ATOM 6110 C CA . ALA A 1 761 ? -54.763 -41.235 7.822 1.00 56.06 761 ALA A CA 1
ATOM 6111 C C . ALA A 1 761 ? -54.514 -40.058 6.853 1.00 56.06 761 ALA A C 1
ATOM 6113 O O . ALA A 1 761 ? -54.385 -40.272 5.649 1.00 56.06 761 ALA A O 1
ATOM 6114 N N . THR A 1 762 ? -54.452 -38.822 7.356 1.00 64.06 762 THR A N 1
ATOM 6115 C CA . THR A 1 762 ? -54.208 -37.618 6.545 1.00 64.06 762 THR A CA 1
ATOM 6116 C C . THR A 1 762 ? -52.729 -37.216 6.576 1.00 64.06 762 THR A C 1
ATOM 6118 O O . THR A 1 762 ? -52.012 -37.591 7.508 1.00 64.06 762 THR A O 1
ATOM 6121 N N . PRO A 1 763 ? -52.258 -36.383 5.625 1.00 59.34 763 PRO A N 1
ATOM 6122 C CA . PRO A 1 763 ? -50.907 -35.815 5.666 1.00 59.34 763 PRO A CA 1
ATOM 6123 C C . PRO A 1 763 ? -50.590 -35.071 6.974 1.00 59.34 763 PRO A C 1
ATOM 6125 O O . PRO A 1 763 ? -49.430 -34.980 7.360 1.00 59.34 763 PRO A O 1
ATOM 6128 N N . TYR A 1 764 ? -51.611 -34.588 7.693 1.00 65.25 764 TYR A N 1
ATOM 6129 C CA . TYR A 1 764 ? -51.477 -33.907 8.984 1.00 65.25 764 TYR A CA 1
ATOM 6130 C C . TYR A 1 764 ? -51.100 -34.839 10.150 1.00 65.25 764 TYR A C 1
ATOM 6132 O O . TYR A 1 764 ? -50.673 -34.363 11.202 1.00 65.25 764 TYR A O 1
ATOM 6140 N N . GLY A 1 765 ? -51.228 -36.162 9.988 1.00 68.31 765 GLY A N 1
ATOM 6141 C CA . GLY A 1 765 ? -50.944 -37.132 11.046 1.00 68.31 765 GLY A CA 1
ATOM 6142 C C . GLY A 1 765 ? -49.485 -37.112 11.518 1.00 68.31 765 GLY A C 1
ATOM 6143 O O . GLY A 1 765 ? -49.224 -37.172 12.719 1.00 68.31 765 GLY A O 1
ATOM 6144 N N . SER A 1 766 ? -48.523 -36.961 10.604 1.00 71.25 766 SER A N 1
ATOM 6145 C CA . SER A 1 766 ? -47.099 -36.883 10.966 1.00 71.25 766 SER A CA 1
ATOM 6146 C C . SER A 1 766 ? -46.798 -35.686 11.876 1.00 71.25 766 SER A C 1
ATOM 6148 O O . SER A 1 766 ? -46.093 -35.845 12.870 1.00 71.25 766 SER A O 1
ATOM 6150 N N . VAL A 1 767 ? -47.405 -34.531 11.588 1.00 71.88 767 VAL A N 1
ATOM 6151 C CA . VAL A 1 767 ? -47.237 -33.275 12.337 1.00 71.88 767 VAL A CA 1
ATOM 6152 C C . VAL A 1 767 ? -47.878 -33.352 13.726 1.00 71.88 767 VAL A C 1
ATOM 6154 O O . VAL A 1 767 ? -47.333 -32.830 14.698 1.00 71.88 767 VAL A O 1
ATOM 6157 N N . ILE A 1 768 ? -49.031 -34.014 13.855 1.00 74.31 768 ILE A N 1
ATOM 6158 C CA . ILE A 1 768 ? -49.675 -34.219 15.162 1.00 74.31 768 ILE A CA 1
ATOM 6159 C C . ILE A 1 768 ? -48.846 -35.163 16.032 1.00 74.31 768 ILE A C 1
ATOM 6161 O O . ILE A 1 768 ? -48.683 -34.903 17.222 1.00 74.31 768 ILE A O 1
ATOM 6165 N N . ARG A 1 769 ? -48.287 -36.231 15.452 1.00 77.75 769 ARG A N 1
ATOM 6166 C CA . ARG A 1 769 ? -47.430 -37.167 16.187 1.00 77.75 769 ARG A CA 1
ATOM 6167 C C . ARG A 1 769 ? -46.176 -36.481 16.733 1.00 77.75 769 ARG A C 1
ATOM 6169 O O . ARG A 1 769 ? -45.888 -36.626 17.913 1.00 77.75 769 ARG A O 1
ATOM 6176 N N . GLU A 1 770 ? -45.493 -35.693 15.908 1.00 77.25 770 GLU A N 1
ATOM 6177 C CA . GLU A 1 770 ? -44.311 -34.927 16.330 1.00 77.25 770 GLU A CA 1
ATOM 6178 C C . GLU A 1 770 ? -44.645 -33.941 17.464 1.00 77.25 770 GLU A C 1
ATOM 6180 O O . GLU A 1 770 ? -43.914 -33.826 18.444 1.00 77.25 770 GLU A O 1
ATOM 6185 N N . ASN A 1 771 ? -45.803 -33.279 17.389 1.00 77.12 771 ASN A N 1
ATOM 6186 C CA . ASN A 1 771 ? -46.276 -32.402 18.460 1.00 77.12 771 ASN A CA 1
ATOM 6187 C C . ASN A 1 771 ? -46.572 -33.146 19.769 1.00 77.12 771 ASN A C 1
ATOM 6189 O O . ASN A 1 771 ? -46.283 -32.620 20.842 1.00 77.12 771 ASN A O 1
ATOM 6193 N N . ILE A 1 772 ? -47.141 -34.353 19.701 1.00 82.62 772 ILE A N 1
ATOM 6194 C CA . ILE A 1 772 ? -47.362 -35.189 20.888 1.00 82.62 772 ILE A CA 1
ATOM 6195 C C . ILE A 1 772 ? -46.018 -35.542 21.533 1.00 82.62 772 ILE A C 1
ATOM 6197 O O . ILE A 1 772 ? -45.886 -35.378 22.741 1.00 82.62 772 ILE A O 1
ATOM 6201 N N . GLU A 1 773 ? -45.019 -35.946 20.746 1.00 83.00 773 GLU A N 1
ATOM 6202 C CA . GLU A 1 773 ? -43.682 -36.300 21.245 1.00 83.00 773 GLU A CA 1
ATOM 6203 C C . GLU A 1 773 ? -42.993 -35.114 21.947 1.00 83.00 773 GLU A C 1
ATOM 6205 O O . GLU A 1 773 ? -42.480 -35.261 23.057 1.00 83.00 773 GLU A O 1
ATOM 6210 N N . ILE A 1 774 ? -43.043 -33.913 21.357 1.00 80.88 774 ILE A N 1
ATOM 6211 C CA . ILE A 1 774 ? -42.474 -32.693 21.960 1.00 80.88 774 ILE A CA 1
ATOM 6212 C C . ILE A 1 774 ? -43.193 -32.334 23.269 1.00 80.88 774 ILE A C 1
ATOM 6214 O O . ILE A 1 774 ? -42.553 -32.005 24.269 1.00 80.88 774 ILE A O 1
ATOM 6218 N N . LEU A 1 775 ? -44.527 -32.395 23.286 1.00 83.19 775 LEU A N 1
ATOM 6219 C CA . LEU A 1 775 ? -45.315 -32.085 24.481 1.00 83.19 775 LEU A CA 1
ATOM 6220 C C . LEU A 1 775 ? -45.119 -33.131 25.587 1.00 83.19 775 LEU A C 1
ATOM 6222 O O . LEU A 1 775 ? -45.106 -32.770 26.761 1.00 83.19 775 LEU A O 1
ATOM 6226 N N . GLU A 1 776 ? -44.933 -34.404 25.239 1.00 85.00 776 GLU A N 1
ATOM 6227 C CA . GLU A 1 776 ? -44.617 -35.469 26.197 1.00 85.00 776 GLU A CA 1
ATOM 6228 C C . GLU A 1 776 ? -43.220 -35.309 26.799 1.00 85.00 776 GLU A C 1
ATOM 6230 O O . GLU A 1 776 ? -43.045 -35.607 27.977 1.00 85.00 776 GLU A O 1
ATOM 6235 N N . LEU A 1 777 ? -42.255 -34.759 26.060 1.00 83.75 777 LEU A N 1
ATOM 6236 C CA . LEU A 1 777 ? -40.941 -34.422 26.613 1.00 83.75 777 LEU A CA 1
ATOM 6237 C C . LEU A 1 777 ? -41.027 -33.286 27.650 1.00 83.75 777 LEU A C 1
ATOM 6239 O O . LEU A 1 777 ? -40.353 -33.322 28.675 1.00 83.75 777 LEU A O 1
ATOM 6243 N N . ILE A 1 778 ? -41.899 -32.299 27.420 1.00 82.81 778 ILE A N 1
ATOM 6244 C CA . ILE A 1 778 ? -42.084 -31.156 28.331 1.00 82.81 778 ILE A CA 1
ATOM 6245 C C . ILE A 1 778 ? -42.952 -31.522 29.548 1.00 82.81 778 ILE A C 1
ATOM 6247 O O . ILE A 1 778 ? -42.716 -31.005 30.639 1.00 82.81 778 ILE A O 1
ATOM 6251 N N . LEU A 1 779 ? -43.971 -32.373 29.381 1.00 84.50 779 LEU A N 1
ATOM 6252 C CA . LEU A 1 779 ? -45.008 -32.650 30.391 1.00 84.50 779 LEU A CA 1
ATOM 6253 C C . LEU A 1 779 ? -44.932 -34.057 31.013 1.00 84.50 779 LEU A C 1
ATOM 6255 O O . LEU A 1 779 ? -45.694 -34.348 31.935 1.00 84.50 779 LEU A O 1
ATOM 6259 N N . GLY A 1 780 ? -44.086 -34.941 30.483 1.00 81.31 780 GLY A N 1
ATOM 6260 C CA . GLY A 1 780 ? -43.960 -36.340 30.897 1.00 81.31 780 GLY A CA 1
ATOM 6261 C C . GLY A 1 780 ? -43.007 -36.563 32.072 1.00 81.31 780 GLY A C 1
ATOM 6262 O O . GLY A 1 780 ? -42.653 -35.642 32.805 1.00 81.31 780 GLY A O 1
ATOM 6263 N N . ASP A 1 781 ? -42.578 -37.814 32.252 1.00 74.56 781 ASP A N 1
ATOM 6264 C CA . ASP A 1 781 ? -41.745 -38.223 33.394 1.00 74.56 781 ASP A CA 1
ATOM 6265 C C . ASP A 1 781 ? -40.335 -37.602 33.388 1.00 74.56 781 ASP A C 1
ATOM 6267 O O . ASP A 1 781 ? -39.714 -37.498 34.447 1.00 74.56 781 ASP A O 1
ATOM 6271 N N . GLU A 1 782 ? -39.850 -37.167 32.219 1.00 76.38 782 GLU A N 1
ATOM 6272 C CA . GLU A 1 782 ? -38.559 -36.482 32.033 1.00 76.38 782 GLU A CA 1
ATOM 6273 C C . GLU A 1 782 ? -38.662 -34.945 32.096 1.00 76.38 782 GLU A C 1
ATOM 6275 O O . GLU A 1 782 ? -37.704 -34.241 31.782 1.00 76.38 782 GLU A O 1
ATOM 6280 N N . SER A 1 783 ? -39.810 -34.409 32.515 1.00 82.00 783 SER A N 1
ATOM 6281 C CA . SER A 1 783 ? -40.020 -32.967 32.649 1.00 82.00 783 SER A CA 1
ATOM 6282 C C . SER A 1 783 ? -39.101 -32.322 33.696 1.00 82.00 783 SER A C 1
ATOM 6284 O O . SER A 1 783 ? -38.886 -32.858 34.785 1.00 82.00 783 SER A O 1
ATOM 6286 N N . GLU A 1 784 ? -38.626 -31.106 33.403 1.00 82.00 784 GLU A N 1
ATOM 6287 C CA . GLU A 1 784 ? -37.874 -30.266 34.349 1.00 82.00 784 GLU A CA 1
ATOM 6288 C C . GLU A 1 784 ? -38.765 -29.620 35.434 1.00 82.00 784 GLU A C 1
ATOM 6290 O O . GLU A 1 784 ? -38.256 -29.067 36.413 1.00 82.00 784 GLU A O 1
ATOM 6295 N N . PHE A 1 785 ? -40.094 -29.686 35.288 1.00 86.19 785 PHE A N 1
ATOM 6296 C CA . PHE A 1 785 ? -41.051 -29.136 36.252 1.00 86.19 785 PHE A CA 1
ATOM 6297 C C . PHE A 1 785 ? -41.313 -30.094 37.417 1.00 86.19 785 PHE A C 1
ATOM 6299 O O . PHE A 1 785 ? -41.238 -31.318 37.294 1.00 86.19 785 PHE A O 1
ATOM 6306 N N . GLN A 1 786 ? -41.672 -29.548 38.584 1.00 87.19 786 GLN A N 1
ATOM 6307 C CA . GLN A 1 786 ? -41.981 -30.396 39.733 1.00 87.19 786 GLN A CA 1
ATOM 6308 C C . GLN A 1 786 ? -43.274 -31.185 39.499 1.00 87.19 786 GLN A C 1
ATOM 6310 O O . GLN A 1 786 ? -44.268 -30.652 39.007 1.00 87.19 786 GLN A O 1
ATOM 6315 N N . LYS A 1 787 ? -43.315 -32.442 39.961 1.00 86.12 787 LYS A N 1
ATOM 6316 C CA . LYS A 1 787 ? -44.508 -33.305 39.838 1.00 86.12 787 LYS A CA 1
ATOM 6317 C C . LYS A 1 787 ? -45.778 -32.666 40.411 1.00 86.12 787 LYS A C 1
ATOM 6319 O O . LYS A 1 787 ? -46.845 -32.774 39.819 1.00 86.12 787 LYS A O 1
ATOM 6324 N N . SER A 1 788 ? -45.658 -31.940 41.521 1.00 85.12 788 SER A N 1
ATOM 6325 C CA . SER A 1 788 ? -46.768 -31.204 42.142 1.00 85.12 788 SER A CA 1
ATOM 6326 C C . SER A 1 788 ? -47.319 -30.074 41.259 1.00 85.12 788 SER A C 1
ATOM 6328 O O . SER A 1 788 ? -48.518 -29.790 41.294 1.00 85.12 788 SER A O 1
ATOM 6330 N N . GLU A 1 789 ? -46.465 -29.427 40.464 1.00 86.31 789 GLU A N 1
ATOM 6331 C CA . GLU A 1 789 ? -46.844 -28.371 39.521 1.00 86.31 789 GLU A CA 1
ATOM 6332 C C . GLU A 1 789 ? -47.519 -28.960 38.283 1.00 86.31 789 GLU A C 1
ATOM 6334 O O . GLU A 1 789 ? -48.551 -28.443 37.853 1.00 86.31 789 GLU A O 1
ATOM 6339 N N . LEU A 1 790 ? -46.996 -30.079 37.774 1.00 88.00 790 LEU A N 1
ATOM 6340 C CA . LEU A 1 790 ? -47.574 -30.821 36.653 1.00 88.00 790 LEU A CA 1
ATOM 6341 C C . LEU A 1 790 ? -48.968 -31.362 36.993 1.00 88.00 790 LEU A C 1
ATOM 6343 O O . LEU A 1 790 ? -49.911 -31.114 36.248 1.00 88.00 790 LEU A O 1
ATOM 6347 N N . GLU A 1 791 ? -49.149 -31.993 38.157 1.00 87.25 791 GLU A N 1
ATOM 6348 C CA . GLU A 1 791 ? -50.462 -32.481 38.607 1.00 87.25 791 GLU A CA 1
ATOM 6349 C C . GLU A 1 791 ? -51.485 -31.346 38.763 1.00 87.25 791 GLU A C 1
ATOM 6351 O O . GLU A 1 791 ? -52.673 -31.497 38.458 1.00 87.25 791 GLU A O 1
ATOM 6356 N N . LYS A 1 792 ? -51.039 -30.184 39.257 1.00 87.88 792 LYS A N 1
ATOM 6357 C CA . LYS A 1 792 ? -51.892 -28.998 39.383 1.00 87.88 792 LYS A CA 1
ATOM 6358 C C . LYS A 1 792 ? -52.275 -28.454 38.006 1.00 87.88 792 LYS A C 1
ATOM 6360 O O . LYS A 1 792 ? -53.442 -28.126 37.796 1.00 87.88 792 LYS A O 1
ATOM 6365 N N . ALA A 1 793 ? -51.322 -28.372 37.083 1.00 86.38 793 ALA A N 1
ATOM 6366 C CA . ALA A 1 793 ? -51.549 -27.901 35.724 1.00 86.38 793 ALA A CA 1
ATOM 6367 C C . ALA A 1 793 ? -52.464 -28.844 34.927 1.00 86.38 793 ALA A C 1
ATOM 6369 O O . ALA A 1 793 ? -53.390 -28.376 34.268 1.00 86.38 793 ALA A O 1
ATOM 6370 N N . GLU A 1 794 ? -52.295 -30.160 35.068 1.00 87.75 794 GLU A N 1
ATOM 6371 C CA . GLU A 1 794 ? -53.164 -31.162 34.450 1.00 87.75 794 GLU A CA 1
ATOM 6372 C C . GLU A 1 794 ? -54.614 -31.014 34.938 1.00 87.75 794 GLU A C 1
ATOM 6374 O O . GLU A 1 794 ? -55.553 -31.037 34.139 1.00 87.75 794 GLU A O 1
ATOM 6379 N N . ARG A 1 795 ? -54.830 -30.775 36.240 1.00 86.56 795 ARG A N 1
ATOM 6380 C CA . ARG A 1 795 ? -56.175 -30.493 36.775 1.00 86.56 795 ARG A CA 1
ATOM 6381 C C . ARG A 1 795 ? -56.762 -29.200 36.215 1.00 86.56 795 ARG A C 1
ATOM 6383 O O . ARG A 1 795 ? -57.950 -29.178 35.904 1.00 86.56 795 ARG A O 1
ATOM 6390 N N . LEU A 1 796 ? -55.953 -28.146 36.091 1.00 85.38 796 LEU A N 1
ATOM 6391 C CA . LEU A 1 796 ? -56.383 -26.852 35.548 1.00 85.38 796 LEU A CA 1
ATOM 6392 C C . LEU A 1 796 ? -56.720 -26.933 34.053 1.00 85.38 796 LEU A C 1
ATOM 6394 O O . LEU A 1 796 ? -57.682 -26.305 33.621 1.00 85.38 796 LEU A O 1
ATOM 6398 N N . SER A 1 797 ? -56.016 -27.774 33.292 1.00 84.38 797 SER A N 1
ATOM 6399 C CA . SER A 1 797 ? -56.260 -27.976 31.856 1.00 84.38 797 SER A CA 1
ATOM 6400 C C . SER A 1 797 ? -57.672 -28.477 31.530 1.00 84.38 797 SER A C 1
ATOM 6402 O O . SER A 1 797 ? -58.199 -28.237 30.444 1.00 84.38 797 SER A O 1
ATOM 6404 N N . ARG A 1 798 ? -58.335 -29.145 32.485 1.00 81.44 798 ARG A N 1
ATOM 6405 C CA . ARG A 1 798 ? -59.711 -29.645 32.324 1.00 81.44 798 ARG A CA 1
ATOM 6406 C C . ARG A 1 798 ? -60.742 -28.528 32.181 1.00 81.44 798 ARG A C 1
ATOM 6408 O O . ARG A 1 798 ? -61.812 -28.788 31.648 1.00 81.44 798 ARG A O 1
ATOM 6415 N N . TYR A 1 799 ? -60.419 -27.323 32.647 1.00 80.88 799 TYR A N 1
ATOM 6416 C CA . TYR A 1 799 ? -61.281 -26.142 32.558 1.00 80.88 799 TYR A CA 1
ATOM 6417 C C . TYR A 1 799 ? -60.990 -25.281 31.322 1.00 80.88 799 TYR A C 1
ATOM 6419 O O . TYR A 1 799 ? -61.586 -24.218 31.171 1.00 80.88 799 TYR A O 1
ATOM 6427 N N . ILE A 1 800 ? -60.069 -25.717 30.458 1.00 76.88 800 ILE A N 1
ATOM 6428 C CA . ILE A 1 800 ? -59.718 -25.033 29.215 1.00 76.88 800 ILE A CA 1
ATOM 6429 C C . ILE A 1 800 ? -60.482 -25.704 28.070 1.00 76.88 800 ILE A C 1
ATOM 6431 O O . ILE A 1 800 ? -60.266 -26.889 27.768 1.00 76.88 800 ILE A O 1
ATOM 6435 N N . ASP A 1 801 ? -61.389 -24.936 27.464 1.00 61.19 801 ASP A N 1
ATOM 6436 C CA . ASP A 1 801 ? -62.163 -25.342 26.292 1.00 61.19 801 ASP A CA 1
ATOM 6437 C C . ASP A 1 801 ? -61.248 -25.604 25.091 1.00 61.19 801 ASP A C 1
ATOM 6439 O O . ASP A 1 801 ? -60.202 -24.972 24.942 1.00 61.19 801 ASP A O 1
ATOM 6443 N N . SER A 1 802 ? -61.655 -26.567 24.257 1.00 56.38 802 SER A N 1
ATOM 6444 C CA . SER A 1 802 ? -60.875 -27.128 23.144 1.00 56.38 802 SER A CA 1
ATOM 6445 C C . SER A 1 802 ? -60.034 -26.086 22.394 1.00 56.38 802 SER A C 1
ATOM 6447 O O . SER A 1 802 ? -60.554 -25.146 21.780 1.00 56.38 802 SER A O 1
ATOM 6449 N N . ALA A 1 803 ? -58.715 -26.277 22.401 1.00 52.81 803 ALA A N 1
ATOM 6450 C CA . ALA A 1 803 ? -57.785 -25.454 21.646 1.00 52.81 803 ALA A CA 1
ATOM 6451 C C . ALA A 1 803 ? -57.816 -25.820 20.153 1.00 52.81 803 ALA A C 1
ATOM 6453 O O . ALA A 1 803 ? -57.603 -24.941 19.314 1.00 52.81 803 ALA A O 1
ATOM 6454 N N . VAL A 1 804 ? -58.155 -27.066 19.802 1.00 52.62 804 VAL A N 1
ATOM 6455 C CA . VAL A 1 804 ? -58.123 -27.577 18.423 1.00 52.62 804 VAL A CA 1
ATOM 6456 C C . VAL A 1 804 ? -59.538 -27.926 17.944 1.00 52.62 804 VAL A C 1
ATOM 6458 O O . VAL A 1 804 ? -60.130 -28.923 18.351 1.00 52.62 804 VAL A O 1
ATOM 6461 N N . MET A 1 805 ? -60.088 -27.104 17.048 1.00 48.44 805 MET A N 1
ATOM 6462 C CA . MET A 1 805 ? -61.322 -27.424 16.320 1.00 48.44 805 MET A CA 1
ATOM 6463 C C . MET A 1 805 ? -60.944 -28.273 15.101 1.00 48.44 805 MET A C 1
ATOM 6465 O O . MET A 1 805 ? -60.441 -27.736 14.117 1.00 48.44 805 MET A O 1
ATOM 6469 N N . ILE A 1 806 ? -61.160 -29.588 15.168 1.00 48.88 806 ILE A N 1
ATOM 6470 C CA . ILE A 1 806 ? -61.143 -30.470 13.991 1.00 48.88 806 ILE A CA 1
ATOM 6471 C C . ILE A 1 806 ? -62.594 -30.867 13.720 1.00 48.88 806 ILE A C 1
ATOM 6473 O O . ILE A 1 806 ? -63.015 -31.972 14.059 1.00 48.88 806 ILE A O 1
ATOM 6477 N N . ASP A 1 807 ? -63.382 -29.937 13.182 1.00 37.09 807 ASP A N 1
ATOM 6478 C CA . ASP A 1 807 ? -64.702 -30.290 12.661 1.00 37.09 807 ASP A CA 1
ATOM 6479 C C . ASP A 1 807 ? -64.532 -31.022 11.327 1.00 37.09 807 ASP A C 1
ATOM 6481 O O . ASP A 1 807 ? -63.673 -30.685 10.513 1.00 37.09 807 ASP A O 1
ATOM 6485 N N . GLY A 1 808 ? -65.317 -32.087 11.169 1.00 36.47 808 GLY A N 1
ATOM 6486 C CA . GLY A 1 808 ? -65.117 -33.171 10.215 1.00 36.47 808 GLY A CA 1
ATOM 6487 C C . GLY A 1 808 ? -64.688 -32.763 8.807 1.00 36.47 808 GLY A C 1
ATOM 6488 O O . GLY A 1 808 ? -65.428 -32.101 8.083 1.00 36.47 808 GLY A O 1
ATOM 6489 N N . ALA A 1 809 ? -63.557 -33.318 8.372 1.00 30.38 809 ALA A N 1
ATOM 6490 C CA . ALA A 1 809 ? -63.369 -33.655 6.970 1.00 30.38 809 ALA A CA 1
ATOM 6491 C C . ALA A 1 809 ? -64.367 -34.778 6.634 1.00 30.38 809 ALA A C 1
ATOM 6493 O O . ALA A 1 809 ? -64.088 -35.963 6.827 1.00 30.38 809 ALA A O 1
ATOM 6494 N N . ALA A 1 810 ? -65.580 -34.400 6.229 1.00 25.47 810 ALA A N 1
ATOM 6495 C CA . ALA A 1 810 ? -66.380 -35.280 5.394 1.00 25.47 810 ALA A CA 1
ATOM 6496 C C . ALA A 1 810 ? -65.611 -35.479 4.078 1.00 25.47 810 ALA A C 1
ATOM 6498 O O . ALA A 1 810 ? -65.033 -34.526 3.560 1.00 25.47 810 ALA A O 1
ATOM 6499 N N . VAL A 1 811 ? -65.565 -36.738 3.639 1.00 29.86 811 VAL A N 1
ATOM 6500 C CA . VAL A 1 811 ? -64.919 -37.247 2.416 1.00 29.86 811 VAL A CA 1
ATOM 6501 C C . VAL A 1 811 ? -65.150 -36.355 1.203 1.00 29.86 811 VAL A C 1
ATOM 6503 O O . VAL A 1 811 ? -66.315 -35.935 1.011 1.00 29.86 811 VAL A O 1
#

pLDDT: mean 74.22, std 14.15, range [25.47, 92.5]

Sequence (811 aa):
MELKSRKNKDLCRRLVQEWIGEASKDPGILYQVKLTDRGNTEVPMVSSGDLGVKIGLSRRQAARVLPSMCRGELDQILEMMRSEGLVTPGATAQNMNHINKLKLFLLRAKKNPALLKRIPMHGRKIQVTRFIHEFPEYEFPTIFTKSAFNRSSRVSYEYFHSVFAPEVVNELKKAGLCDEIFTASNRKPRSEPANNTFKETRDGIDISSVSEFETLCKKPFDSVYFLFALGARGVSSLSAIEQYRTTAQFVESFLRSQGMDGSETVREVLSDYLAVKFRAYLENLIAAKDISPTYGSTQVSNLLRSLQRFSELVGAEHFDFIKASGFKVMGRTTEKYQPYSRTEREVIAGALEKDMRRVWEQYSSVYEPTQSGQTFVVETKSGLQIDGSLCTKENLRWFFDHKLGSKPFRLSELIGSEAQSNEKLFRSGFEQYRWRYSDEQMTLSQLYDSWGVPRNPYREDIFAFYMRLVQVTGMNPMSALDLEVDSFEPKHPATLKPCLRYWKERSSGAKEMHLDIFSSEITWLSASQASKISEIIERVKALTKNLRDSLPEDHENKNLLFIAEAKPPQALGTVLRFYSSGYDKYRNIFETRYINELTDSDTGEMVSIVATRFRASMVSEMIEAGVSVREIQLMMGHSSIKTTLSYLDRMDFNKQSRQMILEKLEMIYNNAWVPQEKDKLPEKEKDHGEVIFKTPLGGCANIFNPPDFIKNSASYDGGACSNFNKCLSCENVIITTSHLPDLFALLRDYRVAWKNGSVAATPYGSVIRENIEILELILGDESEFQKSELEKAERLSRYIDSAVMIDGAAV

Radius of gyration: 40.86 Å; chains: 1; bounding box: 112×89×106 Å